Protein AF-0000000077001318 (afdb_homodimer)

InterPro domains:
  IPR003148 Regulator of K+ conductance, N-terminal lobe [PF02254] (3-126)
  IPR003148 Regulator of K+ conductance, N-terminal lobe [PF02254] (236-354)
  IPR003148 Regulator of K+ conductance, N-terminal lobe [PS51201] (1-124)
  IPR003148 Regulator of K+ conductance, N-terminal lobe [PS51201] (233-352)
  IPR006036 Potassium uptake protein TrkA [PR00335] (2-16)
  IPR006036 Potassium uptake protein TrkA [PR00335] (19-33)
  IPR006036 Potassium uptake protein TrkA [PR00335] (49-59)
  IPR006036 Potassium uptake protein TrkA [PR00335] (60-70)
  IPR006036 Potassium uptake protein TrkA [PR00335] (73-87)
  IPR006037 Regulator of K+ conductance, C-terminal [PF02080] (163-226)
  IPR006037 Regulator of K+ conductance, C-terminal [PF02080] (391-451)
  IPR006037 Regulator of K+ conductance, C-terminal [PS51202] (144-228)
  IPR006037 Regulator of K+ conductance, C-terminal [PS51202] (372-453)
  IPR036291 NAD(P)-binding domain superfamily [SSF51735] (1-151)
  IPR036291 NAD(P)-binding domain superfamily [SSF51735] (234-380)
  IPR036721 Regulator of K+ conductance, C-terminal domain superfamily [G3DSA:3.30.70.1450] (143-233)
  IPR036721 Regulator of K+ conductance, C-terminal domain superfamily [G3DSA:3.30.70.1450] (371-458)
  IPR036721 Regulator of K+ conductance, C-terminal domain superfamily [SSF116726] (136-227)
  IPR036721 Regulator of K+ conductance, C-terminal domain superfamily [SSF116726] (366-451)
  IPR050721 Trk/Ktr/HKT Potassium Transport [PTHR43833] (1-221)

Structure (mmCIF, N/CA/C/O backbone):
data_AF-0000000077001318-model_v1
#
loop_
_entity.id
_entity.type
_entity.pdbx_description
1 polymer 'Trk system potassium uptake protein TrkA'
#
loop_
_atom_site.group_PDB
_atom_site.id
_atom_site.type_symbol
_atom_site.label_atom_id
_atom_site.label_alt_id
_atom_site.label_comp_id
_atom_site.label_asym_id
_atom_site.label_entity_id
_atom_site.label_seq_id
_atom_site.pdbx_PDB_ins_code
_atom_site.Cartn_x
_atom_site.Cartn_y
_atom_site.Cartn_z
_atom_site.occupancy
_atom_site.B_iso_or_equiv
_atom_site.auth_seq_id
_atom_site.auth_comp_id
_atom_site.auth_asym_id
_atom_site.auth_atom_id
_atom_site.pdbx_PDB_model_num
ATOM 1 N N . MET A 1 1 ? -22.016 17.969 -0.869 1 91.38 1 MET A N 1
ATOM 2 C CA . MET A 1 1 ? -21.078 17.141 -1.619 1 91.38 1 MET A CA 1
ATOM 3 C C . MET A 1 1 ? -21.047 15.719 -1.05 1 91.38 1 MET A C 1
ATOM 5 O O . MET A 1 1 ? -21.344 15.516 0.126 1 91.38 1 MET A O 1
ATOM 9 N N . ARG A 1 2 ? -20.828 14.805 -1.926 1 95.56 2 ARG A N 1
ATOM 10 C CA . ARG A 1 2 ? -20.641 13.414 -1.505 1 95.56 2 ARG A CA 1
ATOM 11 C C . ARG A 1 2 ? -19.156 13.086 -1.39 1 95.56 2 ARG A C 1
ATOM 13 O O . ARG A 1 2 ? -18.422 13.148 -2.379 1 95.56 2 ARG A O 1
ATOM 20 N N . VAL A 1 3 ? -18.781 12.766 -0.143 1 96.81 3 VAL A N 1
ATOM 21 C CA . VAL A 1 3 ? -17.344 12.586 0.117 1 96.81 3 VAL A CA 1
ATOM 22 C C . VAL A 1 3 ? -17.109 11.188 0.682 1 96.81 3 VAL A C 1
ATOM 24 O O . VAL A 1 3 ? -17.828 10.734 1.577 1 96.81 3 VAL A O 1
ATOM 27 N N . ILE A 1 4 ? -16.125 10.492 0.122 1 98.12 4 ILE A N 1
ATOM 28 C CA . ILE A 1 4 ? -15.688 9.211 0.663 1 98.12 4 ILE A CA 1
ATOM 29 C C . ILE A 1 4 ? -14.359 9.391 1.394 1 98.12 4 ILE A C 1
ATOM 31 O O . ILE A 1 4 ? -13.406 9.953 0.839 1 98.12 4 ILE A O 1
ATOM 35 N N . ILE A 1 5 ? -14.32 8.961 2.621 1 97.44 5 ILE A N 1
ATOM 36 C CA . ILE A 1 5 ? -13.102 9.023 3.416 1 97.44 5 ILE A CA 1
ATOM 37 C C . ILE A 1 5 ? -12.578 7.613 3.68 1 97.44 5 ILE A C 1
ATOM 39 O O . ILE A 1 5 ? -13.258 6.805 4.316 1 97.44 5 ILE A O 1
ATOM 43 N N . CYS A 1 6 ? -11.375 7.297 3.148 1 97.88 6 CYS A N 1
ATOM 44 C CA . CYS A 1 6 ? -10.727 6.023 3.436 1 97.88 6 CYS A CA 1
ATOM 45 C C . CYS A 1 6 ? -9.805 6.141 4.637 1 97.88 6 CYS A C 1
ATOM 47 O O . CYS A 1 6 ? -8.734 6.758 4.547 1 97.88 6 CYS A O 1
ATOM 49 N N . GLY A 1 7 ? -10.125 5.457 5.699 1 95.56 7 GLY A N 1
ATOM 50 C CA . GLY A 1 7 ? -9.406 5.562 6.961 1 95.56 7 GLY A CA 1
ATOM 51 C C . GLY A 1 7 ? -10.234 6.199 8.062 1 95.56 7 GLY A C 1
ATOM 52 O O . GLY A 1 7 ? -10.633 7.359 7.961 1 95.56 7 GLY A O 1
ATOM 53 N N . ALA A 1 8 ? -10.445 5.453 9.102 1 94.06 8 ALA A N 1
ATOM 54 C CA . ALA A 1 8 ? -11.258 5.945 10.211 1 94.06 8 ALA A CA 1
ATOM 55 C C . ALA A 1 8 ? -10.398 6.18 11.453 1 94.06 8 ALA A C 1
ATOM 57 O O . ALA A 1 8 ? -10.914 6.184 12.578 1 94.06 8 ALA A O 1
ATOM 58 N N . GLY A 1 9 ? -9.141 6.328 11.227 1 88.62 9 GLY A N 1
ATOM 59 C CA . GLY A 1 9 ? -8.266 6.68 12.336 1 88.62 9 GLY A CA 1
ATOM 60 C C . GLY A 1 9 ? -8.469 8.102 12.828 1 88.62 9 GLY A C 1
ATOM 61 O O . GLY A 1 9 ? -9.508 8.711 12.562 1 88.62 9 GLY A O 1
ATOM 62 N N . GLN A 1 10 ? -7.484 8.633 13.492 1 81.81 10 GLN A N 1
ATOM 63 C CA . GLN A 1 10 ? -7.582 9.953 14.102 1 81.81 10 GLN A CA 1
ATOM 64 C C . GLN A 1 10 ? -7.812 11.039 13.047 1 81.81 10 GLN A C 1
ATOM 66 O O . GLN A 1 10 ? -8.688 11.891 13.203 1 81.81 10 GLN A O 1
ATOM 71 N N . VAL A 1 11 ? -7.02 10.992 12.016 1 84.5 11 VAL A N 1
ATOM 72 C CA . VAL A 1 11 ? -7.117 12 10.969 1 84.5 11 VAL A CA 1
ATOM 73 C C . VAL A 1 11 ? -8.453 11.867 10.242 1 84.5 11 VAL A C 1
ATOM 75 O O . VAL A 1 11 ? -9.164 12.852 10.047 1 84.5 11 VAL A O 1
ATOM 78 N N . GLY A 1 12 ? -8.797 10.648 9.828 1 90.56 12 GLY A N 1
ATOM 79 C CA . GLY A 1 12 ? -10.055 10.406 9.141 1 90.56 12 GLY A CA 1
ATOM 80 C C . GLY A 1 12 ? -11.266 10.797 9.969 1 90.56 12 GLY A C 1
ATOM 81 O O . GLY A 1 12 ? -12.219 11.383 9.445 1 90.56 12 GLY A O 1
ATOM 82 N N . TYR A 1 13 ? -11.234 10.484 11.227 1 89.19 13 TYR A N 1
ATOM 83 C CA . TYR A 1 13 ? -12.32 10.852 12.125 1 89.19 13 TYR A CA 1
ATOM 84 C C . TYR A 1 13 ? -12.492 12.367 12.195 1 89.19 13 TYR A C 1
ATOM 86 O O . TYR A 1 13 ? -13.609 12.875 12.125 1 89.19 13 TYR A O 1
ATOM 94 N N . GLY A 1 14 ? -11.383 13.055 12.391 1 85.19 14 GLY A N 1
ATOM 95 C CA . GLY A 1 14 ? -11.43 14.508 12.453 1 85.19 14 GLY A CA 1
ATOM 96 C C . GLY A 1 14 ? -12.008 15.133 11.195 1 85.19 14 GLY A C 1
ATOM 97 O O . GLY A 1 14 ? -12.797 16.078 11.273 1 85.19 14 GLY A O 1
ATOM 98 N N . ILE A 1 15 ? -11.641 14.641 10.086 1 89.56 15 ILE A N 1
ATOM 99 C CA . ILE A 1 15 ? -12.141 15.141 8.805 1 89.56 15 ILE A CA 1
ATOM 100 C C . ILE A 1 15 ? -13.641 14.859 8.695 1 89.56 15 ILE A C 1
ATOM 102 O O . ILE A 1 15 ? -14.414 15.742 8.32 1 89.56 15 ILE A O 1
ATOM 106 N N . ALA A 1 16 ? -13.992 13.617 9.039 1 92.94 16 ALA A N 1
ATOM 107 C CA . ALA A 1 16 ? -15.398 13.227 8.969 1 92.94 16 ALA A CA 1
ATOM 108 C C . ALA A 1 16 ? -16.25 14.086 9.898 1 92.94 16 ALA A C 1
ATOM 110 O O . ALA A 1 16 ? -17.359 14.492 9.531 1 92.94 16 ALA A O 1
ATOM 111 N N . GLU A 1 17 ? -15.742 14.328 11.031 1 89.44 17 GLU A N 1
ATOM 112 C CA . GLU A 1 17 ? -16.453 15.141 12.016 1 89.44 17 GLU A CA 1
ATOM 113 C C . GLU A 1 17 ? -16.703 16.547 11.484 1 89.44 17 GLU A C 1
ATOM 115 O O . GLU A 1 17 ? -17.828 17.062 11.562 1 89.44 17 GLU A O 1
ATOM 120 N N . ARG A 1 18 ? -15.703 17.109 10.945 1 86 18 ARG A N 1
ATOM 121 C CA . ARG A 1 18 ? -15.789 18.484 10.453 1 86 18 ARG A CA 1
ATOM 122 C C . ARG A 1 18 ? -16.703 18.578 9.234 1 86 18 ARG A C 1
ATOM 124 O O . ARG A 1 18 ? -17.547 19.469 9.156 1 86 18 ARG A O 1
ATOM 131 N N . LEU A 1 19 ? -16.594 17.672 8.328 1 89.56 19 LEU A N 1
ATOM 132 C CA . LEU A 1 19 ? -17.375 17.734 7.09 1 89.56 19 LEU A CA 1
ATOM 133 C C . LEU A 1 19 ? -18.828 17.375 7.355 1 89.56 19 LEU A C 1
ATOM 135 O O . LEU A 1 19 ? -19.734 17.922 6.707 1 89.56 19 LEU A O 1
ATOM 139 N N . SER A 1 20 ? -19 16.469 8.258 1 91.31 20 SER A N 1
ATOM 140 C CA . SER A 1 20 ? -20.375 16.141 8.633 1 91.31 20 SER A CA 1
ATOM 141 C C . SER A 1 20 ? -21.078 17.328 9.273 1 91.31 20 SER A C 1
ATOM 143 O O . SER A 1 20 ? -22.266 17.547 9.039 1 91.31 20 SER A O 1
ATOM 145 N N . ALA A 1 21 ? -20.375 18.062 10.062 1 84.19 21 ALA A N 1
ATOM 146 C CA . ALA A 1 21 ? -20.922 19.266 10.711 1 84.19 21 ALA A CA 1
ATOM 147 C C . ALA A 1 21 ? -21.344 20.297 9.672 1 84.19 21 ALA A C 1
ATOM 149 O O . ALA A 1 21 ? -22.266 21.094 9.914 1 84.19 21 ALA A O 1
ATOM 150 N N . GLU A 1 22 ? -20.766 20.281 8.555 1 85.25 22 GLU A N 1
ATOM 151 C CA . GLU A 1 22 ? -21.109 21.203 7.48 1 85.25 22 GLU A CA 1
ATOM 152 C C . GLU A 1 22 ? -22.172 20.609 6.555 1 85.25 22 GLU A C 1
ATOM 154 O O . GLU A 1 22 ? -22.391 21.125 5.457 1 85.25 22 GLU A O 1
ATOM 159 N N . ASN A 1 23 ? -22.766 19.484 6.848 1 87.88 23 ASN A N 1
ATOM 160 C CA . ASN A 1 23 ? -23.906 18.859 6.191 1 87.88 23 ASN A CA 1
ATOM 161 C C . ASN A 1 23 ? -23.516 18.25 4.848 1 87.88 23 ASN A C 1
ATOM 163 O O . ASN A 1 23 ? -24.266 18.328 3.881 1 87.88 23 ASN A O 1
ATOM 167 N N . HIS A 1 24 ? -22.359 17.781 4.746 1 91.44 24 HIS A N 1
ATOM 168 C CA . HIS A 1 24 ? -21.969 16.984 3.586 1 91.44 24 HIS A CA 1
ATOM 169 C C . HIS A 1 24 ? -22.328 15.516 3.775 1 91.44 24 HIS A C 1
ATOM 171 O O . HIS A 1 24 ? -22.453 15.047 4.906 1 91.44 24 HIS A O 1
ATOM 177 N N . ASP A 1 25 ? -22.531 14.852 2.676 1 95.25 25 ASP A N 1
ATOM 178 C CA . ASP A 1 25 ? -22.781 13.414 2.729 1 95.25 25 ASP A CA 1
ATOM 179 C C . ASP A 1 25 ? -21.469 12.641 2.793 1 95.25 25 ASP A C 1
ATOM 181 O O . ASP A 1 25 ? -20.75 12.531 1.79 1 95.25 25 ASP A O 1
ATOM 185 N N . ILE A 1 26 ? -21.281 12.039 3.986 1 96.25 26 ILE A N 1
ATOM 186 C CA . ILE A 1 26 ? -19.969 11.453 4.211 1 96.25 26 ILE A CA 1
ATOM 187 C C . ILE A 1 26 ? -20.094 9.938 4.328 1 96.25 26 ILE A C 1
ATOM 189 O O . ILE A 1 26 ? -21.016 9.43 4.977 1 96.25 26 ILE A O 1
ATOM 193 N N . THR A 1 27 ? -19.234 9.234 3.635 1 97.75 27 THR A N 1
ATOM 194 C CA . THR A 1 27 ? -19.062 7.793 3.775 1 97.75 27 THR A CA 1
ATOM 195 C C . THR A 1 27 ? -17.625 7.453 4.191 1 97.75 27 THR A C 1
ATOM 197 O O . THR A 1 27 ? -16.672 7.883 3.545 1 97.75 27 THR A O 1
ATOM 200 N N . VAL A 1 28 ? -17.5 6.66 5.273 1 97.56 28 VAL A N 1
ATOM 201 C CA . VAL A 1 28 ? -16.188 6.336 5.793 1 97.56 28 VAL A CA 1
ATOM 202 C C . VAL A 1 28 ? -15.906 4.844 5.617 1 97.56 28 VAL A C 1
ATOM 204 O O . VAL A 1 28 ? -16.797 4.016 5.82 1 97.56 28 VAL A O 1
ATOM 207 N N . ILE A 1 29 ? -14.68 4.516 5.184 1 97.62 29 ILE A N 1
ATOM 208 C CA . ILE A 1 29 ? -14.258 3.135 4.988 1 97.62 29 ILE A CA 1
ATOM 209 C C . ILE A 1 29 ? -13.031 2.838 5.855 1 97.62 29 ILE A C 1
ATOM 211 O O . ILE A 1 29 ? -12.109 3.652 5.941 1 97.62 29 ILE A O 1
ATOM 215 N N . ASP A 1 30 ? -13.055 1.711 6.531 1 96.62 30 ASP A N 1
ATOM 216 C CA . ASP A 1 30 ? -11.883 1.235 7.254 1 96.62 30 ASP A CA 1
ATOM 217 C C . ASP A 1 30 ? -11.883 -0.287 7.367 1 96.62 30 ASP A C 1
ATOM 219 O O . ASP A 1 30 ? -12.945 -0.916 7.336 1 96.62 30 ASP A O 1
ATOM 223 N N . VAL A 1 31 ? -10.703 -0.847 7.488 1 92.31 31 VAL A N 1
ATOM 224 C CA . VAL A 1 31 ? -10.602 -2.301 7.578 1 92.31 31 VAL A CA 1
ATOM 225 C C . VAL A 1 31 ? -10.93 -2.754 9 1 92.31 31 VAL A C 1
ATOM 227 O O . VAL A 1 31 ? -11.359 -3.891 9.211 1 92.31 31 VAL A O 1
ATOM 230 N N . GLU A 1 32 ? -10.703 -1.878 9.961 1 91.56 32 GLU A N 1
ATOM 231 C CA . GLU A 1 32 ? -10.945 -2.201 11.367 1 91.56 32 GLU A CA 1
ATOM 232 C C . GLU A 1 32 ? -12.398 -1.92 11.75 1 91.56 32 GLU A C 1
ATOM 234 O O . GLU A 1 32 ? -12.789 -0.763 11.922 1 91.56 32 GLU A O 1
ATOM 239 N N . ALA A 1 33 ? -13.07 -2.953 12.094 1 89.81 33 ALA A N 1
ATOM 240 C CA . ALA A 1 33 ? -14.484 -2.848 12.438 1 89.81 33 ALA A CA 1
ATOM 241 C C . ALA A 1 33 ? -14.695 -1.954 13.656 1 89.81 33 ALA A C 1
ATOM 243 O O . ALA A 1 33 ? -15.68 -1.211 13.727 1 89.81 33 ALA A O 1
ATOM 244 N N . ARG A 1 34 ? -13.828 -2.053 14.555 1 91.31 34 ARG A N 1
ATOM 245 C CA . ARG A 1 34 ? -13.945 -1.274 15.789 1 91.31 34 ARG A CA 1
ATOM 246 C C . ARG A 1 34 ? -13.945 0.222 15.484 1 91.31 34 ARG A C 1
ATOM 248 O O . ARG A 1 34 ? -14.711 0.98 16.078 1 91.31 34 ARG A O 1
ATOM 255 N N . LEU A 1 35 ? -13.094 0.656 14.617 1 92.44 35 LEU A N 1
ATOM 256 C CA . LEU A 1 35 ? -13.008 2.066 14.25 1 92.44 35 LEU A CA 1
ATOM 257 C C . LEU A 1 35 ? -14.258 2.512 13.5 1 92.44 35 LEU A C 1
ATOM 259 O O . LEU A 1 35 ? -14.75 3.621 13.711 1 92.44 35 LEU A O 1
ATOM 263 N N . VAL A 1 36 ? -14.734 1.651 12.648 1 92.69 36 VAL A N 1
ATOM 264 C CA . VAL A 1 36 ? -15.938 1.938 11.875 1 92.69 36 VAL A CA 1
ATOM 265 C C . VAL A 1 36 ? -17.141 2.09 12.812 1 92.69 36 VAL A C 1
ATOM 267 O O . VAL A 1 36 ? -17.953 2.998 12.641 1 92.69 36 VAL A O 1
ATOM 270 N N . GLU A 1 37 ? -17.234 1.275 13.773 1 92.62 37 GLU A N 1
ATOM 271 C CA . GLU A 1 37 ? -18.328 1.33 14.742 1 92.62 37 GLU A CA 1
ATOM 272 C C . GLU A 1 37 ? -18.281 2.619 15.555 1 92.62 37 GLU A C 1
ATOM 274 O O . GLU A 1 37 ? -19.312 3.234 15.82 1 92.62 37 GLU A O 1
ATOM 279 N N . LYS A 1 38 ? -17.141 2.969 15.938 1 92.31 38 LYS A N 1
ATOM 280 C CA . LYS A 1 38 ? -16.953 4.195 16.703 1 92.31 38 LYS A CA 1
ATOM 281 C C . LYS A 1 38 ? -17.453 5.41 15.938 1 92.31 38 LYS A C 1
ATOM 283 O O . LYS A 1 38 ? -18.141 6.273 16.5 1 92.31 38 LYS A O 1
ATOM 288 N N . ILE A 1 39 ? -17.141 5.488 14.742 1 92.5 39 ILE A N 1
ATOM 289 C CA . ILE A 1 39 ? -17.531 6.621 13.914 1 92.5 39 ILE A CA 1
ATOM 290 C C . ILE A 1 39 ? -19.047 6.586 13.688 1 92.5 39 ILE A C 1
ATOM 292 O O . ILE A 1 39 ? -19.703 7.625 13.711 1 92.5 39 ILE A O 1
ATOM 296 N N . ARG A 1 40 ? -19.547 5.441 13.43 1 90.38 40 ARG A N 1
ATOM 297 C CA . ARG A 1 40 ? -20.969 5.27 13.18 1 90.38 40 ARG A CA 1
ATOM 298 C C . ARG A 1 40 ? -21.797 5.734 14.375 1 90.38 40 ARG A C 1
ATOM 300 O O . ARG A 1 40 ? -22.844 6.355 14.211 1 90.38 40 ARG A O 1
ATOM 307 N N . ASP A 1 41 ? -21.328 5.477 15.516 1 92.88 41 ASP A N 1
ATOM 308 C CA . ASP A 1 41 ? -22.031 5.816 16.75 1 92.88 41 ASP A CA 1
ATOM 309 C C . ASP A 1 41 ? -21.922 7.305 17.062 1 92.88 41 ASP A C 1
ATOM 311 O O . ASP A 1 41 ? -22.828 7.895 17.641 1 92.88 41 ASP A O 1
ATOM 315 N N . ALA A 1 42 ? -20.859 7.863 16.672 1 92.06 42 ALA A N 1
ATOM 316 C CA . ALA A 1 42 ? -20.547 9.227 17.094 1 92.06 42 ALA A CA 1
ATOM 317 C C . ALA A 1 42 ? -21.016 10.242 16.047 1 92.06 42 ALA A C 1
ATOM 319 O O . ALA A 1 42 ? -21.312 11.391 16.375 1 92.06 42 ALA A O 1
ATOM 320 N N . LEU A 1 43 ? -21.016 9.836 14.797 1 93.38 43 LEU A N 1
ATOM 321 C CA . LEU A 1 43 ? -21.266 10.773 13.711 1 93.38 43 LEU A CA 1
ATOM 322 C C . LEU A 1 43 ? -22.406 10.273 12.828 1 93.38 43 LEU A C 1
ATOM 324 O O . LEU A 1 43 ? -22.688 9.07 12.781 1 93.38 43 LEU A O 1
ATOM 328 N N . ASP A 1 44 ? -23.078 11.211 12.219 1 91.31 44 ASP A N 1
ATOM 329 C CA . ASP A 1 44 ? -24.109 10.859 11.242 1 91.31 44 ASP A CA 1
ATOM 330 C C . ASP A 1 44 ? -23.5 10.641 9.859 1 91.31 44 ASP A C 1
ATOM 332 O O . ASP A 1 44 ? -23.672 11.477 8.969 1 91.31 44 ASP A O 1
ATOM 336 N N . VAL A 1 45 ? -22.797 9.594 9.688 1 94.75 45 VAL A N 1
ATOM 337 C CA . VAL A 1 45 ? -22.125 9.281 8.43 1 94.75 45 VAL A CA 1
ATOM 338 C C . VAL A 1 45 ? -22.375 7.824 8.062 1 94.75 45 VAL A C 1
ATOM 340 O O . VAL A 1 45 ? -22.719 7.012 8.914 1 94.75 45 VAL A O 1
ATOM 343 N N . ARG A 1 46 ? -22.344 7.457 6.824 1 94.69 46 ARG A N 1
ATOM 344 C CA . ARG A 1 46 ? -22.328 6.066 6.375 1 94.69 46 ARG A CA 1
ATOM 345 C C . ARG A 1 46 ? -20.953 5.438 6.582 1 94.69 46 ARG A C 1
ATOM 347 O O . ARG A 1 46 ? -19.938 6.125 6.504 1 94.69 46 ARG A O 1
ATOM 354 N N . SER A 1 47 ? -20.938 4.203 6.988 1 94.56 47 SER A N 1
ATOM 355 C CA . SER A 1 47 ? -19.641 3.588 7.246 1 94.56 47 SER A CA 1
ATOM 356 C C . SER A 1 47 ? -19.594 2.158 6.719 1 94.56 47 SER A C 1
ATOM 358 O O . SER A 1 47 ? -20.594 1.439 6.766 1 94.56 47 SER A O 1
ATOM 360 N N . PHE A 1 48 ? -18.469 1.75 6.18 1 93.69 48 PHE A N 1
ATOM 361 C CA . PHE A 1 48 ? -18.234 0.425 5.617 1 93.69 48 PHE A CA 1
ATOM 362 C C . PHE A 1 48 ? -16.953 -0.179 6.164 1 93.69 48 PHE A C 1
ATOM 364 O O . PHE A 1 48 ? -15.945 0.522 6.32 1 93.69 48 PHE A O 1
ATOM 371 N N . VAL A 1 49 ? -17.078 -1.464 6.484 1 93.44 49 VAL A N 1
ATOM 372 C CA . VAL A 1 49 ? -15.859 -2.193 6.816 1 93.44 49 VAL A CA 1
ATOM 373 C C . VAL A 1 49 ? -15.258 -2.799 5.551 1 93.44 49 VAL A C 1
ATOM 375 O O . VAL A 1 49 ? -15.922 -3.562 4.844 1 93.44 49 VAL A O 1
ATOM 378 N N . GLY A 1 50 ? -14.016 -2.41 5.195 1 92.81 50 GLY A N 1
ATOM 379 C CA . GLY A 1 50 ? -13.344 -2.918 4.008 1 92.81 50 GLY A CA 1
ATOM 380 C C . GLY A 1 50 ? -12.086 -2.146 3.654 1 92.81 50 GLY A C 1
ATOM 381 O O . GLY A 1 50 ? -11.695 -1.229 4.375 1 92.81 50 GLY A O 1
ATOM 382 N N . TYR A 1 51 ? -11.461 -2.605 2.604 1 93.19 51 TYR A N 1
ATOM 383 C CA . TYR A 1 51 ? -10.258 -1.936 2.127 1 93.19 51 TYR A CA 1
ATOM 384 C C . TYR A 1 51 ? -10.609 -0.78 1.197 1 93.19 51 TYR A C 1
ATOM 386 O O . TYR A 1 51 ? -11.234 -0.982 0.155 1 93.19 51 TYR A O 1
ATOM 394 N N . GLY A 1 52 ? -10.148 0.396 1.543 1 94.12 52 GLY A N 1
ATOM 395 C CA . GLY A 1 52 ? -10.477 1.605 0.806 1 94.12 52 GLY A CA 1
ATOM 396 C C . GLY A 1 52 ? -9.914 1.619 -0.602 1 94.12 52 GLY A C 1
ATOM 397 O O . GLY A 1 52 ? -10.352 2.402 -1.445 1 94.12 52 GLY A O 1
ATOM 398 N N . SER A 1 53 ? -8.961 0.729 -0.891 1 95.12 53 SER A N 1
ATOM 399 C CA . SER A 1 53 ? -8.359 0.683 -2.219 1 95.12 53 SER A CA 1
ATOM 400 C C . SER A 1 53 ? -9.055 -0.348 -3.104 1 95.12 53 SER A C 1
ATOM 402 O O . SER A 1 53 ? -8.82 -0.39 -4.312 1 95.12 53 SER A O 1
ATOM 404 N N . HIS A 1 54 ? -9.891 -1.188 -2.572 1 94.56 54 HIS A N 1
ATOM 405 C CA . HIS A 1 54 ? -10.562 -2.227 -3.346 1 94.56 54 HIS A CA 1
ATOM 406 C C . HIS A 1 54 ? -11.734 -1.649 -4.141 1 94.56 54 HIS A C 1
ATOM 408 O O . HIS A 1 54 ? -12.586 -0.957 -3.586 1 94.56 54 HIS A O 1
ATOM 414 N N . PRO A 1 55 ? -11.82 -1.98 -5.398 1 94.38 55 PRO A N 1
ATOM 415 C CA . PRO A 1 55 ? -12.859 -1.411 -6.262 1 94.38 55 PRO A CA 1
ATOM 416 C C . PRO A 1 55 ? -14.273 -1.726 -5.773 1 94.38 55 PRO A C 1
ATOM 418 O O . PRO A 1 55 ? -15.133 -0.845 -5.766 1 94.38 55 PRO A O 1
ATOM 421 N N . GLU A 1 56 ? -14.508 -2.914 -5.34 1 92.62 56 GLU A N 1
ATOM 422 C CA . GLU A 1 56 ? -15.859 -3.291 -4.938 1 92.62 56 GLU A CA 1
ATOM 423 C C . GLU A 1 56 ? -16.297 -2.543 -3.68 1 92.62 56 GLU A C 1
ATOM 425 O O . GLU A 1 56 ? -17.469 -2.207 -3.525 1 92.62 56 GLU A O 1
ATOM 430 N N . VAL A 1 57 ? -15.406 -2.287 -2.814 1 95 57 VAL A N 1
ATOM 431 C CA . VAL A 1 57 ? -15.695 -1.558 -1.585 1 95 57 VAL A CA 1
ATOM 432 C C . VAL A 1 57 ? -16 -0.096 -1.91 1 95 57 VAL A C 1
ATOM 434 O O . VAL A 1 57 ? -16.953 0.479 -1.383 1 95 57 VAL A O 1
ATOM 437 N N . LEU A 1 58 ? -15.172 0.476 -2.77 1 96.19 58 LEU A N 1
ATOM 438 C CA . LEU A 1 58 ? -15.391 1.857 -3.184 1 96.19 58 LEU A CA 1
ATOM 439 C C . LEU A 1 58 ? -16.734 2.008 -3.879 1 96.19 58 LEU A C 1
ATOM 441 O O . LEU A 1 58 ? -17.453 2.99 -3.658 1 96.19 58 LEU A O 1
ATOM 445 N N . LEU A 1 59 ? -17.016 1.007 -4.688 1 95.31 59 LEU A N 1
ATOM 446 C CA . LEU A 1 59 ? -18.312 1.032 -5.379 1 95.31 59 LEU A CA 1
ATOM 447 C C . LEU A 1 59 ? -19.453 0.968 -4.383 1 95.31 59 LEU A C 1
ATOM 449 O O . LEU A 1 59 ? -20.422 1.724 -4.496 1 95.31 59 LEU A O 1
ATOM 453 N N . ALA A 1 60 ? -19.375 0.074 -3.463 1 94.75 60 ALA A N 1
ATOM 454 C CA . ALA A 1 60 ? -20.391 -0.064 -2.428 1 94.75 60 ALA A CA 1
ATOM 455 C C . ALA A 1 60 ? -20.547 1.225 -1.623 1 94.75 60 ALA A C 1
ATOM 457 O O . ALA A 1 60 ? -21.641 1.558 -1.161 1 94.75 60 ALA A O 1
ATOM 458 N N . ALA A 1 61 ? -19.469 1.985 -1.503 1 95.94 61 ALA A N 1
ATOM 459 C CA . ALA A 1 61 ? -19.453 3.229 -0.737 1 95.94 61 ALA A CA 1
ATOM 460 C C . ALA A 1 61 ? -19.984 4.395 -1.568 1 95.94 61 ALA A C 1
ATOM 462 O O . ALA A 1 61 ? -20.156 5.504 -1.061 1 95.94 61 ALA A O 1
ATOM 463 N N . GLY A 1 62 ? -20.25 4.176 -2.863 1 96.19 62 GLY A N 1
ATOM 464 C CA . GLY A 1 62 ? -20.828 5.195 -3.715 1 96.19 62 GLY A CA 1
ATOM 465 C C . GLY A 1 62 ? -19.812 6 -4.484 1 96.19 62 GLY A C 1
ATOM 466 O O . GLY A 1 62 ? -20 7.195 -4.727 1 96.19 62 GLY A O 1
ATOM 467 N N . ALA A 1 63 ? -18.734 5.355 -4.859 1 95.94 63 ALA A N 1
ATOM 468 C CA . ALA A 1 63 ? -17.656 6.051 -5.551 1 95.94 63 ALA A CA 1
ATOM 469 C C . ALA A 1 63 ? -18.109 6.539 -6.926 1 95.94 63 ALA A C 1
ATOM 471 O O . ALA A 1 63 ? -17.578 7.523 -7.445 1 95.94 63 ALA A O 1
ATOM 472 N N . ASP A 1 64 ? -19.062 5.91 -7.5 1 95.19 64 ASP A N 1
ATOM 473 C CA . ASP A 1 64 ? -19.531 6.266 -8.828 1 95.19 64 ASP A CA 1
ATOM 474 C C . ASP A 1 64 ? -20.234 7.625 -8.82 1 95.19 64 ASP A C 1
ATOM 476 O O . ASP A 1 64 ? -20.344 8.281 -9.859 1 95.19 64 ASP A O 1
ATOM 480 N N . GLU A 1 65 ? -20.688 8.078 -7.66 1 96.25 65 GLU A N 1
ATOM 481 C CA . GLU A 1 65 ? -21.375 9.359 -7.547 1 96.25 65 GLU A CA 1
ATOM 482 C C . GLU A 1 65 ? -20.641 10.312 -6.613 1 96.25 65 GLU A C 1
ATOM 484 O O . GLU A 1 65 ? -21.141 11.383 -6.281 1 96.25 65 GLU A O 1
ATOM 489 N N . ALA A 1 66 ? -19.516 9.938 -6.203 1 96.69 66 ALA A N 1
ATOM 490 C CA . ALA A 1 66 ? -18.797 10.734 -5.219 1 96.69 66 ALA A CA 1
ATOM 491 C C . ALA A 1 66 ? -18.141 11.953 -5.871 1 96.69 66 ALA A C 1
ATOM 493 O O . ALA A 1 66 ? -17.656 11.867 -7 1 96.69 66 ALA A O 1
ATOM 494 N N . ASP A 1 67 ? -18.125 13.047 -5.133 1 95.81 67 ASP A N 1
ATOM 495 C CA . ASP A 1 67 ? -17.484 14.273 -5.602 1 95.81 67 ASP A CA 1
ATOM 496 C C . ASP A 1 67 ? -16.016 14.312 -5.207 1 95.81 67 ASP A C 1
ATOM 498 O O . ASP A 1 67 ? -15.211 14.992 -5.848 1 95.81 67 ASP A O 1
ATOM 502 N N . MET A 1 68 ? -15.781 13.617 -4.125 1 96.19 68 MET A N 1
ATOM 503 C CA . MET A 1 68 ? -14.438 13.703 -3.564 1 96.19 68 MET A CA 1
ATOM 504 C C . MET A 1 68 ? -14.07 12.422 -2.83 1 96.19 68 MET A C 1
ATOM 506 O O . MET A 1 68 ? -14.922 11.812 -2.174 1 96.19 68 MET A O 1
ATOM 510 N N . LEU A 1 69 ? -12.828 12.023 -3.016 1 97.75 69 LEU A N 1
ATOM 511 C CA . LEU A 1 69 ? -12.25 10.938 -2.238 1 97.75 69 LEU A CA 1
ATOM 512 C C . LEU A 1 69 ? -11.055 11.422 -1.429 1 97.75 69 LEU A C 1
ATOM 514 O O . LEU A 1 69 ? -10.156 12.07 -1.969 1 97.75 69 LEU A O 1
ATOM 518 N N . ILE A 1 70 ? -11.133 11.18 -0.122 1 96.75 70 ILE A N 1
ATOM 519 C CA . ILE A 1 70 ? -10.039 11.523 0.783 1 96.75 70 ILE A CA 1
ATOM 520 C C . ILE A 1 70 ? -9.445 10.242 1.369 1 96.75 70 ILE A C 1
ATOM 522 O O . ILE A 1 70 ? -10.047 9.609 2.236 1 96.75 70 ILE A O 1
ATOM 526 N N . ALA A 1 71 ? -8.234 9.875 0.932 1 97.69 71 ALA A N 1
ATOM 527 C CA . ALA A 1 71 ? -7.57 8.672 1.411 1 97.69 71 ALA A CA 1
ATOM 528 C C . ALA A 1 71 ? -6.547 9 2.492 1 97.69 71 ALA A C 1
ATOM 530 O O . ALA A 1 71 ? -5.473 9.539 2.195 1 97.69 71 ALA A O 1
ATOM 531 N N . VAL A 1 72 ? -6.855 8.586 3.754 1 94.81 72 VAL A N 1
ATOM 532 C CA . VAL A 1 72 ? -5.992 8.977 4.863 1 94.81 72 VAL A CA 1
ATOM 533 C C . VAL A 1 72 ? -5.703 7.766 5.746 1 94.81 72 VAL A C 1
ATOM 535 O O . VAL A 1 72 ? -5.738 7.863 6.977 1 94.81 72 VAL A O 1
ATOM 538 N N . THR A 1 73 ? -5.488 6.609 5.117 1 94.25 73 THR A N 1
ATOM 539 C CA . THR A 1 73 ? -5.078 5.43 5.875 1 94.25 73 THR A CA 1
ATOM 540 C C . THR A 1 73 ? -3.639 5.57 6.355 1 94.25 73 THR A C 1
ATOM 542 O O . THR A 1 73 ? -2.996 6.594 6.117 1 94.25 73 THR A O 1
ATOM 545 N N . LEU A 1 74 ? -3.154 4.562 7.094 1 88.81 74 LEU A N 1
ATOM 546 C CA . LEU A 1 74 ? -1.819 4.582 7.684 1 88.81 74 LEU A CA 1
ATOM 547 C C . LEU A 1 74 ? -0.753 4.336 6.621 1 88.81 74 LEU A C 1
ATOM 549 O O . LEU A 1 74 ? 0.43 4.594 6.852 1 88.81 74 LEU A O 1
ATOM 553 N N . PHE A 1 75 ? -1.146 3.869 5.41 1 92.31 75 PHE A N 1
ATOM 554 C CA . PHE A 1 75 ? -0.171 3.455 4.406 1 92.31 75 PHE A CA 1
ATOM 555 C C . PHE A 1 75 ? -0.252 4.348 3.174 1 92.31 75 PHE A C 1
ATOM 557 O O . PHE A 1 75 ? -1.296 4.422 2.523 1 92.31 75 PHE A O 1
ATOM 564 N N . ASP A 1 76 ? 0.857 4.949 2.789 1 93.69 76 ASP A N 1
ATOM 565 C CA . ASP A 1 76 ? 0.926 5.855 1.646 1 93.69 76 ASP A CA 1
ATOM 566 C C . ASP A 1 76 ? 0.469 5.16 0.367 1 93.69 76 ASP A C 1
ATOM 568 O O . ASP A 1 76 ? -0.314 5.719 -0.404 1 93.69 76 ASP A O 1
ATOM 572 N N . GLU A 1 77 ? 0.967 3.932 0.182 1 95 77 GLU A N 1
ATOM 573 C CA . GLU A 1 77 ? 0.698 3.211 -1.059 1 95 77 GLU A CA 1
ATOM 574 C C . GLU A 1 77 ? -0.783 2.863 -1.185 1 95 77 GLU A C 1
ATOM 576 O O . GLU A 1 77 ? -1.339 2.883 -2.285 1 95 77 GLU A O 1
ATOM 5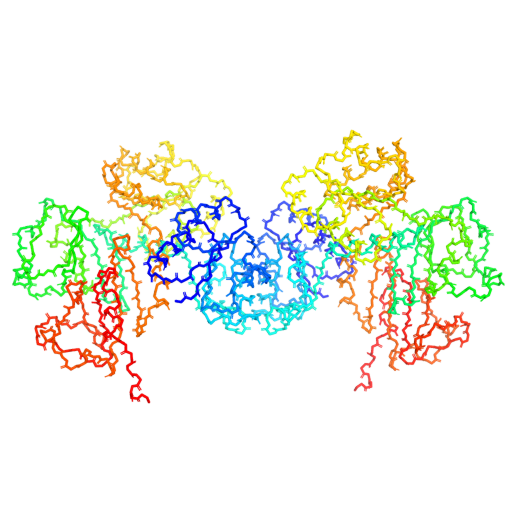81 N N . VAL A 1 78 ? -1.384 2.525 -0.036 1 96 78 VAL A N 1
ATOM 582 C CA . VAL A 1 78 ? -2.818 2.256 -0.044 1 96 78 VAL A CA 1
ATOM 583 C C . VAL A 1 78 ? -3.578 3.516 -0.454 1 96 78 VAL A C 1
ATOM 585 O O . VAL A 1 78 ? -4.52 3.449 -1.246 1 96 78 VAL A O 1
ATOM 588 N N . ASN A 1 79 ? -3.18 4.621 0.094 1 96.75 79 ASN A N 1
ATOM 589 C CA . ASN A 1 79 ? -3.812 5.891 -0.253 1 96.75 79 ASN A CA 1
ATOM 590 C C . ASN A 1 79 ? -3.648 6.211 -1.735 1 96.75 79 ASN A C 1
ATOM 592 O O . ASN A 1 79 ? -4.59 6.672 -2.385 1 96.75 79 ASN A O 1
ATOM 596 N N . MET A 1 80 ? -2.447 5.996 -2.262 1 95.81 80 MET A N 1
ATOM 597 C CA . MET A 1 80 ? -2.168 6.258 -3.672 1 95.81 80 MET A CA 1
ATOM 598 C C . MET A 1 80 ? -3.035 5.379 -4.57 1 95.81 80 MET A C 1
ATOM 600 O O . MET A 1 80 ? -3.631 5.867 -5.531 1 95.81 80 MET A O 1
ATOM 604 N N . VAL A 1 81 ? -3.113 4.105 -4.227 1 96.19 81 VAL A N 1
ATOM 605 C CA . VAL A 1 81 ? -3.865 3.156 -5.043 1 96.19 81 VAL A CA 1
ATOM 606 C C . VAL A 1 81 ? -5.359 3.457 -4.945 1 96.19 81 VAL A C 1
ATOM 608 O O . VAL A 1 81 ? -6.09 3.328 -5.93 1 96.19 81 VAL A O 1
ATOM 611 N N . ALA A 1 82 ? -5.809 3.803 -3.762 1 97.12 82 ALA A N 1
ATOM 612 C CA . ALA A 1 82 ? -7.211 4.172 -3.605 1 97.12 82 ALA A CA 1
ATOM 613 C C . ALA A 1 82 ? -7.586 5.312 -4.547 1 97.12 82 ALA A C 1
ATOM 615 O O . ALA A 1 82 ? -8.641 5.273 -5.191 1 97.12 82 ALA A O 1
ATOM 616 N N . CYS A 1 83 ? -6.758 6.32 -4.605 1 96.5 83 CYS A N 1
ATOM 617 C CA . CYS A 1 83 ? -7 7.453 -5.488 1 96.5 83 CYS A CA 1
ATOM 618 C C . CYS A 1 83 ? -6.98 7.016 -6.949 1 96.5 83 CYS A C 1
ATOM 620 O O . CYS A 1 83 ? -7.801 7.473 -7.75 1 96.5 83 CYS A O 1
ATOM 622 N N . GLN A 1 84 ? -6.031 6.137 -7.281 1 94.56 84 GLN A N 1
ATOM 623 C CA . GLN A 1 84 ? -5.922 5.629 -8.641 1 94.56 84 GLN A CA 1
ATOM 624 C C . GLN A 1 84 ? -7.18 4.863 -9.047 1 94.56 84 GLN A C 1
ATOM 626 O O . GLN A 1 84 ? -7.699 5.051 -10.148 1 94.56 84 GLN A O 1
ATOM 631 N N . VAL A 1 85 ? -7.594 3.971 -8.18 1 95.19 85 VAL A N 1
ATOM 632 C CA . VAL A 1 85 ? -8.789 3.18 -8.445 1 95.19 85 VAL A CA 1
ATOM 633 C C . VAL A 1 85 ? -9.992 4.102 -8.602 1 95.19 85 VAL A C 1
ATOM 635 O O . VAL A 1 85 ? -10.789 3.943 -9.531 1 95.19 85 VAL A O 1
ATOM 638 N N . ALA A 1 86 ? -10.172 5.086 -7.715 1 96.25 86 ALA A N 1
ATOM 639 C CA . ALA A 1 86 ? -11.273 6.039 -7.762 1 96.25 86 ALA A CA 1
ATOM 640 C C . ALA A 1 86 ? -11.281 6.816 -9.078 1 96.25 86 ALA A C 1
ATOM 642 O O . ALA A 1 86 ? -12.344 7.086 -9.641 1 96.25 86 ALA A O 1
ATOM 643 N N . HIS A 1 87 ? -10.125 7.168 -9.508 1 94.5 87 HIS A N 1
ATOM 644 C CA . HIS A 1 87 ? -9.977 7.926 -10.742 1 94.5 87 HIS A CA 1
ATOM 645 C C . HIS A 1 87 ? -10.273 7.055 -11.961 1 94.5 87 HIS A C 1
ATOM 647 O O . HIS A 1 87 ? -11.125 7.402 -12.789 1 94.5 87 HIS A O 1
ATOM 653 N N . SER A 1 88 ? -9.594 5.91 -12.055 1 92.44 88 SER A N 1
ATOM 654 C CA . SER A 1 88 ? -9.586 5.082 -13.258 1 92.44 88 SER A CA 1
ATOM 655 C C . SER A 1 88 ? -10.922 4.375 -13.453 1 92.44 88 SER A C 1
ATOM 657 O O . SER A 1 88 ? -11.383 4.203 -14.578 1 92.44 88 SER A O 1
ATOM 659 N N . LEU A 1 89 ? -11.523 3.975 -12.375 1 92.81 89 LEU A N 1
ATOM 660 C CA . LEU A 1 89 ? -12.711 3.137 -12.5 1 92.81 89 LEU A CA 1
ATOM 661 C C . LEU A 1 89 ? -13.984 3.953 -12.289 1 92.81 89 LEU A C 1
ATOM 663 O O . LEU A 1 89 ? -15.031 3.633 -12.844 1 92.81 89 LEU A O 1
ATOM 667 N N . PHE A 1 90 ? -13.945 5.082 -11.484 1 94.88 90 PHE A N 1
ATOM 668 C CA . PHE A 1 90 ? -15.188 5.742 -11.094 1 94.88 90 PHE A CA 1
ATOM 669 C C . PHE A 1 90 ? -15.141 7.223 -11.445 1 94.88 90 PHE A C 1
ATOM 671 O O . PHE A 1 90 ? -16.125 7.941 -11.266 1 94.88 90 PHE A O 1
ATOM 678 N N . ASN A 1 91 ? -14.062 7.742 -11.891 1 94.5 91 ASN A N 1
ATOM 679 C CA . ASN A 1 91 ? -13.891 9.125 -12.344 1 94.5 91 ASN A CA 1
ATOM 680 C C . ASN A 1 91 ? -14.25 10.117 -11.242 1 94.5 91 ASN A C 1
ATOM 682 O O . ASN A 1 91 ? -14.969 11.086 -11.484 1 94.5 91 ASN A O 1
ATOM 686 N N . VAL A 1 92 ? -13.883 9.828 -10.086 1 95.62 92 VAL A N 1
ATOM 687 C CA . VAL A 1 92 ? -14.086 10.773 -8.992 1 95.62 92 VAL A CA 1
ATOM 688 C C . VAL A 1 92 ? -13.336 12.07 -9.289 1 95.62 92 VAL A C 1
ATOM 690 O O . VAL A 1 92 ? -12.125 12.055 -9.539 1 95.62 92 VAL A O 1
ATOM 693 N N . PRO A 1 93 ? -13.938 13.172 -9.195 1 94.25 93 PRO A N 1
ATOM 694 C CA . PRO A 1 93 ? -13.359 14.438 -9.656 1 94.25 93 PRO A CA 1
ATOM 695 C C . PRO A 1 93 ? -12.18 14.898 -8.797 1 94.25 93 PRO A C 1
ATOM 697 O O . PRO A 1 93 ? -11.164 15.352 -9.328 1 94.25 93 PRO A O 1
ATOM 700 N N . THR A 1 94 ? -12.359 14.883 -7.473 1 94.56 94 THR A N 1
ATOM 701 C CA . THR A 1 94 ? -11.312 15.383 -6.582 1 94.56 94 THR A CA 1
ATOM 702 C C . THR A 1 94 ? -10.773 14.266 -5.695 1 94.56 94 THR A C 1
ATOM 704 O O . THR A 1 94 ? -11.539 13.586 -5.008 1 94.56 94 THR A O 1
ATOM 707 N N . LYS A 1 95 ? -9.539 14.078 -5.723 1 96.25 95 LYS A N 1
ATOM 708 C CA . LYS A 1 95 ? -8.867 13.047 -4.934 1 96.25 95 LYS A CA 1
ATOM 709 C C . LYS A 1 95 ? -7.781 13.648 -4.047 1 96.25 95 LYS A C 1
ATOM 711 O O . LYS A 1 95 ? -6.887 14.344 -4.535 1 96.25 95 LYS A O 1
ATOM 716 N N . ILE A 1 96 ? -7.891 13.406 -2.805 1 95.25 96 ILE A N 1
ATOM 717 C CA . ILE A 1 96 ? -6.926 13.875 -1.815 1 95.25 96 ILE A CA 1
ATOM 718 C C . ILE A 1 96 ? -6.281 12.68 -1.118 1 95.25 96 ILE A C 1
ATOM 720 O O . ILE A 1 96 ? -6.973 11.75 -0.699 1 95.25 96 ILE A O 1
ATOM 724 N N . ALA A 1 97 ? -5.004 12.672 -1.015 1 95.44 97 ALA A N 1
ATOM 725 C CA . ALA A 1 97 ? -4.332 11.531 -0.385 1 95.44 97 ALA A CA 1
ATOM 726 C C . ALA A 1 97 ? -3.322 12.008 0.658 1 95.44 97 ALA A C 1
ATOM 728 O O . ALA A 1 97 ? -2.613 12.992 0.444 1 95.44 97 ALA A O 1
ATOM 729 N N . ARG A 1 98 ? -3.344 11.305 1.742 1 92.38 98 ARG A N 1
ATOM 730 C CA . ARG A 1 98 ? -2.279 11.453 2.73 1 92.38 98 ARG A CA 1
ATOM 731 C C . ARG A 1 98 ? -1.014 10.727 2.285 1 92.38 98 ARG A C 1
ATOM 733 O O . ARG A 1 98 ? -1.054 9.539 1.969 1 92.38 98 ARG A O 1
ATOM 740 N N . ILE A 1 99 ? 0.039 11.469 2.193 1 91.44 99 ILE A N 1
ATOM 741 C CA . ILE A 1 99 ? 1.351 10.891 1.921 1 91.44 99 ILE A CA 1
ATOM 742 C C . ILE A 1 99 ? 2.342 11.336 2.994 1 91.44 99 ILE A C 1
ATOM 744 O O . ILE A 1 99 ? 2.611 12.531 3.145 1 91.44 99 ILE A O 1
ATOM 748 N N . ARG A 1 100 ? 2.943 10.406 3.723 1 86.38 100 ARG A N 1
ATOM 749 C CA . ARG A 1 100 ? 3.789 10.727 4.871 1 86.38 100 ARG A CA 1
ATOM 750 C C . ARG A 1 100 ? 5.266 10.68 4.488 1 86.38 100 ARG A C 1
ATOM 752 O O . ARG A 1 100 ? 6.059 11.484 4.973 1 86.38 100 ARG A O 1
ATOM 759 N N . SER A 1 101 ? 5.586 9.734 3.645 1 84.38 101 SER A N 1
ATOM 760 C CA . SER A 1 101 ? 6.996 9.555 3.324 1 84.38 101 SER A CA 1
ATOM 761 C C . SER A 1 101 ? 7.512 10.672 2.432 1 84.38 101 SER A C 1
ATOM 763 O O . SER A 1 101 ? 6.957 10.93 1.36 1 84.38 101 SER A O 1
ATOM 765 N N . GLN A 1 102 ? 8.547 11.227 2.902 1 79.06 102 GLN A N 1
ATOM 766 C CA . GLN A 1 102 ? 9.172 12.305 2.146 1 79.06 102 GLN A CA 1
ATOM 767 C C . GLN A 1 102 ? 9.781 11.781 0.849 1 79.06 102 GLN A C 1
ATOM 769 O O . GLN A 1 102 ? 10.039 12.555 -0.077 1 79.06 102 GLN A O 1
ATOM 774 N N . SER A 1 103 ? 9.945 10.508 0.783 1 82.38 103 SER A N 1
ATOM 775 C CA . SER A 1 103 ? 10.5 9.875 -0.407 1 82.38 103 SER A CA 1
ATOM 776 C C . SER A 1 103 ? 9.648 10.156 -1.638 1 82.38 103 SER A C 1
ATOM 778 O O . SER A 1 103 ? 10.172 10.281 -2.746 1 82.38 103 SER A O 1
ATOM 780 N N . TYR A 1 104 ? 8.414 10.266 -1.439 1 87.5 104 TYR A N 1
ATOM 781 C CA . TYR A 1 104 ? 7.492 10.492 -2.549 1 87.5 104 TYR A CA 1
ATOM 782 C C . TYR A 1 104 ? 7.371 11.984 -2.863 1 87.5 104 TYR A C 1
ATOM 784 O O . TYR A 1 104 ? 6.906 12.359 -3.941 1 87.5 104 TYR A O 1
ATOM 792 N N . LEU A 1 105 ? 7.754 12.805 -1.872 1 81.75 105 LEU A N 1
ATOM 793 C CA . LEU A 1 105 ? 7.387 14.211 -1.943 1 81.75 105 LEU A CA 1
ATOM 794 C C . LEU A 1 105 ? 8.57 15.062 -2.381 1 81.75 105 LEU A C 1
ATOM 796 O O . LEU A 1 105 ? 8.453 16.281 -2.498 1 81.75 105 LEU A O 1
ATOM 800 N N . GLU A 1 106 ? 9.641 14.391 -2.643 1 82.56 106 GLU A N 1
ATOM 801 C CA . GLU A 1 106 ? 10.789 15.133 -3.146 1 82.56 106 GLU A CA 1
ATOM 802 C C . GLU A 1 106 ? 10.438 15.883 -4.43 1 82.56 106 GLU A C 1
ATOM 804 O O . GLU A 1 106 ? 9.727 15.359 -5.289 1 82.56 106 GLU A O 1
ATOM 809 N N . PRO A 1 107 ? 10.969 17.062 -4.547 1 79.81 107 PRO A N 1
ATOM 810 C CA . PRO A 1 107 ? 10.633 17.906 -5.699 1 79.81 107 PRO A CA 1
ATOM 811 C C . PRO A 1 107 ? 10.961 17.234 -7.031 1 79.81 107 PRO A C 1
ATOM 813 O O . PRO A 1 107 ? 10.25 17.438 -8.016 1 79.81 107 PRO A O 1
ATOM 816 N N . CYS A 1 108 ? 11.969 16.469 -7.102 1 80.5 108 CYS A N 1
ATOM 817 C CA . CYS A 1 108 ? 12.383 15.828 -8.344 1 80.5 108 CYS A CA 1
ATOM 818 C C . CYS A 1 108 ? 11.391 14.75 -8.766 1 80.5 108 CYS A C 1
ATOM 820 O O . CYS A 1 108 ? 11.391 14.32 -9.922 1 80.5 108 CYS A O 1
ATOM 822 N N . TYR A 1 109 ? 10.562 14.461 -7.859 1 83.25 109 TYR A N 1
ATOM 823 C CA . TYR A 1 109 ? 9.594 13.414 -8.18 1 83.25 109 TYR A CA 1
ATOM 824 C C . TYR A 1 109 ? 8.188 13.984 -8.258 1 83.25 109 TYR A C 1
ATOM 826 O O . TYR A 1 109 ? 7.203 13.25 -8.156 1 83.25 109 TYR A O 1
ATOM 834 N N . LYS A 1 110 ? 8.008 15.219 -8.383 1 77.62 110 LYS A N 1
ATOM 835 C CA . LYS A 1 110 ? 6.723 15.906 -8.336 1 77.62 110 LYS A CA 1
ATOM 836 C C . LYS A 1 110 ? 5.793 15.414 -9.438 1 77.62 110 LYS A C 1
ATOM 838 O O . LYS A 1 110 ? 4.57 15.43 -9.281 1 77.62 110 LYS A O 1
ATOM 843 N N . THR A 1 111 ? 6.359 14.938 -10.484 1 81.88 111 THR A N 1
ATOM 844 C CA . THR A 1 111 ? 5.57 14.5 -11.633 1 81.88 111 THR A CA 1
ATOM 845 C C . THR A 1 111 ? 4.871 13.18 -11.336 1 81.88 111 THR A C 1
ATOM 847 O O . THR A 1 111 ? 3.965 12.773 -12.07 1 81.88 111 THR A O 1
ATOM 850 N N . LEU A 1 112 ? 5.211 12.586 -10.297 1 86.62 112 LEU A N 1
ATOM 851 C CA . LEU A 1 112 ? 4.656 11.289 -9.93 1 86.62 112 LEU A CA 1
ATOM 852 C C . LEU A 1 112 ? 3.152 11.383 -9.703 1 86.62 112 LEU A C 1
ATOM 854 O O . LEU A 1 112 ? 2.412 10.453 -10.008 1 86.62 112 LEU A O 1
ATOM 858 N N . PHE A 1 113 ? 2.705 12.555 -9.25 1 85.06 113 PHE A N 1
ATOM 859 C CA . PHE A 1 113 ? 1.305 12.672 -8.859 1 85.06 113 PHE A CA 1
ATOM 860 C C . PHE A 1 113 ? 0.51 13.43 -9.914 1 85.06 113 PHE A C 1
ATOM 862 O O . PHE A 1 113 ? -0.625 13.844 -9.664 1 85.06 113 PHE A O 1
ATOM 869 N N . ALA A 1 114 ? 1.101 13.578 -11.008 1 83.44 114 ALA A N 1
ATOM 870 C CA . ALA A 1 114 ? 0.375 14.141 -12.141 1 83.44 114 ALA A CA 1
ATOM 871 C C . ALA A 1 114 ? -0.741 13.211 -12.602 1 83.44 114 ALA A C 1
ATOM 873 O O . ALA A 1 114 ? -0.712 12.008 -12.32 1 83.44 114 ALA A O 1
ATOM 874 N N . ARG A 1 115 ? -1.668 13.75 -13.297 1 80.94 115 ARG A N 1
ATOM 875 C CA . ARG A 1 115 ? -2.857 13.016 -13.719 1 80.94 115 ARG A CA 1
ATOM 876 C C . ARG A 1 115 ? -2.486 11.812 -14.578 1 80.94 115 ARG A C 1
ATOM 878 O O . ARG A 1 115 ? -3.16 10.781 -14.531 1 80.94 115 ARG A O 1
ATOM 885 N N . GLU A 1 116 ? -1.42 11.906 -15.273 1 82.06 116 GLU A N 1
ATOM 886 C CA . GLU A 1 116 ? -1.014 10.844 -16.188 1 82.06 116 GLU A CA 1
ATOM 887 C C . GLU A 1 116 ? -0.299 9.719 -15.445 1 82.06 116 GLU A C 1
ATOM 889 O O . GLU A 1 116 ? -0.148 8.617 -15.977 1 82.06 116 GLU A O 1
ATOM 894 N N . ASN A 1 117 ? 0.058 9.984 -14.281 1 88.75 117 ASN A N 1
ATOM 895 C CA . ASN A 1 117 ? 0.737 8.992 -13.461 1 88.75 117 ASN A CA 1
ATOM 896 C C . ASN A 1 117 ? -0.149 8.508 -12.312 1 88.75 117 ASN A C 1
ATOM 898 O O . ASN A 1 117 ? -1.111 7.77 -12.539 1 88.75 117 ASN A O 1
ATOM 902 N N . ILE A 1 118 ? 0.079 9.055 -11.141 1 89.69 118 ILE A N 1
ATOM 903 C CA . ILE A 1 118 ? -0.838 8.773 -10.039 1 89.69 118 ILE A CA 1
ATOM 904 C C . ILE A 1 118 ? -1.763 9.969 -9.82 1 89.69 118 ILE A C 1
ATOM 906 O O . ILE A 1 118 ? -1.35 10.992 -9.266 1 89.69 118 ILE A O 1
ATOM 910 N N . PRO A 1 119 ? -2.969 9.797 -10.164 1 92.06 119 PRO A N 1
ATOM 911 C CA . PRO A 1 119 ? -3.867 10.953 -10.18 1 92.06 119 PRO A CA 1
ATOM 912 C C . PRO A 1 119 ? -4.297 11.375 -8.773 1 92.06 119 PRO A C 1
ATOM 914 O O . PRO A 1 119 ? -5.383 11.008 -8.32 1 92.06 119 PRO A O 1
ATOM 917 N N . ILE A 1 120 ? -3.533 12.188 -8.133 1 92.88 120 ILE A N 1
ATOM 918 C CA . ILE A 1 120 ? -3.83 12.797 -6.844 1 92.88 120 ILE A CA 1
ATOM 919 C C . ILE A 1 120 ? -3.861 14.32 -6.984 1 92.88 120 ILE A C 1
ATOM 921 O O . ILE A 1 120 ? -2.855 14.938 -7.34 1 92.88 120 ILE A O 1
ATOM 925 N N . ASP A 1 121 ? -4.961 14.891 -6.68 1 91.25 121 ASP A N 1
ATOM 926 C CA . ASP A 1 121 ? -5.133 16.328 -6.883 1 91.25 121 ASP A CA 1
ATOM 927 C C . ASP A 1 121 ? -4.473 17.125 -5.762 1 91.25 121 ASP A C 1
ATOM 929 O O . ASP A 1 121 ? -3.91 18.188 -6.004 1 91.25 121 ASP A O 1
ATOM 933 N N . VAL A 1 122 ? -4.621 16.578 -4.535 1 90.56 122 VAL A N 1
ATOM 934 C CA . VAL A 1 122 ? -4.039 17.266 -3.387 1 90.56 122 VAL A CA 1
ATOM 935 C C . VAL A 1 122 ? -3.344 16.266 -2.477 1 90.56 122 VAL A C 1
ATOM 937 O O . VAL A 1 122 ? -3.939 15.258 -2.082 1 90.56 122 VAL A O 1
ATOM 940 N N . VAL A 1 123 ? -2.125 16.547 -2.23 1 90.88 123 VAL A N 1
ATOM 941 C CA . VAL A 1 123 ? -1.367 15.742 -1.283 1 90.88 123 VAL A CA 1
ATOM 942 C C . VAL A 1 123 ? -1.348 16.422 0.083 1 90.88 123 VAL A C 1
ATOM 944 O O . VAL A 1 123 ? -1.005 17.609 0.189 1 90.88 123 VAL A O 1
ATOM 947 N N . ILE A 1 124 ? -1.758 15.711 1.051 1 88.44 124 ILE A N 1
ATOM 948 C CA . ILE A 1 124 ? -1.671 16.25 2.402 1 88.44 124 ILE A CA 1
ATOM 949 C C . ILE A 1 124 ? -0.685 15.43 3.227 1 88.44 124 ILE A C 1
ATOM 951 O O . ILE A 1 124 ? -0.684 14.195 3.154 1 88.44 124 ILE A O 1
ATOM 955 N N . SER A 1 125 ? 0.209 16.062 3.814 1 87.5 125 SER A N 1
ATOM 956 C CA . SER A 1 125 ? 1.127 15.438 4.762 1 87.5 125 SER A CA 1
ATOM 957 C C . SER A 1 125 ? 0.968 16.031 6.156 1 87.5 125 SER A C 1
ATOM 959 O O . SER A 1 125 ? 1.646 17 6.508 1 87.5 125 SER A O 1
ATOM 961 N N . PRO A 1 126 ? 0.152 15.312 6.898 1 83.38 126 PRO A N 1
ATOM 962 C CA . PRO A 1 126 ? -0.115 15.852 8.234 1 83.38 126 PRO A CA 1
ATOM 963 C C . PRO A 1 126 ? 1.158 16.078 9.047 1 83.38 126 PRO A C 1
ATOM 965 O O . PRO A 1 126 ? 1.261 17.062 9.781 1 83.38 126 PRO A O 1
ATOM 968 N N . GLU A 1 127 ? 2.094 15.219 8.867 1 84.75 127 GLU A N 1
ATOM 969 C CA . GLU A 1 127 ? 3.342 15.32 9.617 1 84.75 127 GLU A CA 1
ATOM 970 C C . GLU A 1 127 ? 4.117 16.578 9.219 1 84.75 127 GLU A C 1
ATOM 972 O O . GLU A 1 127 ? 4.652 17.281 10.078 1 84.75 127 GLU A O 1
ATOM 977 N N . VAL A 1 128 ? 4.125 16.859 7.977 1 86.44 128 VAL A N 1
ATOM 978 C CA . VAL A 1 128 ? 4.816 18.062 7.488 1 86.44 128 VAL A CA 1
ATOM 979 C C . VAL A 1 128 ? 4.078 19.312 7.953 1 86.44 128 VAL A C 1
ATOM 981 O O . VAL A 1 128 ? 4.703 20.297 8.352 1 86.44 128 VAL A O 1
ATOM 984 N N . GLU A 1 129 ? 2.795 19.219 7.883 1 85.31 129 GLU A N 1
ATOM 985 C CA . GLU A 1 129 ? 1.983 20.344 8.305 1 85.31 129 GLU A CA 1
ATOM 986 C C . GLU A 1 129 ? 2.195 20.656 9.789 1 85.31 129 GLU A C 1
ATOM 988 O O . GLU A 1 129 ? 2.299 21.828 10.172 1 85.31 129 GLU A O 1
ATOM 993 N N . VAL A 1 130 ? 2.188 19.641 10.547 1 88.44 130 VAL A N 1
ATOM 994 C CA . VAL A 1 130 ? 2.422 19.812 11.977 1 88.44 130 VAL A CA 1
ATOM 995 C C . VAL A 1 130 ? 3.846 20.312 12.211 1 88.44 130 VAL A C 1
ATOM 997 O O . VAL A 1 130 ? 4.074 21.188 13.055 1 88.44 130 VAL A O 1
ATOM 1000 N N . GLY A 1 131 ? 4.809 19.75 11.523 1 91.19 131 GLY A N 1
ATOM 1001 C CA . GLY A 1 131 ? 6.184 20.219 11.617 1 91.19 131 GLY A CA 1
ATOM 1002 C C . GLY A 1 131 ? 6.336 21.688 11.297 1 91.19 131 GLY A C 1
ATOM 1003 O O . GLY A 1 131 ? 7.043 22.406 12.008 1 91.19 131 GLY A O 1
ATOM 1004 N N . GLU A 1 132 ? 5.613 22.109 10.273 1 89.06 132 GLU A N 1
ATOM 1005 C CA . GLU A 1 132 ? 5.66 23.516 9.898 1 89.06 132 GLU A CA 1
ATOM 1006 C C . GLU A 1 132 ? 5.039 24.391 10.984 1 89.06 132 GLU A C 1
ATOM 1008 O O . GLU A 1 132 ? 5.496 25.516 11.219 1 89.06 132 GLU A O 1
ATOM 1013 N N . MET A 1 133 ? 4.008 23.922 11.523 1 89.06 133 MET A N 1
ATOM 1014 C CA . MET A 1 133 ? 3.387 24.625 12.641 1 89.06 133 MET A CA 1
ATOM 1015 C C . MET A 1 133 ? 4.379 24.812 13.781 1 89.06 133 MET A C 1
ATOM 1017 O O . MET A 1 133 ? 4.457 25.891 14.367 1 89.06 133 MET A O 1
ATOM 1021 N N . VAL A 1 134 ? 5.109 23.766 14.062 1 92.44 134 VAL A N 1
ATOM 1022 C CA . VAL A 1 134 ? 6.121 23.812 15.117 1 92.44 134 VAL A CA 1
ATOM 1023 C C . VAL A 1 134 ? 7.18 24.859 14.766 1 92.44 134 VAL A C 1
ATOM 1025 O O . VAL A 1 134 ? 7.543 25.688 15.609 1 92.44 134 VAL A O 1
ATOM 1028 N N . LEU A 1 135 ? 7.617 24.922 13.586 1 92.94 135 LEU A N 1
ATOM 1029 C CA . LEU A 1 135 ? 8.672 25.812 13.141 1 92.94 135 LEU A CA 1
ATOM 1030 C C . LEU A 1 135 ? 8.211 27.266 13.195 1 92.94 135 LEU A C 1
ATOM 1032 O O . LEU A 1 135 ? 8.977 28.156 13.586 1 92.94 135 LEU A O 1
ATOM 1036 N N . ARG A 1 136 ? 6.988 27.5 12.828 1 90 136 ARG A N 1
ATOM 1037 C CA . ARG A 1 136 ? 6.438 28.844 12.883 1 90 136 ARG A CA 1
ATOM 1038 C C . ARG A 1 136 ? 6.371 29.359 14.32 1 90 136 ARG A C 1
ATOM 1040 O O . ARG A 1 136 ? 6.633 30.531 14.586 1 90 136 ARG A O 1
ATOM 1047 N N . ARG A 1 137 ? 6.062 28.469 15.117 1 89 137 ARG A N 1
ATOM 1048 C CA . ARG A 1 137 ? 5.957 28.828 16.516 1 89 137 ARG A CA 1
ATOM 1049 C C . ARG A 1 137 ? 7.332 29.094 17.125 1 89 137 ARG A C 1
ATOM 1051 O O . ARG A 1 137 ? 7.477 29.953 18 1 89 137 ARG A O 1
ATOM 1058 N N . ILE A 1 138 ? 8.312 28.328 16.734 1 90.88 138 ILE A N 1
ATOM 1059 C CA . ILE A 1 138 ? 9.68 28.547 17.188 1 90.88 138 ILE A CA 1
ATOM 1060 C C . ILE A 1 138 ? 10.156 29.938 16.734 1 90.88 138 ILE A C 1
ATOM 1062 O O . ILE A 1 138 ? 10.867 30.625 17.484 1 90.88 138 ILE A O 1
ATOM 1066 N N . ALA A 1 139 ? 9.695 30.344 15.625 1 89 139 ALA A N 1
ATOM 1067 C CA . ALA A 1 139 ? 10.141 31.594 15.031 1 89 139 ALA A CA 1
ATOM 1068 C C . ALA A 1 139 ? 9.484 32.781 15.711 1 89 139 ALA A C 1
ATOM 1070 O O . ALA A 1 139 ? 10 33.906 15.641 1 89 139 ALA A O 1
ATOM 1071 N N . LEU A 1 140 ? 8.336 32.594 16.266 1 90.38 140 LEU A N 1
ATOM 1072 C CA . LEU A 1 140 ? 7.629 33.688 16.922 1 90.38 140 LEU A CA 1
ATOM 1073 C C . LEU A 1 140 ? 7.273 33.312 18.359 1 90.38 140 LEU A C 1
ATOM 1075 O O . LEU A 1 140 ? 6.105 33.062 18.672 1 90.38 140 LEU A O 1
ATOM 1079 N N . PRO A 1 141 ? 8.281 33.469 19.219 1 88 141 PRO A N 1
ATOM 1080 C CA . PRO A 1 141 ? 8.023 33.094 20.625 1 88 141 PRO A CA 1
ATOM 1081 C C . PRO A 1 141 ? 6.902 33.938 21.25 1 88 141 PRO A C 1
ATOM 1083 O O . PRO A 1 141 ? 6.812 35.125 21.016 1 88 141 PRO A O 1
ATOM 1086 N N . GLY A 1 142 ? 6.062 33.25 22 1 85.62 142 GLY A N 1
ATOM 1087 C CA . GLY A 1 142 ? 4.957 33.906 22.672 1 85.62 142 GLY A CA 1
ATOM 1088 C C . GLY A 1 142 ? 3.621 33.688 21.984 1 85.62 142 GLY A C 1
ATOM 1089 O O . GLY A 1 142 ? 2.568 33.75 22.625 1 85.62 142 GLY A O 1
ATOM 1090 N N . ALA A 1 143 ? 3.729 33.469 20.719 1 89.38 143 ALA A N 1
ATOM 1091 C CA . ALA A 1 143 ? 2.502 33.219 19.969 1 89.38 143 ALA A CA 1
ATOM 1092 C C . ALA A 1 143 ? 1.977 31.797 20.203 1 89.38 143 ALA A C 1
ATOM 1094 O O . ALA A 1 143 ? 2.756 30.859 20.312 1 89.38 143 ALA A O 1
ATOM 1095 N N . ILE A 1 144 ? 0.67 31.719 20.25 1 84.38 144 ILE A N 1
ATOM 1096 C CA . ILE A 1 144 ? -0.007 30.438 20.422 1 84.38 144 ILE A CA 1
ATOM 1097 C C . ILE A 1 144 ? -0.216 29.781 19.062 1 84.38 144 ILE A C 1
ATOM 1099 O O . ILE A 1 144 ? -0.227 28.547 18.969 1 84.38 144 ILE A O 1
ATOM 1103 N N . ASP A 1 145 ? -0.371 30.531 18.141 1 88 145 ASP A N 1
ATOM 1104 C CA . ASP A 1 145 ? -0.612 30.094 16.766 1 88 145 ASP A CA 1
ATOM 1105 C C . ASP A 1 145 ? -0.064 31.109 15.758 1 88 145 ASP A C 1
ATOM 1107 O O . ASP A 1 145 ? -0.044 32.312 16.031 1 88 145 ASP A O 1
ATOM 1111 N N . VAL A 1 146 ? 0.514 30.578 14.719 1 92 146 VAL A N 1
ATOM 1112 C CA . VAL A 1 146 ? 1.064 31.453 13.688 1 92 146 VAL A CA 1
ATOM 1113 C C . VAL A 1 146 ? 0.702 30.922 12.305 1 92 146 VAL A C 1
ATOM 1115 O O . VAL A 1 146 ? 0.964 29.75 11.992 1 92 146 VAL A O 1
ATOM 1118 N N . LEU A 1 147 ? 0.121 31.766 11.5 1 92.56 147 LEU A N 1
ATOM 1119 C CA . LEU A 1 147 ? -0.288 31.406 10.141 1 92.56 147 LEU A CA 1
ATOM 1120 C C . LEU A 1 147 ? 0.203 32.438 9.141 1 92.56 147 LEU A C 1
ATOM 1122 O O . LEU A 1 147 ? 0.222 33.625 9.43 1 92.56 147 LEU A O 1
ATOM 1126 N N . TYR A 1 148 ? 0.548 31.984 7.984 1 92.75 148 TYR A N 1
ATOM 1127 C CA . TYR A 1 148 ? 1.062 32.875 6.957 1 92.75 148 TYR A CA 1
ATOM 1128 C C . TYR A 1 148 ? 0.106 32.969 5.773 1 92.75 148 TYR A C 1
ATOM 1130 O O . TYR A 1 148 ? -0.509 31.953 5.395 1 92.75 148 TYR A O 1
ATOM 1138 N N . PHE A 1 149 ? -0.009 34.094 5.285 1 94.81 149 PHE A N 1
ATOM 1139 C CA . PHE A 1 149 ? -0.861 34.375 4.133 1 94.81 149 PHE A CA 1
ATOM 1140 C C . PHE A 1 149 ? -0.144 35.25 3.121 1 94.81 149 PHE A C 1
ATOM 1142 O O . PHE A 1 149 ? 0.87 35.875 3.445 1 94.81 149 PHE A O 1
ATOM 1149 N N . CYS A 1 150 ? -0.667 35.312 1.898 1 95.56 150 CYS A N 1
ATOM 1150 C CA . CYS A 1 150 ? -0.221 36.219 0.851 1 95.56 150 CYS A CA 1
ATOM 1151 C C . CYS A 1 150 ? 1.291 36.156 0.672 1 95.56 150 CYS A C 1
ATOM 1153 O O . CYS A 1 150 ? 1.979 37.156 0.756 1 95.56 150 CYS A O 1
ATOM 1155 N N . ASN A 1 151 ? 1.782 35.062 0.423 1 92.38 151 ASN A N 1
ATOM 1156 C CA . ASN A 1 151 ? 3.203 34.812 0.198 1 92.38 151 ASN A CA 1
ATOM 1157 C C . ASN A 1 151 ? 4.035 35.156 1.427 1 92.38 151 ASN A C 1
ATOM 1159 O O . ASN A 1 151 ? 5.086 35.781 1.307 1 92.38 151 ASN A O 1
ATOM 1163 N N . ASP A 1 152 ? 3.539 35.062 2.574 1 91.38 152 ASP A N 1
ATOM 1164 C CA . ASP A 1 152 ? 4.176 35.219 3.879 1 91.38 152 ASP A CA 1
ATOM 1165 C C . ASP A 1 152 ? 4.305 36.688 4.262 1 91.38 152 ASP A C 1
ATOM 1167 O O . ASP A 1 152 ? 4.957 37.031 5.254 1 91.38 152 ASP A O 1
ATOM 1171 N N . ASP A 1 153 ? 3.666 37.5 3.529 1 94.88 153 ASP A N 1
ATOM 1172 C CA . ASP A 1 153 ? 3.746 38.938 3.844 1 94.88 153 ASP A CA 1
ATOM 1173 C C . ASP A 1 153 ? 2.77 39.312 4.957 1 94.88 153 ASP A C 1
ATOM 1175 O O . ASP A 1 153 ? 2.951 40.312 5.641 1 94.88 153 ASP A O 1
ATOM 1179 N N . ILE A 1 154 ? 1.731 38.531 5.062 1 95.62 154 ILE A N 1
ATOM 1180 C CA . ILE A 1 154 ? 0.739 38.75 6.109 1 95.62 154 ILE A CA 1
ATOM 1181 C C . ILE A 1 154 ? 0.775 37.562 7.098 1 95.62 154 ILE A C 1
ATOM 1183 O O . ILE A 1 154 ? 0.839 36.406 6.688 1 95.62 154 ILE A O 1
ATOM 1187 N N . VAL A 1 155 ? 0.764 37.906 8.359 1 95.88 155 VAL A N 1
ATOM 1188 C CA . VAL A 1 155 ? 0.84 36.875 9.398 1 95.88 155 VAL A CA 1
ATOM 1189 C C . VAL A 1 155 ? -0.363 37 10.328 1 95.88 155 VAL A C 1
ATOM 1191 O O . VAL A 1 155 ? -0.688 38.094 10.789 1 95.88 155 VAL A O 1
ATOM 1194 N N . ALA A 1 156 ? -1.09 35.969 10.438 1 95.88 156 ALA A N 1
ATOM 1195 C CA . ALA A 1 156 ? -2.09 35.875 11.492 1 95.88 156 ALA A CA 1
ATOM 1196 C C . ALA A 1 156 ? -1.537 35.094 12.688 1 95.88 156 ALA A C 1
ATOM 1198 O O . ALA A 1 156 ? -0.87 34.062 12.523 1 95.88 156 ALA A O 1
ATOM 1199 N N . PHE A 1 157 ? -1.7 35.594 13.859 1 94.5 157 PHE A N 1
ATOM 1200 C CA . PHE A 1 157 ? -1.157 34.938 15.031 1 94.5 157 PHE A CA 1
ATOM 1201 C C . PHE A 1 157 ? -2.027 35.188 16.266 1 94.5 157 PHE A C 1
ATOM 1203 O O . PHE A 1 157 ? -2.721 36.219 16.328 1 94.5 157 PHE A O 1
ATOM 1210 N N . ALA A 1 158 ? -2.008 34.25 17.109 1 93.44 158 ALA A N 1
ATOM 1211 C CA . ALA A 1 158 ? -2.809 34.344 18.328 1 93.44 158 ALA A CA 1
ATOM 1212 C C . ALA A 1 158 ? -1.931 34.625 19.547 1 93.44 158 ALA A C 1
ATOM 1214 O O . ALA A 1 158 ? -0.829 34.062 19.656 1 93.44 158 ALA A O 1
ATOM 1215 N N . LEU A 1 159 ? -2.377 35.531 20.391 1 92.38 159 LEU A N 1
ATOM 1216 C CA . LEU A 1 159 ? -1.701 35.844 21.641 1 92.38 159 LEU A CA 1
ATOM 1217 C C . LEU A 1 159 ? -2.66 35.75 22.828 1 92.38 159 LEU A C 1
ATOM 1219 O O . LEU A 1 159 ? -3.852 36.031 22.688 1 92.38 159 LEU A O 1
ATOM 1223 N N . GLU A 1 160 ? -2.094 35.375 23.844 1 90.44 160 GLU A N 1
ATOM 1224 C CA . GLU A 1 160 ? -2.852 35.406 25.094 1 90.44 160 GLU A CA 1
ATOM 1225 C C . GLU A 1 160 ? -2.559 36.719 25.859 1 90.44 160 GLU A C 1
ATOM 1227 O O . GLU A 1 160 ? -1.397 37.094 26 1 90.44 160 GLU A O 1
ATOM 1232 N N . CYS A 1 161 ? -3.627 37.344 26.297 1 92.19 161 CYS A N 1
ATOM 1233 C CA . CYS A 1 161 ? -3.457 38.562 27.078 1 92.19 161 CYS A CA 1
ATOM 1234 C C . CYS A 1 161 ? -3.139 38.219 28.531 1 92.19 161 CYS A C 1
ATOM 1236 O O . CYS A 1 161 ? -4.023 37.844 29.297 1 92.19 161 CYS A O 1
ATOM 1238 N N . MET A 1 162 ? -1.921 38.5 28.859 1 89.38 162 MET A N 1
ATOM 1239 C CA . MET A 1 162 ? -1.488 38.25 30.234 1 89.38 162 MET A CA 1
ATOM 1240 C C . MET A 1 162 ? -1.628 39.5 31.094 1 89.38 162 MET A C 1
ATOM 1242 O O . MET A 1 162 ? -2.055 40.562 30.609 1 89.38 162 MET A O 1
ATOM 1246 N N . GLU A 1 163 ? -1.277 39.344 32.375 1 87.56 163 GLU A N 1
ATOM 1247 C CA . GLU A 1 163 ? -1.41 40.438 33.344 1 87.56 163 GLU A CA 1
ATOM 1248 C C . GLU A 1 163 ? -0.51 41.625 32.969 1 87.56 163 GLU A C 1
ATOM 1250 O O . GLU A 1 163 ? -0.857 42.781 33.219 1 87.56 163 GLU A O 1
ATOM 1255 N N . ASP A 1 164 ? 0.495 41.344 32.312 1 85.25 164 ASP A N 1
ATOM 1256 C CA . ASP A 1 164 ? 1.48 42.375 31.984 1 85.25 164 ASP A CA 1
ATOM 1257 C C . ASP A 1 164 ? 1.171 43.031 30.641 1 85.25 164 ASP A C 1
ATOM 1259 O O . ASP A 1 164 ? 1.929 43.875 30.172 1 85.25 164 ASP A O 1
ATOM 1263 N N . CYS A 1 165 ? 0.116 42.719 30.062 1 89.62 165 CYS A N 1
ATOM 1264 C CA . CYS A 1 165 ? -0.259 43.281 28.781 1 89.62 165 CYS A CA 1
ATOM 1265 C C . CYS A 1 165 ? -0.667 44.75 28.953 1 89.62 165 CYS A C 1
ATOM 1267 O O . CYS A 1 165 ? -1.627 45.062 29.656 1 89.62 165 CYS A O 1
ATOM 1269 N N . PRO A 1 166 ? -0.056 45.625 28.281 1 86.56 166 PRO A N 1
ATOM 1270 C CA . PRO A 1 166 ? -0.283 47.031 28.5 1 86.56 166 PRO A CA 1
ATOM 1271 C C . PRO A 1 166 ? -1.623 47.531 27.938 1 86.56 166 PRO A C 1
ATOM 1273 O O . PRO A 1 166 ? -2.117 48.594 28.328 1 86.56 166 PRO A O 1
ATOM 1276 N N . VAL A 1 167 ? -2.199 46.781 27.109 1 86.06 167 VAL A N 1
ATOM 1277 C CA . VAL A 1 167 ? -3.365 47.281 26.391 1 86.06 167 VAL A CA 1
ATOM 1278 C C . VAL A 1 167 ? -4.637 46.656 26.969 1 86.06 167 VAL A C 1
ATOM 1280 O O . VAL A 1 167 ? -5.707 46.75 26.359 1 86.06 167 VAL A O 1
ATOM 1283 N N . ILE A 1 168 ? -4.562 46.156 28.109 1 90.12 168 ILE A N 1
ATOM 1284 C CA . ILE A 1 168 ? -5.734 45.594 28.766 1 90.12 168 ILE A CA 1
ATOM 1285 C C . ILE A 1 168 ? -6.734 46.688 29.094 1 90.12 168 ILE A C 1
ATOM 1287 O O . ILE A 1 168 ? -6.344 47.812 29.438 1 90.12 168 ILE A O 1
ATOM 1291 N N . ASN A 1 169 ? -7.965 46.406 29.016 1 86.69 169 ASN A N 1
ATOM 1292 C CA . ASN A 1 169 ? -9.07 47.281 29.328 1 86.69 169 ASN A CA 1
ATOM 1293 C C . ASN A 1 169 ? -9.055 48.531 28.438 1 86.69 169 ASN A C 1
ATOM 1295 O O . ASN A 1 169 ? -9.414 49.625 28.891 1 86.69 169 ASN A O 1
ATOM 1299 N N . THR A 1 170 ? -8.484 48.406 27.281 1 85.81 170 THR A N 1
ATOM 1300 C CA . THR A 1 170 ? -8.461 49.469 26.297 1 85.81 170 THR A CA 1
ATOM 1301 C C . THR A 1 170 ? -9.273 49.094 25.062 1 85.81 170 THR A C 1
ATOM 1303 O O . THR A 1 170 ? -9.047 48.062 24.453 1 85.81 170 THR A O 1
ATOM 1306 N N . PRO A 1 171 ? -10.211 49.938 24.812 1 88 171 PRO A N 1
ATOM 1307 C CA . PRO A 1 171 ? -10.953 49.656 23.578 1 88 171 PRO A CA 1
ATOM 1308 C C . PRO A 1 171 ? -10.062 49.625 22.344 1 88 171 PRO A C 1
ATOM 1310 O O . PRO A 1 171 ? -9.125 50.438 22.234 1 88 171 PRO A O 1
ATOM 1313 N N . LEU A 1 172 ? -10.398 48.812 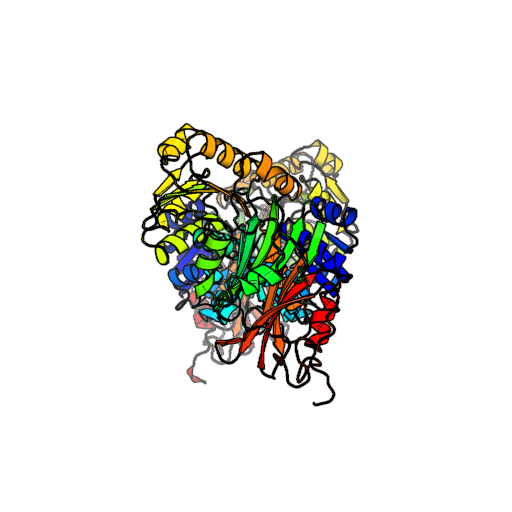21.359 1 87.25 172 LEU A N 1
ATOM 1314 C CA . LEU A 1 172 ? -9.562 48.594 20.188 1 87.25 172 LEU A CA 1
ATOM 1315 C C . LEU A 1 172 ? -9.422 49.844 19.359 1 87.25 172 LEU A C 1
ATOM 1317 O O . LEU A 1 172 ? -8.375 50.094 18.75 1 87.25 172 LEU A O 1
ATOM 1321 N N . ARG A 1 173 ? -10.492 50.656 19.344 1 83.12 173 ARG A N 1
ATOM 1322 C CA . ARG A 1 173 ? -10.445 51.906 18.609 1 83.12 173 ARG A CA 1
ATOM 1323 C C . ARG A 1 173 ? -9.32 52.781 19.141 1 83.12 173 ARG A C 1
ATOM 1325 O O . ARG A 1 173 ? -8.672 53.5 18.375 1 83.12 173 ARG A O 1
ATOM 1332 N N . GLN A 1 174 ? -9.102 52.75 20.391 1 83.5 174 GLN A N 1
ATOM 1333 C CA . GLN A 1 174 ? -8.062 53.531 21.031 1 83.5 174 GLN A CA 1
ATOM 1334 C C . GLN A 1 174 ? -6.672 53.031 20.688 1 83.5 174 GLN A C 1
ATOM 1336 O O . GLN A 1 174 ? -5.711 53.812 20.641 1 83.5 174 GLN A O 1
ATOM 1341 N N . LEU A 1 175 ? -6.562 51.75 20.5 1 79.06 175 LEU A N 1
ATOM 1342 C CA . LEU A 1 175 ? -5.281 51.156 20.141 1 79.06 175 LEU A CA 1
ATOM 1343 C C . LEU A 1 175 ? -4.816 51.656 18.766 1 79.06 175 LEU A C 1
ATOM 1345 O O . LEU A 1 175 ? -3.625 51.906 18.578 1 79.06 175 LEU A O 1
ATOM 1349 N N . THR A 1 176 ? -5.77 51.75 17.859 1 77.19 176 THR A N 1
ATOM 1350 C CA . THR A 1 176 ? -5.457 52.281 16.531 1 77.19 176 THR A CA 1
ATOM 1351 C C . THR A 1 176 ? -4.984 53.719 16.609 1 77.19 176 THR A C 1
ATOM 1353 O O . THR A 1 176 ? -4.102 54.125 15.852 1 77.19 176 THR A O 1
ATOM 1356 N N . GLU A 1 177 ? -5.594 54.406 17.531 1 79.5 177 GLU A N 1
ATOM 1357 C CA . GLU A 1 177 ? -5.242 55.781 17.703 1 79.5 177 GLU A CA 1
ATOM 1358 C C . GLU A 1 177 ? -3.863 55.938 18.359 1 79.5 177 GLU A C 1
ATOM 1360 O O . GLU A 1 177 ? -3.096 56.844 17.984 1 79.5 177 GLU A O 1
ATOM 1365 N N . LEU A 1 178 ? -3.605 55.094 19.25 1 81.56 178 LEU A N 1
ATOM 1366 C CA . LEU A 1 178 ? -2.355 55.125 20 1 81.56 178 LEU A CA 1
ATOM 1367 C C . LEU A 1 178 ? -1.184 54.688 19.125 1 81.56 178 LEU A C 1
ATOM 1369 O O . LEU A 1 178 ? -0.065 55.188 19.281 1 81.56 178 LEU A O 1
ATOM 1373 N N . PHE A 1 179 ? -1.53 53.75 18.297 1 82.94 179 PHE A N 1
ATOM 1374 C CA . PHE A 1 179 ? -0.482 53.219 17.438 1 82.94 179 PHE A CA 1
ATOM 1375 C C . PHE A 1 179 ? -0.927 53.219 15.984 1 82.94 179 PHE A C 1
ATOM 1377 O O . PHE A 1 179 ? -1.075 52.156 15.375 1 82.94 179 PHE A O 1
ATOM 1384 N N . PRO A 1 180 ? -0.938 54.406 15.391 1 76.5 180 PRO A N 1
ATOM 1385 C CA . PRO A 1 180 ? -1.474 54.531 14.031 1 76.5 180 PRO A CA 1
ATOM 1386 C C . PRO A 1 180 ? -0.599 53.844 12.992 1 76.5 180 PRO A C 1
ATOM 1388 O O . PRO A 1 180 ? -1.092 53.438 11.93 1 76.5 180 PRO A O 1
ATOM 1391 N N . ASP A 1 181 ? 0.609 53.625 13.328 1 79.19 181 ASP A N 1
ATOM 1392 C CA . ASP A 1 181 ? 1.533 53.031 12.359 1 79.19 181 ASP A CA 1
ATOM 1393 C C . ASP A 1 181 ? 1.527 51.5 12.445 1 79.19 181 ASP A C 1
ATOM 1395 O O . ASP A 1 181 ? 2.16 50.844 11.633 1 79.19 181 ASP A O 1
ATOM 1399 N N . LEU A 1 182 ? 0.787 51.062 13.383 1 79.5 182 LEU A N 1
ATOM 1400 C CA . LEU A 1 182 ? 0.732 49.625 13.547 1 79.5 182 LEU A CA 1
ATOM 1401 C C . LEU A 1 182 ? -0.275 49 12.578 1 79.5 182 LEU A C 1
ATOM 1403 O O . LEU A 1 182 ? -1.479 49.25 12.688 1 79.5 182 LEU A O 1
ATOM 1407 N N . ARG A 1 183 ? 0.093 48.438 11.5 1 81.38 183 ARG A N 1
ATOM 1408 C CA . ARG A 1 183 ? -0.744 47.781 10.508 1 81.38 183 ARG A CA 1
ATOM 1409 C C . ARG A 1 183 ? -1.188 46.406 11 1 81.38 183 ARG A C 1
ATOM 1411 O O . ARG A 1 183 ? -0.818 45.375 10.422 1 81.38 183 ARG A O 1
ATOM 1418 N N . THR A 1 184 ? -1.843 46.438 12.133 1 86.88 184 THR A N 1
ATOM 1419 C CA . THR A 1 184 ? -2.326 45.219 12.758 1 86.88 184 THR A CA 1
ATOM 1420 C C . THR A 1 184 ? -3.82 45.312 13.055 1 86.88 184 THR A C 1
ATOM 1422 O O . THR A 1 184 ? -4.328 46.406 13.359 1 86.88 184 THR A O 1
ATOM 1425 N N . THR A 1 185 ? -4.52 44.312 12.875 1 91.38 185 THR A N 1
ATOM 1426 C CA . THR A 1 185 ? -5.949 44.25 13.148 1 91.38 185 THR A CA 1
ATOM 1427 C C . THR A 1 185 ? -6.273 43.125 14.109 1 91.38 185 THR A C 1
ATOM 1429 O O . THR A 1 185 ? -5.859 41.969 13.883 1 91.38 185 THR A O 1
ATOM 1432 N N . VAL A 1 186 ? -6.934 43.438 15.203 1 93.12 186 VAL A N 1
ATOM 1433 C CA . VAL A 1 186 ? -7.477 42.406 16.062 1 93.12 186 VAL A CA 1
ATOM 1434 C C . VAL A 1 186 ? -8.773 41.844 15.469 1 93.12 186 VAL A C 1
ATOM 1436 O O . VAL A 1 186 ? -9.75 42.594 15.32 1 93.12 186 VAL A O 1
ATOM 1439 N N . THR A 1 187 ? -8.805 40.594 15.172 1 94.56 187 THR A N 1
ATOM 1440 C CA . THR A 1 187 ? -9.953 40.062 14.43 1 94.56 187 THR A CA 1
ATOM 1441 C C . THR A 1 187 ? -10.922 39.344 15.367 1 94.56 187 THR A C 1
ATOM 1443 O O . THR A 1 187 ? -12.133 39.375 15.148 1 94.56 187 THR A O 1
ATOM 1446 N N . ALA A 1 188 ? -10.383 38.656 16.297 1 95.38 188 ALA A N 1
ATOM 1447 C CA . ALA A 1 188 ? -11.266 37.875 17.172 1 95.38 188 ALA A CA 1
ATOM 1448 C C . ALA A 1 188 ? -10.664 37.75 18.562 1 95.38 188 ALA A C 1
ATOM 1450 O O . ALA A 1 188 ? -9.453 37.875 18.734 1 95.38 188 ALA A O 1
ATOM 1451 N N . ILE A 1 189 ? -11.57 37.5 19.531 1 94.56 189 ILE A N 1
ATOM 1452 C CA . ILE A 1 189 ? -11.203 37.281 20.938 1 94.56 189 ILE A CA 1
ATOM 1453 C C . ILE A 1 189 ? -11.906 36.062 21.484 1 94.56 189 ILE A C 1
ATOM 1455 O O . ILE A 1 189 ? -13.125 35.906 21.312 1 94.56 189 ILE A O 1
ATOM 1459 N N . LYS A 1 190 ? -11.133 35.188 21.969 1 93.38 190 LYS A N 1
ATOM 1460 C CA . LYS A 1 190 ? -11.695 34.062 22.719 1 93.38 190 LYS A CA 1
ATOM 1461 C C . LYS A 1 190 ? -11.609 34.312 24.219 1 93.38 190 LYS A C 1
ATOM 1463 O O . LYS A 1 190 ? -10.508 34.438 24.766 1 93.38 190 LYS A O 1
ATOM 1468 N N . ARG A 1 191 ? -12.758 34.438 24.891 1 92.94 191 ARG A N 1
ATOM 1469 C CA . ARG A 1 191 ? -12.883 34.656 26.328 1 92.94 191 ARG A CA 1
ATOM 1470 C C . ARG A 1 191 ? -13.531 33.438 27 1 92.94 191 ARG A C 1
ATOM 1472 O O . ARG A 1 191 ? -14.75 33.312 26.969 1 92.94 191 ARG A O 1
ATOM 1479 N N . GLY A 1 192 ? -12.68 32.656 27.625 1 83.81 192 GLY A N 1
ATOM 1480 C CA . GLY A 1 192 ? -13.211 31.391 28.094 1 83.81 192 GLY A CA 1
ATOM 1481 C C . GLY A 1 192 ? -13.672 30.469 26.969 1 83.81 192 GLY A C 1
ATOM 1482 O O . GLY A 1 192 ? -12.883 30.125 26.094 1 83.81 192 GLY A O 1
ATOM 1483 N N . SER A 1 193 ? -14.945 30.219 26.984 1 83.75 193 SER A N 1
ATOM 1484 C CA . SER A 1 193 ? -15.492 29.328 25.969 1 83.75 193 SER A CA 1
ATOM 1485 C C . SER A 1 193 ? -16.188 30.109 24.859 1 83.75 193 SER A C 1
ATOM 1487 O O . SER A 1 193 ? -16.578 29.547 23.844 1 83.75 193 SER A O 1
ATOM 1489 N N . GLU A 1 194 ? -16.125 31.375 25 1 91.06 194 GLU A N 1
ATOM 1490 C CA . GLU A 1 194 ? -16.844 32.188 24.031 1 91.06 194 GLU A CA 1
ATOM 1491 C C . GLU A 1 194 ? -15.891 32.812 23.016 1 91.06 194 GLU A C 1
ATOM 1493 O O . GLU A 1 194 ? -14.789 33.219 23.359 1 91.06 194 GLU A O 1
ATOM 1498 N N . LEU A 1 195 ? -16.312 32.75 21.797 1 93.56 195 LEU A N 1
ATOM 1499 C CA . LEU A 1 195 ? -15.562 33.375 20.703 1 93.56 195 LEU A CA 1
ATOM 1500 C C . LEU A 1 195 ? -16.297 34.594 20.156 1 93.56 195 LEU A C 1
ATOM 1502 O O . LEU A 1 195 ? -17.453 34.469 19.75 1 93.56 195 LEU A O 1
ATOM 1506 N N . LEU A 1 196 ? -15.641 35.688 20.172 1 92.56 196 LEU A N 1
ATOM 1507 C CA . LEU A 1 196 ? -16.234 36.969 19.75 1 92.56 196 LEU A CA 1
ATOM 1508 C C . LEU A 1 196 ? -15.438 37.594 18.609 1 92.56 196 LEU A C 1
ATOM 1510 O O . LEU A 1 196 ? -14.203 37.531 18.625 1 92.56 196 LEU A O 1
ATOM 1514 N N . VAL A 1 197 ? -16.141 38.094 17.688 1 95.12 197 VAL A N 1
ATOM 1515 C CA . VAL A 1 197 ? -15.477 38.906 16.672 1 95.12 197 VAL A CA 1
ATOM 1516 C C . VAL A 1 197 ? -15.203 40.312 17.219 1 95.12 197 VAL A C 1
ATOM 1518 O O . VAL A 1 197 ? -16.078 40.906 17.844 1 95.12 197 VAL A O 1
ATOM 1521 N N . ALA A 1 198 ? -14.023 40.75 17.016 1 92.69 198 ALA A N 1
ATOM 1522 C CA . ALA A 1 198 ? -13.609 42.031 17.609 1 92.69 198 ALA A CA 1
ATOM 1523 C C . ALA A 1 198 ? -14.227 43.188 16.844 1 92.69 198 ALA A C 1
ATOM 1525 O O . ALA A 1 198 ? -14.328 43.156 15.609 1 92.69 198 ALA A O 1
ATOM 1526 N N . HIS A 1 199 ? -14.68 44.125 17.625 1 88.06 199 HIS A N 1
ATOM 1527 C CA . HIS A 1 199 ? -15.164 45.406 17.094 1 88.06 199 HIS A CA 1
ATOM 1528 C C . HIS A 1 199 ? -14.43 46.594 17.719 1 88.06 199 HIS A C 1
ATOM 1530 O O . HIS A 1 199 ? -13.586 46.406 18.594 1 88.06 199 HIS A O 1
ATOM 1536 N N . SER A 1 200 ? -14.734 47.75 17.25 1 83.5 200 SER A N 1
ATOM 1537 C CA . SER A 1 200 ? -14.016 48.938 17.688 1 83.5 200 SER A CA 1
ATOM 1538 C C . SER A 1 200 ? -14.18 49.156 19.188 1 83.5 200 SER A C 1
ATOM 1540 O O . SER A 1 200 ? -13.258 49.656 19.844 1 83.5 200 SER A O 1
ATOM 1542 N N . ASP A 1 201 ? -15.242 48.688 19.688 1 86.75 201 ASP A N 1
ATOM 1543 C CA . ASP A 1 201 ? -15.531 48.969 21.094 1 86.75 201 ASP A CA 1
ATOM 1544 C C . ASP A 1 201 ? -15.133 47.812 21.984 1 86.75 201 ASP A C 1
ATOM 1546 O O . ASP A 1 201 ? -15.195 47.906 23.219 1 86.75 201 ASP A O 1
ATOM 1550 N N . THR A 1 202 ? -14.641 46.812 21.422 1 89.81 202 THR A N 1
ATOM 1551 C CA . THR A 1 202 ? -14.258 45.625 22.188 1 89.81 202 THR A CA 1
ATOM 1552 C C . THR A 1 202 ? -13.062 45.938 23.078 1 89.81 202 THR A C 1
ATOM 1554 O O . THR A 1 202 ? -12.117 46.625 22.672 1 89.81 202 THR A O 1
ATOM 1557 N N . GLN A 1 203 ? -13.18 45.531 24.359 1 91.25 203 GLN A N 1
ATOM 1558 C CA . GLN A 1 203 ? -12.086 45.688 25.312 1 91.25 203 GLN A CA 1
ATOM 1559 C C . GLN A 1 203 ? -11.422 44.344 25.641 1 91.25 203 GLN A C 1
ATOM 1561 O O . GLN A 1 203 ? -12.109 43.344 25.766 1 91.25 203 GLN A O 1
ATOM 1566 N N . LEU A 1 204 ? -10.133 44.438 25.766 1 92.44 204 LEU A N 1
ATOM 1567 C CA . LEU A 1 204 ? -9.375 43.25 26.078 1 92.44 204 LEU A CA 1
ATOM 1568 C C . LEU A 1 204 ? -9.336 43 27.594 1 92.44 204 LEU A C 1
ATOM 1570 O O . LEU A 1 204 ? -9.305 43.938 28.375 1 92.44 204 LEU A O 1
ATOM 1574 N N . ARG A 1 205 ? -9.414 41.812 27.938 1 93.5 205 ARG A N 1
ATOM 1575 C CA . ARG A 1 205 ? -9.344 41.375 29.328 1 93.5 205 ARG A CA 1
ATOM 1576 C C . ARG A 1 205 ? -8.234 40.344 29.547 1 93.5 205 ARG A C 1
ATOM 1578 O O . ARG A 1 205 ? -7.766 39.75 28.594 1 93.5 205 ARG A O 1
ATOM 1585 N N . ILE A 1 206 ? -7.871 40.281 30.828 1 91.81 206 ILE A N 1
ATOM 1586 C CA . ILE A 1 206 ? -6.867 39.281 31.172 1 91.81 206 ILE A CA 1
ATOM 1587 C C . ILE A 1 206 ? -7.406 37.875 30.859 1 91.81 206 ILE A C 1
ATOM 1589 O O . ILE A 1 206 ? -8.547 37.562 31.203 1 91.81 206 ILE A O 1
ATOM 1593 N N . GLY A 1 207 ? -6.586 37.062 30.094 1 89 207 GLY A N 1
ATOM 1594 C CA . GLY A 1 207 ? -6.984 35.719 29.781 1 89 207 GLY A CA 1
ATOM 1595 C C . GLY A 1 207 ? -7.543 35.562 28.375 1 89 207 GLY A C 1
ATOM 1596 O O . GLY A 1 207 ? -7.668 34.469 27.859 1 89 207 GLY A O 1
ATOM 1597 N N . ASP A 1 208 ? -7.781 36.719 27.797 1 92.75 208 ASP A N 1
ATOM 1598 C CA . ASP A 1 208 ? -8.273 36.688 26.422 1 92.75 208 ASP A CA 1
ATOM 1599 C C . ASP A 1 208 ? -7.215 36.125 25.469 1 92.75 208 ASP A C 1
ATOM 1601 O O . ASP A 1 208 ? -6.023 36.406 25.625 1 92.75 208 ASP A O 1
ATOM 1605 N N . VAL A 1 209 ? -7.695 35.25 24.625 1 91.88 209 VAL A N 1
ATOM 1606 C CA . VAL A 1 209 ? -6.859 34.906 23.484 1 91.88 209 VAL A CA 1
ATOM 1607 C C . VAL A 1 209 ? -7.316 35.656 22.25 1 91.88 209 VAL A C 1
ATOM 1609 O O . VAL A 1 209 ? -8.477 35.562 21.844 1 91.88 209 VAL A O 1
ATOM 1612 N N . ILE A 1 210 ? -6.379 36.406 21.688 1 93.5 210 ILE A N 1
ATOM 1613 C CA . ILE A 1 210 ? -6.758 37.281 20.578 1 93.5 210 ILE A CA 1
ATOM 1614 C C . ILE A 1 210 ? -6.051 36.812 19.297 1 93.5 210 ILE A C 1
ATOM 1616 O O . ILE A 1 210 ? -4.906 36.375 19.344 1 93.5 210 ILE A O 1
ATOM 1620 N N . TYR A 1 211 ? -6.73 36.875 18.203 1 94.94 211 TYR A N 1
ATOM 1621 C CA . TYR A 1 211 ? -6.117 36.656 16.906 1 94.94 211 TYR A CA 1
ATOM 1622 C C . TYR A 1 211 ? -5.848 37.969 16.188 1 94.94 211 TYR A C 1
ATOM 1624 O O . TYR A 1 211 ? -6.77 38.75 15.945 1 94.94 211 TYR A O 1
ATOM 1632 N N . LEU A 1 212 ? -4.617 38.156 15.891 1 94.88 212 LEU A N 1
ATOM 1633 C CA . LEU A 1 212 ? -4.168 39.375 15.211 1 94.88 212 LEU A CA 1
ATOM 1634 C C . LEU A 1 212 ? -3.725 39.062 13.781 1 94.88 212 LEU A C 1
ATOM 1636 O O . LEU A 1 212 ? -3.236 37.969 13.5 1 94.88 212 LEU A O 1
ATOM 1640 N N . ILE A 1 213 ? -3.994 39.938 12.922 1 95.62 213 ILE A N 1
ATOM 1641 C CA . ILE A 1 213 ? -3.455 39.906 11.57 1 95.62 213 ILE A CA 1
ATOM 1642 C C . ILE A 1 213 ? -2.586 41.125 11.328 1 95.62 213 ILE A C 1
ATOM 1644 O O . ILE A 1 213 ? -3.029 42.25 11.531 1 95.62 213 ILE A O 1
ATOM 1648 N N . ALA A 1 214 ? -1.349 40.906 10.945 1 94.19 214 ALA A N 1
ATOM 1649 C CA . ALA A 1 214 ? -0.41 42 10.797 1 94.19 214 ALA A CA 1
ATOM 1650 C C . ALA A 1 214 ? 0.536 41.781 9.625 1 94.19 214 ALA A C 1
ATOM 1652 O O . ALA A 1 214 ? 0.635 40.656 9.117 1 94.19 214 ALA A O 1
ATOM 1653 N N . ALA A 1 215 ? 1.091 42.875 9.188 1 93.62 215 ALA A N 1
ATOM 1654 C CA . ALA A 1 215 ? 2.195 42.75 8.242 1 93.62 215 ALA A CA 1
ATOM 1655 C C . ALA A 1 215 ? 3.387 42.062 8.875 1 93.62 215 ALA A C 1
ATOM 1657 O O . ALA A 1 215 ? 3.686 42.25 10.055 1 93.62 215 ALA A O 1
ATOM 1658 N N . ARG A 1 216 ? 4.082 41.312 8.125 1 92.81 216 ARG A N 1
ATOM 1659 C CA . ARG A 1 216 ? 5.184 40.469 8.609 1 92.81 216 ARG A CA 1
ATOM 1660 C C . ARG A 1 216 ? 6.207 41.312 9.375 1 92.81 216 ARG A C 1
ATOM 1662 O O . ARG A 1 216 ? 6.711 40.906 10.414 1 92.81 216 ARG A O 1
ATOM 1669 N N . ASP A 1 217 ? 6.5 42.5 8.898 1 91.31 217 ASP A N 1
ATOM 1670 C CA . ASP A 1 217 ? 7.535 43.344 9.484 1 91.31 217 ASP A CA 1
ATOM 1671 C C . ASP A 1 217 ? 7.043 43.969 10.781 1 91.31 217 ASP A C 1
ATOM 1673 O O . ASP A 1 217 ? 7.84 44.5 11.547 1 91.31 217 ASP A O 1
ATOM 1677 N N . GLN A 1 218 ? 5.77 43.875 11.078 1 91.44 218 GLN A N 1
ATOM 1678 C CA . GLN A 1 218 ? 5.203 44.5 12.266 1 91.44 218 GLN A CA 1
ATOM 1679 C C . GLN A 1 218 ? 4.879 43.469 13.336 1 91.44 218 GLN A C 1
ATOM 1681 O O . GLN A 1 218 ? 4.457 43.844 14.445 1 91.44 218 GLN A O 1
ATOM 1686 N N . VAL A 1 219 ? 5.098 42.25 13.039 1 92.94 219 VAL A N 1
ATOM 1687 C CA . VAL A 1 219 ? 4.66 41.156 13.914 1 92.94 219 VAL A CA 1
ATOM 1688 C C . VAL A 1 219 ? 5.391 41.25 15.25 1 92.94 219 VAL A C 1
ATOM 1690 O O . VAL A 1 219 ? 4.77 41.188 16.312 1 92.94 219 VAL A O 1
ATOM 1693 N N . ARG A 1 220 ? 6.648 41.438 15.195 1 90.06 220 ARG A N 1
ATOM 1694 C CA . ARG A 1 220 ? 7.434 41.5 16.422 1 90.06 220 ARG A CA 1
ATOM 1695 C C . ARG A 1 220 ? 7.016 42.688 17.281 1 90.06 220 ARG A C 1
ATOM 1697 O O . ARG A 1 220 ? 6.945 42.594 18.516 1 90.06 220 ARG A O 1
ATOM 1704 N N . ARG A 1 221 ? 6.82 43.75 16.609 1 90.31 221 ARG A N 1
ATOM 1705 C CA . ARG A 1 221 ? 6.367 44.938 17.297 1 90.31 221 ARG A CA 1
ATOM 1706 C C . ARG A 1 221 ? 5.008 44.719 17.953 1 90.31 221 ARG A C 1
ATOM 1708 O O . ARG A 1 221 ? 4.789 45.125 19.094 1 90.31 221 ARG A O 1
ATOM 1715 N N . ALA A 1 222 ? 4.125 44.094 17.25 1 91.19 222 ALA A N 1
ATOM 1716 C CA . ALA A 1 222 ? 2.795 43.812 17.781 1 91.19 222 ALA A CA 1
ATOM 1717 C C . ALA A 1 222 ? 2.877 42.875 18.984 1 91.19 222 ALA A C 1
ATOM 1719 O O . ALA A 1 222 ? 2.193 43.094 19.984 1 91.19 222 ALA A O 1
ATOM 1720 N N . VAL A 1 223 ? 3.711 41.906 18.906 1 92.06 223 VAL A N 1
ATOM 1721 C CA . VAL A 1 223 ? 3.885 40.938 19.984 1 92.06 223 VAL A CA 1
ATOM 1722 C C . VAL A 1 223 ? 4.352 41.656 21.25 1 92.06 223 VAL A C 1
ATOM 1724 O O . VAL A 1 223 ? 3.855 41.406 22.344 1 92.06 223 VAL A O 1
ATOM 1727 N N . GLY A 1 224 ? 5.316 42.531 21.062 1 89.19 224 GLY A N 1
ATOM 1728 C CA . GLY A 1 224 ? 5.816 43.344 22.172 1 89.19 224 GLY A CA 1
ATOM 1729 C C . GLY A 1 224 ? 4.762 44.25 22.766 1 89.19 224 GLY A C 1
ATOM 1730 O O . GLY A 1 224 ? 4.699 44.406 23.984 1 89.19 224 GLY A O 1
ATOM 1731 N N . LEU A 1 225 ? 3.953 44.812 21.922 1 88.62 225 LEU A N 1
ATOM 1732 C CA . LEU A 1 225 ? 2.916 45.719 22.344 1 88.62 225 LEU A CA 1
ATOM 1733 C C . LEU A 1 225 ? 1.883 45.031 23.219 1 88.62 225 LEU A C 1
ATOM 1735 O O . LEU A 1 225 ? 1.276 45.656 24.094 1 88.62 225 LEU A O 1
ATOM 1739 N N . PHE A 1 226 ? 1.735 43.781 22.969 1 90.25 226 PHE A N 1
ATOM 1740 C CA . PHE A 1 226 ? 0.757 43.031 23.75 1 90.25 226 PHE A CA 1
ATOM 1741 C C . PHE A 1 226 ? 1.419 42.375 24.953 1 90.25 226 PHE A C 1
ATOM 1743 O O . PHE A 1 226 ? 0.81 41.531 25.609 1 90.25 226 PHE A O 1
ATOM 1750 N N . GLY A 1 227 ? 2.666 42.688 25.156 1 87.62 227 GLY A N 1
ATOM 1751 C CA . GLY A 1 227 ? 3.307 42.375 26.422 1 87.62 227 GLY A CA 1
ATOM 1752 C C . GLY A 1 227 ? 4.168 41.125 26.344 1 87.62 227 GLY A C 1
ATOM 1753 O O . GLY A 1 227 ? 4.613 40.594 27.375 1 87.62 227 GLY A O 1
ATOM 1754 N N . HIS A 1 228 ? 4.359 40.625 25.188 1 87.94 228 HIS A N 1
ATOM 1755 C CA . HIS A 1 228 ? 5.168 39.406 25.047 1 87.94 228 HIS A CA 1
ATOM 1756 C C . HIS A 1 228 ? 6.609 39.75 24.688 1 87.94 228 HIS A C 1
ATOM 1758 O O . HIS A 1 228 ? 6.859 40.469 23.703 1 87.94 228 HIS A O 1
ATOM 1764 N N . LYS A 1 229 ? 7.551 39.281 25.5 1 83.12 229 LYS A N 1
ATOM 1765 C CA . LYS A 1 229 ? 8.969 39.594 25.328 1 83.12 229 LYS A CA 1
ATOM 1766 C C . LYS A 1 229 ? 9.805 38.312 25.312 1 83.12 229 LYS A C 1
ATOM 1768 O O . LYS A 1 229 ? 11.008 38.344 25.594 1 83.12 229 LYS A O 1
ATOM 1773 N N . GLU A 1 230 ? 9.156 37.281 25.047 1 81.12 230 GLU A N 1
ATOM 1774 C CA . GLU A 1 230 ? 9.875 36 25.031 1 81.12 230 GLU A CA 1
ATOM 1775 C C . GLU A 1 230 ? 11.016 36.031 24.016 1 81.12 230 GLU A C 1
ATOM 1777 O O . GLU A 1 230 ? 10.891 36.625 22.953 1 81.12 230 GLU A O 1
ATOM 1782 N N . GLN A 1 231 ? 12.102 35.438 24.375 1 80.81 231 GLN A N 1
ATOM 1783 C CA . GLN A 1 231 ? 13.297 35.406 23.531 1 80.81 231 GLN A CA 1
ATOM 1784 C C . GLN A 1 231 ? 13.32 34.156 22.656 1 80.81 231 GLN A C 1
ATOM 1786 O O . GLN A 1 231 ? 12.648 33.188 22.953 1 80.81 231 GLN A O 1
ATOM 1791 N N . GLU A 1 232 ? 14.078 34.344 21.625 1 86.06 232 GLU A N 1
ATOM 1792 C CA . GLU A 1 232 ? 14.258 33.219 20.719 1 86.06 232 GLU A CA 1
ATOM 1793 C C . GLU A 1 232 ? 15 32.062 21.406 1 86.06 232 GLU A C 1
ATOM 1795 O O . GLU A 1 232 ? 15.914 32.312 22.203 1 86.06 232 GLU A O 1
ATOM 1800 N N . ALA A 1 233 ? 14.547 30.906 21.109 1 90 233 ALA A N 1
ATOM 1801 C CA . ALA A 1 233 ? 15.18 29.734 21.688 1 90 233 ALA A CA 1
ATOM 1802 C C . ALA A 1 233 ? 16.5 29.406 20.984 1 90 233 ALA A C 1
ATOM 1804 O O . ALA A 1 233 ? 16.594 29.516 19.766 1 90 233 ALA A O 1
ATOM 1805 N N . HIS A 1 234 ? 17.484 29.016 21.766 1 93.31 234 HIS A N 1
ATOM 1806 C CA . HIS A 1 234 ? 18.781 28.641 21.219 1 93.31 234 HIS A CA 1
ATOM 1807 C C . HIS A 1 234 ? 19.031 27.141 21.406 1 93.31 234 HIS A C 1
ATOM 1809 O O . HIS A 1 234 ? 19.766 26.531 20.609 1 93.31 234 HIS A O 1
ATOM 1815 N N . ARG A 1 235 ? 18.578 26.625 22.469 1 96.12 235 ARG A N 1
ATOM 1816 C CA . ARG A 1 235 ? 18.703 25.203 22.75 1 96.12 235 ARG A CA 1
ATOM 1817 C C . ARG A 1 235 ? 17.344 24.531 22.812 1 96.12 235 ARG A C 1
ATOM 1819 O O . ARG A 1 235 ? 16.516 24.875 23.672 1 96.12 235 ARG A O 1
ATOM 1826 N N . ILE A 1 236 ? 17.156 23.562 21.938 1 97 236 ILE A N 1
ATOM 1827 C CA . ILE A 1 236 ? 15.859 22.906 21.844 1 97 236 ILE A CA 1
ATOM 1828 C C . ILE A 1 236 ? 16.031 21.391 21.984 1 97 236 ILE A C 1
ATOM 1830 O O . ILE A 1 236 ? 17 20.828 21.484 1 97 236 ILE A O 1
ATOM 1834 N N . ILE A 1 237 ? 15.141 20.781 22.734 1 98 237 ILE A N 1
ATOM 1835 C CA . ILE A 1 237 ? 15.086 19.328 22.844 1 98 237 ILE A CA 1
ATOM 1836 C C . ILE A 1 237 ? 13.766 18.812 22.281 1 98 237 ILE A C 1
ATOM 1838 O O . ILE A 1 237 ? 12.695 19.297 22.656 1 98 237 ILE A O 1
ATOM 1842 N N . ILE A 1 238 ? 13.828 17.875 21.375 1 97.94 238 ILE A N 1
ATOM 1843 C CA . ILE A 1 238 ? 12.633 17.266 20.797 1 97.94 238 ILE A CA 1
ATOM 1844 C C . ILE A 1 238 ? 12.445 15.859 21.344 1 97.94 238 ILE A C 1
ATOM 1846 O O . ILE A 1 238 ? 13.352 15.023 21.281 1 97.94 238 ILE A O 1
ATOM 1850 N N . ALA A 1 239 ? 11.281 15.664 21.953 1 97.69 239 ALA A N 1
ATOM 1851 C CA . ALA A 1 239 ? 10.906 14.312 22.375 1 97.69 239 ALA A CA 1
ATOM 1852 C C . ALA A 1 239 ? 10.148 13.594 21.25 1 97.69 239 ALA A C 1
ATOM 1854 O O . ALA A 1 239 ? 9.047 14.016 20.875 1 97.69 239 ALA A O 1
ATOM 1855 N N . GLY A 1 240 ? 10.727 12.508 20.734 1 95.62 240 GLY A N 1
ATOM 1856 C CA . GLY A 1 240 ? 10.117 11.758 19.641 1 95.62 240 GLY A CA 1
ATOM 1857 C C . GLY A 1 240 ? 10.805 11.969 18.312 1 95.62 240 GLY A C 1
ATOM 1858 O O . GLY A 1 240 ? 10.766 13.07 17.75 1 95.62 240 GLY A O 1
ATOM 1859 N N . GLY A 1 241 ? 11.359 10.969 17.844 1 93.5 241 GLY A N 1
ATOM 1860 C CA . GLY A 1 241 ? 12.031 11.031 16.547 1 93.5 241 GLY A CA 1
ATOM 1861 C C . GLY A 1 241 ? 11.219 10.43 15.422 1 93.5 241 GLY A C 1
ATOM 1862 O O . GLY A 1 241 ? 11.773 9.805 14.516 1 93.5 241 GLY A O 1
ATOM 1863 N N . GLY A 1 242 ? 9.938 10.539 15.523 1 90 242 GLY A N 1
ATOM 1864 C CA . GLY A 1 242 ? 9.086 10.055 14.445 1 90 242 GLY A CA 1
ATOM 1865 C C . GLY A 1 242 ? 9.148 10.922 13.203 1 90 242 GLY A C 1
ATOM 1866 O O . GLY A 1 242 ? 10.156 11.586 12.953 1 90 242 GLY A O 1
ATOM 1867 N N . HIS A 1 243 ? 8.117 10.898 12.398 1 86.31 243 HIS A N 1
ATOM 1868 C CA . HIS A 1 243 ? 8.102 11.641 11.148 1 86.31 243 HIS A CA 1
ATOM 1869 C C . HIS A 1 243 ? 8.109 13.148 11.391 1 86.31 243 HIS A C 1
ATOM 1871 O O . HIS A 1 243 ? 8.805 13.891 10.703 1 86.31 243 HIS A O 1
ATOM 1877 N N . ILE A 1 244 ? 7.312 13.57 12.375 1 90.94 244 ILE A N 1
ATOM 1878 C CA . ILE A 1 244 ? 7.238 14.992 12.672 1 90.94 244 ILE A CA 1
ATOM 1879 C C . ILE A 1 244 ? 8.57 15.469 13.25 1 90.94 244 ILE A C 1
ATOM 1881 O O . ILE A 1 244 ? 9.125 16.484 12.805 1 90.94 244 ILE A O 1
ATOM 1885 N N . GLY A 1 245 ? 9.062 14.695 14.195 1 94 245 GLY A N 1
ATOM 1886 C CA . GLY A 1 245 ? 10.32 15.055 14.82 1 94 245 GLY A CA 1
ATOM 1887 C C . GLY A 1 245 ? 11.477 15.133 13.836 1 94 245 GLY A C 1
ATOM 1888 O O . GLY A 1 245 ? 12.273 16.078 13.875 1 94 245 GLY A O 1
ATOM 1889 N N . LEU A 1 246 ? 11.547 14.156 13.031 1 92.75 246 LEU A N 1
ATOM 1890 C CA . LEU A 1 246 ? 12.609 14.141 12.031 1 92.75 246 LEU A CA 1
ATOM 1891 C C . LEU A 1 246 ? 12.477 15.336 11.086 1 92.75 246 LEU A C 1
ATOM 1893 O O . LEU A 1 246 ? 13.477 15.977 10.75 1 92.75 246 LEU A O 1
ATOM 1897 N N . TYR A 1 247 ? 11.32 15.617 10.648 1 90.94 247 TYR A N 1
ATOM 1898 C CA . TYR A 1 247 ? 11.102 16.75 9.75 1 90.94 247 TYR A CA 1
ATOM 1899 C C . TYR A 1 247 ? 11.539 18.047 10.406 1 90.94 247 TYR A C 1
ATOM 1901 O O . TYR A 1 247 ? 12.25 18.859 9.789 1 90.94 247 TYR A O 1
ATOM 1909 N N . VAL A 1 248 ? 11.078 18.281 11.586 1 95.06 248 VAL A N 1
ATOM 1910 C CA . VAL A 1 248 ? 11.406 19.5 12.312 1 95.06 248 VAL A CA 1
ATOM 1911 C C . VAL A 1 248 ? 12.914 19.625 12.477 1 95.06 248 VAL A C 1
ATOM 1913 O O . VAL A 1 248 ? 13.492 20.688 12.258 1 95.06 248 VAL A O 1
ATOM 1916 N N . ALA A 1 249 ? 13.523 18.5 12.828 1 95.88 249 ALA A N 1
ATOM 1917 C CA . ALA A 1 249 ? 14.969 18.5 13.023 1 95.88 249 ALA A CA 1
ATOM 1918 C C . ALA A 1 249 ? 15.703 18.844 11.727 1 95.88 249 ALA A C 1
ATOM 1920 O O . ALA A 1 249 ? 16.625 19.672 11.727 1 95.88 249 ALA A O 1
ATOM 1921 N N . GLN A 1 250 ? 15.297 18.266 10.703 1 92.62 250 GLN A N 1
ATOM 1922 C CA . GLN A 1 250 ? 15.914 18.531 9.406 1 92.62 250 GLN A CA 1
ATOM 1923 C C . GLN A 1 250 ? 15.719 19.984 8.992 1 92.62 250 GLN A C 1
ATOM 1925 O O . GLN A 1 250 ? 16.641 20.609 8.461 1 92.62 250 GLN A O 1
ATOM 1930 N N . ALA A 1 251 ? 14.531 20.469 9.172 1 92.69 251 ALA A N 1
ATOM 1931 C CA . ALA A 1 251 ? 14.219 21.859 8.82 1 92.69 251 ALA A CA 1
ATOM 1932 C C . ALA A 1 251 ? 15.055 22.828 9.648 1 92.69 251 ALA A C 1
ATOM 1934 O O . ALA A 1 251 ? 15.539 23.844 9.125 1 92.69 251 ALA A O 1
ATOM 1935 N N . ILE A 1 252 ? 15.219 22.547 10.859 1 94.19 252 ILE A N 1
ATOM 1936 C CA . ILE A 1 252 ? 16 23.406 11.742 1 94.19 252 ILE A CA 1
ATOM 1937 C C . ILE A 1 252 ? 17.453 23.406 11.281 1 94.19 252 ILE A C 1
ATOM 1939 O O . ILE A 1 252 ? 18.094 24.469 11.211 1 94.19 252 ILE A O 1
ATOM 1943 N N . GLU A 1 253 ? 17.953 22.234 10.984 1 94 253 GLU A N 1
ATOM 1944 C CA . GLU A 1 253 ? 19.328 22.156 10.516 1 94 253 GLU A CA 1
ATOM 1945 C C . GLU A 1 253 ? 19.547 22.969 9.25 1 94 253 GLU A C 1
ATOM 1947 O O . GLU A 1 253 ? 20.609 23.562 9.062 1 94 253 GLU A O 1
ATOM 1952 N N . LYS A 1 254 ? 18.594 23.062 8.492 1 90.94 254 LYS A N 1
ATOM 1953 C CA . LYS A 1 254 ? 18.703 23.734 7.203 1 90.94 254 LYS A CA 1
ATOM 1954 C C . LYS A 1 254 ? 18.422 25.219 7.328 1 90.94 254 LYS A C 1
ATOM 1956 O O . LYS A 1 254 ? 19.078 26.031 6.672 1 90.94 254 LYS A O 1
ATOM 1961 N N . ARG A 1 255 ? 17.438 25.562 8.156 1 89.62 255 ARG A N 1
ATOM 1962 C CA . ARG A 1 255 ? 16.906 26.922 8.141 1 89.62 255 ARG A CA 1
ATOM 1963 C C . ARG A 1 255 ? 17.422 27.719 9.336 1 89.62 255 ARG A C 1
ATOM 1965 O O . ARG A 1 255 ? 17.5 28.953 9.281 1 89.62 255 ARG A O 1
ATOM 1972 N N . LEU A 1 256 ? 17.688 27 10.383 1 87.75 256 LEU A N 1
ATOM 1973 C CA . LEU A 1 256 ? 18.016 27.688 11.625 1 87.75 256 LEU A CA 1
ATOM 1974 C C . LEU A 1 256 ? 19.375 27.219 12.148 1 87.75 256 LEU A C 1
ATOM 1976 O O . LEU A 1 256 ? 19.453 26.562 13.18 1 87.75 256 LEU A O 1
ATOM 1980 N N . HIS A 1 257 ? 20.406 27.734 11.641 1 83.62 257 HIS A N 1
ATOM 1981 C CA . HIS A 1 257 ? 21.766 27.219 11.82 1 83.62 257 HIS A CA 1
ATOM 1982 C C . HIS A 1 257 ? 22.281 27.516 13.219 1 83.62 257 HIS A C 1
ATOM 1984 O O . HIS A 1 257 ? 23.172 26.812 13.711 1 83.62 257 HIS A O 1
ATOM 1990 N N . LYS A 1 258 ? 21.719 28.375 13.836 1 86.38 258 LYS A N 1
ATOM 1991 C CA . LYS A 1 258 ? 22.234 28.781 15.141 1 86.38 258 LYS A CA 1
ATOM 1992 C C . LYS A 1 258 ? 21.609 27.969 16.266 1 86.38 258 LYS A C 1
ATOM 1994 O O . LYS A 1 258 ? 22.062 28 17.406 1 86.38 258 LYS A O 1
ATOM 1999 N N . LEU A 1 259 ? 20.672 27.188 15.945 1 91.88 259 LEU A N 1
ATOM 2000 C CA . LEU A 1 259 ? 19.938 26.438 16.953 1 91.88 259 LEU A CA 1
ATOM 2001 C C . LEU A 1 259 ? 20.594 25.094 17.234 1 91.88 259 LEU A C 1
ATOM 2003 O O . LEU A 1 259 ? 21.078 24.422 16.328 1 91.88 259 LEU A O 1
ATOM 2007 N N . LYS A 1 260 ? 20.844 24.844 18.5 1 94.88 260 LYS A N 1
ATOM 2008 C CA . LYS A 1 260 ? 21.312 23.531 18.922 1 94.88 260 LYS A CA 1
ATOM 2009 C C . LYS A 1 260 ? 20.141 22.594 19.219 1 94.88 260 LYS A C 1
ATOM 2011 O O . LYS A 1 260 ? 19.266 22.938 20.016 1 94.88 260 LYS A O 1
ATOM 2016 N N . LEU A 1 261 ? 20.219 21.469 18.625 1 96.31 261 LEU A N 1
ATOM 2017 C CA . LEU A 1 261 ? 19.062 20.578 18.719 1 96.31 261 LEU A CA 1
ATOM 2018 C C . LEU A 1 261 ? 19.484 19.188 19.156 1 96.31 261 LEU A C 1
ATOM 2020 O O . LEU A 1 261 ? 20.516 18.672 18.703 1 96.31 261 LEU A O 1
ATOM 2024 N N . LYS A 1 262 ? 18.703 18.641 20.094 1 97.81 262 LYS A N 1
ATOM 2025 C CA . LYS A 1 262 ? 18.812 17.234 20.469 1 97.81 262 LYS A CA 1
ATOM 2026 C C . LYS A 1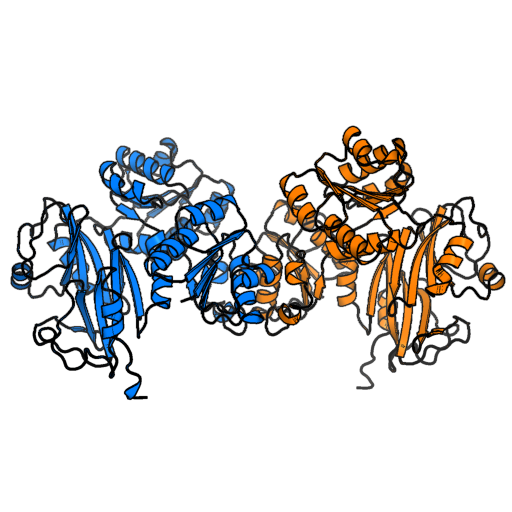 262 ? 17.469 16.531 20.359 1 97.81 262 LYS A C 1
ATOM 2028 O O . LYS A 1 262 ? 16.422 17.141 20.578 1 97.81 262 LYS A O 1
ATOM 2033 N N . ILE A 1 263 ? 17.516 15.234 19.984 1 98 263 ILE A N 1
ATOM 2034 C CA . ILE A 1 263 ? 16.297 14.445 19.875 1 98 263 ILE A CA 1
ATOM 2035 C C . ILE A 1 263 ? 16.391 13.227 20.797 1 98 263 ILE A C 1
ATOM 2037 O O . ILE A 1 263 ? 17.438 12.586 20.875 1 98 263 ILE A O 1
ATOM 2041 N N . ILE A 1 264 ? 15.336 12.984 21.531 1 98 264 ILE A N 1
ATOM 2042 C CA . ILE A 1 264 ? 15.227 11.773 22.344 1 98 264 ILE A CA 1
ATOM 2043 C C . ILE A 1 264 ? 14.234 10.812 21.688 1 98 264 ILE A C 1
ATOM 2045 O O . ILE A 1 264 ? 13.086 11.172 21.438 1 98 264 ILE A O 1
ATOM 2049 N N . GLU A 1 265 ? 14.648 9.57 21.359 1 97.44 265 GLU A N 1
ATOM 2050 C CA . GLU A 1 265 ? 13.812 8.57 20.703 1 97.44 265 GLU A CA 1
ATOM 2051 C C . GLU A 1 265 ? 13.859 7.242 21.469 1 97.44 265 GLU A C 1
ATOM 2053 O O . GLU A 1 265 ? 14.93 6.766 21.828 1 97.44 265 GLU A O 1
ATOM 2058 N N . ALA A 1 266 ? 12.711 6.68 21.703 1 95.81 266 ALA A N 1
ATOM 2059 C CA . ALA A 1 266 ? 12.578 5.512 22.562 1 95.81 266 ALA A CA 1
ATOM 2060 C C . ALA A 1 266 ? 12.836 4.223 21.781 1 95.81 266 ALA A C 1
ATOM 2062 O O . ALA A 1 266 ? 13.18 3.195 22.375 1 95.81 266 ALA A O 1
ATOM 2063 N N . ASP A 1 267 ? 12.586 4.152 20.516 1 93.88 267 ASP A N 1
ATOM 2064 C CA . ASP A 1 267 ? 12.828 2.977 19.688 1 93.88 267 ASP A CA 1
ATOM 2065 C C . ASP A 1 267 ? 14.266 2.959 19.172 1 93.88 267 ASP A C 1
ATOM 2067 O O . ASP A 1 267 ? 14.695 3.895 18.484 1 93.88 267 ASP A O 1
ATOM 2071 N N . ARG A 1 268 ? 14.961 1.902 19.391 1 92.62 268 ARG A N 1
ATOM 2072 C CA . ARG A 1 268 ? 16.375 1.826 19.078 1 92.62 268 ARG A CA 1
ATOM 2073 C C . ARG A 1 268 ? 16.609 1.905 17.578 1 92.62 268 ARG A C 1
ATOM 2075 O O . ARG A 1 268 ? 17.469 2.66 17.109 1 92.62 268 ARG A O 1
ATOM 2082 N N . GLU A 1 269 ? 15.945 1.13 16.844 1 86.56 269 GLU A N 1
ATOM 2083 C CA . GLU A 1 269 ? 16.125 1.108 15.398 1 86.56 269 GLU A CA 1
ATOM 2084 C C . GLU A 1 269 ? 15.805 2.467 14.781 1 86.56 269 GLU A C 1
ATOM 2086 O O . GLU A 1 269 ? 16.516 2.93 13.883 1 86.56 269 GLU A O 1
ATOM 2091 N N . ARG A 1 270 ? 14.797 3.062 15.273 1 89.38 270 ARG A N 1
ATOM 2092 C CA . ARG A 1 270 ? 14.414 4.387 14.789 1 89.38 270 ARG A CA 1
ATOM 2093 C C . ARG A 1 270 ? 15.461 5.43 15.148 1 89.38 270 ARG A C 1
ATOM 2095 O O . ARG A 1 270 ? 15.781 6.301 14.336 1 89.38 270 ARG A O 1
ATOM 2102 N N . ALA A 1 271 ? 15.953 5.348 16.328 1 94.44 271 ALA A N 1
ATOM 2103 C CA . ALA A 1 271 ? 16.984 6.277 16.766 1 94.44 271 ALA A CA 1
ATOM 2104 C C . ALA A 1 271 ? 18.203 6.211 15.852 1 94.44 271 ALA A C 1
ATOM 2106 O O . ALA A 1 271 ? 18.766 7.246 15.469 1 94.44 271 ALA A O 1
ATOM 2107 N N . LEU A 1 272 ? 18.531 5.008 15.477 1 90.88 272 LEU A N 1
ATOM 2108 C CA . LEU A 1 272 ? 19.688 4.816 14.594 1 90.88 272 LEU A CA 1
ATOM 2109 C C . LEU A 1 272 ? 19.391 5.367 13.195 1 90.88 272 LEU A C 1
ATOM 2111 O O . LEU A 1 272 ? 20.234 6.035 12.602 1 90.88 272 LEU A O 1
ATOM 2115 N N . THR A 1 273 ? 18.25 5.102 12.758 1 86.44 273 THR A N 1
ATOM 2116 C CA . THR A 1 273 ? 17.844 5.527 11.422 1 86.44 273 THR A CA 1
ATOM 2117 C C . THR A 1 273 ? 17.859 7.051 11.312 1 86.44 273 THR A C 1
ATOM 2119 O O . THR A 1 273 ? 18.359 7.605 10.336 1 86.44 273 THR A O 1
ATOM 2122 N N . ILE A 1 274 ? 17.328 7.777 12.281 1 91.81 274 ILE A N 1
ATOM 2123 C CA . ILE A 1 274 ? 17.219 9.227 12.188 1 91.81 274 ILE A CA 1
ATOM 2124 C C . ILE A 1 274 ? 18.594 9.859 12.43 1 91.81 274 ILE A C 1
ATOM 2126 O O . ILE A 1 274 ? 18.906 10.914 11.867 1 91.81 274 ILE A O 1
ATOM 2130 N N . ALA A 1 275 ? 19.438 9.164 13.219 1 93.81 275 ALA A N 1
ATOM 2131 C CA . ALA A 1 275 ? 20.797 9.656 13.43 1 93.81 275 ALA A CA 1
ATOM 2132 C C . ALA A 1 275 ? 21.562 9.703 12.117 1 93.81 275 ALA A C 1
ATOM 2134 O O . ALA A 1 275 ? 22.375 10.602 11.898 1 93.81 275 ALA A O 1
ATOM 2135 N N . ASP A 1 276 ? 21.25 8.805 11.297 1 89.38 276 ASP A N 1
ATOM 2136 C CA . ASP A 1 276 ? 21.922 8.703 10.008 1 89.38 276 ASP A CA 1
ATOM 2137 C C . ASP A 1 276 ? 21.438 9.789 9.047 1 89.38 276 ASP A C 1
ATOM 2139 O O . ASP A 1 276 ? 22.109 10.109 8.07 1 89.38 276 ASP A O 1
ATOM 2143 N N . GLN A 1 277 ? 20.359 10.32 9.344 1 88.81 277 GLN A N 1
ATOM 2144 C CA . GLN A 1 277 ? 19.75 11.273 8.422 1 88.81 277 GLN A CA 1
ATOM 2145 C C . GLN A 1 277 ? 19.984 12.711 8.891 1 88.81 277 GLN A C 1
ATOM 2147 O O . GLN A 1 277 ? 19.578 13.656 8.211 1 88.81 277 GLN A O 1
ATOM 2152 N N . LEU A 1 278 ? 20.578 12.812 10.039 1 93.69 278 LEU A N 1
ATOM 2153 C CA . LEU A 1 278 ? 20.828 14.133 10.609 1 93.69 278 LEU A CA 1
ATOM 2154 C C . LEU A 1 278 ? 22.328 14.414 10.711 1 93.69 278 LEU A C 1
ATOM 2156 O O . LEU A 1 278 ? 23.125 13.5 10.953 1 93.69 278 LEU A O 1
ATOM 2160 N N . GLU A 1 279 ? 22.688 15.594 10.492 1 92.5 279 GLU A N 1
ATOM 2161 C CA . GLU A 1 279 ? 24.109 15.945 10.422 1 92.5 279 GLU A CA 1
ATOM 2162 C C . GLU A 1 279 ? 24.578 16.625 11.703 1 92.5 279 GLU A C 1
ATOM 2164 O O . GLU A 1 279 ? 25.688 16.391 12.172 1 92.5 279 GLU A O 1
ATOM 2169 N N . LYS A 1 280 ? 23.75 17.484 12.242 1 93.44 280 LYS A N 1
ATOM 2170 C CA . LYS A 1 280 ? 24.203 18.344 13.344 1 93.44 280 LYS A CA 1
ATOM 2171 C C . LYS A 1 280 ? 23.438 18.031 14.625 1 93.44 280 LYS A C 1
ATOM 2173 O O . LYS A 1 280 ? 23.766 18.547 15.695 1 93.44 280 LYS A O 1
ATOM 2178 N N . THR A 1 281 ? 22.484 17.234 14.531 1 95.25 281 THR A N 1
ATOM 2179 C CA . THR A 1 281 ? 21.594 16.969 15.672 1 95.25 281 THR A CA 1
ATOM 2180 C C . THR A 1 281 ? 22.031 15.688 16.391 1 95.25 281 THR A C 1
ATOM 2182 O O . THR A 1 281 ? 22.312 14.672 15.75 1 95.25 281 THR A O 1
ATOM 2185 N N . THR A 1 282 ? 22.125 15.781 17.656 1 95.69 282 THR A N 1
ATOM 2186 C CA . THR A 1 282 ? 22.422 14.602 18.469 1 95.69 282 THR A CA 1
ATOM 2187 C C . THR A 1 282 ? 21.141 13.82 18.766 1 95.69 282 THR A C 1
ATOM 2189 O O . THR A 1 282 ? 20.156 14.391 19.25 1 95.69 282 THR A O 1
ATOM 2192 N N . VAL A 1 283 ? 21.188 12.531 18.516 1 97.44 283 VAL A N 1
ATOM 2193 C CA . VAL A 1 283 ? 20.047 11.672 18.797 1 97.44 283 VAL A CA 1
ATOM 2194 C C . VAL A 1 283 ? 20.344 10.766 19.984 1 97.44 283 VAL A C 1
ATOM 2196 O O . VAL A 1 283 ? 21.328 10.016 19.953 1 97.44 283 VAL A O 1
ATOM 2199 N N . LEU A 1 284 ? 19.562 10.898 21.031 1 97.25 284 LEU A N 1
ATOM 2200 C CA . LEU A 1 284 ? 19.703 10.07 22.234 1 97.25 284 LEU A CA 1
ATOM 2201 C C . LEU A 1 284 ? 18.656 8.969 22.266 1 97.25 284 LEU A C 1
ATOM 2203 O O . LEU A 1 284 ? 17.469 9.234 22.062 1 97.25 284 LEU A O 1
ATOM 2207 N N . TYR A 1 285 ? 19.156 7.754 22.453 1 96.69 285 TYR A N 1
ATOM 2208 C CA . TYR A 1 285 ? 18.234 6.645 22.656 1 96.69 285 TYR A CA 1
ATOM 2209 C C . TYR A 1 285 ? 17.797 6.547 24.109 1 96.69 285 TYR A C 1
ATOM 2211 O O . TYR A 1 285 ? 18.641 6.414 25 1 96.69 285 TYR A O 1
ATOM 2219 N N . GLY A 1 286 ? 16.406 6.629 24.281 1 95.5 286 GLY A N 1
ATOM 2220 C CA . GLY A 1 286 ? 15.914 6.512 25.641 1 95.5 286 GLY A CA 1
ATOM 2221 C C . GLY A 1 286 ? 14.453 6.891 25.781 1 95.5 286 GLY A C 1
ATOM 2222 O O . GLY A 1 286 ? 13.812 7.285 24.797 1 95.5 286 GLY A O 1
ATOM 2223 N N . ASP A 1 287 ? 13.992 6.711 27 1 95.12 287 ASP A N 1
ATOM 2224 C CA . ASP A 1 287 ? 12.625 7.074 27.344 1 95.12 287 ASP A CA 1
ATOM 2225 C C . ASP A 1 287 ? 12.539 8.523 27.828 1 95.12 287 ASP A C 1
ATOM 2227 O O . ASP A 1 287 ? 13.234 8.906 28.766 1 95.12 287 ASP A O 1
ATOM 2231 N N . VAL A 1 288 ? 11.727 9.258 27.203 1 95.44 288 VAL A N 1
ATOM 2232 C CA . VAL A 1 288 ? 11.625 10.688 27.484 1 95.44 288 VAL A CA 1
ATOM 2233 C C . VAL A 1 288 ? 11.031 10.898 28.875 1 95.44 288 VAL A C 1
ATOM 2235 O O . VAL A 1 288 ? 11.18 11.969 29.469 1 95.44 288 VAL A O 1
ATOM 2238 N N . LEU A 1 289 ? 10.414 9.875 29.438 1 95.31 289 LEU A N 1
ATOM 2239 C CA . LEU A 1 289 ? 9.828 9.984 30.766 1 95.31 289 LEU A CA 1
ATOM 2240 C C . LEU A 1 289 ? 10.875 9.742 31.844 1 95.31 289 LEU A C 1
ATOM 2242 O O . LEU A 1 289 ? 10.625 9.984 33.031 1 95.31 289 LEU A O 1
ATOM 2246 N N . ASP A 1 290 ? 11.984 9.305 31.469 1 95.12 290 ASP A N 1
ATOM 2247 C CA . ASP A 1 290 ? 13.078 9.062 32.406 1 95.12 290 ASP A CA 1
ATOM 2248 C C . ASP A 1 290 ? 13.867 10.344 32.656 1 95.12 290 ASP A C 1
ATOM 2250 O O . ASP A 1 290 ? 14.555 10.859 31.781 1 95.12 290 ASP A O 1
ATOM 2254 N N . PRO A 1 291 ? 13.883 10.719 33.906 1 94.12 291 PRO A N 1
ATOM 2255 C CA . PRO A 1 291 ? 14.594 11.961 34.25 1 94.12 291 PRO A CA 1
ATOM 2256 C C . PRO A 1 291 ? 16.094 11.883 33.938 1 94.12 291 PRO A C 1
ATOM 2258 O O . PRO A 1 291 ? 16.703 12.898 33.625 1 94.12 291 PRO A O 1
ATOM 2261 N N . VAL A 1 292 ? 16.594 10.711 34 1 95.88 292 VAL A N 1
ATOM 2262 C CA . VAL A 1 292 ? 18.016 10.531 33.75 1 95.88 292 VAL A CA 1
ATOM 2263 C C . VAL A 1 292 ? 18.312 10.852 32.281 1 95.88 292 VAL A C 1
ATOM 2265 O O . VAL A 1 292 ? 19.312 11.516 31.969 1 95.88 292 VAL A O 1
ATOM 2268 N N . ILE A 1 293 ? 17.469 10.438 31.5 1 96.62 293 ILE A N 1
ATOM 2269 C CA . ILE A 1 293 ? 17.641 10.68 30.062 1 96.62 293 ILE A CA 1
ATOM 2270 C C . ILE A 1 293 ? 17.484 12.164 29.766 1 96.62 293 ILE A C 1
ATOM 2272 O O . ILE A 1 293 ? 18.219 12.727 28.969 1 96.62 293 ILE A O 1
ATOM 2276 N N . LEU A 1 294 ? 16.562 12.766 30.375 1 96.69 294 LEU A N 1
ATOM 2277 C CA . LEU A 1 294 ? 16.312 14.195 30.188 1 96.69 294 LEU A CA 1
ATOM 2278 C C . LEU A 1 294 ? 17.516 15.016 30.641 1 96.69 294 LEU A C 1
ATOM 2280 O O . LEU A 1 294 ? 17.906 15.984 29.984 1 96.69 294 LEU A O 1
ATOM 2284 N N . GLN A 1 295 ? 18.094 14.547 31.656 1 96.31 295 GLN A N 1
ATOM 2285 C CA . GLN A 1 295 ? 19.281 15.234 32.188 1 96.31 295 GLN A CA 1
ATOM 2286 C C . GLN A 1 295 ? 20.469 15.055 31.25 1 96.31 295 GLN A C 1
ATOM 2288 O O . GLN A 1 295 ? 21.234 16 31.016 1 96.31 295 GLN A O 1
ATOM 2293 N N . GLU A 1 296 ? 20.578 13.906 30.828 1 95.81 296 GLU A N 1
ATOM 2294 C CA . GLU A 1 296 ? 21.641 13.625 29.859 1 95.81 296 GLU A CA 1
ATOM 2295 C C . GLU A 1 296 ? 21.5 14.5 28.609 1 95.81 296 GLU A C 1
ATOM 2297 O O . GLU A 1 296 ? 22.5 14.898 28.016 1 95.81 296 GLU A O 1
ATOM 2302 N N . ALA A 1 297 ? 20.312 14.867 28.281 1 96.38 297 ALA A N 1
ATOM 2303 C CA . ALA A 1 297 ? 20.031 15.703 27.125 1 96.38 297 ALA A CA 1
ATOM 2304 C C . ALA A 1 297 ? 20.266 17.172 27.438 1 96.38 297 ALA A C 1
ATOM 2306 O O . ALA A 1 297 ? 20.297 18.016 26.531 1 96.38 297 ALA A O 1
ATOM 2307 N N . GLY A 1 298 ? 20.438 17.516 28.656 1 96.81 298 GLY A N 1
ATOM 2308 C CA . GLY A 1 298 ? 20.656 18.891 29.062 1 96.81 298 GLY A CA 1
ATOM 2309 C C . GLY A 1 298 ? 19.359 19.688 29.203 1 96.81 298 GLY A C 1
ATOM 2310 O O . GLY A 1 298 ? 19.266 20.828 28.75 1 96.81 298 GLY A O 1
ATOM 2311 N N . ILE A 1 299 ? 18.359 19.031 29.75 1 96.94 299 ILE A N 1
ATOM 2312 C CA . ILE A 1 299 ? 17.031 19.625 29.859 1 96.94 299 ILE A CA 1
ATOM 2313 C C . ILE A 1 299 ? 17.094 20.875 30.734 1 96.94 299 ILE A C 1
ATOM 2315 O O . ILE A 1 299 ? 16.328 21.828 30.531 1 96.94 299 ILE A O 1
ATOM 2319 N N . ASP A 1 300 ? 17.984 20.906 31.703 1 95.62 300 ASP A N 1
ATOM 2320 C CA . ASP A 1 300 ? 18.094 22.016 32.625 1 95.62 300 ASP A CA 1
ATOM 2321 C C . ASP A 1 300 ? 18.578 23.281 31.922 1 95.62 300 ASP A C 1
ATOM 2323 O O . ASP A 1 300 ? 18.344 24.391 32.406 1 95.62 300 ASP A O 1
ATOM 2327 N N . GLN A 1 301 ? 19.188 23.094 30.859 1 95.56 301 GLN A N 1
ATOM 2328 C CA . GLN A 1 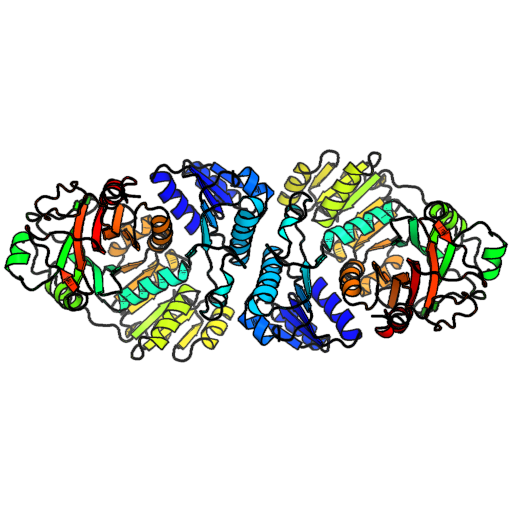301 ? 19.719 24.234 30.109 1 95.56 301 GLN A CA 1
ATOM 2329 C C . GLN A 1 301 ? 18.922 24.5 28.844 1 95.56 301 GLN A C 1
ATOM 2331 O O . GLN A 1 301 ? 19.219 25.422 28.094 1 95.56 301 GLN A O 1
ATOM 2336 N N . ALA A 1 302 ? 17.906 23.797 28.625 1 96.38 302 ALA A N 1
ATOM 2337 C CA . ALA A 1 302 ? 17.141 23.922 27.375 1 96.38 302 ALA A CA 1
ATOM 2338 C C . ALA A 1 302 ? 16.156 25.078 27.453 1 96.38 302 ALA A C 1
ATOM 2340 O O . ALA A 1 302 ? 15.539 25.328 28.5 1 96.38 302 ALA A O 1
ATOM 2341 N N . ASP A 1 303 ? 16.062 25.781 26.359 1 95.38 303 ASP A N 1
ATOM 2342 C CA . ASP A 1 303 ? 15.125 26.891 26.266 1 95.38 303 ASP A CA 1
ATOM 2343 C C . ASP A 1 303 ? 13.719 26.391 25.953 1 95.38 303 ASP A C 1
ATOM 2345 O O . ASP A 1 303 ? 12.727 27.016 26.344 1 95.38 303 ASP A O 1
ATOM 2349 N N . LEU A 1 304 ? 13.672 25.344 25.219 1 95.44 304 LEU A N 1
ATOM 2350 C CA . LEU A 1 304 ? 12.383 24.859 24.734 1 95.44 304 LEU A CA 1
ATOM 2351 C C . LEU A 1 304 ? 12.406 23.344 24.562 1 95.44 304 LEU A C 1
ATOM 2353 O O . LEU A 1 304 ? 13.352 22.797 23.984 1 95.44 304 LEU A O 1
ATOM 2357 N N . MET A 1 305 ? 11.414 22.734 25.094 1 97.19 305 MET A N 1
ATOM 2358 C CA . MET A 1 305 ? 11.188 21.312 24.828 1 97.19 305 MET A CA 1
ATOM 2359 C C . MET A 1 305 ? 9.938 21.109 23.984 1 97.19 305 MET A C 1
ATOM 2361 O O . MET A 1 305 ? 8.875 21.656 24.297 1 97.19 305 MET A O 1
ATOM 2365 N N . ILE A 1 306 ? 10.094 20.375 22.938 1 97.06 306 ILE A N 1
ATOM 2366 C CA . ILE A 1 306 ? 8.969 20.062 22.062 1 97.06 306 ILE A CA 1
ATOM 2367 C C . ILE A 1 306 ? 8.672 18.562 22.109 1 97.06 306 ILE A C 1
ATOM 2369 O O . ILE A 1 306 ? 9.547 17.75 21.812 1 97.06 306 ILE A O 1
ATOM 2373 N N . THR A 1 307 ? 7.504 18.203 22.5 1 97.38 307 THR A N 1
ATOM 2374 C CA . THR A 1 307 ? 7.164 16.797 22.625 1 97.38 307 THR A CA 1
ATOM 2375 C C . THR A 1 307 ? 6.266 16.344 21.469 1 97.38 307 THR A C 1
ATOM 2377 O O . THR A 1 307 ? 5.125 16.797 21.359 1 97.38 307 THR A O 1
ATOM 2380 N N . LEU A 1 308 ? 6.816 15.383 20.688 1 95.81 308 LEU A N 1
ATOM 2381 C CA . LEU A 1 308 ? 6.176 15.039 19.422 1 95.81 308 LEU A CA 1
ATOM 2382 C C . LEU A 1 308 ? 6 13.531 19.281 1 95.81 308 LEU A C 1
ATOM 2384 O O . LEU A 1 308 ? 6.02 13 18.172 1 95.81 308 LEU A O 1
ATOM 2388 N N . THR A 1 309 ? 5.855 12.82 20.391 1 93.75 309 THR A N 1
ATOM 2389 C CA . THR A 1 309 ? 5.645 11.383 20.328 1 93.75 309 THR A CA 1
ATOM 2390 C C . THR A 1 309 ? 4.223 11.062 19.859 1 93.75 309 THR A C 1
ATOM 2392 O O . THR A 1 309 ? 3.438 11.977 19.578 1 93.75 309 THR A O 1
ATOM 2395 N N . ASN A 1 310 ? 3.859 9.773 19.766 1 87 310 ASN A N 1
ATOM 2396 C CA . ASN A 1 310 ? 2.547 9.344 19.281 1 87 310 ASN A CA 1
ATOM 2397 C C . ASN A 1 310 ? 1.553 9.195 20.422 1 87 310 ASN A C 1
ATOM 2399 O O . ASN A 1 310 ? 0.397 8.828 20.203 1 87 310 ASN A O 1
ATOM 2403 N N . GLN A 1 311 ? 1.988 9.547 21.625 1 89.38 311 GLN A N 1
ATOM 2404 C CA . GLN A 1 311 ? 1.119 9.391 22.781 1 89.38 311 GLN A CA 1
ATOM 2405 C C . GLN A 1 311 ? 0.944 10.711 23.531 1 89.38 311 GLN A C 1
ATOM 2407 O O . GLN A 1 311 ? 1.908 11.258 24.062 1 89.38 311 GLN A O 1
ATOM 2412 N N . ASP A 1 312 ? -0.276 11.117 23.641 1 90.12 312 ASP A N 1
ATOM 2413 C CA . ASP A 1 312 ? -0.584 12.383 24.297 1 90.12 312 ASP A CA 1
ATOM 2414 C C . ASP A 1 312 ? -0.099 12.383 25.75 1 90.12 312 ASP A C 1
ATOM 2416 O O . ASP A 1 312 ? 0.428 13.391 26.219 1 90.12 312 ASP A O 1
ATOM 2420 N N . GLN A 1 313 ? -0.261 11.203 26.344 1 90.75 313 GLN A N 1
ATOM 2421 C CA . GLN A 1 313 ? 0.108 11.109 27.75 1 90.75 313 GLN A CA 1
ATOM 2422 C C . GLN A 1 313 ? 1.612 11.281 27.938 1 90.75 313 GLN A C 1
ATOM 2424 O O . GLN A 1 313 ? 2.051 11.977 28.859 1 90.75 313 GLN A O 1
ATOM 2429 N N . VAL A 1 314 ? 2.301 10.68 27.109 1 93.88 314 VAL A N 1
ATOM 2430 C CA . VAL A 1 314 ? 3.754 10.797 27.172 1 93.88 314 VAL A CA 1
ATOM 2431 C C . VAL A 1 314 ? 4.176 12.234 26.875 1 93.88 314 VAL A C 1
ATOM 2433 O O . VAL A 1 314 ? 5.051 12.781 27.547 1 93.88 314 VAL A O 1
ATOM 2436 N N . ASN A 1 315 ? 3.537 12.844 25.922 1 94.94 315 ASN A N 1
ATOM 2437 C CA . ASN A 1 315 ? 3.852 14.219 25.562 1 94.94 315 ASN A CA 1
ATOM 2438 C C . ASN A 1 315 ? 3.566 15.18 26.719 1 94.94 315 ASN A C 1
ATOM 2440 O O . ASN A 1 315 ? 4.395 16.031 27.047 1 94.94 315 ASN A O 1
ATOM 2444 N N . LEU A 1 316 ? 2.436 15.008 27.328 1 92.31 316 LEU A N 1
ATOM 2445 C CA . LEU A 1 316 ? 2.027 15.867 28.422 1 92.31 316 LEU A CA 1
ATOM 2446 C C . LEU A 1 316 ? 2.943 15.68 29.641 1 92.31 316 LEU A C 1
ATOM 2448 O O . LEU A 1 316 ? 3.477 16.656 30.172 1 92.31 316 LEU A O 1
ATOM 2452 N N . LEU A 1 317 ? 3.145 14.461 29.969 1 92.88 317 LEU A N 1
ATOM 2453 C CA . LEU A 1 317 ? 3.904 14.148 31.172 1 92.88 317 LEU A CA 1
ATOM 2454 C C . LEU A 1 317 ? 5.367 14.539 31.016 1 92.88 317 LEU A C 1
ATOM 2456 O O . LEU A 1 317 ? 5.984 15.055 31.953 1 92.88 317 LEU A O 1
ATOM 2460 N N . SER A 1 318 ? 5.902 14.258 29.953 1 95.12 318 SER A N 1
ATOM 2461 C CA . SER A 1 318 ? 7.309 14.594 29.75 1 95.12 318 SER A CA 1
ATOM 2462 C C . SER A 1 318 ? 7.527 16.094 29.781 1 95.12 318 SER A C 1
ATOM 2464 O O . SER A 1 318 ? 8.562 16.578 30.25 1 95.12 318 SER A O 1
ATOM 2466 N N . ALA A 1 319 ? 6.617 16.859 29.219 1 94 319 ALA A N 1
ATOM 2467 C CA . ALA A 1 319 ? 6.707 18.312 29.25 1 94 319 ALA A CA 1
ATOM 2468 C C . ALA A 1 319 ? 6.668 18.844 30.688 1 94 319 ALA A C 1
ATOM 2470 O O . ALA A 1 319 ? 7.402 19.766 31.031 1 94 319 ALA A O 1
ATOM 2471 N N . ILE A 1 320 ? 5.793 18.234 31.469 1 92.62 320 ILE A N 1
ATOM 2472 C CA . ILE A 1 320 ? 5.66 18.625 32.875 1 92.62 320 ILE A CA 1
ATOM 2473 C C . ILE A 1 320 ? 6.961 18.328 33.594 1 92.62 320 ILE A C 1
ATOM 2475 O O . ILE A 1 320 ? 7.465 19.172 34.344 1 92.62 320 ILE A O 1
ATOM 2479 N N . ILE A 1 321 ? 7.465 17.156 33.375 1 94.12 321 ILE A N 1
ATOM 2480 C CA . ILE A 1 321 ? 8.711 16.75 34.031 1 94.12 321 ILE A CA 1
ATOM 2481 C C . ILE A 1 321 ? 9.844 17.688 33.594 1 94.12 321 ILE A C 1
ATOM 2483 O O . ILE A 1 321 ? 10.656 18.109 34.406 1 94.12 321 ILE A O 1
ATOM 2487 N N . ALA A 1 322 ? 9.906 18 32.375 1 94.88 322 ALA A N 1
ATOM 2488 C CA . ALA A 1 322 ? 10.953 18.875 31.844 1 94.88 322 ALA A CA 1
ATOM 2489 C C . ALA A 1 322 ? 10.914 20.25 32.5 1 94.88 322 ALA A C 1
ATOM 2491 O O . ALA A 1 322 ? 11.961 20.812 32.812 1 94.88 322 ALA A O 1
ATOM 2492 N N . LYS A 1 323 ? 9.727 20.766 32.625 1 92 323 LYS A N 1
ATOM 2493 C CA . LYS A 1 323 ? 9.57 22.062 33.281 1 92 323 LYS A CA 1
ATOM 2494 C C . LYS A 1 323 ? 10.086 22.016 34.719 1 92 323 LYS A C 1
ATOM 2496 O O . LYS A 1 323 ? 10.734 22.953 35.188 1 92 323 LYS A O 1
ATOM 2501 N N . ARG A 1 324 ? 9.797 20.984 35.375 1 92.69 324 ARG A N 1
ATOM 2502 C CA . ARG A 1 324 ? 10.234 20.812 36.781 1 92.69 324 ARG A CA 1
ATOM 2503 C C . ARG A 1 324 ? 11.75 20.688 36.844 1 92.69 324 ARG A C 1
ATOM 2505 O O . ARG A 1 324 ? 12.359 21.094 37.844 1 92.69 324 ARG A O 1
ATOM 2512 N N . LEU A 1 325 ? 12.32 20.188 35.812 1 95.31 325 LEU A N 1
ATOM 2513 C CA . LEU A 1 325 ? 13.766 19.953 35.781 1 95.31 325 LEU A CA 1
ATOM 2514 C C . LEU A 1 325 ? 14.508 21.203 35.312 1 95.31 325 LEU A C 1
ATOM 2516 O O . LEU A 1 325 ? 15.734 21.203 35.219 1 95.31 325 LEU A O 1
ATOM 2520 N N . GLY A 1 326 ? 13.703 22.219 34.906 1 93.94 326 GLY A N 1
ATOM 2521 C CA . GLY A 1 326 ? 14.367 23.484 34.656 1 93.94 326 GLY A CA 1
ATOM 2522 C C . GLY A 1 326 ? 14.18 24 33.219 1 93.94 326 GLY A C 1
ATOM 2523 O O . GLY A 1 326 ? 14.688 25.062 32.875 1 93.94 326 GLY A O 1
ATOM 2524 N N . CYS A 1 327 ? 13.547 23.328 32.375 1 95.12 327 CYS A N 1
ATOM 2525 C CA . CYS A 1 327 ? 13.312 23.812 31.016 1 95.12 327 CYS A CA 1
ATOM 2526 C C . CYS A 1 327 ? 12.492 25.109 31.031 1 95.12 327 CYS A C 1
ATOM 2528 O O . CYS A 1 327 ? 11.531 25.234 31.797 1 95.12 327 CYS A O 1
ATOM 2530 N N . LYS A 1 328 ? 12.828 26.016 30.203 1 92.5 328 LYS A N 1
ATOM 2531 C CA . LYS A 1 328 ? 12.219 27.344 30.266 1 92.5 328 LYS A CA 1
ATOM 2532 C C . LYS A 1 328 ? 10.797 27.312 29.703 1 92.5 328 LYS A C 1
ATOM 2534 O O . LYS A 1 328 ? 9.898 27.969 30.25 1 92.5 328 LYS A O 1
ATOM 2539 N N . ALA A 1 329 ? 10.664 26.641 28.578 1 92 329 ALA A N 1
ATOM 2540 C CA . ALA A 1 329 ? 9.352 26.594 27.922 1 92 329 ALA A CA 1
ATOM 2541 C C . ALA A 1 329 ? 9.117 25.234 27.281 1 92 329 ALA A C 1
ATOM 2543 O O . ALA A 1 329 ? 10.055 24.469 27.062 1 92 329 ALA A O 1
ATOM 2544 N N . ASN A 1 330 ? 7.82 24.938 27.047 1 93.5 330 ASN A N 1
ATOM 2545 C CA . ASN A 1 330 ? 7.5 23.672 26.406 1 93.5 330 ASN A CA 1
ATOM 2546 C C . ASN A 1 330 ? 6.391 23.844 25.375 1 93.5 330 ASN A C 1
ATOM 2548 O O . ASN A 1 330 ? 5.617 24.797 25.422 1 93.5 330 ASN A O 1
ATOM 2552 N N . MET A 1 331 ? 6.434 23 24.375 1 93.06 331 MET A N 1
ATOM 2553 C CA . MET A 1 331 ? 5.422 22.859 23.328 1 93.06 331 MET A CA 1
ATOM 2554 C C . MET A 1 331 ? 4.98 21.406 23.188 1 93.06 331 MET A C 1
ATOM 2556 O O . MET A 1 331 ? 5.797 20.531 22.891 1 93.06 331 MET A O 1
ATOM 2560 N N . VAL A 1 332 ? 3.686 21.219 23.328 1 93.94 332 VAL A N 1
ATOM 2561 C CA . VAL A 1 332 ? 3.23 19.828 23.484 1 93.94 332 VAL A CA 1
ATOM 2562 C C . VAL A 1 332 ? 2.238 19.5 22.375 1 93.94 332 VAL A C 1
ATOM 2564 O O . VAL A 1 332 ? 1.253 20.203 22.172 1 93.94 332 VAL A O 1
ATOM 2567 N N . LEU A 1 333 ? 2.49 18.391 21.641 1 92.69 333 LEU A N 1
ATOM 2568 C CA . LEU A 1 333 ? 1.534 17.859 20.672 1 92.69 333 LEU A CA 1
ATOM 2569 C C . LEU A 1 333 ? 0.407 17.109 21.359 1 92.69 333 LEU A C 1
ATOM 2571 O O . LEU A 1 333 ? 0.657 16.156 22.109 1 92.69 333 LEU A O 1
ATOM 2575 N N . ILE A 1 334 ? -0.759 17.625 21.172 1 88.56 334 ILE A N 1
ATOM 2576 C CA . ILE A 1 334 ? -1.903 17 21.828 1 88.56 334 ILE A CA 1
ATOM 2577 C C . ILE A 1 334 ? -2.994 16.719 20.812 1 88.56 334 ILE A C 1
ATOM 2579 O O . ILE A 1 334 ? -3.557 17.625 20.203 1 88.56 334 ILE A O 1
ATOM 2583 N N . ASN A 1 335 ? -3.395 15.469 20.656 1 81.5 335 ASN A N 1
ATOM 2584 C CA . ASN A 1 335 ? -4.438 15.062 19.719 1 81.5 335 ASN A CA 1
ATOM 2585 C C . ASN A 1 335 ? -5.824 15.148 20.359 1 81.5 335 ASN A C 1
ATOM 2587 O O . ASN A 1 335 ? -6.785 15.547 19.688 1 81.5 335 ASN A O 1
ATOM 2591 N N . ASN A 1 336 ? -5.875 14.797 21.609 1 79.31 336 ASN A N 1
ATOM 2592 C CA . ASN A 1 336 ? -7.148 14.781 22.328 1 79.31 336 ASN A CA 1
ATOM 2593 C C . ASN A 1 336 ? -7.562 16.188 22.75 1 79.31 336 ASN A C 1
ATOM 2595 O O . ASN A 1 336 ? -6.887 16.812 23.562 1 79.31 336 ASN A O 1
ATOM 2599 N N . VAL A 1 337 ? -8.719 16.578 22.328 1 73.69 337 VAL A N 1
ATOM 2600 C CA . VAL A 1 337 ? -9.211 17.938 22.562 1 73.69 337 VAL A CA 1
ATOM 2601 C C . VAL A 1 337 ? -9.453 18.141 24.062 1 73.69 337 VAL A C 1
ATOM 2603 O O . VAL A 1 337 ? -9.234 19.234 24.594 1 73.69 337 VAL A O 1
ATOM 2606 N N . ALA A 1 338 ? -9.883 17.109 24.672 1 75.81 338 ALA A N 1
ATOM 2607 C CA . ALA A 1 338 ? -10.164 17.203 26.109 1 75.81 338 ALA A CA 1
ATOM 2608 C C . ALA A 1 338 ? -8.898 17.547 26.891 1 75.81 338 ALA A C 1
ATOM 2610 O O . ALA A 1 338 ? -8.953 18.266 27.891 1 75.81 338 ALA A O 1
ATOM 2611 N N . TYR A 1 339 ? -7.797 17.047 26.391 1 81.44 339 TYR A N 1
ATOM 2612 C CA . TYR A 1 339 ? -6.523 17.297 27.047 1 81.44 339 TYR A CA 1
ATOM 2613 C C . TYR A 1 339 ? -6.059 18.719 26.812 1 81.44 339 TYR A C 1
ATOM 2615 O O . TYR A 1 339 ? -5.34 19.297 27.641 1 81.44 339 TYR A O 1
ATOM 2623 N N . GLN A 1 340 ? -6.512 19.344 25.797 1 77.44 340 GLN A N 1
ATOM 2624 C CA . GLN A 1 340 ? -6.105 20.703 25.453 1 77.44 340 GLN A CA 1
ATOM 2625 C C . GLN A 1 340 ? -6.672 21.719 26.438 1 77.44 340 GLN A C 1
ATOM 2627 O O . GLN A 1 340 ? -6 22.703 26.797 1 77.44 340 GLN A O 1
ATOM 2632 N N . GLU A 1 341 ? -7.82 21.438 26.891 1 74.12 341 GLU A N 1
ATOM 2633 C CA . GLU A 1 341 ? -8.531 22.359 27.766 1 74.12 341 GLU A CA 1
ATOM 2634 C C . GLU A 1 341 ? -7.82 22.516 29.109 1 74.12 341 GLU A C 1
ATOM 2636 O O . GLU A 1 341 ? -7.859 23.594 29.719 1 74.12 341 GLU A O 1
ATOM 2641 N N . PHE A 1 342 ? -7.152 21.453 29.422 1 79.06 342 PHE A N 1
ATOM 2642 C CA . PHE A 1 342 ? -6.551 21.547 30.75 1 79.06 342 PHE A CA 1
ATOM 2643 C C . PHE A 1 342 ? -5.031 21.641 30.656 1 79.06 342 PHE A C 1
ATOM 2645 O O . PHE A 1 342 ? -4.336 21.625 31.672 1 79.06 342 PHE A O 1
ATOM 2652 N N . SER A 1 343 ? -4.543 21.734 29.531 1 78.56 343 SER A N 1
ATOM 2653 C CA . SER A 1 343 ? -3.1 21.703 29.312 1 78.56 343 SER A CA 1
ATOM 2654 C C . SER A 1 343 ? -2.4 22.859 30.016 1 78.56 343 SER A C 1
ATOM 2656 O O . SER A 1 343 ? -1.34 22.672 30.625 1 78.56 343 SER A O 1
ATOM 2658 N N . ARG A 1 344 ? -2.986 24 30.047 1 75.12 344 ARG A N 1
ATOM 2659 C CA . ARG A 1 344 ? -2.371 25.156 30.672 1 75.12 344 ARG A CA 1
ATOM 2660 C C . ARG A 1 344 ? -2.285 24.984 32.188 1 75.12 344 ARG A C 1
ATOM 2662 O O . ARG A 1 344 ? -1.295 25.375 32.812 1 75.12 344 ARG A O 1
ATOM 2669 N N . THR A 1 345 ? -3.291 24.375 32.656 1 78.44 345 THR A N 1
ATOM 2670 C CA . THR A 1 345 ? -3.363 24.188 34.094 1 78.44 345 THR A CA 1
ATOM 2671 C C . THR A 1 345 ? -2.246 23.25 34.562 1 78.44 345 THR A C 1
ATOM 2673 O O . THR A 1 345 ? -1.758 23.391 35.688 1 78.44 345 THR A O 1
ATOM 2676 N N . VAL A 1 346 ? -1.805 22.531 33.656 1 81.25 346 VAL A N 1
ATOM 2677 C CA . VAL A 1 346 ? -0.843 21.531 34.094 1 81.25 346 VAL A CA 1
ATOM 2678 C C . VAL A 1 346 ? 0.57 21.969 33.719 1 81.25 346 VAL A C 1
ATOM 2680 O O . VAL A 1 346 ? 1.521 21.188 33.844 1 81.25 346 VAL A O 1
ATOM 2683 N N . GLY A 1 347 ? 0.733 23.141 33.281 1 81.56 347 GLY A N 1
ATOM 2684 C CA . GLY A 1 347 ? 2.066 23.672 33.062 1 81.56 347 GLY A CA 1
ATOM 2685 C C . GLY A 1 347 ? 2.488 23.609 31.609 1 81.56 347 GLY A C 1
ATOM 2686 O O . GLY A 1 347 ? 3.672 23.75 31.281 1 81.56 347 GLY A O 1
ATOM 2687 N N . VAL A 1 348 ? 1.644 23.375 30.719 1 87.06 348 VAL A N 1
ATOM 2688 C CA . VAL A 1 348 ? 1.934 23.391 29.297 1 87.06 348 VAL A CA 1
ATOM 2689 C C . VAL A 1 348 ? 1.88 24.828 28.781 1 87.06 348 VAL A C 1
ATOM 2691 O O . VAL A 1 348 ? 0.874 25.531 28.953 1 87.06 348 VAL A O 1
ATOM 2694 N N . ASP A 1 349 ? 2.951 25.203 28.25 1 83.06 349 ASP A N 1
ATOM 2695 C CA . ASP A 1 349 ? 3.02 26.578 27.781 1 83.06 349 ASP A CA 1
ATOM 2696 C C . ASP A 1 349 ? 2.271 26.75 26.453 1 83.06 349 ASP A C 1
ATOM 2698 O O . ASP A 1 349 ? 1.604 27.766 26.234 1 83.06 349 ASP A O 1
ATOM 2702 N N . ALA A 1 350 ? 2.465 25.812 25.594 1 83.75 350 ALA A N 1
ATOM 2703 C CA . ALA A 1 350 ? 1.791 25.844 24.297 1 83.75 350 ALA A CA 1
ATOM 2704 C C . ALA A 1 350 ? 1.432 24.438 23.828 1 83.75 350 ALA A C 1
ATOM 2706 O O . ALA A 1 350 ? 2.178 23.484 24.078 1 83.75 350 ALA A O 1
ATOM 2707 N N . HIS A 1 351 ? 0.326 24.312 23.234 1 86.12 351 HIS A N 1
ATOM 2708 C CA . HIS A 1 351 ? -0.045 23.016 22.688 1 86.12 351 HIS A CA 1
ATOM 2709 C C . HIS A 1 351 ? -0.286 23.094 21.188 1 86.12 351 HIS A C 1
ATOM 2711 O O . HIS A 1 351 ? -0.696 24.141 20.672 1 86.12 351 HIS A O 1
ATOM 2717 N N . LEU A 1 352 ? 0.023 22.047 20.516 1 85.69 352 LEU A N 1
ATOM 2718 C CA . LEU A 1 352 ? -0.157 21.891 19.078 1 85.69 352 LEU A CA 1
ATOM 2719 C C . LEU A 1 352 ? -1.294 20.922 18.781 1 85.69 352 LEU A C 1
ATOM 2721 O O . LEU A 1 352 ? -1.338 19.812 19.328 1 85.69 352 LEU A O 1
ATOM 2725 N N . ASN A 1 353 ? -2.193 21.391 17.969 1 81.31 353 ASN A N 1
ATOM 2726 C CA . ASN A 1 353 ? -3.283 20.531 17.516 1 81.31 353 ASN A CA 1
ATOM 2727 C C . ASN A 1 353 ? -3.074 20.062 16.078 1 81.31 353 ASN A C 1
ATOM 2729 O O . ASN A 1 353 ? -3.33 20.812 15.133 1 81.31 353 ASN A O 1
ATOM 2733 N N . PRO A 1 354 ? -2.754 18.812 15.938 1 81.44 354 PRO A N 1
ATOM 2734 C CA . PRO A 1 354 ? -2.469 18.344 14.586 1 81.44 354 PRO A CA 1
ATOM 2735 C C . PRO A 1 354 ? -3.719 18.25 13.711 1 81.44 354 PRO A C 1
ATOM 2737 O O . PRO A 1 354 ? -3.635 18.406 12.492 1 81.44 354 PRO A O 1
ATOM 2740 N N . ARG A 1 355 ? -4.836 18.047 14.211 1 76.62 355 ARG A N 1
ATOM 2741 C CA . ARG A 1 355 ? -6.074 17.859 13.461 1 76.62 355 ARG A CA 1
ATOM 2742 C C . ARG A 1 355 ? -6.469 19.125 12.719 1 76.62 355 ARG A C 1
ATOM 2744 O O . ARG A 1 355 ? -6.961 19.062 11.586 1 76.62 355 ARG A O 1
ATOM 2751 N N . SER A 1 356 ? -6.23 20.219 13.32 1 77.25 356 SER A N 1
ATOM 2752 C CA . SER A 1 356 ? -6.645 21.484 12.758 1 77.25 356 SER A CA 1
ATOM 2753 C C . SER A 1 356 ? -5.922 21.766 11.438 1 77.25 356 SER A C 1
ATOM 2755 O O . SER A 1 356 ? -6.539 22.234 10.477 1 77.25 356 SER A O 1
ATOM 2757 N N . VAL A 1 357 ? -4.691 21.391 11.422 1 79.25 357 VAL A N 1
ATOM 2758 C CA . VAL A 1 357 ? -3.887 21.734 10.258 1 79.25 357 VAL A CA 1
ATOM 2759 C C . VAL A 1 357 ? -4.246 20.812 9.094 1 79.25 357 VAL A C 1
ATOM 2761 O O . VAL A 1 357 ? -4.211 21.219 7.934 1 79.25 357 VAL A O 1
ATOM 2764 N N . THR A 1 358 ? -4.484 19.625 9.359 1 77.44 358 THR A N 1
ATOM 2765 C CA . THR A 1 358 ? -4.82 18.672 8.32 1 77.44 358 THR A CA 1
ATOM 2766 C C . THR A 1 358 ? -6.18 18.984 7.703 1 77.44 358 THR A C 1
ATOM 2768 O O . THR A 1 358 ? -6.332 18.953 6.48 1 77.44 358 THR A O 1
ATOM 2771 N N . VAL A 1 359 ? -7.098 19.312 8.508 1 83.12 359 VAL A N 1
ATOM 2772 C CA . VAL A 1 359 ? -8.461 19.578 8.055 1 83.12 359 VAL A CA 1
ATOM 2773 C C . VAL A 1 359 ? -8.484 20.844 7.211 1 83.12 359 VAL A C 1
ATOM 2775 O O . VAL A 1 359 ? -9.273 20.953 6.266 1 83.12 359 VAL A O 1
ATOM 2778 N N . SER A 1 360 ? -7.59 21.797 7.543 1 84.44 360 SER A N 1
ATOM 2779 C CA . SER A 1 360 ? -7.551 23.078 6.855 1 84.44 360 SER A CA 1
ATOM 2780 C C . SER A 1 360 ? -7.301 22.906 5.363 1 84.44 360 SER A C 1
ATOM 2782 O O . SER A 1 360 ? -7.941 23.562 4.539 1 84.44 360 SER A O 1
ATOM 2784 N N . LYS A 1 361 ? -6.43 22 5.055 1 82.44 361 LYS A N 1
ATOM 2785 C CA . LYS A 1 361 ? -6.098 21.766 3.652 1 82.44 361 LYS A CA 1
ATOM 2786 C C . LYS A 1 361 ? -7.273 21.156 2.9 1 82.44 361 LYS A C 1
ATOM 2788 O O . LYS A 1 361 ? -7.492 21.453 1.726 1 82.44 361 LYS A O 1
ATOM 2793 N N . ILE A 1 362 ? -7.969 20.375 3.541 1 86.56 362 ILE A N 1
ATOM 2794 C CA . ILE A 1 362 ? -9.125 19.734 2.93 1 86.56 362 ILE A CA 1
ATOM 2795 C C . ILE A 1 362 ? -10.242 20.75 2.729 1 86.56 362 ILE A C 1
ATOM 2797 O O . ILE A 1 362 ? -10.859 20.812 1.661 1 86.56 362 ILE A O 1
ATOM 2801 N N . LEU A 1 363 ? -10.461 21.562 3.738 1 85.12 363 LEU A N 1
ATOM 2802 C CA . LEU A 1 363 ? -11.508 22.578 3.678 1 85.12 363 LEU A CA 1
ATOM 2803 C C . LEU A 1 363 ? -11.242 23.562 2.541 1 85.12 363 LEU A C 1
ATOM 2805 O O . LEU A 1 363 ? -12.18 24.016 1.869 1 85.12 363 LEU A O 1
ATOM 2809 N N . GLN A 1 364 ? -10.039 23.875 2.422 1 85.69 364 GLN A N 1
ATOM 2810 C CA . GLN A 1 364 ? -9.656 24.797 1.346 1 85.69 364 GLN A CA 1
ATOM 2811 C C . GLN A 1 364 ? -10.164 24.281 -0.004 1 85.69 364 GLN A C 1
ATOM 2813 O O . GLN A 1 364 ? -10.625 25.078 -0.833 1 85.69 364 GLN A O 1
ATOM 2818 N N . GLN A 1 365 ? -10.117 22.953 -0.179 1 84.44 365 GLN A N 1
ATOM 2819 C CA . GLN A 1 365 ? -10.523 22.359 -1.447 1 84.44 365 GLN A CA 1
ATOM 2820 C C . GLN A 1 365 ? -12.039 22.375 -1.602 1 84.44 365 GLN A C 1
ATOM 2822 O O . GLN A 1 365 ? -12.555 22.281 -2.717 1 84.44 365 GLN A O 1
ATOM 2827 N N . MET A 1 366 ? -12.672 22.562 -0.563 1 86.25 366 MET A N 1
ATOM 2828 C CA . MET A 1 366 ? -14.125 22.453 -0.583 1 86.25 366 MET A CA 1
ATOM 2829 C C . MET A 1 366 ? -14.781 23.828 -0.677 1 86.25 366 MET A C 1
ATOM 2831 O O . MET A 1 366 ? -15.984 23.922 -0.914 1 86.25 366 MET A O 1
ATOM 2835 N N . ARG A 1 367 ? -14.016 24.828 -0.455 1 87.31 367 ARG A N 1
ATOM 2836 C CA . ARG A 1 367 ? -14.57 26.188 -0.457 1 87.31 367 ARG A CA 1
ATOM 2837 C C . ARG A 1 367 ? -14.812 26.672 -1.88 1 87.31 367 ARG A C 1
ATOM 2839 O O . ARG A 1 367 ? -14.07 26.328 -2.799 1 87.31 367 ARG A O 1
ATOM 2846 N N . ARG A 1 368 ? -15.922 27.469 -1.998 1 82.62 368 ARG A N 1
ATOM 2847 C CA . ARG A 1 368 ? -16.297 28.047 -3.285 1 82.62 368 ARG A CA 1
ATOM 2848 C C . ARG A 1 368 ? -15.711 29.453 -3.438 1 82.62 368 ARG A C 1
ATOM 2850 O O . ARG A 1 368 ? -15.562 30.172 -2.451 1 82.62 368 ARG A O 1
ATOM 2857 N N . GLY A 1 369 ? -15.383 29.703 -4.625 1 81.94 369 GLY A N 1
ATOM 2858 C CA . GLY A 1 369 ? -14.711 30.969 -4.895 1 81.94 369 GLY A CA 1
ATOM 2859 C C . GLY A 1 369 ? -13.211 30.812 -5.07 1 81.94 369 GLY A C 1
ATOM 2860 O O . GLY A 1 369 ? -12.688 29.703 -5.055 1 81.94 369 GLY A O 1
ATOM 2861 N N . ARG A 1 370 ? -12.555 31.969 -5.309 1 87.62 370 ARG A N 1
ATOM 2862 C CA . ARG A 1 370 ? -11.102 31.922 -5.465 1 87.62 370 ARG A CA 1
ATOM 2863 C C . ARG A 1 370 ? -10.406 32.031 -4.113 1 87.62 370 ARG A C 1
ATOM 2865 O O . ARG A 1 370 ? -9.766 33.031 -3.805 1 87.62 370 ARG A O 1
ATOM 2872 N N . ILE A 1 371 ? -10.586 30.938 -3.391 1 90.75 371 ILE A N 1
ATOM 2873 C CA . ILE A 1 371 ? -9.992 30.828 -2.062 1 90.75 371 ILE A CA 1
ATOM 2874 C C . ILE A 1 371 ? -8.57 30.297 -2.18 1 90.75 371 ILE A C 1
ATOM 2876 O O . ILE A 1 371 ? -8.344 29.219 -2.725 1 90.75 371 ILE A O 1
ATOM 2880 N N . ARG A 1 372 ? -7.637 31.031 -1.671 1 91.06 372 ARG A N 1
ATOM 2881 C CA . ARG A 1 372 ? -6.227 30.672 -1.814 1 91.06 372 ARG A CA 1
ATOM 2882 C C . ARG A 1 372 ? -5.727 29.906 -0.599 1 91.06 372 ARG A C 1
ATOM 2884 O O . ARG A 1 372 ? -4.805 29.094 -0.71 1 91.06 372 ARG A O 1
ATOM 2891 N N . ALA A 1 373 ? -6.293 30.172 0.526 1 92.5 373 ALA A N 1
ATOM 2892 C CA . ALA A 1 373 ? -5.867 29.5 1.746 1 92.5 373 ALA A CA 1
ATOM 2893 C C . ALA A 1 373 ? -6.98 29.484 2.789 1 92.5 373 ALA A C 1
ATOM 2895 O O . ALA A 1 373 ? -7.754 30.438 2.885 1 92.5 373 ALA A O 1
ATOM 2896 N N . VAL A 1 374 ? -7.055 28.469 3.504 1 92.44 374 VAL A N 1
ATOM 2897 C CA . VAL A 1 374 ? -7.988 28.328 4.617 1 92.44 374 VAL A CA 1
ATOM 2898 C C . VAL A 1 374 ? -7.27 27.734 5.824 1 92.44 374 VAL A C 1
ATOM 2900 O O . VAL A 1 374 ? -6.5 26.781 5.684 1 92.44 374 VAL A O 1
ATOM 2903 N N . HIS A 1 375 ? -7.41 28.328 6.949 1 91.38 375 HIS A N 1
ATOM 2904 C CA . HIS A 1 375 ? -6.898 27.766 8.195 1 91.38 375 HIS A CA 1
ATOM 2905 C C . HIS A 1 375 ? -7.988 27.703 9.258 1 91.38 375 HIS A C 1
ATOM 2907 O O . HIS A 1 375 ? -8.555 28.734 9.641 1 91.38 375 HIS A O 1
ATOM 2913 N N . SER A 1 376 ? -8.227 26.5 9.664 1 89.75 376 SER A N 1
ATOM 2914 C CA . SER A 1 376 ? -9.141 26.328 10.789 1 89.75 376 SER A CA 1
ATOM 2915 C C . SER A 1 376 ? -8.5 26.75 12.102 1 89.75 376 SER A C 1
ATOM 2917 O O . SER A 1 376 ? -7.371 26.359 12.398 1 89.75 376 SER A O 1
ATOM 2919 N N . VAL A 1 377 ? -9.234 27.625 12.828 1 89.25 377 VAL A N 1
ATOM 2920 C CA . VAL A 1 377 ? -8.688 28.109 14.086 1 89.25 377 VAL A CA 1
ATOM 2921 C C . VAL A 1 377 ? -9.695 27.891 15.211 1 89.25 377 VAL A C 1
ATOM 2923 O O . VAL A 1 377 ? -10.867 27.609 14.953 1 89.25 377 VAL A O 1
ATOM 2926 N N . PHE A 1 378 ? -9.242 27.938 16.453 1 86.69 378 PHE A N 1
ATOM 2927 C CA . PHE A 1 378 ? -10.055 27.75 17.656 1 86.69 378 PHE A CA 1
ATOM 2928 C C . PHE A 1 378 ? -10.82 26.438 17.578 1 86.69 378 PHE A C 1
ATOM 2930 O O . PHE A 1 378 ? -12.039 26.406 17.766 1 86.69 378 PHE A O 1
ATOM 2937 N N . ASN A 1 379 ? -10.117 25.438 17.203 1 80 379 ASN A N 1
ATOM 2938 C CA . ASN A 1 379 ? -10.641 24.078 17.172 1 80 379 ASN A CA 1
ATOM 2939 C C . ASN A 1 379 ? -11.844 23.953 16.234 1 80 379 ASN A C 1
ATOM 2941 O O . ASN A 1 379 ? -12.844 23.328 16.578 1 80 379 ASN A O 1
ATOM 2945 N N . GLY A 1 380 ? -11.805 24.781 15.211 1 82.38 380 GLY A N 1
ATOM 2946 C CA . GLY A 1 380 ? -12.805 24.625 14.172 1 82.38 380 GLY A CA 1
ATOM 2947 C C . GLY A 1 380 ? -13.984 25.562 14.32 1 82.38 380 GLY A C 1
ATOM 2948 O O . GLY A 1 380 ? -14.859 25.609 13.453 1 82.38 380 GLY A O 1
ATOM 2949 N N . TH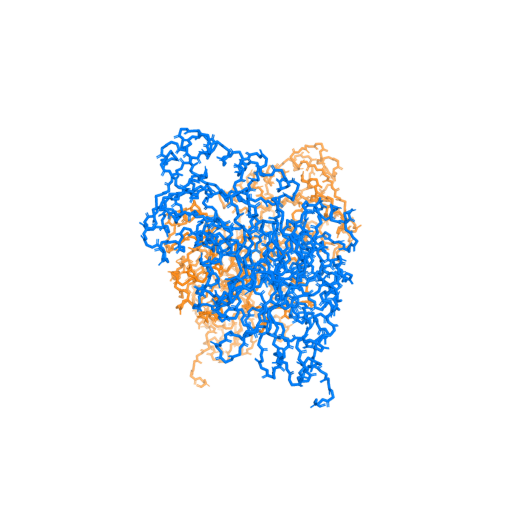R A 1 381 ? -13.992 26.375 15.281 1 88.12 381 THR A N 1
ATOM 2950 C CA . THR A 1 381 ? -15.117 27.266 15.492 1 88.12 381 THR A CA 1
ATOM 2951 C C . THR A 1 381 ? -14.984 28.516 14.617 1 88.12 381 THR A C 1
ATOM 2953 O O . THR A 1 381 ? -15.945 29.281 14.477 1 88.12 381 THR A O 1
ATOM 2956 N N . ALA A 1 382 ? -13.828 28.641 14.047 1 93.06 382 ALA A N 1
ATOM 2957 C CA . ALA A 1 382 ? -13.617 29.75 13.125 1 93.06 382 ALA A CA 1
ATOM 2958 C C . ALA A 1 382 ? -12.578 29.406 12.07 1 93.06 382 ALA A C 1
ATOM 2960 O O . ALA A 1 382 ? -11.922 28.359 12.148 1 93.06 382 ALA A O 1
ATOM 2961 N N . GLU A 1 383 ? -12.5 30.25 11.094 1 94 383 GLU A N 1
ATOM 2962 C CA . GLU A 1 383 ? -11.508 30.125 10.039 1 94 383 GLU A CA 1
ATOM 2963 C C . GLU A 1 383 ? -10.922 31.469 9.656 1 94 383 GLU A C 1
ATOM 2965 O O . GLU A 1 383 ? -11.57 32.5 9.812 1 94 383 GLU A O 1
ATOM 2970 N N . ILE A 1 384 ? -9.695 31.453 9.305 1 95.69 384 ILE A N 1
ATOM 2971 C CA . ILE A 1 384 ? -9.094 32.594 8.617 1 95.69 384 ILE A CA 1
ATOM 2972 C C . ILE A 1 384 ? -8.852 32.25 7.156 1 95.69 384 ILE A C 1
ATOM 2974 O O . ILE A 1 384 ? -8.195 31.234 6.852 1 95.69 384 ILE A O 1
ATOM 2978 N N . ILE A 1 385 ? -9.359 33.094 6.242 1 96 385 ILE A N 1
ATOM 2979 C CA . ILE A 1 385 ? -9.414 32.75 4.828 1 96 385 ILE A CA 1
ATOM 2980 C C . ILE A 1 385 ? -8.734 33.812 3.996 1 96 385 ILE A C 1
ATOM 2982 O O . ILE A 1 385 ? -8.93 35 4.238 1 96 385 ILE A O 1
ATOM 2986 N N . GLU A 1 386 ? -7.848 33.406 3.168 1 96.62 386 GLU A N 1
ATOM 2987 C CA . GLU A 1 386 ? -7.324 34.281 2.125 1 96.62 386 GLU A CA 1
ATOM 2988 C C . GLU A 1 386 ? -8.094 34.094 0.82 1 96.62 386 GLU A C 1
ATOM 2990 O O . GLU A 1 386 ? -8.102 33.031 0.236 1 96.62 386 GLU A O 1
ATOM 2995 N N . ALA A 1 387 ? -8.766 35.125 0.388 1 94.75 387 ALA A N 1
ATOM 2996 C CA . ALA A 1 387 ? -9.562 35.062 -0.832 1 94.75 387 ALA A CA 1
ATOM 2997 C C . ALA A 1 387 ? -9.172 36.156 -1.807 1 94.75 387 ALA A C 1
ATOM 2999 O O . ALA A 1 387 ? -8.773 37.25 -1.39 1 94.75 387 ALA A O 1
ATOM 3000 N N . GLU A 1 388 ? -9.281 35.812 -3.023 1 94.56 388 GLU A N 1
ATOM 3001 C CA . GLU A 1 388 ? -9.008 36.781 -4.078 1 94.56 388 GLU A CA 1
ATOM 3002 C C . GLU A 1 388 ? -10.297 37.375 -4.629 1 94.56 388 GLU A C 1
ATOM 3004 O O . GLU A 1 388 ? -11.227 36.656 -4.98 1 94.56 388 GLU A O 1
ATOM 3009 N N . ALA A 1 389 ? -10.281 38.719 -4.691 1 92.25 389 ALA A N 1
ATOM 3010 C CA . ALA A 1 389 ? -11.453 39.406 -5.223 1 92.25 389 ALA A CA 1
ATOM 3011 C C . ALA A 1 389 ? -11.414 39.438 -6.746 1 92.25 389 ALA A C 1
ATOM 3013 O O . ALA A 1 389 ? -10.477 40 -7.332 1 92.25 389 ALA A O 1
ATOM 3014 N N . MET A 1 390 ? -12.422 38.875 -7.234 1 90.88 390 MET A N 1
ATOM 3015 C CA . MET A 1 390 ? -12.539 38.906 -8.688 1 90.88 390 MET A CA 1
ATOM 3016 C C . MET A 1 390 ? -13.453 40.031 -9.141 1 90.88 390 MET A C 1
ATOM 3018 O O . MET A 1 390 ? -14.18 40.625 -8.328 1 90.88 390 MET A O 1
ATOM 3022 N N . GLN A 1 391 ? -13.398 40.281 -10.492 1 86.31 391 GLN A N 1
ATOM 3023 C CA . GLN A 1 391 ? -14.172 41.375 -11.055 1 86.31 391 GLN A CA 1
ATOM 3024 C C . GLN A 1 391 ? -15.664 41.188 -10.812 1 86.31 391 GLN A C 1
ATOM 3026 O O . GLN A 1 391 ? -16.406 42.156 -10.641 1 86.31 391 GLN A O 1
ATOM 3031 N N . THR A 1 392 ? -16.062 40 -10.672 1 82.81 392 THR A N 1
ATOM 3032 C CA . THR A 1 392 ? -17.469 39.688 -10.555 1 82.81 392 THR A CA 1
ATOM 3033 C C . THR A 1 392 ? -17.891 39.594 -9.094 1 82.81 392 THR A C 1
ATOM 3035 O O . THR A 1 392 ? -19.062 39.406 -8.789 1 82.81 392 THR A O 1
ATOM 3038 N N . SER A 1 393 ? -17.031 39.844 -8.266 1 84.38 393 SER A N 1
ATOM 3039 C CA . SER A 1 393 ? -17.344 39.719 -6.844 1 84.38 393 SER A CA 1
ATOM 3040 C C . SER A 1 393 ? -18.219 40.906 -6.383 1 84.38 393 SER A C 1
ATOM 3042 O O . SER A 1 393 ? -18.062 42.031 -6.871 1 84.38 393 SER A O 1
ATOM 3044 N N . SER A 1 394 ? -19.109 40.625 -5.434 1 83.31 394 SER A N 1
ATOM 3045 C CA . SER A 1 394 ? -20.031 41.656 -4.922 1 83.31 394 SER A CA 1
ATOM 3046 C C . SER A 1 394 ? -19.297 42.688 -4.086 1 83.31 394 SER A C 1
ATOM 3048 O O . SER A 1 394 ? -19.828 43.781 -3.826 1 83.31 394 SER A O 1
ATOM 3050 N N . LEU A 1 395 ? -18.062 42.406 -3.752 1 85.56 395 LEU A N 1
ATOM 3051 C CA . LEU A 1 395 ? -17.297 43.281 -2.877 1 85.56 395 LEU A CA 1
ATOM 3052 C C . LEU A 1 395 ? -16.672 44.406 -3.666 1 85.56 395 LEU A C 1
ATOM 3054 O O . LEU A 1 395 ? -16.297 45.438 -3.092 1 85.56 395 LEU A O 1
ATOM 3058 N N . ILE A 1 396 ? -16.656 44.25 -4.922 1 87.5 396 ILE A N 1
ATOM 3059 C CA . ILE A 1 396 ? -15.875 45.188 -5.73 1 87.5 396 ILE A CA 1
ATOM 3060 C C . ILE A 1 396 ? -16.578 46.531 -5.758 1 87.5 396 ILE A C 1
ATOM 3062 O O . ILE A 1 396 ? -17.797 46.625 -5.941 1 87.5 396 ILE A O 1
ATOM 3066 N N . GLY A 1 397 ? -15.805 47.562 -5.625 1 81.19 397 GLY A N 1
ATOM 3067 C CA . GLY A 1 397 ? -16.281 48.938 -5.746 1 81.19 397 GLY A CA 1
ATOM 3068 C C . GLY A 1 397 ? -16.859 49.469 -4.453 1 81.19 397 GLY A C 1
ATOM 3069 O O . GLY A 1 397 ? -17.094 50.688 -4.328 1 81.19 397 GLY A O 1
ATOM 3070 N N . LYS A 1 398 ? -17.047 48.719 -3.492 1 86.5 398 LYS A N 1
ATOM 3071 C CA . LYS A 1 398 ? -17.594 49.156 -2.211 1 86.5 398 LYS A CA 1
ATOM 3072 C C . LYS A 1 398 ? -16.469 49.469 -1.219 1 86.5 398 LYS A C 1
ATOM 3074 O O . LYS A 1 398 ? -15.422 48.812 -1.24 1 86.5 398 LYS A O 1
ATOM 3079 N N . SER A 1 399 ? -16.797 50.5 -0.472 1 90.44 399 SER A N 1
ATOM 3080 C CA . SER A 1 399 ? -15.859 50.781 0.616 1 90.44 399 SER A CA 1
ATOM 3081 C C . SER A 1 399 ? -16.094 49.844 1.806 1 90.44 399 SER A C 1
ATOM 3083 O O . SER A 1 399 ? -17.156 49.219 1.91 1 90.44 399 SER A O 1
ATOM 3085 N N . LEU A 1 400 ? -15.125 49.719 2.746 1 88.56 400 LEU A N 1
ATOM 3086 C CA . LEU A 1 400 ? -15.242 48.844 3.904 1 88.56 400 LEU A CA 1
ATOM 3087 C C . LEU A 1 400 ? -16.422 49.219 4.777 1 88.56 400 LEU A C 1
ATOM 3089 O O . LEU A 1 400 ? -17.062 48.375 5.387 1 88.56 400 LEU A O 1
ATOM 3093 N N . SER A 1 401 ? -16.688 50.531 4.758 1 85.56 401 SER A N 1
ATOM 3094 C CA . SER A 1 401 ? -17.812 51.031 5.555 1 85.56 401 SER A CA 1
ATOM 3095 C C . SER A 1 401 ? -19.141 50.656 4.91 1 85.56 401 SER A C 1
ATOM 3097 O O . SER A 1 401 ? -20.141 50.5 5.605 1 85.56 401 SER A O 1
ATOM 3099 N N . GLU A 1 402 ? -19.094 50.5 3.654 1 86.88 402 GLU A N 1
ATOM 3100 C CA . GLU A 1 402 ? -20.312 50.188 2.908 1 86.88 402 GLU A CA 1
ATOM 3101 C C . GLU A 1 402 ? -20.578 48.688 2.926 1 86.88 402 GLU A C 1
ATOM 3103 O O . GLU A 1 402 ? -21.719 48.25 2.68 1 86.88 402 GLU A O 1
ATOM 3108 N N . LEU A 1 403 ? -19.5 48 3.275 1 84.19 403 LEU A N 1
ATOM 3109 C CA . LEU A 1 403 ? -19.641 46.562 3.275 1 84.19 403 LEU A CA 1
ATOM 3110 C C . LEU A 1 403 ? -20.453 46.094 4.488 1 84.19 403 LEU A C 1
ATOM 3112 O O . LEU A 1 403 ? -20.125 46.438 5.621 1 84.19 403 LEU A O 1
ATOM 3116 N N . LYS A 1 404 ? -21.609 45.781 4.426 1 81.62 404 LYS A N 1
ATOM 3117 C CA . LYS A 1 404 ? -22.422 45.219 5.504 1 81.62 404 LYS A CA 1
ATOM 3118 C C . LYS A 1 404 ? -22.062 43.75 5.773 1 81.62 404 LYS A C 1
ATOM 3120 O O . LYS A 1 404 ? -22.859 42.844 5.508 1 81.62 404 LYS A O 1
ATOM 3125 N N . LEU A 1 405 ? -20.906 43.625 6.418 1 86.25 405 LEU A N 1
ATOM 3126 C CA . LEU A 1 405 ? -20.469 42.25 6.707 1 86.25 405 LEU A CA 1
ATOM 3127 C C . LEU A 1 405 ? -21.312 41.656 7.824 1 86.25 405 LEU A C 1
ATOM 3129 O O . LEU A 1 405 ? -21.766 42.344 8.719 1 86.25 405 LEU A O 1
ATOM 3133 N N . SER A 1 406 ? -21.5 40.438 7.637 1 88.25 406 SER A N 1
ATOM 3134 C CA . SER A 1 406 ? -22.188 39.719 8.695 1 88.25 406 SER A CA 1
ATOM 3135 C C . SER A 1 406 ? -21.438 39.812 10.016 1 88.25 406 SER A C 1
ATOM 3137 O O . SER A 1 406 ? -20.219 40.031 10.031 1 88.25 406 SER A O 1
ATOM 3139 N N . GLU A 1 407 ? -22.094 39.688 11.133 1 88.56 407 GLU A N 1
ATOM 3140 C CA . GLU A 1 407 ? -21.531 39.844 12.469 1 88.56 407 GLU A CA 1
ATOM 3141 C C . GLU A 1 407 ? -20.422 38.844 12.734 1 88.56 407 GLU A C 1
ATOM 3143 O O . GLU A 1 407 ? -19.547 39.094 13.562 1 88.56 407 GLU A O 1
ATOM 3148 N N . GLY A 1 408 ? -20.375 37.875 11.977 1 92.94 408 GLY A N 1
ATOM 3149 C CA . GLY A 1 408 ? -19.375 36.844 12.219 1 92.94 408 GLY A CA 1
ATOM 3150 C C . GLY A 1 408 ? -18.141 37 11.359 1 92.94 408 GLY A C 1
ATOM 3151 O O . GLY A 1 408 ? -17.25 36.156 11.391 1 92.94 408 GLY A O 1
ATOM 3152 N N . LEU A 1 409 ? -18.031 38.094 10.664 1 94.88 409 LEU A N 1
ATOM 3153 C CA . LEU A 1 409 ? -16.906 38.312 9.75 1 94.88 409 LEU A CA 1
ATOM 3154 C C . LEU A 1 409 ? -16.109 39.562 10.148 1 94.88 409 LEU A C 1
ATOM 3156 O O . LEU A 1 409 ? -16.688 40.531 10.672 1 94.88 409 LEU A O 1
ATOM 3160 N N . ARG A 1 410 ? -14.812 39.469 9.906 1 94.62 410 ARG A N 1
ATOM 3161 C CA . ARG A 1 410 ? -13.953 40.656 10.086 1 94.62 410 ARG A CA 1
ATOM 3162 C C . ARG A 1 410 ? -12.781 40.625 9.109 1 94.62 410 ARG A C 1
ATOM 3164 O O . ARG A 1 410 ? -12.039 39.625 9.055 1 94.62 410 ARG A O 1
ATOM 3171 N N . ILE A 1 411 ? -12.648 41.688 8.344 1 93.75 411 ILE A N 1
ATOM 3172 C CA . ILE A 1 411 ? -11.523 41.781 7.426 1 93.75 411 ILE A CA 1
ATOM 3173 C C . ILE A 1 411 ? -10.25 42.125 8.203 1 93.75 411 ILE A C 1
ATOM 3175 O O . ILE A 1 411 ? -10.219 43.094 8.961 1 93.75 411 ILE A O 1
ATOM 3179 N N . GLY A 1 412 ? -9.273 41.312 7.996 1 93.81 412 GLY A N 1
ATOM 3180 C CA . GLY A 1 412 ? -8.031 41.5 8.727 1 93.81 412 GLY A CA 1
ATOM 3181 C C . GLY A 1 412 ? -6.988 42.281 7.938 1 93.81 412 GLY A C 1
ATOM 3182 O O . GLY A 1 412 ? -6.18 43 8.516 1 93.81 412 GLY A O 1
ATOM 3183 N N . ALA A 1 413 ? -6.992 42.062 6.637 1 95 413 ALA A N 1
ATOM 3184 C CA . ALA A 1 413 ? -5.992 42.719 5.797 1 95 413 ALA A CA 1
ATOM 3185 C C . ALA A 1 413 ? -6.391 42.656 4.324 1 95 413 ALA A C 1
ATOM 3187 O O . ALA A 1 413 ? -7.148 41.781 3.918 1 95 413 ALA A O 1
ATOM 3188 N N . ILE A 1 414 ? -5.926 43.594 3.59 1 95.06 414 ILE A N 1
ATOM 3189 C CA . ILE A 1 414 ? -6.031 43.625 2.135 1 95.06 414 ILE A CA 1
ATOM 3190 C C . ILE A 1 414 ? -4.641 43.688 1.517 1 95.06 414 ILE A C 1
ATOM 3192 O O . ILE A 1 414 ? -3.82 44.531 1.926 1 95.06 414 ILE A O 1
ATOM 3196 N N . TYR A 1 415 ? -4.387 42.781 0.683 1 96.06 415 TYR A N 1
ATOM 3197 C CA . TYR A 1 415 ? -3.105 42.656 -0.005 1 96.06 415 TYR A CA 1
ATOM 3198 C C . TYR A 1 415 ? -3.256 42.969 -1.488 1 96.06 415 TYR A C 1
ATOM 3200 O O . TYR A 1 415 ? -4.012 42.312 -2.197 1 96.06 415 TYR A O 1
ATOM 3208 N N . ARG A 1 416 ? -2.598 44.188 -1.94 1 94.56 416 ARG A N 1
ATOM 3209 C CA . ARG A 1 416 ? -2.693 44.656 -3.316 1 94.56 416 ARG A CA 1
ATOM 3210 C C . ARG A 1 416 ? -1.309 44.906 -3.91 1 94.56 416 ARG A C 1
ATOM 3212 O O . ARG A 1 416 ? -0.55 45.719 -3.41 1 94.56 416 ARG A O 1
ATOM 3219 N N . ASN A 1 417 ? -0.976 44.25 -5.012 1 92.75 417 ASN A N 1
ATOM 3220 C CA . ASN A 1 417 ? 0.286 44.469 -5.715 1 92.75 417 ASN A CA 1
ATOM 3221 C C . ASN A 1 417 ? 1.477 44.375 -4.766 1 92.75 417 ASN A C 1
ATOM 3223 O O . ASN A 1 417 ? 2.303 45.281 -4.707 1 92.75 417 ASN A O 1
ATOM 3227 N N . ASN A 1 418 ? 1.514 43.438 -3.9 1 90.94 418 ASN A N 1
ATOM 3228 C CA . ASN A 1 418 ? 2.604 43.094 -2.992 1 90.94 418 ASN A CA 1
ATOM 3229 C C . ASN A 1 418 ? 2.717 44.125 -1.851 1 90.94 418 ASN A C 1
ATOM 3231 O O . ASN A 1 418 ? 3.787 44.281 -1.262 1 90.94 418 ASN A O 1
ATOM 3235 N N . THR A 1 419 ? 1.614 44.75 -1.662 1 91.81 419 THR A N 1
ATOM 3236 C CA . THR A 1 419 ? 1.582 45.719 -0.563 1 91.81 419 THR A CA 1
ATOM 3237 C C . THR A 1 419 ? 0.333 45.531 0.292 1 91.81 419 THR A C 1
ATOM 3239 O O . THR A 1 419 ? -0.709 45.094 -0.212 1 91.81 419 THR A O 1
ATOM 3242 N N . ILE A 1 420 ? 0.518 45.844 1.555 1 92.5 420 ILE A N 1
ATOM 3243 C CA . ILE A 1 420 ? -0.61 45.75 2.477 1 92.5 420 ILE A CA 1
ATOM 3244 C C . ILE A 1 420 ? -1.325 47.094 2.555 1 92.5 420 ILE A C 1
ATOM 3246 O O . ILE A 1 420 ? -0.697 48.125 2.818 1 92.5 420 ILE A O 1
ATOM 3250 N N . ILE A 1 421 ? -2.666 47.062 2.363 1 90.5 421 ILE A N 1
ATOM 3251 C CA . ILE A 1 421 ? -3.471 48.281 2.32 1 90.5 421 ILE A CA 1
ATOM 3252 C C . ILE A 1 421 ? -4.047 48.562 3.705 1 90.5 421 ILE A C 1
ATOM 3254 O O . ILE A 1 421 ? -4.52 47.656 4.387 1 90.5 421 ILE A O 1
ATOM 3258 N N . GLN A 1 422 ? -3.928 49.781 4.113 1 81.56 422 GLN A N 1
ATOM 3259 C CA . GLN A 1 422 ? -4.516 50.188 5.391 1 81.56 422 GLN A CA 1
ATOM 3260 C C . GLN A 1 422 ? -6.035 50.062 5.359 1 81.56 422 GLN A C 1
ATOM 3262 O O . GLN A 1 422 ? -6.68 50.438 4.387 1 81.56 422 GLN A O 1
ATOM 3267 N N . LEU A 1 423 ? -6.555 49.5 6.43 1 87.62 423 LEU A N 1
ATOM 3268 C CA . LEU A 1 423 ? -7.996 49.312 6.504 1 87.62 423 LEU A CA 1
ATOM 3269 C C . LEU A 1 423 ? -8.68 50.562 7.066 1 87.62 423 LEU A C 1
ATOM 3271 O O . LEU A 1 423 ? -8.828 50.688 8.281 1 87.62 423 LEU A O 1
ATOM 3275 N N . LEU A 1 424 ? -9.039 51.375 6.137 1 83.06 424 LEU A N 1
ATOM 3276 C CA . LEU A 1 424 ? -9.797 52.562 6.492 1 83.06 424 LEU A CA 1
ATOM 3277 C C . LEU A 1 424 ? -11.25 52.438 6.051 1 83.06 424 LEU A C 1
ATOM 3279 O O . LEU A 1 424 ? -11.586 51.594 5.234 1 83.06 424 LEU A O 1
ATOM 3283 N N . ALA A 1 425 ? -12.047 53.281 6.648 1 83.38 425 ALA A N 1
ATOM 3284 C CA . ALA A 1 425 ? -13.477 53.25 6.332 1 83.38 425 ALA A CA 1
ATOM 3285 C C . ALA A 1 425 ? -13.711 53.438 4.836 1 83.38 425 ALA A C 1
ATOM 3287 O O . ALA A 1 425 ? -14.633 52.844 4.266 1 83.38 425 ALA A O 1
ATOM 3288 N N . ASP A 1 426 ? -12.859 54.156 4.191 1 88.25 426 ASP A N 1
ATOM 3289 C CA . ASP A 1 426 ? -13.078 54.5 2.787 1 88.25 426 ASP A CA 1
ATOM 3290 C C . ASP A 1 426 ? -12.258 53.594 1.869 1 88.25 426 ASP A C 1
ATOM 3292 O O . ASP A 1 426 ? -12.312 53.719 0.646 1 88.25 426 ASP A O 1
ATOM 3296 N N . THR A 1 427 ? -11.562 52.688 2.48 1 90.75 427 THR A N 1
ATOM 3297 C CA . THR A 1 427 ? -10.789 51.75 1.665 1 90.75 427 THR A CA 1
ATOM 3298 C C . THR A 1 427 ? -11.711 50.875 0.804 1 90.75 427 THR A C 1
ATOM 3300 O O . THR A 1 427 ? -12.711 50.344 1.292 1 90.75 427 THR A O 1
ATOM 3303 N N . ARG A 1 428 ? -11.391 50.781 -0.532 1 93.12 428 ARG A N 1
ATOM 3304 C CA . ARG A 1 428 ? -12.188 50 -1.466 1 93.12 428 ARG A CA 1
ATOM 3305 C C . ARG A 1 428 ? -11.445 48.75 -1.896 1 93.12 428 ARG A C 1
ATOM 3307 O O . ARG A 1 428 ? -10.227 48.75 -2.082 1 93.12 428 ARG A O 1
ATOM 3314 N N . ILE A 1 429 ? -12.227 47.75 -2.047 1 92.75 429 ILE A N 1
ATOM 3315 C CA . ILE A 1 429 ? -11.648 46.5 -2.545 1 92.75 429 ILE A CA 1
ATOM 3316 C C . ILE A 1 429 ? -11.648 46.5 -4.07 1 92.75 429 ILE A C 1
ATOM 3318 O O . ILE A 1 429 ? -12.672 46.812 -4.695 1 92.75 429 ILE A O 1
ATOM 3322 N N . LEU A 1 430 ? -10.57 46.25 -4.672 1 92.94 430 LEU A N 1
ATOM 3323 C CA . LEU A 1 430 ? -10.406 46.25 -6.121 1 92.94 430 LEU A CA 1
ATOM 3324 C C . LEU A 1 430 ? -10.203 44.844 -6.656 1 92.94 430 LEU A C 1
ATOM 3326 O O . LEU A 1 430 ? -9.836 43.938 -5.906 1 92.94 430 LEU A O 1
ATOM 3330 N N . PRO A 1 431 ? -10.492 44.75 -7.984 1 92.5 431 PRO A N 1
ATOM 3331 C CA . PRO A 1 431 ? -10.219 43.438 -8.578 1 92.5 431 PRO A CA 1
ATOM 3332 C C . PRO A 1 431 ? -8.75 43.031 -8.461 1 92.5 431 PRO A C 1
ATOM 3334 O O . PRO A 1 431 ? -7.859 43.844 -8.711 1 92.5 431 PRO A O 1
ATOM 3337 N N . GLY A 1 432 ? -8.562 41.719 -8.016 1 92.56 432 GLY A N 1
ATOM 3338 C CA . GLY A 1 432 ? -7.203 41.219 -7.875 1 92.56 432 GLY A CA 1
ATOM 3339 C C . GLY A 1 432 ? -6.676 41.312 -6.457 1 92.56 432 GLY A C 1
ATOM 3340 O O . GLY A 1 432 ? -5.656 40.688 -6.129 1 92.56 432 GLY A O 1
ATOM 3341 N N . ASP A 1 433 ? -7.41 42.062 -5.633 1 94.56 433 ASP A N 1
ATOM 3342 C CA . ASP A 1 433 ? -7.016 42.156 -4.23 1 94.56 433 ASP A CA 1
ATOM 3343 C C . ASP A 1 433 ? -7.121 40.812 -3.547 1 94.56 433 ASP A C 1
ATOM 3345 O O . ASP A 1 433 ? -8.047 40.031 -3.818 1 94.56 433 ASP A O 1
ATOM 3349 N N . ARG A 1 434 ? -6.156 40.531 -2.689 1 96.12 434 ARG A N 1
ATOM 3350 C CA . ARG A 1 434 ? -6.281 39.375 -1.773 1 96.12 434 ARG A CA 1
ATOM 3351 C C . ARG A 1 434 ? -6.691 39.844 -0.381 1 96.12 434 ARG A C 1
ATOM 3353 O O . ARG A 1 434 ? -6.051 40.75 0.198 1 96.12 434 ARG A O 1
ATOM 3360 N N . VAL A 1 435 ? -7.77 39.344 0.051 1 95.19 435 VAL A N 1
ATOM 3361 C CA . VAL A 1 435 ? -8.336 39.75 1.326 1 95.19 435 VAL A CA 1
ATOM 3362 C C . VAL A 1 435 ? -8.219 38.625 2.352 1 95.19 435 VAL A C 1
ATOM 3364 O O . VAL A 1 435 ? -8.594 37.5 2.072 1 95.19 435 VAL A O 1
ATOM 3367 N N . VAL A 1 436 ? -7.629 38.906 3.502 1 96.88 436 VAL A N 1
ATOM 3368 C CA . VAL A 1 436 ? -7.594 37.969 4.617 1 96.88 436 VAL A CA 1
ATOM 3369 C C . VAL A 1 436 ? -8.727 38.281 5.59 1 96.88 436 VAL A C 1
ATOM 3371 O O . VAL A 1 436 ? -8.797 39.375 6.156 1 96.88 436 VAL A O 1
ATOM 3374 N N . ILE A 1 437 ? -9.594 37.312 5.773 1 95.88 437 ILE A N 1
ATOM 3375 C CA . ILE A 1 437 ? -10.82 37.531 6.527 1 95.88 437 ILE A CA 1
ATOM 3376 C C . ILE A 1 437 ? -10.969 36.469 7.609 1 95.88 437 ILE A C 1
ATOM 3378 O O . ILE A 1 437 ? -10.68 35.281 7.383 1 95.88 437 ILE A O 1
ATOM 3382 N N . PHE A 1 438 ? -11.25 36.906 8.766 1 96.44 438 PHE A N 1
ATOM 3383 C CA . PHE A 1 438 ? -11.68 36 9.836 1 96.44 438 PHE A CA 1
ATOM 3384 C C . PHE A 1 438 ? -13.172 35.719 9.742 1 96.44 438 PHE A C 1
ATOM 3386 O O . PHE A 1 438 ? -13.969 36.625 9.539 1 96.44 438 PHE A O 1
ATOM 3393 N N . ALA A 1 439 ? -13.57 34.438 9.906 1 96 439 ALA A N 1
ATOM 3394 C CA . ALA A 1 439 ? -14.969 34.062 9.812 1 96 439 ALA A CA 1
ATOM 3395 C C . ALA A 1 439 ? -15.32 33 10.867 1 96 439 ALA A C 1
ATOM 3397 O O . ALA A 1 439 ? -14.617 32 11.016 1 96 439 ALA A O 1
ATOM 3398 N N . LEU A 1 440 ? -16.391 33.312 11.602 1 94.81 440 LEU A N 1
ATOM 3399 C CA . LEU A 1 440 ? -16.953 32.25 12.422 1 94.81 440 LEU A CA 1
ATOM 3400 C C . LEU A 1 440 ? -17.469 31.094 11.555 1 94.81 440 LEU A C 1
ATOM 3402 O O . LEU A 1 440 ? -17.828 31.297 10.391 1 94.81 440 LEU A O 1
ATOM 3406 N N . ALA A 1 441 ? -17.484 29.938 12.156 1 89.19 441 ALA A N 1
ATOM 3407 C CA . ALA A 1 441 ? -17.828 28.734 11.406 1 89.19 441 ALA A CA 1
ATOM 3408 C C . ALA A 1 441 ? -19.172 28.906 10.688 1 89.19 441 ALA A C 1
ATOM 3410 O O . ALA A 1 441 ? -19.312 28.484 9.531 1 89.19 441 ALA A O 1
ATOM 3411 N N . ASP A 1 442 ? -20.094 29.562 11.305 1 89 442 ASP A N 1
ATOM 3412 C CA . ASP A 1 442 ? -21.438 29.703 10.758 1 89 442 ASP A CA 1
ATOM 3413 C C . ASP A 1 442 ? -21.484 30.797 9.695 1 89 442 ASP A C 1
ATOM 3415 O O . ASP A 1 442 ? -22.469 30.922 8.961 1 89 442 ASP A O 1
ATOM 3419 N N . SER A 1 443 ? -20.422 31.516 9.547 1 92.38 443 SER A N 1
ATOM 3420 C CA . SER A 1 443 ? -20.422 32.625 8.609 1 92.38 443 SER A CA 1
ATOM 3421 C C . SER A 1 443 ? -19.484 32.375 7.438 1 92.38 443 SER A C 1
ATOM 3423 O O . SER A 1 443 ? -19.25 33.281 6.621 1 92.38 443 SER A O 1
ATOM 3425 N N . VAL A 1 444 ? -18.969 31.188 7.383 1 90.31 444 VAL A N 1
ATOM 3426 C CA . VAL A 1 444 ? -18.016 30.875 6.328 1 90.31 444 VAL A CA 1
ATOM 3427 C C . VAL A 1 444 ? -18.703 30.953 4.969 1 90.31 444 VAL A C 1
ATOM 3429 O O . VAL A 1 444 ? -18.094 31.375 3.984 1 90.31 444 VAL A O 1
ATOM 3432 N N . ARG A 1 445 ? -19.969 30.578 4.867 1 86.75 445 ARG A N 1
ATOM 3433 C CA . ARG A 1 445 ? -20.734 30.609 3.629 1 86.75 445 ARG A CA 1
ATOM 3434 C C . ARG A 1 445 ? -20.844 32.031 3.1 1 86.75 445 ARG A C 1
ATOM 3436 O O . ARG A 1 445 ? -20.875 32.25 1.887 1 86.75 445 ARG A O 1
ATOM 3443 N N . ASP A 1 446 ? -20.875 32.938 4.055 1 90.31 446 ASP A N 1
ATOM 3444 C CA . ASP A 1 446 ? -20.953 34.344 3.668 1 90.31 446 ASP A CA 1
ATOM 3445 C C . ASP A 1 446 ? -19.688 34.781 2.928 1 90.31 446 ASP A C 1
ATOM 3447 O O . ASP A 1 446 ? -19.766 35.562 1.994 1 90.31 446 ASP A O 1
ATOM 3451 N N . VAL A 1 447 ? -18.609 34.281 3.383 1 90.88 447 VAL A N 1
ATOM 3452 C CA . VAL A 1 447 ? -17.359 34.594 2.729 1 90.88 447 VAL A CA 1
ATOM 3453 C C . VAL A 1 447 ? -17.359 34.062 1.299 1 90.88 447 VAL A C 1
ATOM 3455 O O . VAL A 1 447 ? -16.938 34.75 0.367 1 90.88 447 VAL A O 1
ATOM 3458 N N . GLU A 1 448 ? -17.828 32.875 1.212 1 89.69 448 GLU A N 1
ATOM 3459 C CA . GLU A 1 448 ? -17.891 32.25 -0.104 1 89.69 448 GLU A CA 1
ATOM 3460 C C . GLU A 1 448 ? -18.766 33.062 -1.056 1 89.69 448 GLU A C 1
ATOM 3462 O O . GLU A 1 448 ? -18.438 33.219 -2.232 1 89.69 448 GLU A O 1
ATOM 3467 N N . GLN A 1 449 ? -19.812 33.531 -0.536 1 86.81 449 GLN A N 1
ATOM 3468 C CA . GLN A 1 449 ? -20.734 34.312 -1.346 1 86.81 449 GLN A CA 1
ATOM 3469 C C . GLN A 1 449 ? -20.125 35.656 -1.752 1 86.81 449 GLN A C 1
ATOM 3471 O O . GLN A 1 449 ? -20.312 36.125 -2.877 1 86.81 449 GLN A O 1
ATOM 3476 N N . LEU A 1 450 ? -19.406 36.188 -0.859 1 88.5 450 LEU A N 1
ATOM 3477 C CA . LEU A 1 450 ? -18.781 37.469 -1.097 1 88.5 450 LEU A CA 1
ATOM 3478 C C . LEU A 1 450 ? -17.734 37.375 -2.209 1 88.5 450 LEU A C 1
ATOM 3480 O O . LEU A 1 450 ? -17.547 38.344 -2.973 1 88.5 450 LEU A O 1
ATOM 3484 N N . PHE A 1 451 ? -17.172 36.219 -2.367 1 89.19 451 PHE A N 1
ATOM 3485 C CA . PHE A 1 451 ? -16.047 36.094 -3.301 1 89.19 451 PHE A CA 1
ATOM 3486 C C . PHE A 1 451 ? -16.422 35.188 -4.477 1 89.19 451 PHE A C 1
ATOM 3488 O O . PHE A 1 451 ? -15.547 34.75 -5.219 1 89.19 451 PHE A O 1
ATOM 3495 N N . ARG A 1 452 ? -17.656 34.875 -4.57 1 82.44 452 ARG A N 1
ATOM 3496 C CA . ARG A 1 452 ? -18.141 34 -5.648 1 82.44 452 ARG A CA 1
ATOM 3497 C C . ARG A 1 452 ? -18.016 34.719 -7 1 82.44 452 ARG A C 1
ATOM 3499 O O . ARG A 1 452 ? -18.141 35.938 -7.094 1 82.44 452 ARG A O 1
ATOM 3506 N N . VAL A 1 453 ? -17.625 33.844 -8.047 1 70.38 453 VAL A N 1
ATOM 3507 C CA . VAL A 1 453 ? -17.594 34.344 -9.414 1 70.38 453 VAL A CA 1
ATOM 3508 C C . VAL A 1 453 ? -19 34.281 -10.031 1 70.38 453 VAL A C 1
ATOM 3510 O O . VAL A 1 453 ? -19.656 33.25 -9.969 1 70.38 453 VAL A O 1
ATOM 3513 N N . SER A 1 454 ? -19.797 35.344 -10.156 1 57.16 454 SER A N 1
ATOM 3514 C CA . SER A 1 454 ? -21.109 35.312 -10.805 1 57.16 454 SER A CA 1
ATOM 3515 C C . SER A 1 454 ? -20.984 34.938 -12.273 1 57.16 454 SER A C 1
ATOM 3517 O O . SER A 1 454 ? -19.984 35.25 -12.93 1 57.16 454 SER A O 1
ATOM 3519 N N . LEU A 1 455 ? -21.562 33.875 -12.656 1 49.84 455 LEU A N 1
ATOM 3520 C CA . LEU A 1 455 ? -21.672 33.375 -14.031 1 49.84 455 LEU A CA 1
ATOM 3521 C C . LEU A 1 455 ? -22.078 34.531 -14.969 1 49.84 455 LEU A C 1
ATOM 3523 O O . LEU A 1 455 ? -22.141 34.344 -16.188 1 49.84 455 LEU A O 1
ATOM 3527 N N . GLU A 1 456 ? -22.656 35.562 -14.648 1 39.53 456 GLU A N 1
ATOM 3528 C CA . GLU A 1 456 ? -23.156 36.375 -15.758 1 39.53 456 GLU A CA 1
ATOM 3529 C C . GLU A 1 456 ? -22.016 36.781 -16.688 1 39.53 456 GLU A C 1
ATOM 3531 O O . GLU A 1 456 ? -22.25 37.219 -17.812 1 39.53 456 GLU A O 1
ATOM 3536 N N . TYR A 1 457 ? -20.906 37.062 -16.25 1 35.38 457 TYR A N 1
ATOM 3537 C CA . TYR A 1 457 ? -19.984 37.594 -17.234 1 35.38 457 TYR A CA 1
ATOM 3538 C C . TYR A 1 457 ? -19.344 36.469 -18.047 1 35.38 457 TYR A C 1
ATOM 3540 O O . TYR A 1 457 ? -18.422 36.719 -18.828 1 35.38 457 TYR A O 1
ATOM 3548 N N . PHE A 1 458 ? -19.406 35.156 -17.625 1 29.67 458 PHE A N 1
ATOM 3549 C CA . PHE A 1 458 ? -19.062 34.438 -18.828 1 29.67 458 PHE A CA 1
ATOM 3550 C C . PHE A 1 458 ? -20.281 34.25 -19.719 1 29.67 458 PHE A C 1
ATOM 3552 O O . PHE A 1 458 ? -21.406 34.062 -19.219 1 29.67 458 PHE A O 1
ATOM 3559 N N . MET B 1 1 ? 20.062 -9.609 -18.625 1 91.25 1 MET B N 1
ATOM 3560 C CA . MET B 1 1 ? 19.078 -8.586 -18.297 1 91.25 1 MET B CA 1
ATOM 3561 C C . MET B 1 1 ? 19.281 -8.07 -16.875 1 91.25 1 MET B C 1
ATOM 3563 O O . MET B 1 1 ? 19.844 -8.766 -16.031 1 91.25 1 MET B O 1
ATOM 3567 N N . ARG B 1 2 ? 19 -6.836 -16.719 1 95.5 2 ARG B N 1
ATOM 3568 C CA . ARG B 1 2 ? 19.031 -6.238 -15.391 1 95.5 2 ARG B CA 1
ATOM 3569 C C . ARG B 1 2 ? 17.641 -6.242 -14.758 1 95.5 2 ARG B C 1
ATOM 3571 O O . ARG B 1 2 ? 16.703 -5.625 -15.289 1 95.5 2 ARG B O 1
ATOM 3578 N N . VAL B 1 3 ? 17.562 -6.977 -13.641 1 96.81 3 VAL B N 1
ATOM 3579 C CA . VAL B 1 3 ? 16.25 -7.184 -13.039 1 96.81 3 VAL B CA 1
ATOM 3580 C C . VAL B 1 3 ? 16.25 -6.688 -11.594 1 96.81 3 VAL B C 1
ATOM 3582 O O . VAL B 1 3 ? 17.188 -6.977 -10.836 1 96.81 3 VAL B O 1
ATOM 3585 N N . ILE B 1 4 ? 15.242 -5.906 -11.234 1 98.12 4 ILE B N 1
ATOM 3586 C CA . ILE B 1 4 ? 15.047 -5.488 -9.852 1 98.12 4 ILE B CA 1
ATOM 3587 C C . ILE B 1 4 ? 13.891 -6.273 -9.234 1 98.12 4 ILE B C 1
ATOM 3589 O O . ILE B 1 4 ? 12.797 -6.328 -9.805 1 98.12 4 ILE B O 1
ATOM 3593 N N . ILE B 1 5 ? 14.156 -6.887 -8.117 1 97.38 5 ILE B N 1
ATOM 3594 C CA . ILE B 1 5 ? 13.125 -7.633 -7.402 1 97.38 5 ILE B CA 1
ATOM 3595 C C . ILE B 1 5 ? 12.805 -6.934 -6.082 1 97.38 5 ILE B C 1
ATOM 3597 O O . ILE B 1 5 ? 13.68 -6.797 -5.223 1 97.38 5 ILE B O 1
ATOM 3601 N N . CYS B 1 6 ? 11.555 -6.449 -5.938 1 97.88 6 CYS B N 1
ATOM 3602 C CA . CYS B 1 6 ? 11.109 -5.871 -4.676 1 97.88 6 CYS B CA 1
ATOM 3603 C C . CYS B 1 6 ? 10.445 -6.93 -3.799 1 97.88 6 CYS B C 1
ATOM 3605 O O . CYS B 1 6 ? 9.336 -7.383 -4.098 1 97.88 6 CYS B O 1
ATOM 3607 N N . GLY B 1 7 ? 11.047 -7.219 -2.684 1 95.56 7 GLY B N 1
ATOM 3608 C CA . GLY B 1 7 ? 10.609 -8.289 -1.802 1 95.56 7 GLY B CA 1
ATOM 3609 C C . GLY B 1 7 ? 11.586 -9.445 -1.732 1 95.56 7 GLY B C 1
ATOM 3610 O O . GLY B 1 7 ? 11.844 -10.109 -2.74 1 95.56 7 GLY B O 1
ATOM 3611 N N . ALA B 1 8 ? 12.078 -9.695 -0.557 1 94.12 8 ALA B N 1
ATOM 3612 C CA . ALA B 1 8 ? 13.055 -10.766 -0.374 1 94.12 8 ALA B CA 1
ATOM 3613 C C . ALA B 1 8 ? 12.461 -11.922 0.428 1 94.12 8 ALA B C 1
ATOM 3615 O O . ALA B 1 8 ? 13.195 -12.703 1.038 1 94.12 8 ALA B O 1
ATOM 3616 N N . GLY B 1 9 ? 11.172 -11.984 0.432 1 88.69 9 GLY B N 1
ATOM 3617 C CA . GLY B 1 9 ? 10.516 -13.117 1.065 1 88.69 9 GLY B CA 1
ATOM 3618 C C . GLY B 1 9 ? 10.695 -14.414 0.296 1 88.69 9 GLY B C 1
ATOM 3619 O O . GLY B 1 9 ? 11.594 -14.531 -0.54 1 88.69 9 GLY B O 1
ATOM 3620 N N . GLN B 1 10 ? 9.812 -15.344 0.532 1 81.81 10 GLN B N 1
ATOM 3621 C CA . GLN B 1 10 ? 9.914 -16.672 -0.07 1 81.81 10 GLN B CA 1
ATOM 3622 C C . GLN B 1 10 ? 9.812 -16.594 -1.591 1 81.81 10 GLN B C 1
ATOM 3624 O O . GLN B 1 10 ? 10.617 -17.188 -2.303 1 81.81 10 GLN B O 1
ATOM 3629 N N . VAL B 1 11 ? 8.82 -15.875 -2.051 1 84.44 11 VAL B N 1
ATOM 3630 C CA . VAL B 1 11 ? 8.602 -15.766 -3.488 1 84.44 11 VAL B CA 1
ATOM 3631 C C . VAL B 1 11 ? 9.758 -15.016 -4.137 1 84.44 11 VAL B C 1
ATOM 3633 O O . VAL B 1 11 ? 10.328 -15.469 -5.133 1 84.44 11 VAL B O 1
ATOM 3636 N N . GLY B 1 12 ? 10.125 -13.852 -3.582 1 90.62 12 GLY B N 1
ATOM 3637 C CA . GLY B 1 12 ? 11.234 -13.07 -4.109 1 90.62 12 GLY B CA 1
ATOM 3638 C C . GLY B 1 12 ? 12.547 -13.828 -4.121 1 90.62 12 GLY B C 1
ATOM 3639 O O . GLY B 1 12 ? 13.305 -13.742 -5.086 1 90.62 12 GLY B O 1
ATOM 3640 N N . TYR B 1 13 ? 12.805 -14.555 -3.07 1 89.06 13 TYR B N 1
ATOM 3641 C CA . TYR B 1 13 ? 14.023 -15.359 -2.99 1 89.06 13 TYR B CA 1
ATOM 3642 C C . TYR B 1 13 ? 14.055 -16.406 -4.098 1 89.06 13 TYR B C 1
ATOM 3644 O O . TYR B 1 13 ? 15.086 -16.594 -4.754 1 89.06 13 TYR B O 1
ATOM 3652 N N . GLY B 1 14 ? 12.961 -17.109 -4.242 1 85 14 GLY B N 1
ATOM 3653 C CA . GLY B 1 14 ? 12.883 -18.125 -5.285 1 85 14 GLY B CA 1
ATOM 3654 C C . GLY B 1 14 ? 13.125 -17.562 -6.676 1 85 14 GLY B C 1
ATOM 3655 O O . GLY B 1 14 ? 13.82 -18.172 -7.484 1 85 14 GLY B O 1
ATOM 3656 N N . ILE B 1 15 ? 12.578 -16.453 -6.953 1 89.5 15 ILE B N 1
ATOM 3657 C CA . ILE B 1 15 ? 12.75 -15.797 -8.242 1 89.5 15 ILE B CA 1
ATOM 3658 C C . ILE B 1 15 ? 14.211 -15.383 -8.43 1 89.5 15 ILE B C 1
ATOM 3660 O O . ILE B 1 15 ? 14.805 -15.625 -9.477 1 89.5 15 ILE B O 1
ATOM 3664 N N . ALA B 1 16 ? 14.734 -14.766 -7.359 1 92.88 16 ALA B N 1
ATOM 3665 C CA . ALA B 1 16 ? 16.125 -14.32 -7.406 1 92.88 16 ALA B CA 1
ATOM 3666 C C . ALA B 1 16 ? 17.078 -15.5 -7.621 1 92.88 16 ALA B C 1
ATOM 3668 O O . ALA B 1 16 ? 18.031 -15.398 -8.391 1 92.88 16 ALA B O 1
ATOM 3669 N N . GLU B 1 17 ? 16.797 -16.547 -6.969 1 89.31 17 GLU B N 1
ATOM 3670 C CA . GLU B 1 17 ? 17.625 -17.75 -7.09 1 89.31 17 GLU B CA 1
ATOM 3671 C C . GLU B 1 17 ? 17.625 -18.281 -8.516 1 89.31 17 GLU B C 1
ATOM 3673 O O . GLU B 1 17 ? 18.672 -18.562 -9.086 1 89.31 17 GLU B O 1
ATOM 3678 N N . ARG B 1 18 ? 16.484 -18.344 -9.07 1 85.81 18 ARG B N 1
ATOM 3679 C CA . ARG B 1 18 ? 16.328 -18.891 -10.414 1 85.81 18 ARG B CA 1
ATOM 3680 C C . ARG B 1 18 ? 16.953 -17.969 -11.453 1 85.81 18 ARG B C 1
ATOM 3682 O O . ARG B 1 18 ? 17.672 -18.438 -12.344 1 85.81 18 ARG B O 1
ATOM 3689 N N . LEU B 1 19 ? 16.75 -16.719 -11.359 1 89.5 19 LEU B N 1
ATOM 3690 C CA . LEU B 1 19 ? 17.234 -15.766 -12.352 1 89.5 19 LEU B CA 1
ATOM 3691 C C . LEU B 1 19 ? 18.75 -15.586 -12.227 1 89.5 19 LEU B C 1
ATOM 3693 O O . LEU B 1 19 ? 19.438 -15.383 -13.227 1 89.5 19 LEU B O 1
ATOM 3697 N N . SER B 1 20 ? 19.188 -15.625 -11.016 1 91.12 20 SER B N 1
ATOM 3698 C CA . SER B 1 20 ? 20.625 -15.539 -10.812 1 91.12 20 SER B CA 1
ATOM 3699 C C . SER B 1 20 ? 21.344 -16.75 -11.43 1 91.12 20 SER B C 1
ATOM 3701 O O . SER B 1 20 ? 22.422 -16.609 -11.992 1 91.12 20 SER B O 1
ATOM 3703 N N . ALA B 1 21 ? 20.766 -17.891 -11.328 1 84.06 21 ALA B N 1
ATOM 3704 C CA . ALA B 1 21 ? 21.312 -19.109 -11.914 1 84.06 21 ALA B CA 1
ATOM 3705 C C . ALA B 1 21 ? 21.406 -19 -13.43 1 84.06 21 ALA B C 1
ATOM 3707 O O . ALA B 1 21 ? 22.281 -19.609 -14.047 1 84.06 21 ALA B O 1
ATOM 3708 N N . GLU B 1 22 ? 20.609 -18.203 -14.008 1 85.06 22 GLU B N 1
ATOM 3709 C CA . GLU B 1 22 ? 20.625 -18 -15.453 1 85.06 22 GLU B CA 1
ATOM 3710 C C . GLU B 1 22 ? 21.531 -16.828 -15.828 1 85.06 22 GLU B C 1
ATOM 3712 O O . GLU B 1 22 ? 21.469 -16.328 -16.953 1 85.06 22 GLU B O 1
ATOM 3717 N N . ASN B 1 23 ? 22.266 -16.234 -14.922 1 87.75 23 ASN B N 1
ATOM 3718 C CA . ASN B 1 23 ? 23.297 -15.227 -15.117 1 87.75 23 ASN B CA 1
ATOM 3719 C C . ASN B 1 23 ? 22.688 -13.859 -15.445 1 87.75 23 ASN B C 1
ATOM 3721 O O . ASN B 1 23 ? 23.219 -13.133 -16.281 1 87.75 23 ASN B O 1
ATOM 3725 N N . HIS B 1 24 ? 21.578 -13.586 -14.938 1 91.31 24 HIS B N 1
ATOM 3726 C CA . HIS B 1 24 ? 21.031 -12.242 -15.016 1 91.31 24 HIS B CA 1
ATOM 3727 C C . HIS B 1 24 ? 21.562 -11.367 -13.883 1 91.31 24 HIS B C 1
ATOM 3729 O O . HIS B 1 24 ? 21.969 -11.875 -12.836 1 91.31 24 HIS B O 1
ATOM 3735 N N . ASP B 1 25 ? 21.609 -10.086 -14.148 1 95.19 25 ASP B N 1
ATOM 3736 C CA . ASP B 1 25 ? 21.984 -9.148 -13.102 1 95.19 25 ASP B CA 1
ATOM 3737 C C . ASP B 1 25 ? 20.797 -8.797 -12.211 1 95.19 25 ASP B C 1
ATOM 3739 O O . ASP B 1 25 ? 19.906 -8.047 -12.625 1 95.19 25 ASP B O 1
ATOM 3743 N N . ILE B 1 26 ? 20.922 -9.305 -10.969 1 96.19 26 ILE B N 1
ATOM 3744 C CA . ILE B 1 26 ? 19.75 -9.203 -10.109 1 96.19 26 ILE B CA 1
ATOM 3745 C C . ILE B 1 26 ? 20.031 -8.266 -8.945 1 96.19 26 ILE B C 1
ATOM 3747 O O . ILE B 1 26 ? 21.109 -8.32 -8.352 1 96.19 26 ILE B O 1
ATOM 3751 N N . THR B 1 27 ? 19.109 -7.352 -8.695 1 97.75 27 THR B N 1
ATOM 3752 C CA . THR B 1 27 ? 19.109 -6.508 -7.508 1 97.75 27 THR B CA 1
ATOM 3753 C C . THR B 1 27 ? 17.844 -6.723 -6.688 1 97.75 27 THR B C 1
ATOM 3755 O O . THR B 1 27 ? 16.734 -6.633 -7.223 1 97.75 27 THR B O 1
ATOM 3758 N N . VAL B 1 28 ? 18.016 -7.004 -5.379 1 97.56 28 VAL B N 1
ATOM 3759 C CA . VAL B 1 28 ? 16.875 -7.301 -4.531 1 97.56 28 VAL B CA 1
ATOM 3760 C C . VAL B 1 28 ? 16.703 -6.195 -3.486 1 97.56 28 VAL B C 1
ATOM 3762 O O . VAL B 1 28 ? 17.688 -5.711 -2.926 1 97.56 28 VAL B O 1
ATOM 3765 N N . ILE B 1 29 ? 15.453 -5.773 -3.266 1 97.56 29 ILE B N 1
ATOM 3766 C CA . ILE B 1 29 ? 15.133 -4.738 -2.285 1 97.56 29 ILE B CA 1
ATOM 3767 C C . ILE B 1 29 ? 14.156 -5.293 -1.254 1 97.56 29 ILE B C 1
ATOM 3769 O O . ILE B 1 29 ? 13.195 -5.988 -1.606 1 97.56 29 ILE B O 1
ATOM 3773 N N . ASP B 1 30 ? 14.414 -5.031 0.007 1 96.62 30 ASP B N 1
ATOM 3774 C CA . ASP B 1 30 ? 13.469 -5.355 1.07 1 96.62 30 ASP B CA 1
ATOM 3775 C C . ASP B 1 30 ? 13.641 -4.418 2.264 1 96.62 30 ASP B C 1
ATOM 3777 O O . ASP B 1 30 ? 14.727 -3.869 2.48 1 96.62 30 ASP B O 1
ATOM 3781 N N . VAL B 1 31 ? 12.57 -4.242 2.998 1 92.25 31 VAL B N 1
ATOM 3782 C CA . VAL B 1 31 ? 12.633 -3.344 4.145 1 92.25 31 VAL B CA 1
ATOM 3783 C C . VAL B 1 31 ? 13.281 -4.059 5.328 1 92.25 31 VAL B C 1
ATOM 3785 O O . VAL B 1 31 ? 13.844 -3.414 6.215 1 92.25 31 VAL B O 1
ATOM 3788 N N . GLU B 1 32 ? 13.195 -5.379 5.344 1 91.5 32 GLU B N 1
ATOM 3789 C CA . GLU B 1 32 ? 13.758 -6.176 6.43 1 91.5 32 GLU B CA 1
ATOM 3790 C C . GLU B 1 32 ? 15.219 -6.512 6.172 1 91.5 32 GLU B C 1
ATOM 3792 O O . GLU B 1 32 ? 15.531 -7.375 5.348 1 91.5 32 GLU B O 1
ATOM 3797 N N . ALA B 1 33 ? 16.031 -6.012 7.02 1 89.69 33 ALA B N 1
ATOM 3798 C CA . ALA B 1 33 ? 17.484 -6.199 6.863 1 89.69 33 ALA B CA 1
ATOM 3799 C C . ALA B 1 33 ? 17.844 -7.676 6.941 1 89.69 33 ALA B C 1
ATOM 3801 O O . ALA B 1 33 ? 18.75 -8.133 6.234 1 89.69 33 ALA B O 1
ATOM 3802 N N . ARG B 1 34 ? 17.219 -8.352 7.781 1 91.38 34 ARG B N 1
ATOM 3803 C CA . ARG B 1 34 ? 17.516 -9.766 7.969 1 91.38 34 ARG B CA 1
ATOM 3804 C C . ARG B 1 34 ? 17.297 -10.547 6.676 1 91.38 34 ARG B C 1
ATOM 3806 O O . ARG B 1 34 ? 18.109 -11.422 6.34 1 91.38 34 ARG B O 1
ATOM 3813 N N . LEU B 1 35 ? 16.25 -10.289 5.961 1 92.38 35 LEU B N 1
ATOM 3814 C CA . LEU B 1 35 ? 15.953 -10.969 4.707 1 92.38 35 LEU B CA 1
ATOM 3815 C C . LEU B 1 35 ? 16.969 -10.594 3.631 1 92.38 35 LEU B C 1
ATOM 3817 O O . LEU B 1 35 ? 17.391 -11.453 2.846 1 92.38 35 LEU B O 1
ATOM 3821 N N . VAL B 1 36 ? 17.344 -9.344 3.625 1 92.62 36 VAL B N 1
ATOM 3822 C CA . VAL B 1 36 ? 18.312 -8.852 2.664 1 92.62 36 VAL B CA 1
ATOM 3823 C C . VAL B 1 36 ? 19.656 -9.539 2.902 1 92.62 36 VAL B C 1
ATOM 3825 O O . VAL B 1 36 ? 20.328 -9.945 1.954 1 92.62 36 VAL B O 1
ATOM 3828 N N . GLU B 1 37 ? 20.047 -9.688 4.098 1 92.62 37 GLU B N 1
ATOM 3829 C CA . GLU B 1 37 ? 21.297 -10.336 4.453 1 92.62 37 GLU B CA 1
ATOM 3830 C C . GLU B 1 37 ? 21.297 -11.805 4.043 1 92.62 37 GLU B C 1
ATOM 3832 O O . GLU B 1 37 ? 22.312 -12.32 3.545 1 92.62 37 GLU B O 1
ATOM 3837 N N . LYS B 1 38 ? 20.25 -12.422 4.266 1 92.31 38 LYS B N 1
ATOM 3838 C CA . LYS B 1 38 ? 20.109 -13.828 3.9 1 92.31 38 LYS B CA 1
ATOM 3839 C C . LYS B 1 38 ? 20.328 -14.031 2.404 1 92.31 38 LYS B C 1
ATOM 3841 O O . LYS B 1 38 ? 21.016 -14.969 1.991 1 92.31 38 LYS B O 1
ATOM 3846 N N . ILE B 1 39 ? 19.75 -13.234 1.644 1 92.38 39 ILE B N 1
ATOM 3847 C CA . ILE B 1 39 ? 19.859 -13.352 0.194 1 92.38 39 ILE B CA 1
ATOM 3848 C C . ILE B 1 39 ? 21.281 -13.016 -0.244 1 92.38 39 ILE B C 1
ATOM 3850 O O . ILE B 1 39 ? 21.844 -13.664 -1.134 1 92.38 39 ILE B O 1
ATOM 3854 N N . ARG B 1 40 ? 21.812 -12.016 0.326 1 90.25 40 ARG B N 1
ATOM 3855 C CA . ARG B 1 40 ? 23.172 -11.586 -0.003 1 90.25 40 ARG B CA 1
ATOM 3856 C C . ARG B 1 40 ? 24.172 -12.703 0.247 1 90.25 40 ARG B C 1
ATOM 3858 O O . ARG B 1 40 ? 25.094 -12.898 -0.542 1 90.25 40 ARG B O 1
ATOM 3865 N N . ASP B 1 41 ? 23.984 -13.398 1.269 1 92.81 41 ASP B N 1
ATOM 3866 C CA . ASP B 1 41 ? 24.906 -14.469 1.663 1 92.81 41 ASP B CA 1
ATOM 3867 C C . ASP B 1 41 ? 24.719 -15.703 0.787 1 92.81 41 ASP B C 1
ATOM 3869 O O . ASP B 1 41 ? 25.672 -16.438 0.534 1 92.81 41 ASP B O 1
ATOM 3873 N N . ALA B 1 42 ? 23.547 -15.898 0.347 1 91.94 42 ALA B N 1
ATOM 3874 C CA . ALA B 1 42 ? 23.219 -17.156 -0.323 1 91.94 42 ALA B CA 1
ATOM 3875 C C . ALA B 1 42 ? 23.359 -17.016 -1.838 1 91.94 42 ALA B C 1
ATOM 3877 O O . ALA B 1 42 ? 23.609 -18 -2.535 1 91.94 42 ALA B O 1
ATOM 3878 N N . LEU B 1 43 ? 23.141 -15.82 -2.342 1 93.25 43 LEU B N 1
ATOM 3879 C CA . LEU B 1 43 ? 23.078 -15.625 -3.785 1 93.25 43 LEU B CA 1
ATOM 3880 C C . LEU B 1 43 ? 24.047 -14.531 -4.227 1 93.25 43 LEU B C 1
ATOM 3882 O O . LEU B 1 43 ? 24.422 -13.672 -3.426 1 93.25 43 LEU B O 1
ATOM 3886 N N . ASP B 1 44 ? 24.469 -14.648 -5.445 1 91.31 44 ASP B N 1
ATOM 3887 C CA . ASP B 1 44 ? 25.297 -13.594 -6.027 1 91.31 44 ASP B CA 1
ATOM 3888 C C . ASP B 1 44 ? 24.438 -12.484 -6.629 1 91.31 44 ASP B C 1
ATOM 3890 O O . ASP B 1 44 ? 24.328 -12.375 -7.852 1 91.31 44 ASP B O 1
ATOM 3894 N N . VAL B 1 45 ? 23.812 -11.727 -5.82 1 94.69 45 VAL B N 1
ATOM 3895 C CA . VAL B 1 45 ? 22.922 -10.656 -6.254 1 94.69 45 VAL B CA 1
ATOM 3896 C C . VAL B 1 45 ? 23.219 -9.383 -5.469 1 94.69 45 VAL B C 1
ATOM 3898 O O . VAL B 1 45 ? 23.828 -9.438 -4.398 1 94.69 45 VAL B O 1
ATOM 3901 N N . ARG B 1 46 ? 22.984 -8.227 -5.984 1 94.75 46 ARG B N 1
ATOM 3902 C CA . ARG B 1 46 ? 23 -6.973 -5.246 1 94.75 46 ARG B CA 1
ATOM 3903 C C . ARG B 1 46 ? 21.766 -6.832 -4.359 1 94.75 46 ARG B C 1
ATOM 3905 O O . ARG B 1 46 ? 20.688 -7.328 -4.703 1 94.75 46 ARG B O 1
ATOM 3912 N N . SER B 1 47 ? 21.953 -6.312 -3.186 1 94.56 47 SER B N 1
ATOM 3913 C CA . SER B 1 47 ? 20.797 -6.211 -2.293 1 94.56 47 SER B CA 1
ATOM 3914 C C . SER B 1 47 ? 20.781 -4.871 -1.568 1 94.56 47 SER B C 1
ATOM 3916 O O . SER B 1 47 ? 21.828 -4.336 -1.214 1 94.56 47 SER B O 1
ATOM 3918 N N . PHE B 1 48 ? 19.609 -4.297 -1.377 1 93.56 48 PHE B N 1
ATOM 3919 C CA . PHE B 1 48 ? 19.391 -3.016 -0.715 1 93.56 48 PHE B CA 1
ATOM 3920 C C . PHE B 1 48 ? 18.297 -3.131 0.349 1 93.56 48 PHE B C 1
ATOM 3922 O O . PHE B 1 48 ? 17.297 -3.807 0.141 1 93.56 48 PHE B O 1
ATOM 3929 N N . VAL B 1 49 ? 18.625 -2.51 1.473 1 93.38 49 VAL B N 1
ATOM 3930 C CA . VAL B 1 49 ? 17.578 -2.377 2.479 1 93.38 49 VAL B CA 1
ATOM 3931 C C . VAL B 1 49 ? 16.781 -1.095 2.232 1 93.38 49 VAL B C 1
ATOM 3933 O O . VAL B 1 49 ? 17.344 -0.001 2.201 1 93.38 49 VAL B O 1
ATOM 3936 N N . GLY B 1 50 ? 15.453 -1.204 1.984 1 92.81 50 GLY B N 1
ATOM 3937 C CA . GLY B 1 50 ? 14.602 -0.05 1.735 1 92.81 50 GLY B CA 1
ATOM 3938 C C . GLY B 1 50 ? 13.234 -0.422 1.197 1 92.81 50 GLY B C 1
ATOM 3939 O O . GLY B 1 50 ? 12.914 -1.605 1.064 1 92.81 50 GLY B O 1
ATOM 3940 N N . TYR B 1 51 ? 12.453 0.597 0.998 1 93.25 51 TYR B N 1
ATOM 3941 C CA . TYR B 1 51 ? 11.117 0.387 0.448 1 93.25 51 TYR B CA 1
ATOM 3942 C C . TYR B 1 51 ? 11.156 0.331 -1.075 1 93.25 51 TYR B C 1
ATOM 3944 O O . TYR B 1 51 ? 11.578 1.288 -1.727 1 93.25 51 TYR B O 1
ATOM 3952 N N . GLY B 1 52 ? 10.672 -0.754 -1.629 1 94.19 52 GLY B N 1
ATOM 3953 C CA . GLY B 1 52 ? 10.719 -0.988 -3.062 1 94.19 52 GLY B CA 1
ATOM 3954 C C . GLY B 1 52 ? 9.867 -0.014 -3.857 1 94.19 52 GLY B C 1
ATOM 3955 O O . GLY B 1 52 ? 10.047 0.125 -5.07 1 94.19 52 GLY B O 1
ATOM 3956 N N . SER B 1 53 ? 8.969 0.7 -3.18 1 95.12 53 SER B N 1
ATOM 3957 C CA . SER B 1 53 ? 8.102 1.655 -3.869 1 95.12 53 SER B CA 1
ATOM 3958 C C . SER B 1 53 ? 8.695 3.061 -3.826 1 95.12 53 SER B C 1
ATOM 3960 O O . SER B 1 53 ? 8.219 3.959 -4.527 1 95.12 53 SER B O 1
ATOM 3962 N N . HIS B 1 54 ? 9.703 3.309 -3.045 1 94.62 54 HIS B N 1
ATOM 3963 C CA . HIS B 1 54 ? 10.297 4.637 -2.918 1 94.62 54 HIS B CA 1
ATOM 3964 C C . HIS B 1 54 ? 11.211 4.945 -4.102 1 94.62 54 HIS B C 1
ATOM 3966 O O . HIS B 1 54 ? 12.094 4.152 -4.434 1 94.62 54 HIS B O 1
ATOM 3972 N N . PRO B 1 55 ? 11.062 6.102 -4.684 1 94.44 55 PRO B N 1
ATOM 3973 C CA . PRO B 1 55 ? 11.844 6.453 -5.875 1 94.44 55 PRO B CA 1
ATOM 3974 C C . PRO B 1 55 ? 13.344 6.438 -5.625 1 94.44 55 PRO B C 1
ATOM 3976 O O . PRO B 1 55 ? 14.109 5.922 -6.445 1 94.44 55 PRO B O 1
ATOM 3979 N N . GLU B 1 56 ? 13.781 6.949 -4.516 1 92.62 56 GLU B N 1
ATOM 3980 C CA . GLU B 1 56 ? 15.219 7.031 -4.262 1 92.62 56 GLU B CA 1
ATOM 3981 C C . GLU B 1 56 ? 15.828 5.645 -4.094 1 92.62 56 GLU B C 1
ATOM 3983 O O . GLU B 1 56 ? 16.969 5.418 -4.488 1 92.62 56 GLU B O 1
ATOM 3988 N N . VAL B 1 57 ? 15.125 4.75 -3.541 1 95 57 VAL B N 1
ATOM 3989 C CA . VAL B 1 57 ? 15.594 3.385 -3.35 1 95 57 VAL B CA 1
ATOM 3990 C C . VAL B 1 57 ? 15.688 2.674 -4.699 1 95 57 VAL B C 1
ATOM 3992 O O . VAL B 1 57 ? 16.672 1.991 -4.984 1 95 57 VAL B O 1
ATOM 3995 N N . LEU B 1 58 ? 14.641 2.842 -5.504 1 96.19 58 LEU B N 1
ATOM 3996 C CA . LEU B 1 58 ? 14.641 2.244 -6.836 1 96.19 58 LEU B CA 1
ATOM 3997 C C . LEU B 1 58 ? 15.797 2.781 -7.676 1 96.19 58 LEU B C 1
ATOM 3999 O O . LEU B 1 58 ? 16.438 2.027 -8.406 1 96.19 58 LEU B O 1
ATOM 4003 N N . LEU B 1 59 ? 15.992 4.082 -7.512 1 95.31 59 LEU B N 1
ATOM 4004 C CA . LEU B 1 59 ? 17.094 4.691 -8.242 1 95.31 59 LEU B CA 1
ATOM 4005 C C . LEU B 1 59 ? 18.438 4.109 -7.797 1 95.31 59 LEU B C 1
ATOM 4007 O O . LEU B 1 59 ? 19.281 3.775 -8.625 1 95.31 59 LEU B O 1
ATOM 4011 N N . ALA B 1 60 ? 18.625 4.012 -6.523 1 94.75 60 ALA B N 1
ATOM 4012 C CA . ALA B 1 60 ? 19.859 3.436 -5.973 1 94.75 60 ALA B CA 1
ATOM 4013 C C . ALA B 1 60 ? 20.047 1.993 -6.438 1 94.75 60 ALA B C 1
ATOM 4015 O O . ALA B 1 60 ? 21.172 1.533 -6.613 1 94.75 60 ALA B O 1
ATOM 4016 N N . ALA B 1 61 ? 18.953 1.296 -6.703 1 95.94 61 ALA B N 1
ATOM 4017 C CA . ALA B 1 61 ? 18.984 -0.101 -7.125 1 95.94 61 ALA B CA 1
ATOM 4018 C C . ALA B 1 61 ? 19.219 -0.214 -8.633 1 95.94 61 ALA B C 1
ATOM 4020 O O . ALA B 1 61 ? 19.359 -1.317 -9.164 1 95.94 61 ALA B O 1
ATOM 4021 N N . GLY B 1 62 ? 19.219 0.907 -9.359 1 96.12 62 GLY B N 1
ATOM 4022 C CA . GLY B 1 62 ? 19.516 0.912 -10.781 1 96.12 62 GLY B CA 1
ATOM 4023 C C . GLY B 1 62 ? 18.281 0.845 -11.656 1 96.12 62 GLY B C 1
ATOM 4024 O O . GLY B 1 62 ? 18.312 0.242 -12.727 1 96.12 62 GLY B O 1
ATOM 4025 N N . ALA B 1 63 ? 17.234 1.449 -11.195 1 95.94 63 ALA B N 1
ATOM 4026 C CA . ALA B 1 63 ? 15.969 1.394 -11.922 1 95.94 63 ALA B CA 1
ATOM 4027 C C . ALA B 1 63 ? 16.078 2.125 -13.258 1 95.94 63 ALA B C 1
ATOM 4029 O O . ALA B 1 63 ? 15.359 1.802 -14.211 1 95.94 63 ALA B O 1
ATOM 4030 N N . ASP B 1 64 ? 16.953 3.057 -13.359 1 95.25 64 ASP B N 1
ATOM 4031 C CA . ASP B 1 64 ? 17.094 3.846 -14.578 1 95.25 64 ASP B CA 1
ATOM 4032 C C . ASP B 1 64 ? 17.656 2.994 -15.719 1 95.25 64 ASP B C 1
ATOM 4034 O O . ASP B 1 64 ? 17.484 3.336 -16.891 1 95.25 64 ASP B O 1
ATOM 4038 N N . GLU B 1 65 ? 18.297 1.873 -15.406 1 96.19 65 GLU B N 1
ATOM 4039 C CA . GLU B 1 65 ? 18.875 0.999 -16.422 1 96.19 65 GLU B CA 1
ATOM 4040 C C . GLU B 1 65 ? 18.25 -0.395 -16.359 1 96.19 65 GLU B C 1
ATOM 4042 O O . GLU B 1 65 ? 18.703 -1.313 -17.047 1 96.19 65 GLU B O 1
ATOM 4047 N N . ALA B 1 66 ? 17.266 -0.548 -15.594 1 96.62 66 ALA B N 1
ATOM 4048 C CA . ALA B 1 66 ? 16.703 -1.876 -15.398 1 96.62 66 ALA B CA 1
ATOM 4049 C C . ALA B 1 66 ? 15.812 -2.27 -16.578 1 96.62 66 ALA B C 1
ATOM 4051 O O . ALA B 1 66 ? 15.102 -1.432 -17.141 1 96.62 66 ALA B O 1
ATOM 4052 N N . ASP B 1 67 ? 15.859 -3.551 -16.922 1 95.75 67 ASP B N 1
ATOM 4053 C CA . ASP B 1 67 ? 15.023 -4.086 -17.984 1 95.75 67 ASP B CA 1
ATOM 4054 C C . ASP B 1 67 ? 13.672 -4.547 -17.453 1 95.75 67 ASP B C 1
ATOM 4056 O O . ASP B 1 67 ? 12.688 -4.605 -18.203 1 95.75 67 ASP B O 1
ATOM 4060 N N . MET B 1 68 ? 13.734 -4.887 -16.203 1 96.19 68 MET B N 1
ATOM 4061 C CA . MET B 1 68 ? 12.531 -5.484 -15.617 1 96.19 68 MET B CA 1
ATOM 4062 C C . MET B 1 68 ? 12.445 -5.203 -14.125 1 96.19 68 MET B C 1
ATOM 4064 O O . MET B 1 68 ? 13.469 -5.199 -13.43 1 96.19 68 MET B O 1
ATOM 4068 N N . LEU B 1 69 ? 11.234 -4.926 -13.695 1 97.75 69 LEU B N 1
ATOM 4069 C CA . LEU B 1 69 ? 10.938 -4.824 -12.266 1 97.75 69 LEU B CA 1
ATOM 4070 C C . LEU B 1 69 ? 9.898 -5.859 -11.852 1 97.75 69 LEU B C 1
ATOM 4072 O O . LEU B 1 69 ? 8.852 -5.98 -12.492 1 97.75 69 LEU B O 1
ATOM 4076 N N . ILE B 1 70 ? 10.273 -6.648 -10.852 1 96.75 70 ILE B N 1
ATOM 4077 C CA . ILE B 1 70 ? 9.367 -7.645 -10.297 1 96.75 70 ILE B CA 1
ATOM 4078 C C . ILE B 1 70 ? 9.023 -7.281 -8.852 1 96.75 70 ILE B C 1
ATOM 4080 O O . ILE B 1 70 ? 9.852 -7.438 -7.949 1 96.75 70 ILE B O 1
ATOM 4084 N N . ALA B 1 71 ? 7.789 -6.84 -8.609 1 97.69 71 ALA B N 1
ATOM 4085 C CA . ALA B 1 71 ? 7.355 -6.449 -7.27 1 97.69 71 ALA B CA 1
ATOM 4086 C C . ALA B 1 71 ? 6.555 -7.566 -6.605 1 97.69 71 ALA B C 1
ATOM 4088 O O . ALA B 1 71 ? 5.402 -7.816 -6.973 1 97.69 71 ALA B O 1
ATOM 4089 N N . VAL B 1 72 ? 7.168 -8.172 -5.547 1 94.81 72 VAL B N 1
ATOM 4090 C CA . VAL B 1 72 ? 6.523 -9.336 -4.945 1 94.81 72 VAL B CA 1
ATOM 4091 C C . VAL B 1 72 ? 6.539 -9.211 -3.424 1 94.81 72 VAL B C 1
ATOM 4093 O O . VAL B 1 72 ? 6.82 -10.18 -2.715 1 94.81 72 VAL B O 1
ATOM 4096 N N . THR B 1 73 ? 6.297 -7.992 -2.938 1 94.25 73 THR B N 1
ATOM 4097 C CA . THR B 1 73 ? 6.172 -7.801 -1.497 1 94.25 73 THR B CA 1
ATOM 4098 C C . THR B 1 73 ? 4.855 -8.383 -0.989 1 94.25 73 THR B C 1
ATOM 4100 O O . THR B 1 73 ? 4.086 -8.953 -1.762 1 94.25 73 THR B O 1
ATOM 4103 N N . LEU B 1 74 ? 4.637 -8.297 0.336 1 88.81 74 LEU B N 1
ATOM 4104 C CA . LEU B 1 74 ? 3.457 -8.867 0.98 1 88.81 74 LEU B CA 1
ATOM 4105 C C . LEU B 1 74 ? 2.223 -8.016 0.704 1 88.81 74 LEU B C 1
ATOM 4107 O O . LEU B 1 74 ? 1.094 -8.469 0.914 1 88.81 74 LEU B O 1
ATOM 4111 N N . PHE B 1 75 ? 2.393 -6.785 0.184 1 92.38 75 PHE B N 1
ATOM 4112 C CA . PHE B 1 75 ? 1.273 -5.855 0.049 1 92.38 75 PHE B CA 1
ATOM 4113 C C . PHE B 1 75 ? 1.011 -5.535 -1.417 1 92.38 75 PHE B C 1
ATOM 4115 O O . PHE B 1 75 ? 1.882 -5 -2.105 1 92.38 75 PHE B O 1
ATOM 4122 N N . ASP B 1 76 ? -0.209 -5.754 -1.876 1 93.69 76 ASP B N 1
ATOM 4123 C CA . ASP B 1 76 ? -0.599 -5.523 -3.264 1 93.69 76 ASP B CA 1
ATOM 4124 C C . ASP B 1 76 ? -0.355 -4.074 -3.668 1 93.69 76 ASP B C 1
ATOM 4126 O O . ASP B 1 76 ? 0.192 -3.807 -4.742 1 93.69 76 ASP B O 1
ATOM 4130 N N . GLU B 1 77 ? -0.762 -3.158 -2.779 1 94.94 77 GLU B N 1
ATOM 4131 C CA . GLU B 1 77 ? -0.691 -1.737 -3.104 1 94.94 77 GLU B CA 1
ATOM 4132 C C . GLU B 1 77 ? 0.757 -1.273 -3.238 1 94.94 77 GLU B C 1
ATOM 4134 O O . GLU B 1 77 ? 1.066 -0.423 -4.074 1 94.94 77 GLU B O 1
ATOM 4139 N N . VAL B 1 78 ? 1.608 -1.833 -2.375 1 96 78 VAL B N 1
ATOM 4140 C CA . VAL B 1 78 ? 3.027 -1.514 -2.482 1 96 78 VAL B CA 1
ATOM 4141 C C . VAL B 1 78 ? 3.564 -1.983 -3.834 1 96 78 VAL B C 1
ATOM 4143 O O . VAL B 1 78 ? 4.32 -1.267 -4.492 1 96 78 VAL B O 1
ATOM 4146 N N . ASN B 1 79 ? 3.188 -3.17 -4.211 1 96.75 79 ASN B N 1
ATOM 4147 C CA . ASN B 1 79 ? 3.613 -3.705 -5.5 1 96.75 79 ASN B CA 1
ATOM 4148 C C . ASN B 1 79 ? 3.111 -2.846 -6.66 1 96.75 79 ASN B C 1
ATOM 4150 O O . ASN B 1 79 ? 3.848 -2.59 -7.613 1 96.75 79 ASN B O 1
ATOM 4154 N N . MET B 1 80 ? 1.854 -2.424 -6.582 1 95.75 80 MET B N 1
ATOM 4155 C CA . MET B 1 80 ? 1.263 -1.586 -7.621 1 95.75 80 MET B CA 1
ATOM 4156 C C . MET B 1 80 ? 2.002 -0.257 -7.734 1 95.75 80 MET B C 1
ATOM 4158 O O . MET B 1 80 ? 2.336 0.182 -8.836 1 95.75 80 MET B O 1
ATOM 4162 N N . VAL B 1 81 ? 2.27 0.355 -6.594 1 96.19 81 VAL B N 1
ATOM 4163 C CA . VAL B 1 81 ? 2.918 1.662 -6.578 1 96.19 81 VAL B CA 1
ATOM 4164 C C . VAL B 1 81 ? 4.363 1.527 -7.047 1 96.19 81 VAL B C 1
ATOM 4166 O O . VAL B 1 81 ? 4.883 2.408 -7.734 1 96.19 81 VAL B O 1
ATOM 4169 N N . ALA B 1 82 ? 5.016 0.464 -6.637 1 97.12 82 ALA B N 1
ATOM 4170 C CA . ALA B 1 82 ? 6.379 0.233 -7.102 1 97.12 82 ALA B CA 1
ATOM 4171 C C . ALA B 1 82 ? 6.441 0.201 -8.625 1 97.12 82 ALA B C 1
ATOM 4173 O O . ALA B 1 82 ? 7.336 0.799 -9.227 1 97.12 82 ALA B O 1
ATOM 4174 N N . CYS B 1 83 ? 5.531 -0.505 -9.227 1 96.5 83 CYS B N 1
ATOM 4175 C CA . CYS B 1 83 ? 5.48 -0.588 -10.68 1 96.5 83 CYS B CA 1
ATOM 4176 C C . CYS B 1 83 ? 5.195 0.776 -11.297 1 96.5 83 CYS B C 1
ATOM 4178 O O . CYS B 1 83 ? 5.785 1.137 -12.32 1 96.5 83 CYS B O 1
ATOM 4180 N N . GLN B 1 84 ? 4.285 1.525 -10.664 1 94.56 84 GLN B N 1
ATOM 4181 C CA . GLN B 1 84 ? 3.945 2.861 -11.148 1 94.56 84 GLN B CA 1
ATOM 4182 C C . GLN B 1 84 ? 5.156 3.787 -11.102 1 94.56 84 GLN B C 1
ATOM 4184 O O . GLN B 1 84 ? 5.418 4.523 -12.055 1 94.56 84 GLN B O 1
ATOM 4189 N N . VAL B 1 85 ? 5.82 3.779 -9.969 1 95.25 85 VAL B N 1
ATOM 4190 C CA . VAL B 1 85 ? 7 4.621 -9.805 1 95.25 85 VAL B CA 1
ATOM 4191 C C . VAL B 1 85 ? 8.055 4.23 -10.836 1 95.25 85 VAL B C 1
ATOM 4193 O O . VAL B 1 85 ? 8.648 5.098 -11.484 1 95.25 85 VAL B O 1
ATOM 4196 N N . ALA B 1 86 ? 8.312 2.934 -11.039 1 96.25 86 ALA B N 1
ATOM 4197 C CA . ALA B 1 86 ? 9.289 2.434 -12 1 96.25 86 ALA B CA 1
ATOM 4198 C C . ALA B 1 86 ? 8.945 2.887 -13.414 1 96.25 86 ALA B C 1
ATOM 4200 O O . ALA B 1 86 ? 9.836 3.223 -14.203 1 96.25 86 ALA B O 1
ATOM 4201 N N . HIS B 1 87 ? 7.707 2.854 -13.719 1 94.44 87 HIS B N 1
ATOM 4202 C CA . HIS B 1 87 ? 7.238 3.248 -15.039 1 94.44 87 HIS B CA 1
ATOM 4203 C C . HIS B 1 87 ? 7.355 4.758 -15.242 1 94.44 87 HIS B C 1
ATOM 4205 O O . HIS B 1 87 ? 7.977 5.215 -16.203 1 94.44 87 HIS B O 1
ATOM 4211 N N . SER B 1 88 ? 6.777 5.527 -14.312 1 92.44 88 SER B N 1
ATOM 4212 C CA . SER B 1 88 ? 6.594 6.965 -14.469 1 92.44 88 SER B CA 1
ATOM 4213 C C . SER B 1 88 ? 7.922 7.707 -14.352 1 92.44 88 SER B C 1
ATOM 4215 O O . SER B 1 88 ? 8.156 8.695 -15.055 1 92.44 88 SER B O 1
ATOM 4217 N N . LEU B 1 89 ? 8.773 7.238 -13.492 1 92.88 89 LEU B N 1
ATOM 4218 C CA . LEU B 1 89 ? 9.977 8.008 -13.203 1 92.88 89 LEU B CA 1
ATOM 4219 C C . LEU B 1 89 ? 11.18 7.418 -13.938 1 92.88 89 LEU B C 1
ATOM 4221 O O . LEU B 1 89 ? 12.117 8.141 -14.281 1 92.88 89 LEU B O 1
ATOM 4225 N N . PHE B 1 90 ? 11.211 6.07 -14.242 1 94.88 90 PHE B N 1
ATOM 4226 C CA . PHE B 1 90 ? 12.43 5.457 -14.742 1 94.88 90 PHE B CA 1
ATOM 4227 C C . PHE B 1 90 ? 12.18 4.727 -16.047 1 94.88 90 PHE B C 1
ATOM 4229 O O . PHE B 1 90 ? 13.109 4.207 -16.672 1 94.88 90 PHE B O 1
ATOM 4236 N N . ASN B 1 91 ? 10.984 4.605 -16.484 1 94.5 91 ASN B N 1
ATOM 4237 C CA . ASN B 1 91 ? 10.594 4 -17.766 1 94.5 91 ASN B CA 1
ATOM 4238 C C . ASN B 1 91 ? 11.078 2.555 -17.859 1 94.5 91 ASN B C 1
ATOM 4240 O O . ASN B 1 91 ? 11.641 2.154 -18.875 1 94.5 91 ASN B O 1
ATOM 4244 N N . VAL B 1 92 ? 10.992 1.861 -16.828 1 95.56 92 VAL B N 1
ATOM 4245 C CA . VAL B 1 92 ? 11.32 0.442 -16.859 1 95.56 92 VAL B CA 1
ATOM 4246 C C . VAL B 1 92 ? 10.414 -0.277 -17.859 1 95.56 92 VAL B C 1
ATOM 4248 O O . VAL B 1 92 ? 9.188 -0.192 -17.75 1 95.56 92 VAL B O 1
ATOM 4251 N N . PRO B 1 93 ? 10.922 -1.03 -18.734 1 94.19 93 PRO B N 1
ATOM 4252 C CA . PRO B 1 93 ? 10.141 -1.594 -19.844 1 94.19 93 PRO B CA 1
ATOM 4253 C C . PRO B 1 93 ? 9.133 -2.645 -19.375 1 94.19 93 PRO B C 1
ATOM 4255 O O . PRO B 1 93 ? 7.988 -2.65 -19.844 1 94.19 93 PRO B O 1
ATOM 4258 N N . THR B 1 94 ? 9.578 -3.59 -18.562 1 94.5 94 THR B N 1
ATOM 4259 C CA . THR B 1 94 ? 8.711 -4.68 -18.141 1 94.5 94 THR B CA 1
ATOM 4260 C C . THR B 1 94 ? 8.477 -4.637 -16.625 1 94.5 94 THR B C 1
ATOM 4262 O O . THR B 1 94 ? 9.43 -4.625 -15.852 1 94.5 94 THR B O 1
ATOM 4265 N N . LYS B 1 95 ? 7.277 -4.609 -16.25 1 96.25 95 LYS B N 1
ATOM 4266 C CA . LYS B 1 95 ? 6.891 -4.566 -14.852 1 96.25 95 LYS B CA 1
ATOM 4267 C C . LYS B 1 95 ? 5.965 -5.727 -14.5 1 96.25 95 LYS B C 1
ATOM 4269 O O . LYS B 1 95 ? 4.922 -5.914 -15.133 1 96.25 95 LYS B O 1
ATOM 4274 N N . ILE B 1 96 ? 6.348 -6.473 -13.539 1 95.19 96 ILE B N 1
ATOM 4275 C CA . ILE B 1 96 ? 5.57 -7.605 -13.047 1 95.19 96 ILE B CA 1
ATOM 4276 C C . ILE B 1 96 ? 5.203 -7.379 -11.578 1 95.19 96 ILE B C 1
ATOM 4278 O O . ILE B 1 96 ? 6.051 -7 -10.773 1 95.19 96 ILE B O 1
ATOM 4282 N N . ALA B 1 97 ? 3.975 -7.578 -11.242 1 95.44 97 ALA B N 1
ATOM 4283 C CA . ALA B 1 97 ? 3.559 -7.344 -9.859 1 95.44 97 ALA B CA 1
ATOM 4284 C C . ALA B 1 97 ? 2.752 -8.523 -9.32 1 95.44 97 ALA B C 1
ATOM 4286 O O . ALA B 1 97 ? 1.922 -9.094 -10.039 1 95.44 97 ALA B O 1
ATOM 4287 N N . ARG B 1 98 ? 3.068 -8.844 -8.109 1 92.25 98 ARG B N 1
ATOM 4288 C CA . ARG B 1 98 ? 2.227 -9.766 -7.363 1 92.25 98 ARG B CA 1
ATOM 4289 C C . ARG B 1 98 ? 0.971 -9.07 -6.848 1 92.25 98 ARG B C 1
ATOM 4291 O O . ARG B 1 98 ? 1.055 -8.039 -6.188 1 92.25 98 ARG B O 1
ATOM 4298 N N . ILE B 1 99 ? -0.148 -9.609 -7.242 1 91.5 99 ILE B N 1
ATOM 4299 C CA . ILE B 1 99 ? -1.43 -9.148 -6.723 1 91.5 99 ILE B CA 1
ATOM 4300 C C . ILE B 1 99 ? -2.211 -10.328 -6.152 1 91.5 99 ILE B C 1
ATOM 4302 O O . ILE B 1 99 ? -2.549 -11.266 -6.879 1 91.5 99 ILE B O 1
ATOM 4306 N N . ARG B 1 100 ? -2.553 -10.289 -4.863 1 86.56 100 ARG B N 1
ATOM 4307 C CA . ARG B 1 100 ? -3.166 -11.43 -4.188 1 86.56 100 ARG B CA 1
ATOM 4308 C C . ARG B 1 100 ? -4.68 -11.258 -4.086 1 86.56 100 ARG B C 1
ATOM 4310 O O . ARG B 1 100 ? -5.43 -12.227 -4.199 1 86.56 100 ARG B O 1
ATOM 4317 N N . SER B 1 101 ? -5.082 -10.039 -3.869 1 84.5 101 SER B N 1
ATOM 4318 C CA . SER B 1 101 ? -6.508 -9.812 -3.639 1 84.5 101 SER B CA 1
ATOM 4319 C C . SER B 1 101 ? -7.305 -9.953 -4.93 1 84.5 101 SER B C 1
ATOM 4321 O O . SER B 1 101 ? -7.016 -9.281 -5.922 1 84.5 101 SER B O 1
ATOM 4323 N N . GLN B 1 102 ? -8.266 -10.758 -4.809 1 78.88 102 GLN B N 1
ATOM 4324 C CA . GLN B 1 102 ? -9.141 -10.977 -5.957 1 78.88 102 GLN B CA 1
ATOM 4325 C C . GLN B 1 102 ? -9.953 -9.727 -6.277 1 78.88 102 GLN B C 1
ATOM 4327 O O . GLN B 1 102 ? -10.461 -9.578 -7.391 1 78.88 102 GLN B O 1
ATOM 4332 N N . SER B 1 103 ? -10 -8.844 -5.348 1 82.5 103 SER B N 1
ATOM 4333 C CA . SER B 1 103 ? -10.734 -7.59 -5.527 1 82.5 103 SER B CA 1
ATOM 4334 C C . SER B 1 103 ? -10.18 -6.793 -6.703 1 82.5 103 SER B C 1
ATOM 4336 O O . SER B 1 103 ? -10.93 -6.102 -7.398 1 82.5 103 SER B O 1
ATOM 4338 N N . TYR B 1 104 ? -8.945 -6.91 -6.918 1 87.56 104 TYR B N 1
ATOM 4339 C CA . TYR B 1 104 ? -8.297 -6.156 -7.988 1 87.56 104 TYR B CA 1
ATOM 4340 C C . TYR B 1 104 ? -8.391 -6.91 -9.312 1 87.56 104 TYR B C 1
ATOM 4342 O O . TYR B 1 104 ? -8.195 -6.324 -10.383 1 87.56 104 TYR B O 1
ATOM 4350 N N . LEU B 1 105 ? -8.648 -8.219 -9.203 1 81.94 105 LEU B N 1
ATOM 4351 C CA . LEU B 1 105 ? -8.43 -9.07 -10.367 1 81.94 105 LEU B CA 1
ATOM 4352 C C . LEU B 1 105 ? -9.758 -9.43 -11.031 1 81.94 105 LEU B C 1
ATOM 4354 O O . LEU B 1 105 ? -9.781 -10.141 -12.039 1 81.94 105 LEU B O 1
ATOM 4358 N N . GLU B 1 106 ? -10.789 -8.898 -10.484 1 82.56 106 GLU B N 1
ATOM 4359 C CA . GLU B 1 106 ? -12.078 -9.133 -11.117 1 82.56 106 GLU B CA 1
ATOM 4360 C C . GLU B 1 106 ? -12.078 -8.656 -12.562 1 82.56 106 GLU B C 1
ATOM 4362 O O . GLU B 1 106 ? -11.516 -7.609 -12.883 1 82.56 106 GLU B O 1
ATOM 4367 N N . PRO B 1 107 ? -12.734 -9.398 -13.391 1 79.81 107 PRO B N 1
ATOM 4368 C CA . PRO B 1 107 ? -12.727 -9.086 -14.82 1 79.81 107 PRO B CA 1
ATOM 4369 C C . PRO B 1 107 ? -13.258 -7.688 -15.117 1 79.81 107 PRO B C 1
ATOM 4371 O O . PRO B 1 107 ? -12.797 -7.031 -16.062 1 79.81 107 PRO B O 1
ATOM 4374 N N . CYS B 1 108 ? -14.188 -7.223 -14.383 1 80.38 108 CYS B N 1
ATOM 4375 C CA . CYS B 1 108 ? -14.789 -5.918 -14.633 1 80.38 108 CYS B CA 1
ATOM 4376 C C . CYS B 1 108 ? -13.812 -4.793 -14.32 1 80.38 108 CYS B C 1
ATOM 4378 O O . CYS B 1 108 ? -14.008 -3.656 -14.75 1 80.38 108 CYS B O 1
ATOM 4380 N N . TYR B 1 109 ? -12.789 -5.191 -13.688 1 83.06 109 TYR B N 1
ATOM 4381 C CA . TYR B 1 109 ? -11.812 -4.168 -13.328 1 83.06 109 TYR B CA 1
ATOM 4382 C C . TYR B 1 109 ? -10.508 -4.367 -14.094 1 83.06 109 TYR B C 1
ATOM 4384 O O . TYR B 1 109 ? -9.461 -3.867 -13.68 1 83.06 109 TYR B O 1
ATOM 4392 N N . LYS B 1 110 ? -10.484 -5.074 -15.133 1 77.5 110 LYS B N 1
ATOM 4393 C CA . LYS B 1 110 ? -9.289 -5.457 -15.875 1 77.5 110 LYS B CA 1
ATOM 4394 C C . LYS B 1 110 ? -8.562 -4.227 -16.406 1 77.5 110 LYS B C 1
ATOM 4396 O O . LYS B 1 110 ? -7.34 -4.242 -16.578 1 77.5 110 LYS B O 1
ATOM 4401 N N . THR B 1 111 ? -9.273 -3.182 -16.609 1 81.81 111 THR B N 1
ATOM 4402 C CA . THR B 1 111 ? -8.695 -1.975 -17.188 1 81.81 111 THR B CA 1
ATOM 4403 C C . THR B 1 111 ? -7.832 -1.241 -16.172 1 81.81 111 THR B C 1
ATOM 4405 O O . THR B 1 111 ? -7.062 -0.349 -16.531 1 81.81 111 THR B O 1
ATOM 4408 N N . LEU B 1 112 ? -7.895 -1.646 -15 1 86.69 112 LEU B N 1
ATOM 4409 C CA . LEU B 1 112 ? -7.156 -0.996 -13.922 1 86.69 112 LEU B CA 1
ATOM 4410 C C . LEU B 1 112 ? -5.652 -1.088 -14.164 1 86.69 112 LEU B C 1
ATOM 4412 O O . LEU B 1 112 ? -4.906 -0.165 -13.82 1 86.69 112 LEU B O 1
ATOM 4416 N N . PHE B 1 113 ? -5.234 -2.158 -14.836 1 85.06 113 PHE B N 1
ATOM 4417 C CA . PHE B 1 113 ? -3.799 -2.387 -14.961 1 85.06 113 PHE B CA 1
ATOM 4418 C C . PHE B 1 113 ? -3.318 -2.045 -16.375 1 85.06 113 PHE B C 1
ATOM 4420 O O . PHE B 1 113 ? -2.205 -2.404 -16.75 1 85.06 113 PHE B O 1
ATOM 4427 N N . ALA B 1 114 ? -4.133 -1.379 -17.047 1 83.38 114 ALA B N 1
ATOM 4428 C CA . ALA B 1 114 ? -3.717 -0.856 -18.344 1 83.38 114 ALA B CA 1
ATOM 4429 C C . ALA B 1 114 ? -2.641 0.215 -18.188 1 83.38 114 ALA B C 1
ATOM 4431 O O . ALA B 1 114 ? -2.498 0.807 -17.125 1 83.38 114 ALA B O 1
ATOM 4432 N N . ARG B 1 115 ? -1.933 0.444 -19.234 1 80.75 115 ARG B N 1
ATOM 4433 C CA . ARG B 1 115 ? -0.795 1.358 -19.219 1 80.75 115 ARG B CA 1
ATOM 4434 C C . ARG B 1 115 ? -1.229 2.762 -18.797 1 80.75 115 ARG B C 1
ATOM 4436 O O . ARG B 1 115 ? -0.468 3.49 -18.156 1 80.75 115 ARG B O 1
ATOM 4443 N N . GLU B 1 116 ? -2.416 3.111 -19.094 1 81.88 116 GLU B N 1
ATOM 4444 C CA . GLU B 1 116 ? -2.908 4.457 -18.812 1 81.88 116 GLU B CA 1
ATOM 4445 C C . GLU B 1 116 ? -3.34 4.602 -17.359 1 81.88 116 GLU B C 1
ATOM 4447 O O . GLU B 1 116 ? -3.506 5.719 -16.859 1 81.88 116 GLU B O 1
ATOM 4452 N N . ASN B 1 117 ? -3.463 3.521 -16.734 1 88.69 117 ASN B N 1
ATOM 4453 C CA . ASN B 1 117 ? -3.855 3.525 -15.328 1 88.69 117 ASN B CA 1
ATOM 4454 C C . ASN B 1 117 ? -2.709 3.088 -14.422 1 88.69 117 ASN B C 1
ATOM 4456 O O . ASN B 1 117 ? -1.744 3.832 -14.227 1 88.69 117 ASN B O 1
ATOM 4460 N N . ILE B 1 118 ? -2.746 1.839 -14.023 1 89.69 118 ILE B N 1
ATOM 4461 C CA . ILE B 1 118 ? -1.597 1.303 -13.305 1 89.69 118 ILE B CA 1
ATOM 4462 C C . ILE B 1 118 ? -0.764 0.427 -14.234 1 89.69 118 ILE B C 1
ATOM 4464 O O . ILE B 1 118 ? -1.147 -0.704 -14.539 1 89.69 118 ILE B O 1
ATOM 4468 N N . PRO B 1 119 ? 0.366 0.914 -14.578 1 92.06 119 PRO B N 1
ATOM 4469 C CA . PRO B 1 119 ? 1.13 0.229 -15.625 1 92.06 119 PRO B CA 1
ATOM 4470 C C . PRO B 1 119 ? 1.799 -1.05 -15.125 1 92.06 119 PRO B C 1
ATOM 4472 O O . PRO B 1 119 ? 2.984 -1.039 -14.789 1 92.06 119 PRO B O 1
ATOM 4475 N N . ILE B 1 120 ? 1.104 -2.145 -15.148 1 92.81 120 ILE B N 1
ATOM 4476 C CA . ILE B 1 120 ? 1.603 -3.479 -14.836 1 92.81 120 ILE B CA 1
ATOM 4477 C C . ILE B 1 120 ? 1.461 -4.387 -16.062 1 92.81 120 ILE B C 1
ATOM 4479 O O . ILE B 1 120 ? 0.348 -4.629 -16.531 1 92.81 120 ILE B O 1
ATOM 4483 N N . ASP B 1 121 ? 2.549 -4.883 -16.5 1 91.19 121 ASP B N 1
ATOM 4484 C CA . ASP B 1 121 ? 2.539 -5.672 -17.734 1 91.19 121 ASP B CA 1
ATOM 4485 C C . ASP B 1 121 ? 2.061 -7.098 -17.453 1 91.19 121 ASP B C 1
ATOM 4487 O O . ASP B 1 121 ? 1.364 -7.691 -18.281 1 91.19 121 ASP B O 1
ATOM 4491 N N . VAL B 1 122 ? 2.506 -7.629 -16.297 1 90.5 122 VAL B N 1
ATOM 4492 C CA . VAL B 1 122 ? 2.115 -8.992 -15.953 1 90.5 122 VAL B CA 1
ATOM 4493 C C . VAL B 1 122 ? 1.724 -9.047 -14.477 1 90.5 122 VAL B C 1
ATOM 4495 O O . VAL B 1 122 ? 2.482 -8.617 -13.609 1 90.5 122 VAL B O 1
ATOM 4498 N N . VAL B 1 123 ? 0.556 -9.547 -14.281 1 90.94 123 VAL B N 1
ATOM 4499 C CA . VAL B 1 123 ? 0.092 -9.773 -12.922 1 90.94 123 VAL B CA 1
ATOM 4500 C C . VAL B 1 123 ? 0.292 -11.234 -12.539 1 90.94 123 VAL B C 1
ATOM 4502 O O . VAL B 1 123 ? -0.131 -12.141 -13.266 1 90.94 123 VAL B O 1
ATOM 4505 N N . ILE B 1 124 ? 0.959 -11.438 -11.469 1 88.44 124 ILE B N 1
ATOM 4506 C CA . ILE B 1 124 ? 1.106 -12.805 -10.977 1 88.44 124 ILE B CA 1
ATOM 4507 C C . ILE B 1 124 ? 0.398 -12.945 -9.633 1 88.44 124 ILE B C 1
ATOM 4509 O O . ILE B 1 124 ? 0.5 -12.07 -8.773 1 88.44 124 ILE B O 1
ATOM 4513 N N . SER B 1 125 ? -0.411 -13.891 -9.531 1 87.56 125 SER B N 1
ATOM 4514 C CA . SER B 1 125 ? -1.044 -14.258 -8.266 1 87.56 125 SER B CA 1
ATOM 4515 C C . SER B 1 125 ? -0.652 -15.672 -7.844 1 87.56 125 SER B C 1
ATOM 4517 O O . SER B 1 125 ? -1.322 -16.641 -8.203 1 87.56 125 SER B O 1
ATOM 4519 N N . PRO B 1 126 ? 0.368 -15.656 -6.996 1 83.44 126 PRO B N 1
ATOM 4520 C CA . PRO B 1 126 ? 0.859 -16.984 -6.602 1 83.44 126 PRO B CA 1
ATOM 4521 C C . PRO B 1 126 ? -0.23 -17.859 -5.984 1 83.44 126 PRO B C 1
ATOM 4523 O O . PRO B 1 126 ? -0.265 -19.062 -6.219 1 83.44 126 PRO B O 1
ATOM 4526 N N . GLU B 1 127 ? -1.105 -17.234 -5.273 1 85.06 127 GLU B N 1
ATOM 4527 C CA . GLU B 1 127 ? -2.17 -17.984 -4.613 1 85.06 127 GLU B CA 1
ATOM 4528 C C . GLU B 1 127 ? -3.123 -18.609 -5.633 1 85.06 127 GLU B C 1
ATOM 4530 O O . GLU B 1 127 ? -3.523 -19.766 -5.5 1 85.06 127 GLU B O 1
ATOM 4535 N N . VAL B 1 128 ? -3.42 -17.875 -6.648 1 86.56 128 VAL B N 1
ATOM 4536 C CA . VAL B 1 128 ? -4.305 -18.375 -7.695 1 86.56 128 VAL B CA 1
ATOM 4537 C C . VAL B 1 128 ? -3.604 -19.469 -8.477 1 86.56 128 VAL B C 1
ATOM 4539 O O . VAL B 1 128 ? -4.219 -20.484 -8.82 1 86.56 128 VAL B O 1
ATOM 4542 N N . GLU B 1 129 ? -2.352 -19.25 -8.719 1 85.31 129 GLU B N 1
ATOM 4543 C CA . GLU B 1 129 ? -1.58 -20.234 -9.461 1 85.31 129 GLU B CA 1
ATOM 4544 C C . GLU B 1 129 ? -1.508 -21.562 -8.695 1 85.31 129 GLU B C 1
ATOM 4546 O O . GLU B 1 129 ? -1.64 -22.625 -9.289 1 85.31 129 GLU B O 1
ATOM 4551 N N . VAL B 1 130 ? -1.249 -21.453 -7.449 1 88.44 130 VAL B N 1
ATOM 4552 C CA . VAL B 1 130 ? -1.196 -22.656 -6.625 1 88.44 130 VAL B CA 1
ATOM 4553 C C . VAL B 1 130 ? -2.582 -23.281 -6.555 1 88.44 130 VAL B C 1
ATOM 4555 O O . VAL B 1 130 ? -2.711 -24.516 -6.613 1 88.44 130 VAL B O 1
ATOM 4558 N N . GLY B 1 131 ? -3.607 -22.484 -6.371 1 91.25 131 GLY B N 1
ATOM 4559 C CA . GLY B 1 131 ? -4.969 -23 -6.375 1 91.25 131 GLY B CA 1
ATOM 4560 C C . GLY B 1 131 ? -5.32 -23.766 -7.641 1 91.25 131 GLY B C 1
ATOM 4561 O O . GLY B 1 131 ? -5.926 -24.828 -7.578 1 91.25 131 GLY B O 1
ATOM 4562 N N . GLU B 1 132 ? -4.871 -23.203 -8.758 1 89.12 132 GLU B N 1
ATOM 4563 C CA . GLU B 1 132 ? -5.129 -23.875 -10.031 1 89.12 132 GLU B CA 1
ATOM 4564 C C . GLU B 1 132 ? -4.379 -25.203 -10.117 1 89.12 132 GLU B C 1
ATOM 4566 O O . GLU B 1 132 ? -4.883 -26.156 -10.695 1 89.12 132 GLU B O 1
ATOM 4571 N N . MET B 1 133 ? -3.215 -25.188 -9.625 1 89.06 133 MET B N 1
ATOM 4572 C CA . MET B 1 133 ? -2.447 -26.438 -9.562 1 89.06 133 MET B CA 1
ATOM 4573 C C . MET B 1 133 ? -3.193 -27.5 -8.766 1 89.06 133 MET B C 1
ATOM 4575 O O . MET B 1 133 ? -3.254 -28.656 -9.18 1 89.06 133 MET B O 1
ATOM 4579 N N . VAL B 1 134 ? -3.75 -27.078 -7.66 1 92.5 134 VAL B N 1
ATOM 4580 C CA . VAL B 1 134 ? -4.52 -27.984 -6.816 1 92.5 134 VAL B CA 1
ATOM 4581 C C . VAL B 1 134 ? -5.719 -28.516 -7.598 1 92.5 134 VAL B C 1
ATOM 4583 O O . VAL B 1 134 ? -5.977 -29.719 -7.598 1 92.5 134 VAL B O 1
ATOM 4586 N N . LEU B 1 135 ? -6.402 -27.719 -8.297 1 92.94 135 LEU B N 1
ATOM 4587 C CA . LEU B 1 135 ? -7.609 -28.094 -9.023 1 92.94 135 LEU B CA 1
ATOM 4588 C C . LEU B 1 135 ? -7.281 -29.047 -10.164 1 92.94 135 LEU B C 1
ATOM 4590 O O . LEU B 1 135 ? -8.031 -30 -10.414 1 92.94 135 LEU B O 1
ATOM 4594 N N . ARG B 1 136 ? -6.184 -28.812 -10.82 1 90 136 ARG B N 1
ATOM 4595 C CA . ARG B 1 136 ? -5.766 -29.703 -11.906 1 90 136 ARG B CA 1
ATOM 4596 C C . ARG B 1 136 ? -5.445 -31.094 -11.375 1 90 136 ARG B C 1
ATOM 4598 O O . ARG B 1 136 ? -5.758 -32.094 -12.023 1 90 136 ARG B O 1
ATOM 4605 N N . ARG B 1 137 ? -4.895 -31.062 -10.266 1 88.88 137 ARG B N 1
ATOM 4606 C CA . ARG B 1 137 ? -4.527 -32.344 -9.672 1 88.88 137 ARG B CA 1
ATOM 4607 C C . ARG B 1 137 ? -5.766 -33.094 -9.188 1 88.88 137 ARG B C 1
ATOM 4609 O O . ARG B 1 137 ? -5.805 -34.312 -9.234 1 88.88 137 ARG B O 1
ATOM 4616 N N . ILE B 1 138 ? -6.738 -32.375 -8.664 1 90.94 138 ILE B N 1
ATOM 4617 C CA . ILE B 1 138 ? -7.996 -33 -8.25 1 90.94 138 ILE B CA 1
ATOM 4618 C C . ILE B 1 138 ? -8.68 -33.625 -9.461 1 90.94 138 ILE B C 1
ATOM 4620 O O . ILE B 1 138 ? -9.281 -34.688 -9.352 1 90.94 138 ILE B O 1
ATOM 4624 N N . ALA B 1 139 ? -8.5 -33.031 -10.57 1 89 139 ALA B N 1
ATOM 4625 C CA . ALA B 1 139 ? -9.18 -33.469 -11.789 1 89 139 ALA B CA 1
ATOM 4626 C C . ALA B 1 139 ? -8.516 -34.688 -12.383 1 89 139 ALA B C 1
ATOM 4628 O O . ALA B 1 139 ? -9.133 -35.438 -13.148 1 89 139 ALA B O 1
ATOM 4629 N N . LEU B 1 140 ? -7.262 -34.875 -12.133 1 90.38 140 LEU B N 1
ATOM 4630 C CA . LEU B 1 140 ? -6.543 -36.031 -12.656 1 90.38 140 LEU B CA 1
ATOM 4631 C C . LEU B 1 140 ? -5.855 -36.812 -11.531 1 90.38 140 LEU B C 1
ATOM 4633 O O . LEU B 1 140 ? -4.633 -36.75 -11.398 1 90.38 140 LEU B O 1
ATOM 4637 N N . PRO B 1 141 ? -6.66 -37.656 -10.883 1 88 141 PRO B N 1
ATOM 4638 C CA . PRO B 1 141 ? -6.086 -38.406 -9.773 1 88 141 PRO B CA 1
ATOM 4639 C C . PRO B 1 141 ? -4.941 -39.312 -10.211 1 88 141 PRO B C 1
ATOM 4641 O O . PRO B 1 141 ? -5.016 -39.938 -11.281 1 88 141 PRO B O 1
ATOM 4644 N N . GLY B 1 142 ? -3.908 -39.344 -9.406 1 85.56 142 GLY B N 1
ATOM 4645 C CA . GLY B 1 142 ? -2.754 -40.188 -9.703 1 85.56 142 GLY B CA 1
ATOM 4646 C C . GLY B 1 142 ? -1.573 -39.406 -10.242 1 85.56 142 GLY B C 1
ATOM 4647 O O . GLY B 1 142 ? -0.426 -39.812 -10.125 1 85.56 142 GLY B O 1
ATOM 4648 N N . ALA B 1 143 ? -1.923 -38.312 -10.875 1 89.38 143 ALA B N 1
ATOM 4649 C CA . ALA B 1 143 ? -0.866 -37.5 -11.438 1 89.38 143 ALA B CA 1
ATOM 4650 C C . ALA B 1 143 ? -0.168 -36.656 -10.359 1 89.38 143 ALA B C 1
ATOM 4652 O O . ALA B 1 143 ? -0.811 -36.188 -9.414 1 89.38 143 ALA B O 1
ATOM 4653 N N . ILE B 1 144 ? 1.128 -36.531 -10.523 1 84.31 144 ILE B N 1
ATOM 4654 C CA . ILE B 1 144 ? 1.95 -35.75 -9.609 1 84.31 144 ILE B CA 1
ATOM 4655 C C . ILE B 1 144 ? 1.932 -34.281 -10.039 1 84.31 144 ILE B C 1
ATOM 4657 O O . ILE B 1 144 ? 2.041 -33.375 -9.195 1 84.31 144 ILE B O 1
ATOM 4661 N N . ASP B 1 145 ? 1.805 -34.094 -11.227 1 88.06 145 ASP B N 1
ATOM 4662 C CA . ASP B 1 145 ? 1.791 -32.75 -11.828 1 88.06 145 ASP B CA 1
ATOM 4663 C C . ASP B 1 145 ? 0.951 -32.75 -13.102 1 88.06 145 ASP B C 1
ATOM 4665 O O . ASP B 1 145 ? 0.872 -33.75 -13.812 1 88.06 145 ASP B O 1
ATOM 4669 N N . VAL B 1 146 ? 0.224 -31.672 -13.258 1 92 146 VAL B N 1
ATOM 4670 C CA . VAL B 1 146 ? -0.61 -31.547 -14.445 1 92 146 VAL B CA 1
ATOM 4671 C C . VAL B 1 146 ? -0.497 -30.125 -15.008 1 92 146 VAL B C 1
ATOM 4673 O O . VAL B 1 146 ? -0.707 -29.141 -14.289 1 92 146 VAL B O 1
ATOM 4676 N N . LEU B 1 147 ? -0.192 -30.031 -16.281 1 92.56 147 LEU B N 1
ATOM 4677 C CA . LEU B 1 147 ? -0.047 -28.75 -16.969 1 92.56 147 LEU B CA 1
ATOM 4678 C C . LEU B 1 147 ? -0.833 -28.75 -18.266 1 92.56 147 LEU B C 1
ATOM 4680 O O . LEU B 1 147 ? -0.902 -29.766 -18.969 1 92.56 147 LEU B O 1
ATOM 4684 N N . TYR B 1 148 ? -1.366 -27.625 -18.594 1 92.75 148 TYR B N 1
ATOM 4685 C CA . TYR B 1 148 ? -2.164 -27.516 -19.797 1 92.75 148 TYR B CA 1
ATOM 4686 C C . TYR B 1 148 ? -1.49 -26.594 -20.812 1 92.75 148 TYR B C 1
ATOM 4688 O O . TYR B 1 148 ? -0.884 -25.594 -20.438 1 92.75 148 TYR B O 1
ATOM 4696 N N . PHE B 1 149 ? -1.581 -27 -22 1 94.81 149 PHE B N 1
ATOM 4697 C CA . PHE B 1 149 ? -1.018 -26.234 -23.109 1 94.81 149 PHE B CA 1
ATOM 4698 C C . PHE B 1 149 ? -2.01 -26.141 -24.266 1 94.81 149 PHE B C 1
ATOM 4700 O O . PHE B 1 149 ? -2.988 -26.891 -24.312 1 94.81 149 PHE B O 1
ATOM 4707 N N . CYS B 1 150 ? -1.76 -25.219 -25.188 1 95.56 150 CYS B N 1
ATOM 4708 C CA . CYS B 1 150 ? -2.496 -25.094 -26.438 1 95.56 150 CYS B CA 1
ATOM 4709 C C . CYS B 1 150 ? -3.998 -25.062 -26.188 1 95.56 150 CYS B C 1
ATOM 4711 O O . CYS B 1 150 ? -4.746 -25.875 -26.75 1 95.56 150 CYS B O 1
ATOM 4713 N N . ASN B 1 151 ? -4.43 -24.188 -25.438 1 92.38 151 ASN B N 1
ATOM 4714 C CA . ASN B 1 151 ? -5.836 -23.984 -25.109 1 92.38 151 ASN B CA 1
ATOM 4715 C C . ASN B 1 151 ? -6.426 -25.219 -24.422 1 92.38 151 ASN B C 1
ATOM 4717 O O . ASN B 1 151 ? -7.535 -25.641 -24.75 1 92.38 151 ASN B O 1
ATOM 4721 N N . ASP B 1 152 ? -5.695 -25.953 -23.703 1 91.38 152 ASP B N 1
ATOM 4722 C CA . ASP B 1 152 ? -6.059 -27.078 -22.859 1 91.38 152 ASP B CA 1
ATOM 4723 C C . ASP B 1 152 ? -6.238 -28.344 -23.672 1 91.38 152 ASP B C 1
ATOM 4725 O O . ASP B 1 152 ? -6.703 -29.375 -23.156 1 91.38 152 ASP B O 1
ATOM 4729 N N . ASP B 1 153 ? -5.84 -28.297 -24.875 1 94.81 153 ASP B N 1
ATOM 4730 C CA . ASP B 1 153 ? -5.984 -29.484 -25.719 1 94.81 153 ASP B CA 1
ATOM 4731 C C . ASP B 1 153 ? -4.836 -30.453 -25.484 1 94.81 153 ASP B C 1
ATOM 4733 O O . ASP B 1 153 ? -4.969 -31.656 -25.766 1 94.81 153 ASP B O 1
ATOM 4737 N N . ILE B 1 154 ? -3.729 -29.922 -25.062 1 95.62 154 ILE B N 1
ATOM 4738 C CA . ILE B 1 154 ? -2.564 -30.75 -24.75 1 95.62 154 ILE B CA 1
ATOM 4739 C C . ILE B 1 154 ? -2.285 -30.703 -23.25 1 95.62 154 ILE B C 1
ATOM 4741 O O . ILE B 1 154 ? -2.324 -29.641 -22.641 1 95.62 154 ILE B O 1
ATOM 4745 N N . VAL B 1 155 ? -2.049 -31.859 -22.703 1 95.81 155 VAL B N 1
ATOM 4746 C CA . VAL B 1 155 ? -1.811 -31.953 -21.266 1 95.81 155 VAL B CA 1
ATOM 4747 C C . VAL B 1 155 ? -0.455 -32.625 -21.016 1 95.81 155 VAL B C 1
ATOM 4749 O O . VAL B 1 155 ? -0.143 -33.656 -21.594 1 95.81 155 VAL B O 1
ATOM 4752 N N . ALA B 1 156 ? 0.369 -31.938 -20.344 1 95.88 156 ALA B N 1
ATOM 4753 C CA . ALA B 1 156 ? 1.576 -32.531 -19.781 1 95.88 156 ALA B CA 1
ATOM 4754 C C . ALA B 1 156 ? 1.36 -32.969 -18.328 1 95.88 156 ALA B C 1
ATOM 4756 O O . ALA B 1 156 ? 0.77 -32.25 -17.547 1 95.88 156 ALA B O 1
ATOM 4757 N N . PHE B 1 157 ? 1.723 -34.156 -18 1 94.5 157 PHE B N 1
ATOM 4758 C CA . PHE B 1 157 ? 1.503 -34.625 -16.641 1 94.5 157 PHE B CA 1
ATOM 4759 C C . PHE B 1 157 ? 2.582 -35.625 -16.234 1 94.5 157 PHE B C 1
ATOM 4761 O O . PHE B 1 157 ? 3.184 -36.281 -17.078 1 94.5 157 PHE B O 1
ATOM 4768 N N . ALA B 1 158 ? 2.826 -35.656 -14.992 1 93.44 158 ALA B N 1
ATOM 4769 C CA . ALA B 1 158 ? 3.854 -36.531 -14.438 1 93.44 158 ALA B CA 1
ATOM 4770 C C . ALA B 1 158 ? 3.229 -37.688 -13.672 1 93.44 158 ALA B C 1
ATOM 4772 O O . ALA B 1 158 ? 2.232 -37.5 -12.969 1 93.44 158 ALA B O 1
ATOM 4773 N N . LEU B 1 159 ? 3.754 -38.875 -13.891 1 92.38 159 LEU B N 1
ATOM 4774 C CA . LEU B 1 159 ? 3.324 -40.094 -13.203 1 92.38 159 LEU B CA 1
ATOM 4775 C C . LEU B 1 159 ? 4.512 -40.812 -12.57 1 92.38 159 LEU B C 1
ATOM 4777 O O . LEU B 1 159 ? 5.617 -40.781 -13.117 1 92.38 159 LEU B O 1
ATOM 4781 N N . GLU B 1 160 ? 4.211 -41.344 -11.508 1 90.38 160 GLU B N 1
ATOM 4782 C CA . GLU B 1 160 ? 5.203 -42.25 -10.914 1 90.38 160 GLU B CA 1
ATOM 4783 C C . GLU B 1 160 ? 4.957 -43.688 -11.312 1 90.38 160 GLU B C 1
ATOM 4785 O O . GLU B 1 160 ? 3.82 -44.156 -11.266 1 90.38 160 GLU B O 1
ATOM 4790 N N . CYS B 1 161 ? 6.023 -44.344 -11.742 1 92.06 161 CYS B N 1
ATOM 4791 C CA . CYS B 1 161 ? 5.91 -45.75 -12.102 1 92.06 161 CYS B CA 1
ATOM 4792 C C . CYS B 1 161 ? 5.934 -46.625 -10.852 1 92.06 161 CYS B C 1
ATOM 4794 O O . CYS B 1 161 ? 6.992 -46.844 -10.258 1 92.06 161 CYS B O 1
ATOM 4796 N N . MET B 1 162 ? 4.785 -47.188 -10.602 1 89.38 162 MET B N 1
ATOM 4797 C CA . MET B 1 162 ? 4.672 -48.062 -9.445 1 89.38 162 MET B CA 1
ATOM 4798 C C . MET B 1 162 ? 4.879 -49.531 -9.844 1 89.38 162 MET B C 1
ATOM 4800 O O . MET B 1 162 ? 5.102 -49.812 -11.016 1 89.38 162 MET B O 1
ATOM 4804 N N . GLU B 1 163 ? 4.824 -50.406 -8.828 1 87.38 163 GLU B N 1
ATOM 4805 C CA . GLU B 1 163 ? 5.062 -51.812 -9.047 1 87.38 163 GLU B CA 1
ATOM 4806 C C . GLU B 1 163 ? 4.004 -52.406 -9.969 1 87.38 163 GLU B C 1
ATOM 4808 O O . GLU B 1 163 ? 4.293 -53.312 -10.742 1 87.38 163 GLU B O 1
ATOM 4813 N N . ASP B 1 164 ? 2.906 -51.844 -9.984 1 85.19 164 ASP B N 1
ATOM 4814 C CA . ASP B 1 164 ? 1.791 -52.406 -10.75 1 85.19 164 ASP B CA 1
ATOM 4815 C C . ASP B 1 164 ? 1.744 -51.812 -12.156 1 85.19 164 ASP B C 1
ATOM 4817 O O . ASP B 1 164 ? 0.829 -52.094 -12.93 1 85.19 164 ASP B O 1
ATOM 4821 N N . CYS B 1 165 ? 2.67 -51.062 -12.516 1 89.56 165 CYS B N 1
ATOM 4822 C CA . CYS B 1 165 ? 2.709 -50.469 -13.844 1 89.56 165 CYS B CA 1
ATOM 4823 C C . CYS B 1 165 ? 3.006 -51.5 -14.906 1 89.56 165 CYS B C 1
ATOM 4825 O O . CYS B 1 165 ? 4.062 -52.156 -14.875 1 89.56 165 CYS B O 1
ATOM 4827 N N . PRO B 1 166 ? 2.189 -51.656 -15.836 1 86.31 166 PRO B N 1
ATOM 4828 C CA . PRO B 1 166 ? 2.32 -52.75 -16.812 1 86.31 166 PRO B CA 1
ATOM 4829 C C . PRO B 1 166 ? 3.463 -52.5 -17.797 1 86.31 166 PRO B C 1
ATOM 4831 O O . PRO B 1 166 ? 3.926 -53.469 -18.438 1 86.31 166 PRO B O 1
ATOM 4834 N N . VAL B 1 167 ? 3.916 -51.344 -17.891 1 85.75 167 VAL B N 1
ATOM 4835 C CA . VAL B 1 167 ? 4.855 -51.062 -18.969 1 85.75 167 VAL B CA 1
ATOM 4836 C C . VAL B 1 167 ? 6.27 -50.938 -18.406 1 85.75 167 VAL B C 1
ATOM 4838 O O . VAL B 1 167 ? 7.18 -50.469 -19.094 1 85.75 167 VAL B O 1
ATOM 4841 N N . ILE B 1 168 ? 6.488 -51.469 -17.281 1 89.88 168 ILE B N 1
ATOM 4842 C CA . ILE B 1 168 ? 7.816 -51.438 -16.688 1 89.88 168 ILE B CA 1
ATOM 4843 C C . ILE B 1 168 ? 8.758 -52.344 -17.5 1 89.88 168 ILE B C 1
ATOM 4845 O O . ILE B 1 168 ? 8.344 -53.375 -18.031 1 89.88 168 ILE B O 1
ATOM 4849 N N . ASN B 1 169 ? 9.953 -51.969 -17.594 1 86.56 169 ASN B N 1
ATOM 4850 C CA . ASN B 1 169 ? 11.016 -52.688 -18.297 1 86.56 169 ASN B CA 1
ATOM 4851 C C . ASN B 1 169 ? 10.703 -52.875 -19.766 1 86.56 169 ASN B C 1
ATOM 4853 O O . ASN B 1 169 ? 11.055 -53.875 -20.359 1 86.56 169 ASN B O 1
ATOM 4857 N N . THR B 1 170 ? 9.914 -52 -20.297 1 85.69 170 THR B N 1
ATOM 4858 C CA . THR B 1 170 ? 9.578 -51.969 -21.719 1 85.69 170 THR B CA 1
ATOM 4859 C C . THR B 1 170 ? 10.156 -50.719 -22.391 1 85.69 170 THR B C 1
ATOM 4861 O O . THR B 1 170 ? 9.914 -49.594 -21.953 1 85.69 170 THR B O 1
ATOM 4864 N N . PRO B 1 171 ? 10.938 -51 -23.391 1 88 171 PRO B N 1
ATOM 4865 C CA . PRO B 1 171 ? 11.43 -49.844 -24.109 1 88 171 PRO B CA 1
ATOM 4866 C C . PRO B 1 171 ? 10.305 -49 -24.703 1 88 171 PRO B C 1
ATOM 4868 O O . PRO B 1 171 ? 9.297 -49.531 -25.156 1 88 171 PRO B O 1
ATOM 4871 N N . LEU B 1 172 ? 10.508 -47.688 -24.781 1 87.12 172 LEU B N 1
ATOM 4872 C CA . LEU B 1 172 ? 9.469 -46.75 -25.188 1 87.12 172 LEU B CA 1
ATOM 4873 C C . LEU B 1 172 ? 9.039 -47 -26.625 1 87.12 172 LEU B C 1
ATOM 4875 O O . LEU B 1 172 ? 7.871 -46.781 -26.969 1 87.12 172 LEU B O 1
ATOM 4879 N N . ARG B 1 173 ? 10.008 -47.406 -27.438 1 83.06 173 ARG B N 1
ATOM 4880 C CA . ARG B 1 173 ? 9.688 -47.688 -28.828 1 83.06 173 ARG B CA 1
ATOM 4881 C C . ARG B 1 173 ? 8.617 -48.781 -28.906 1 83.06 173 ARG B C 1
ATOM 4883 O O . ARG B 1 173 ? 7.758 -48.75 -29.797 1 83.06 173 ARG B O 1
ATOM 4890 N N . GLN B 1 174 ? 8.68 -49.688 -28.031 1 83.5 174 GLN B N 1
ATOM 4891 C CA . GLN B 1 174 ? 7.73 -50.812 -28.016 1 83.5 174 GLN B CA 1
ATOM 4892 C C . GLN B 1 174 ? 6.352 -50.344 -27.547 1 83.5 174 GLN B C 1
ATOM 4894 O O . GLN B 1 174 ? 5.332 -50.906 -27.953 1 83.5 174 GLN B O 1
ATOM 4899 N N . LEU B 1 175 ? 6.324 -49.375 -26.703 1 78.94 175 LEU B N 1
ATOM 4900 C CA . LEU B 1 175 ? 5.059 -48.812 -26.219 1 78.94 175 LEU B CA 1
ATOM 4901 C C . LEU B 1 175 ? 4.273 -48.188 -27.375 1 78.94 175 LEU B C 1
ATOM 4903 O O . LEU B 1 175 ? 3.051 -48.312 -27.438 1 78.94 175 LEU B O 1
ATOM 4907 N N . THR B 1 176 ? 5 -47.5 -28.219 1 77.06 176 THR B N 1
ATOM 4908 C CA . THR B 1 176 ? 4.371 -46.875 -29.391 1 77.06 176 THR B CA 1
ATOM 4909 C C . THR B 1 176 ? 3.787 -47.969 -30.312 1 77.06 176 THR B C 1
ATOM 4911 O O . THR B 1 176 ? 2.732 -47.75 -30.906 1 77.06 176 THR B O 1
ATOM 4914 N N . GLU B 1 177 ? 4.516 -49.031 -30.359 1 79.31 177 GLU B N 1
ATOM 4915 C CA . GLU B 1 177 ? 4.074 -50.125 -31.203 1 79.31 177 GLU B CA 1
ATOM 4916 C C . GLU B 1 177 ? 2.855 -50.812 -30.609 1 79.31 177 GLU B C 1
ATOM 4918 O O . GLU B 1 177 ? 1.948 -51.219 -31.344 1 79.31 177 GLU B O 1
ATOM 4923 N N . LEU B 1 178 ? 2.859 -50.938 -29.344 1 81.5 178 LEU B N 1
ATOM 4924 C CA . LEU B 1 178 ? 1.794 -51.625 -28.641 1 81.5 178 LEU B CA 1
ATOM 4925 C C . LEU B 1 178 ? 0.517 -50.812 -28.609 1 81.5 178 LEU B C 1
ATOM 4927 O O . LEU B 1 178 ? -0.587 -51.344 -28.656 1 81.5 178 LEU B O 1
ATOM 4931 N N . PHE B 1 179 ? 0.769 -49.562 -28.547 1 82.88 179 PHE B N 1
ATOM 4932 C CA . PHE B 1 179 ? -0.38 -48.656 -28.469 1 82.88 179 PHE B CA 1
ATOM 4933 C C . PHE B 1 179 ? -0.254 -47.531 -29.5 1 82.88 179 PHE B C 1
ATOM 4935 O O . PHE B 1 179 ? -0.139 -46.375 -29.141 1 82.88 179 PHE B O 1
ATOM 4942 N N . PRO B 1 180 ? -0.471 -47.875 -30.75 1 76.38 180 PRO B N 1
ATOM 4943 C CA . PRO B 1 180 ? -0.245 -46.906 -31.828 1 76.38 180 PRO B CA 1
ATOM 4944 C C . PRO B 1 180 ? -1.25 -45.75 -31.797 1 76.38 180 PRO B C 1
ATOM 4946 O O . PRO B 1 180 ? -0.953 -44.656 -32.281 1 76.38 180 PRO B O 1
ATOM 4949 N N . ASP B 1 181 ? -2.342 -45.969 -31.156 1 79.06 181 ASP B N 1
ATOM 4950 C CA . ASP B 1 181 ? -3.389 -44.969 -31.156 1 79.06 181 ASP B CA 1
ATOM 4951 C C . ASP B 1 181 ? -3.221 -44 -29.969 1 79.06 181 ASP B C 1
ATOM 4953 O O . ASP B 1 181 ? -3.938 -43 -29.859 1 79.06 181 ASP B O 1
ATOM 4957 N N . LEU B 1 182 ? -2.262 -44.344 -29.203 1 79.56 182 LEU B N 1
ATOM 4958 C CA . LEU B 1 182 ? -2.035 -43.5 -28.031 1 79.56 182 LEU B CA 1
ATOM 4959 C C . LEU B 1 182 ? -1.195 -42.281 -28.406 1 79.56 182 LEU B C 1
ATOM 4961 O O . LEU B 1 182 ? -0.028 -42.406 -28.781 1 79.56 182 LEU B O 1
ATOM 4965 N N . ARG B 1 183 ? -1.718 -41.125 -28.609 1 81.31 183 ARG B N 1
ATOM 4966 C CA . ARG B 1 183 ? -1.047 -39.875 -28.922 1 81.31 183 ARG B CA 1
ATOM 4967 C C . ARG B 1 183 ? -0.381 -39.281 -27.688 1 81.31 183 ARG B C 1
ATOM 4969 O O . ARG B 1 183 ? -0.77 -38.219 -27.219 1 81.31 183 ARG B O 1
ATOM 4976 N N . THR B 1 184 ? 0.488 -40.094 -27.141 1 86.88 184 THR B N 1
ATOM 4977 C CA . THR B 1 184 ? 1.207 -39.688 -25.938 1 86.88 184 THR B CA 1
ATOM 4978 C C . THR B 1 184 ? 2.713 -39.844 -26.125 1 86.88 184 THR B C 1
ATOM 4980 O O . THR B 1 184 ? 3.168 -40.719 -26.844 1 86.88 184 THR B O 1
ATOM 4983 N N . THR B 1 185 ? 3.453 -38.969 -25.641 1 91.25 185 THR B N 1
ATOM 4984 C CA . THR B 1 185 ? 4.91 -39 -25.734 1 91.25 185 THR B CA 1
ATOM 4985 C C . THR B 1 185 ? 5.531 -38.906 -24.344 1 91.25 185 THR B C 1
ATOM 4987 O O . THR B 1 185 ? 5.188 -38.031 -23.547 1 91.25 185 THR B O 1
ATOM 4990 N N . VAL B 1 186 ? 6.363 -39.875 -24.016 1 93.06 186 VAL B N 1
ATOM 4991 C CA . VAL B 1 186 ? 7.168 -39.781 -22.812 1 93.06 186 VAL B CA 1
ATOM 4992 C C . VAL B 1 186 ? 8.359 -38.844 -23.062 1 93.06 186 VAL B C 1
ATOM 4994 O O . VAL B 1 186 ? 9.211 -39.156 -23.906 1 93.06 186 VAL B O 1
ATOM 4997 N N . THR B 1 187 ? 8.438 -37.781 -22.328 1 94.5 187 THR B N 1
ATOM 4998 C CA . THR B 1 187 ? 9.445 -36.781 -22.656 1 94.5 187 THR B CA 1
ATOM 4999 C C . THR B 1 187 ? 10.656 -36.906 -21.734 1 94.5 187 THR B C 1
ATOM 5001 O O . THR B 1 187 ? 11.789 -36.625 -22.141 1 94.5 187 THR B O 1
ATOM 5004 N N . ALA B 1 188 ? 10.391 -37.188 -20.516 1 95.38 188 ALA B N 1
ATOM 5005 C CA . ALA B 1 188 ? 11.5 -37.219 -19.562 1 95.38 188 ALA B CA 1
ATOM 5006 C C . ALA B 1 188 ? 11.219 -38.219 -18.438 1 95.38 188 ALA B C 1
ATOM 5008 O O . ALA B 1 188 ? 10.07 -38.594 -18.188 1 95.38 188 ALA B O 1
ATOM 5009 N N . ILE B 1 189 ? 12.336 -38.688 -17.812 1 94.56 189 ILE B N 1
ATOM 5010 C CA . ILE B 1 189 ? 12.289 -39.625 -16.703 1 94.56 189 ILE B CA 1
ATOM 5011 C C . ILE B 1 189 ? 13.203 -39.125 -15.578 1 94.56 189 ILE B C 1
ATOM 5013 O O . ILE B 1 189 ? 14.367 -38.781 -15.812 1 94.56 189 ILE B O 1
ATOM 5017 N N . LYS B 1 190 ? 12.633 -39 -14.484 1 93.31 190 LYS B N 1
ATOM 5018 C CA . LYS B 1 190 ? 13.438 -38.75 -13.289 1 93.31 190 LYS B CA 1
ATOM 5019 C C . LYS B 1 190 ? 13.641 -40.031 -12.492 1 93.31 190 LYS B C 1
ATOM 5021 O O . LYS B 1 190 ? 12.68 -40.625 -12 1 93.31 190 LYS B O 1
ATOM 5026 N N . ARG B 1 191 ? 14.891 -40.5 -12.383 1 92.75 191 ARG B N 1
ATOM 5027 C CA . ARG B 1 191 ? 15.289 -41.688 -11.641 1 92.75 191 ARG B CA 1
ATOM 5028 C C . ARG B 1 191 ? 16.172 -41.312 -10.453 1 92.75 191 ARG B C 1
ATOM 5030 O O . ARG B 1 191 ? 17.375 -41.094 -10.617 1 92.75 191 ARG B O 1
ATOM 5037 N N . GLY B 1 192 ? 15.555 -41.344 -9.297 1 83.69 192 GLY B N 1
ATOM 5038 C CA . GLY B 1 192 ? 16.281 -40.812 -8.164 1 83.69 192 GLY B CA 1
ATOM 5039 C C . GLY B 1 192 ? 16.594 -39.312 -8.305 1 83.69 192 GLY B C 1
ATOM 5040 O O . GLY B 1 192 ? 15.68 -38.5 -8.445 1 83.69 192 GLY B O 1
ATOM 5041 N N . SER B 1 193 ? 17.844 -39.031 -8.367 1 83.62 193 SER B N 1
ATOM 5042 C CA . SER B 1 193 ? 18.25 -37.625 -8.469 1 83.62 193 SER B CA 1
ATOM 5043 C C . SER B 1 193 ? 18.625 -37.281 -9.906 1 83.62 193 SER B C 1
ATOM 5045 O O . SER B 1 193 ? 18.859 -36.094 -10.219 1 83.62 193 SER B O 1
ATOM 5047 N N . GLU B 1 194 ? 18.484 -38.219 -10.734 1 91 194 GLU B N 1
ATOM 5048 C CA . GLU B 1 194 ? 18.906 -38 -12.117 1 91 194 GLU B CA 1
ATOM 5049 C C . GLU B 1 194 ? 17.703 -37.719 -13.023 1 91 194 GLU B C 1
ATOM 5051 O O . GLU B 1 194 ? 16.672 -38.375 -12.883 1 91 194 GLU B O 1
ATOM 5056 N N . LEU B 1 195 ? 17.859 -36.781 -13.844 1 93.5 195 LEU B N 1
ATOM 5057 C CA . LEU B 1 195 ? 16.859 -36.438 -14.844 1 93.5 195 LEU B CA 1
ATOM 5058 C C . LEU B 1 195 ? 17.344 -36.781 -16.25 1 93.5 195 LEU B C 1
ATOM 5060 O O . LEU B 1 195 ? 18.391 -36.281 -16.672 1 93.5 195 LEU B O 1
ATOM 5064 N N . LEU B 1 196 ? 16.594 -37.562 -16.922 1 92.5 196 LEU B N 1
ATOM 5065 C CA . LEU B 1 196 ? 16.969 -38.031 -18.25 1 92.5 196 LEU B CA 1
ATOM 5066 C C . LEU B 1 196 ? 15.891 -37.688 -19.266 1 92.5 196 LEU B C 1
ATOM 5068 O O . LEU B 1 196 ? 14.703 -37.781 -18.984 1 92.5 196 LEU B O 1
ATOM 5072 N N . VAL B 1 197 ? 16.328 -37.281 -20.375 1 95.06 197 VAL B N 1
ATOM 5073 C CA . VAL B 1 197 ? 15.398 -37.156 -21.5 1 95.06 197 VAL B CA 1
ATOM 5074 C C . VAL B 1 197 ? 15.117 -38.5 -22.125 1 95.06 197 VAL B C 1
ATOM 5076 O O . VAL B 1 197 ? 16.031 -39.281 -22.344 1 95.06 197 VAL B O 1
ATOM 5079 N N . ALA B 1 198 ? 13.891 -38.75 -22.344 1 92.69 198 ALA B N 1
ATOM 5080 C CA . ALA B 1 198 ? 13.492 -40.062 -22.828 1 92.69 198 ALA B CA 1
ATOM 5081 C C . ALA B 1 198 ? 13.82 -40.25 -24.312 1 92.69 198 ALA B C 1
ATOM 5083 O O . ALA B 1 198 ? 13.664 -39.281 -25.094 1 92.69 198 ALA B O 1
ATOM 5084 N N . HIS B 1 199 ? 14.344 -41.406 -24.609 1 88.06 199 HIS B N 1
ATOM 5085 C CA . HIS B 1 199 ? 14.586 -41.812 -25.984 1 88.06 199 HIS B CA 1
ATOM 5086 C C . HIS B 1 199 ? 13.883 -43.125 -26.297 1 88.06 199 HIS B C 1
ATOM 5088 O O . HIS B 1 199 ? 13.273 -43.719 -25.422 1 88.06 199 HIS B O 1
ATOM 5094 N N . SER B 1 200 ? 13.977 -43.5 -27.516 1 83.38 200 SER B N 1
ATOM 5095 C CA . SER B 1 200 ? 13.25 -44.688 -27.984 1 83.38 200 SER B CA 1
ATOM 5096 C C . SER B 1 200 ? 13.703 -45.938 -27.234 1 83.38 200 SER B C 1
ATOM 5098 O O . SER B 1 200 ? 12.898 -46.844 -26.984 1 83.38 200 SER B O 1
ATOM 5100 N N . ASP B 1 201 ? 14.883 -45.906 -26.781 1 86.75 201 ASP B N 1
ATOM 5101 C CA . ASP B 1 201 ? 15.438 -47.125 -26.156 1 86.75 201 ASP B CA 1
ATOM 5102 C C . ASP B 1 201 ? 15.344 -47.031 -24.641 1 86.75 201 ASP B C 1
ATOM 5104 O O . ASP B 1 201 ? 15.648 -48 -23.938 1 86.75 201 ASP B O 1
ATOM 5108 N N . THR B 1 202 ? 14.836 -46 -24.156 1 89.69 202 THR B N 1
ATOM 5109 C CA . THR B 1 202 ? 14.742 -45.844 -22.719 1 89.69 202 THR B CA 1
ATOM 5110 C C . THR B 1 202 ? 13.734 -46.812 -22.125 1 89.69 202 THR B C 1
ATOM 5112 O O . THR B 1 202 ? 12.664 -47.031 -22.688 1 89.69 202 THR B O 1
ATOM 5115 N N . GLN B 1 203 ? 14.156 -47.469 -21.016 1 91.19 203 GLN B N 1
ATOM 5116 C CA . GLN B 1 203 ? 13.281 -48.375 -20.297 1 91.19 203 GLN B CA 1
ATOM 5117 C C . GLN B 1 203 ? 12.828 -47.781 -18.969 1 91.19 203 GLN B C 1
ATOM 5119 O O . GLN B 1 203 ? 13.617 -47.156 -18.281 1 91.19 203 GLN B O 1
ATOM 5124 N N . LEU B 1 204 ? 11.578 -48.094 -18.688 1 92.38 204 LEU B N 1
ATOM 5125 C CA . LEU B 1 204 ? 11.023 -47.562 -17.438 1 92.38 204 LEU B CA 1
ATOM 5126 C C . LEU B 1 204 ? 11.328 -48.531 -16.281 1 92.38 204 LEU B C 1
ATOM 5128 O O . LEU B 1 204 ? 11.375 -49.75 -16.469 1 92.38 204 LEU B O 1
ATOM 5132 N N . ARG B 1 205 ? 11.586 -47.969 -15.18 1 93.44 205 ARG B N 1
ATOM 5133 C CA . ARG B 1 205 ? 11.852 -48.719 -13.961 1 93.44 205 ARG B CA 1
ATOM 5134 C C . ARG B 1 205 ? 10.906 -48.312 -12.844 1 93.44 205 ARG B C 1
ATOM 5136 O O . ARG B 1 205 ? 10.312 -47.25 -12.891 1 93.44 205 ARG B O 1
ATOM 5143 N N . ILE B 1 206 ? 10.828 -49.25 -11.883 1 91.75 206 ILE B N 1
ATOM 5144 C CA . ILE B 1 206 ? 10.016 -48.906 -10.719 1 91.75 206 ILE B CA 1
ATOM 5145 C C . ILE B 1 206 ? 10.602 -47.719 -9.992 1 91.75 206 ILE B C 1
ATOM 5147 O O . ILE B 1 206 ? 11.812 -47.656 -9.766 1 91.75 206 ILE B O 1
ATOM 5151 N N . GLY B 1 207 ? 9.719 -46.688 -9.719 1 88.88 207 GLY B N 1
ATOM 5152 C CA . GLY B 1 207 ? 10.172 -45.5 -9 1 88.88 207 GLY B CA 1
ATOM 5153 C C . GLY B 1 207 ? 10.43 -44.344 -9.906 1 88.88 207 GLY B C 1
ATOM 5154 O O . GLY B 1 207 ? 10.562 -43.188 -9.438 1 88.88 207 GLY B O 1
ATOM 5155 N N . ASP B 1 208 ? 10.438 -44.625 -11.188 1 92.69 208 ASP B N 1
ATOM 5156 C CA . ASP B 1 208 ? 10.641 -43.562 -12.148 1 92.69 208 ASP B CA 1
ATOM 5157 C C . ASP B 1 208 ? 9.461 -42.594 -12.133 1 92.69 208 ASP B C 1
ATOM 5159 O O . ASP B 1 208 ? 8.305 -43 -11.992 1 92.69 208 ASP B O 1
ATOM 5163 N N . VAL B 1 209 ? 9.836 -41.344 -12.109 1 91.88 209 VAL B N 1
ATOM 5164 C CA . VAL B 1 209 ? 8.82 -40.344 -12.391 1 91.88 209 VAL B CA 1
ATOM 5165 C C . VAL B 1 209 ? 8.93 -39.875 -13.844 1 91.88 209 VAL B C 1
ATOM 5167 O O . VAL B 1 209 ? 9.984 -39.406 -14.273 1 91.88 209 VAL B O 1
ATOM 5170 N N . ILE B 1 210 ? 7.836 -40.062 -14.555 1 93.5 210 ILE B N 1
ATOM 5171 C CA . ILE B 1 210 ? 7.895 -39.75 -15.984 1 93.5 210 ILE B CA 1
ATOM 5172 C C . ILE B 1 210 ? 6.984 -38.594 -16.312 1 93.5 210 ILE B C 1
ATOM 5174 O O . ILE B 1 210 ? 5.922 -38.438 -15.711 1 93.5 210 ILE B O 1
ATOM 5178 N N . TYR B 1 211 ? 7.406 -37.781 -17.203 1 94.94 211 TYR B N 1
ATOM 5179 C CA . TYR B 1 211 ? 6.562 -36.719 -17.734 1 94.94 211 TYR B CA 1
ATOM 5180 C C . TYR B 1 211 ? 6.023 -37.094 -19.109 1 94.94 211 TYR B C 1
ATOM 5182 O O . TYR B 1 211 ? 6.793 -37.312 -20.047 1 94.94 211 TYR B O 1
ATOM 5190 N N . LEU B 1 212 ? 4.754 -37.062 -19.188 1 94.81 212 LEU B N 1
ATOM 5191 C CA . LEU B 1 212 ? 4.062 -37.438 -20.422 1 94.81 212 LEU B CA 1
ATOM 5192 C C . LEU B 1 212 ? 3.359 -36.219 -21.016 1 94.81 212 LEU B C 1
ATOM 5194 O O . LEU B 1 212 ? 2.924 -35.312 -20.281 1 94.81 212 LEU B O 1
ATOM 5198 N N . ILE B 1 213 ? 3.355 -36.125 -22.266 1 95.56 213 ILE B N 1
ATOM 5199 C CA . ILE B 1 213 ? 2.549 -35.156 -22.984 1 95.56 213 ILE B CA 1
ATOM 5200 C C . ILE B 1 213 ? 1.536 -35.875 -23.875 1 95.56 213 ILE B C 1
ATOM 5202 O O . ILE B 1 213 ? 1.905 -36.75 -24.672 1 95.56 213 ILE B O 1
ATOM 5206 N N . ALA B 1 214 ? 0.276 -35.562 -23.703 1 94.12 214 ALA B N 1
ATOM 5207 C CA . ALA B 1 214 ? -0.773 -36.281 -24.422 1 94.12 214 ALA B CA 1
ATOM 5208 C C . ALA B 1 214 ? -1.917 -35.344 -24.797 1 94.12 214 ALA B C 1
ATOM 5210 O O . ALA B 1 214 ? -2.016 -34.25 -24.281 1 94.12 214 ALA B O 1
ATOM 5211 N N . ALA B 1 215 ? -2.654 -35.812 -25.781 1 93.56 215 ALA B N 1
ATOM 5212 C CA . ALA B 1 215 ? -3.914 -35.125 -26.062 1 93.56 215 ALA B CA 1
ATOM 5213 C C . ALA B 1 215 ? -4.875 -35.25 -24.891 1 93.56 215 ALA B C 1
ATOM 5215 O O . ALA B 1 215 ? -4.938 -36.281 -24.219 1 93.56 215 ALA B O 1
ATOM 5216 N N . ARG B 1 216 ? -5.645 -34.281 -24.672 1 92.81 216 ARG B N 1
ATOM 5217 C CA . ARG B 1 216 ? -6.539 -34.188 -23.516 1 92.81 216 ARG B CA 1
ATOM 5218 C C . ARG B 1 216 ? -7.453 -35.406 -23.438 1 92.81 216 ARG B C 1
ATOM 5220 O O . ARG B 1 216 ? -7.688 -35.938 -22.359 1 92.81 216 ARG B O 1
ATOM 5227 N N . ASP B 1 217 ? -7.938 -35.844 -24.547 1 91.25 217 ASP B N 1
ATOM 5228 C CA . ASP B 1 217 ? -8.898 -36.938 -24.578 1 91.25 217 ASP B CA 1
ATOM 5229 C C . ASP B 1 217 ? -8.211 -38.281 -24.328 1 91.25 217 ASP B C 1
ATOM 5231 O O . ASP B 1 217 ? -8.883 -39.281 -24.062 1 91.25 217 ASP B O 1
ATOM 5235 N N . GLN B 1 218 ? -6.902 -38.312 -24.328 1 91.38 218 GLN B N 1
ATOM 5236 C CA . GLN B 1 218 ? -6.16 -39.562 -24.156 1 91.38 218 GLN B CA 1
ATOM 5237 C C . GLN B 1 218 ? -5.527 -39.656 -22.781 1 91.38 218 GLN B C 1
ATOM 5239 O O . GLN B 1 218 ? -4.93 -40.656 -22.422 1 91.38 218 GLN B O 1
ATOM 5244 N N . VAL B 1 219 ? -5.684 -38.625 -22.016 1 92.94 219 VAL B N 1
ATOM 5245 C CA . VAL B 1 219 ? -4.973 -38.5 -20.75 1 92.94 219 VAL B CA 1
ATOM 5246 C C . VAL B 1 219 ? -5.414 -39.625 -19.797 1 92.94 219 VAL B C 1
ATOM 5248 O O . VAL B 1 219 ? -4.582 -40.312 -19.203 1 92.94 219 VAL B O 1
ATOM 5251 N N . ARG B 1 220 ? -6.668 -39.812 -19.703 1 90 220 ARG B N 1
ATOM 5252 C CA . ARG B 1 220 ? -7.18 -40.844 -18.797 1 90 220 ARG B CA 1
ATOM 5253 C C . ARG B 1 220 ? -6.707 -42.219 -19.219 1 90 220 ARG B C 1
ATOM 5255 O O . ARG B 1 220 ? -6.371 -43.062 -18.375 1 90 220 ARG B O 1
ATOM 5262 N N . ARG B 1 221 ? -6.758 -42.406 -20.484 1 90.25 221 ARG B N 1
ATOM 5263 C CA . ARG B 1 221 ? -6.289 -43.688 -21.016 1 90.25 221 ARG B CA 1
ATOM 5264 C C . ARG B 1 221 ? -4.809 -43.875 -20.719 1 90.25 221 ARG B C 1
ATOM 5266 O O . ARG B 1 221 ? -4.395 -45 -20.328 1 90.25 221 ARG B O 1
ATOM 5273 N N . ALA B 1 222 ? -4.035 -42.875 -20.891 1 91.06 222 ALA B N 1
ATOM 5274 C CA . ALA B 1 222 ? -2.6 -42.938 -20.625 1 91.06 222 ALA B CA 1
ATOM 5275 C C . ALA B 1 222 ? -2.338 -43.219 -19.141 1 91.06 222 ALA B C 1
ATOM 5277 O O . ALA B 1 222 ? -1.483 -44.062 -18.812 1 91.06 222 ALA B O 1
ATOM 5278 N N . VAL B 1 223 ? -3.074 -42.594 -18.297 1 92.06 223 VAL B N 1
ATOM 5279 C CA . VAL B 1 223 ? -2.922 -42.781 -16.859 1 92.06 223 VAL B CA 1
ATOM 5280 C C . VAL B 1 223 ? -3.188 -44.25 -16.5 1 92.06 223 VAL B C 1
ATOM 5282 O O . VAL B 1 223 ? -2.447 -44.844 -15.711 1 92.06 223 VAL B O 1
ATOM 5285 N N . GLY B 1 224 ? -4.242 -44.781 -17.047 1 89.12 224 GLY B N 1
ATOM 5286 C CA . GLY B 1 224 ? -4.57 -46.156 -16.828 1 89.12 224 GLY B CA 1
ATOM 5287 C C . GLY B 1 224 ? -3.506 -47.125 -17.344 1 89.12 224 GLY B C 1
ATOM 5288 O O . GLY B 1 224 ? -3.201 -48.125 -16.703 1 89.12 224 GLY B O 1
ATOM 5289 N N . LEU B 1 225 ? -2.951 -46.781 -18.453 1 88.38 225 LEU B N 1
ATOM 5290 C CA . LEU B 1 225 ? -1.939 -47.625 -19.094 1 88.38 225 LEU B CA 1
ATOM 5291 C C . LEU B 1 225 ? -0.685 -47.688 -18.234 1 88.38 225 LEU B C 1
ATOM 5293 O O . LEU B 1 225 ? 0.033 -48.688 -18.266 1 88.38 225 LEU B O 1
ATOM 5297 N N . PHE B 1 226 ? -0.48 -46.688 -17.5 1 90.12 226 PHE B N 1
ATOM 5298 C CA . PHE B 1 226 ? 0.704 -46.688 -16.656 1 90.12 226 PHE B CA 1
ATOM 5299 C C . PHE B 1 226 ? 0.371 -47.156 -15.25 1 90.12 226 PHE B C 1
ATOM 5301 O O . PHE B 1 226 ? 1.18 -47.031 -14.328 1 90.12 226 PHE B O 1
ATOM 5308 N N . GLY B 1 227 ? -0.827 -47.656 -15.094 1 87.44 227 GLY B N 1
ATOM 5309 C CA . GLY B 1 227 ? -1.158 -48.438 -13.914 1 87.44 227 GLY B CA 1
ATOM 5310 C C . GLY B 1 227 ? -1.901 -47.625 -12.859 1 87.44 227 GLY B C 1
ATOM 5311 O O . GLY B 1 227 ? -2.082 -48.094 -11.734 1 87.44 227 GLY B O 1
ATOM 5312 N N . HIS B 1 228 ? -2.277 -46.469 -13.203 1 87.94 228 HIS B N 1
ATOM 5313 C CA . HIS B 1 228 ? -2.982 -45.625 -12.234 1 87.94 228 HIS B CA 1
ATOM 5314 C C . HIS B 1 228 ? -4.492 -45.719 -12.422 1 87.94 228 HIS B C 1
ATOM 5316 O O . HIS B 1 228 ? -5 -45.469 -13.516 1 87.94 228 HIS B O 1
ATOM 5322 N N . LYS B 1 229 ? -5.195 -46.094 -11.344 1 83.19 229 LYS B N 1
ATOM 5323 C CA . LYS B 1 229 ? -6.641 -46.312 -11.391 1 83.19 229 LYS B CA 1
ATOM 5324 C C . LYS B 1 229 ? -7.344 -45.531 -10.281 1 83.19 229 LYS B C 1
ATOM 5326 O O . LYS B 1 229 ? -8.461 -45.875 -9.883 1 83.19 229 LYS B O 1
ATOM 5331 N N . GLU B 1 230 ? -6.672 -44.594 -9.82 1 81.06 230 GLU B N 1
ATOM 5332 C CA . GLU B 1 230 ? -7.258 -43.812 -8.734 1 81.06 230 GLU B CA 1
ATOM 5333 C C . GLU B 1 230 ? -8.578 -43.188 -9.164 1 81.06 230 GLU B C 1
ATOM 5335 O O . GLU B 1 230 ? -8.734 -42.75 -10.32 1 81.06 230 GLU B O 1
ATOM 5340 N N . GLN B 1 231 ? -9.516 -43.125 -8.289 1 80.81 231 GLN B N 1
ATOM 5341 C CA . GLN B 1 231 ? -10.852 -42.594 -8.555 1 80.81 231 GLN B CA 1
ATOM 5342 C C . GLN B 1 231 ? -10.93 -41.125 -8.18 1 80.81 231 GLN B C 1
ATOM 5344 O O . GLN B 1 231 ? -10.125 -40.625 -7.391 1 80.81 231 GLN B O 1
ATOM 5349 N N . GLU B 1 232 ? -11.891 -40.531 -8.82 1 86 232 GLU B N 1
ATOM 5350 C CA . GLU B 1 232 ? -12.148 -39.125 -8.516 1 86 232 GLU B CA 1
ATOM 5351 C C . GLU B 1 232 ? -12.617 -38.969 -7.074 1 86 232 GLU B C 1
ATOM 5353 O O . GLU B 1 232 ? -13.367 -39.781 -6.555 1 86 232 GLU B O 1
ATOM 5358 N N . ALA B 1 233 ? -12.125 -37.938 -6.492 1 89.94 233 ALA B N 1
ATOM 5359 C CA . ALA B 1 233 ? -12.508 -37.656 -5.109 1 89.94 233 ALA B CA 1
ATOM 5360 C C . ALA B 1 233 ? -13.906 -37.031 -5.047 1 89.94 233 ALA B C 1
ATOM 5362 O O . ALA B 1 233 ? -14.266 -36.219 -5.895 1 89.94 233 ALA B O 1
ATOM 5363 N N . HIS B 1 234 ? -14.68 -37.469 -4.066 1 93.25 234 HIS B N 1
ATOM 5364 C CA . HIS B 1 234 ? -16.016 -36.906 -3.857 1 93.25 234 HIS B CA 1
ATOM 5365 C C . HIS B 1 234 ? -16.078 -36.094 -2.586 1 93.25 234 HIS B C 1
ATOM 5367 O O . HIS B 1 234 ? -16.891 -35.156 -2.49 1 93.25 234 HIS B O 1
ATOM 5373 N N . ARG B 1 235 ? -15.367 -36.5 -1.611 1 96.06 235 ARG B N 1
ATOM 5374 C CA . ARG B 1 235 ? -15.305 -35.781 -0.345 1 96.06 235 ARG B CA 1
ATOM 5375 C C . ARG B 1 235 ? -13.891 -35.25 -0.089 1 96.06 235 ARG B C 1
ATOM 5377 O O . ARG B 1 235 ? -12.945 -36.031 0.036 1 96.06 235 ARG B O 1
ATOM 5384 N N . ILE B 1 236 ? -13.805 -33.938 0.029 1 97 236 ILE B N 1
ATOM 5385 C CA . ILE B 1 236 ? -12.5 -33.281 0.18 1 97 236 ILE B CA 1
ATOM 5386 C C . ILE B 1 236 ? -12.5 -32.406 1.424 1 97 236 ILE B C 1
ATOM 5388 O O . ILE B 1 236 ? -13.5 -31.75 1.726 1 97 236 ILE B O 1
ATOM 5392 N N . ILE B 1 237 ? -11.422 -32.469 2.182 1 98 237 ILE B N 1
ATOM 5393 C CA . ILE B 1 237 ? -11.203 -31.578 3.316 1 98 237 ILE B CA 1
ATOM 5394 C C . ILE B 1 237 ? -9.984 -30.688 3.057 1 98 237 ILE B C 1
ATOM 5396 O O . ILE B 1 237 ? -8.914 -31.188 2.719 1 98 237 ILE B O 1
ATOM 5400 N N . ILE B 1 238 ? -10.156 -29.391 3.189 1 97.94 238 ILE B N 1
ATOM 5401 C CA . ILE B 1 238 ? -9.055 -28.453 3.018 1 97.94 238 ILE B CA 1
ATOM 5402 C C . ILE B 1 238 ? -8.625 -27.906 4.379 1 97.94 238 ILE B C 1
ATOM 5404 O O . ILE B 1 238 ? -9.445 -27.391 5.141 1 97.94 238 ILE B O 1
ATOM 5408 N N . ALA B 1 239 ? -7.344 -28.125 4.664 1 97.75 239 ALA B N 1
ATOM 5409 C CA . ALA B 1 239 ? -6.77 -27.484 5.848 1 97.75 239 ALA B CA 1
ATOM 5410 C C . ALA B 1 239 ? -6.199 -26.109 5.516 1 97.75 239 ALA B C 1
ATOM 5412 O O . ALA B 1 239 ? -5.246 -26 4.738 1 97.75 239 ALA B O 1
ATOM 5413 N N . GLY B 1 240 ? -6.77 -25.062 6.102 1 95.62 240 GLY B N 1
ATOM 5414 C CA . GLY B 1 240 ? -6.332 -23.703 5.844 1 95.62 240 GLY B CA 1
ATOM 5415 C C . GLY B 1 240 ? -7.301 -22.906 4.977 1 95.62 240 GLY B C 1
ATOM 5416 O O . GLY B 1 240 ? -7.492 -23.234 3.803 1 95.62 240 GLY B O 1
ATOM 5417 N N . GLY B 1 241 ? -7.848 -21.953 5.547 1 93.5 241 GLY B N 1
ATOM 5418 C CA . GLY B 1 241 ? -8.773 -21.109 4.812 1 93.5 241 GLY B CA 1
ATOM 5419 C C . GLY B 1 241 ? -8.164 -19.797 4.371 1 93.5 241 GLY B C 1
ATOM 5420 O O . GLY B 1 241 ? -8.828 -18.75 4.367 1 93.5 241 GLY B O 1
ATOM 5421 N N . GLY B 1 242 ? -6.91 -19.812 4.082 1 89.88 242 GLY B N 1
ATOM 5422 C CA . GLY B 1 242 ? -6.254 -18.625 3.576 1 89.88 242 GLY B CA 1
ATOM 5423 C C . GLY B 1 242 ? -6.656 -18.281 2.154 1 89.88 242 GLY B C 1
ATOM 5424 O O . GLY B 1 242 ? -7.75 -18.641 1.709 1 89.88 242 GLY B O 1
ATOM 5425 N N . HIS B 1 243 ? -5.824 -17.562 1.438 1 86.25 243 HIS B N 1
ATOM 5426 C CA . HIS B 1 243 ? -6.141 -17.125 0.083 1 86.25 243 HIS B CA 1
ATOM 5427 C C . HIS B 1 243 ? -6.23 -18.312 -0.873 1 86.25 243 HIS B C 1
ATOM 5429 O O . HIS B 1 243 ? -7.121 -18.375 -1.724 1 86.25 243 HIS B O 1
ATOM 5435 N N . ILE B 1 244 ? -5.293 -19.25 -0.72 1 90.88 244 ILE B N 1
ATOM 5436 C CA . ILE B 1 244 ? -5.289 -20.406 -1.6 1 90.88 244 ILE B CA 1
ATOM 5437 C C . ILE B 1 244 ? -6.512 -21.281 -1.31 1 90.88 244 ILE B C 1
ATOM 5439 O O . ILE B 1 244 ? -7.234 -21.672 -2.229 1 90.88 244 ILE B O 1
ATOM 5443 N N . GLY B 1 245 ? -6.719 -21.516 -0.032 1 94 245 GLY B N 1
ATOM 5444 C CA . GLY B 1 245 ? -7.848 -22.344 0.365 1 94 245 GLY B CA 1
ATOM 5445 C C . GLY B 1 245 ? -9.188 -21.781 -0.081 1 94 245 GLY B C 1
ATOM 5446 O O . GLY B 1 245 ? -10.039 -22.516 -0.587 1 94 245 GLY B O 1
ATOM 5447 N N . LEU B 1 246 ? -9.328 -20.531 0.14 1 92.62 246 LEU B N 1
ATOM 5448 C CA . LEU B 1 246 ? -10.57 -19.891 -0.269 1 92.62 246 LEU B CA 1
ATOM 5449 C C . LEU B 1 246 ? -10.75 -19.969 -1.78 1 92.62 246 LEU B C 1
ATOM 5451 O O . LEU B 1 246 ? -11.852 -20.234 -2.264 1 92.62 246 LEU B O 1
ATOM 5455 N N . TYR B 1 247 ? -9.742 -19.719 -2.52 1 91 247 TYR B N 1
ATOM 5456 C CA . TYR B 1 247 ? -9.82 -19.781 -3.975 1 91 247 TYR B CA 1
ATOM 5457 C C . TYR B 1 247 ? -10.227 -21.172 -4.434 1 91 247 TYR B C 1
ATOM 5459 O O . TYR B 1 247 ? -11.125 -21.328 -5.273 1 91 247 TYR B O 1
ATOM 5467 N N . VAL B 1 248 ? -9.562 -22.156 -3.93 1 95 248 VAL B N 1
ATOM 5468 C CA . VAL B 1 248 ? -9.836 -23.531 -4.305 1 95 248 VAL B CA 1
ATOM 5469 C C . VAL B 1 248 ? -11.289 -23.875 -3.975 1 95 248 VAL B C 1
ATOM 5471 O O . VAL B 1 248 ? -11.992 -24.469 -4.789 1 95 248 VAL B O 1
ATOM 5474 N N . ALA B 1 249 ? -11.703 -23.453 -2.805 1 95.81 249 ALA B N 1
ATOM 5475 C CA . ALA B 1 249 ? -13.07 -23.734 -2.375 1 95.81 249 ALA B CA 1
ATOM 5476 C C . ALA B 1 249 ? -14.078 -23.078 -3.305 1 95.81 249 ALA B C 1
ATOM 5478 O O . ALA B 1 249 ? -15.055 -23.703 -3.725 1 95.81 249 ALA B O 1
ATOM 5479 N N . GLN B 1 250 ? -13.852 -21.891 -3.611 1 92.5 250 GLN B N 1
ATOM 5480 C CA . GLN B 1 250 ? -14.75 -21.172 -4.504 1 92.5 250 GLN B CA 1
ATOM 5481 C C . GLN B 1 250 ? -14.781 -21.797 -5.891 1 92.5 250 GLN B C 1
ATOM 5483 O O . GLN B 1 250 ? -15.844 -21.922 -6.504 1 92.5 250 GLN B O 1
ATOM 5488 N N . ALA B 1 251 ? -13.625 -22.141 -6.379 1 92.75 251 ALA B N 1
ATOM 5489 C CA . ALA B 1 251 ? -13.523 -22.781 -7.695 1 92.75 251 ALA B CA 1
ATOM 5490 C C . ALA B 1 251 ? -14.258 -24.109 -7.719 1 92.75 251 ALA B C 1
ATOM 5492 O O . ALA B 1 251 ? -14.93 -24.438 -8.695 1 92.75 251 ALA B O 1
ATOM 5493 N N . ILE B 1 252 ? -14.141 -24.844 -6.699 1 94.12 252 ILE B N 1
ATOM 5494 C CA . ILE B 1 252 ? -14.805 -26.141 -6.605 1 94.12 252 ILE B CA 1
ATOM 5495 C C . ILE B 1 252 ? -16.312 -25.938 -6.605 1 94.12 252 ILE B C 1
ATOM 5497 O O . ILE B 1 252 ? -17.047 -26.656 -7.305 1 94.12 252 ILE B O 1
ATOM 5501 N N . GLU B 1 253 ? -16.75 -25 -5.828 1 93.88 253 GLU B N 1
ATOM 5502 C CA . GLU B 1 253 ? -18.172 -24.719 -5.77 1 93.88 253 GLU B CA 1
ATOM 5503 C C . GLU B 1 253 ? -18.734 -24.359 -7.145 1 93.88 253 GLU B C 1
ATOM 5505 O O . GLU B 1 253 ? -19.859 -24.719 -7.484 1 93.88 253 GLU B O 1
ATOM 5510 N N . LYS B 1 254 ? -17.969 -23.766 -7.887 1 90.81 254 LYS B N 1
ATOM 5511 C CA . LYS B 1 254 ? -18.406 -23.25 -9.18 1 90.81 254 LYS B CA 1
ATOM 5512 C C . LYS B 1 254 ? -18.25 -24.312 -10.266 1 90.81 254 LYS B C 1
ATOM 5514 O O . LYS B 1 254 ? -19.094 -24.438 -11.156 1 90.81 254 LYS B O 1
ATOM 5519 N N . ARG B 1 255 ? -17.156 -25.062 -10.203 1 89.56 255 ARG B N 1
ATOM 5520 C CA . ARG B 1 255 ? -16.766 -25.906 -11.328 1 89.56 255 ARG B CA 1
ATOM 5521 C C . ARG B 1 255 ? -17.078 -27.375 -11.047 1 89.56 255 ARG B C 1
ATOM 5523 O O . ARG B 1 255 ? -17.281 -28.156 -11.977 1 89.56 255 ARG B O 1
ATOM 5530 N N . LEU B 1 256 ? -17.047 -27.688 -9.797 1 87.56 256 LEU B N 1
ATOM 5531 C CA . LEU B 1 256 ? -17.188 -29.109 -9.438 1 87.56 256 LEU B CA 1
ATOM 5532 C C . LEU B 1 256 ? -18.359 -29.312 -8.477 1 87.56 256 LEU B C 1
ATOM 5534 O O . LEU B 1 256 ? -18.156 -29.641 -7.305 1 87.56 256 LEU B O 1
ATOM 5538 N N . HIS B 1 257 ? -19.516 -29.375 -8.969 1 83.25 257 HIS B N 1
ATOM 5539 C CA . HIS B 1 257 ? -20.734 -29.281 -8.188 1 83.25 257 HIS B CA 1
ATOM 5540 C C . HIS B 1 257 ? -20.984 -30.562 -7.402 1 83.25 257 HIS B C 1
ATOM 5542 O O . HIS B 1 257 ? -21.688 -30.562 -6.391 1 83.25 257 HIS B O 1
ATOM 5548 N N . LYS B 1 258 ? -20.375 -31.562 -7.766 1 86.19 258 LYS B N 1
ATOM 5549 C CA . LYS B 1 258 ? -20.656 -32.844 -7.117 1 86.19 258 LYS B CA 1
ATOM 5550 C C . LYS B 1 258 ? -19.734 -33.062 -5.926 1 86.19 258 LYS B C 1
ATOM 5552 O O . LYS B 1 258 ? -19.953 -34 -5.133 1 86.19 258 LYS B O 1
ATOM 5557 N N . LEU B 1 259 ? -18.828 -32.219 -5.746 1 91.81 259 LEU B N 1
ATOM 5558 C CA . LEU B 1 259 ? -17.828 -32.406 -4.703 1 91.81 259 LEU B CA 1
ATOM 5559 C C . LEU B 1 259 ? -18.281 -31.781 -3.389 1 91.81 259 LEU B C 1
ATOM 5561 O O . LEU B 1 259 ? -18.891 -30.703 -3.381 1 91.81 259 LEU B O 1
ATOM 5565 N N . LYS B 1 260 ? -18.234 -32.562 -2.348 1 94.81 260 LYS B N 1
ATOM 5566 C CA . LYS B 1 260 ? -18.484 -32.062 -1.007 1 94.81 260 LYS B CA 1
ATOM 5567 C C . LYS B 1 260 ? -17.188 -31.547 -0.367 1 94.81 260 LYS B C 1
ATOM 5569 O O . LYS B 1 260 ? -16.203 -32.281 -0.292 1 94.81 260 LYS B O 1
ATOM 5574 N N . LEU B 1 261 ? -17.281 -30.375 0.093 1 96.31 261 LEU B N 1
ATOM 5575 C CA . LEU B 1 261 ? -16.062 -29.734 0.567 1 96.31 261 LEU B CA 1
ATOM 5576 C C . LEU B 1 261 ? -16.25 -29.172 1.972 1 96.31 261 LEU B C 1
ATOM 5578 O O . LEU B 1 261 ? -17.297 -28.594 2.281 1 96.31 261 LEU B O 1
ATOM 5582 N N . LYS B 1 262 ? -15.234 -29.438 2.809 1 97.81 262 LYS B N 1
ATOM 5583 C CA . LYS B 1 262 ? -15.133 -28.781 4.113 1 97.81 262 LYS B CA 1
ATOM 5584 C C . LYS B 1 262 ? -13.781 -28.109 4.289 1 97.81 262 LYS B C 1
ATOM 5586 O O . LYS B 1 262 ? -12.773 -28.578 3.764 1 97.81 262 LYS B O 1
ATOM 5591 N N . ILE B 1 263 ? -13.781 -26.969 5.02 1 98 263 ILE B N 1
ATOM 5592 C CA . ILE B 1 263 ? -12.539 -26.25 5.285 1 98 263 ILE B CA 1
ATOM 5593 C C . ILE B 1 263 ? -12.328 -26.125 6.793 1 98 263 ILE B C 1
ATOM 5595 O O . ILE B 1 263 ? -13.281 -25.859 7.539 1 98 263 ILE B O 1
ATOM 5599 N N . ILE B 1 264 ? -11.133 -26.406 7.234 1 98.06 264 ILE B N 1
ATOM 5600 C CA . ILE B 1 264 ? -10.75 -26.188 8.625 1 98.06 264 ILE B CA 1
ATOM 5601 C C . ILE B 1 264 ? -9.828 -24.969 8.719 1 98.06 264 ILE B C 1
ATOM 5603 O O . ILE B 1 264 ? -8.789 -24.922 8.055 1 98.06 264 ILE B O 1
ATOM 5607 N N . GLU B 1 265 ? -10.188 -23.953 9.508 1 97.38 265 GLU B N 1
ATOM 5608 C CA . GLU B 1 265 ? -9.414 -22.719 9.664 1 97.38 265 GLU B CA 1
ATOM 5609 C C . GLU B 1 265 ? -9.18 -22.406 11.141 1 97.38 265 GLU B C 1
ATOM 5611 O O . GLU B 1 265 ? -10.109 -22.453 11.945 1 97.38 265 GLU B O 1
ATOM 5616 N N . ALA B 1 266 ? -7.957 -22.094 11.469 1 95.81 266 ALA B N 1
ATOM 5617 C CA . ALA B 1 266 ? -7.551 -21.953 12.859 1 95.81 266 ALA B CA 1
ATOM 5618 C C . ALA B 1 266 ? -7.844 -20.531 13.367 1 95.81 266 ALA B C 1
ATOM 5620 O O . ALA B 1 266 ? -7.969 -20.328 14.578 1 95.81 266 ALA B O 1
ATOM 5621 N N . ASP B 1 267 ? -7.855 -19.531 12.555 1 93.81 267 ASP B N 1
ATOM 5622 C CA . ASP B 1 267 ? -8.156 -18.156 12.938 1 93.81 267 ASP B CA 1
ATOM 5623 C C . ASP B 1 267 ? -9.656 -17.891 12.906 1 93.81 267 ASP B C 1
ATOM 5625 O O . ASP B 1 267 ? -10.305 -18.062 11.875 1 93.81 267 ASP B O 1
ATOM 5629 N N . ARG B 1 268 ? -10.195 -17.422 13.984 1 92.69 268 ARG B N 1
ATOM 5630 C CA . ARG B 1 268 ? -11.633 -17.281 14.133 1 92.69 268 ARG B CA 1
ATOM 5631 C C . ARG B 1 268 ? -12.18 -16.234 13.156 1 92.69 268 ARG B C 1
ATOM 5633 O O . ARG B 1 268 ? -13.18 -16.484 12.477 1 92.69 268 ARG B O 1
ATOM 5640 N N . GLU B 1 269 ? -11.617 -15.102 13.125 1 86.44 269 GLU B N 1
ATOM 5641 C CA . GLU B 1 269 ? -12.086 -14.031 12.25 1 86.44 269 GLU B CA 1
ATOM 5642 C C . GLU B 1 269 ? -12.023 -14.445 10.789 1 86.44 269 GLU B C 1
ATOM 5644 O O . GLU B 1 269 ? -12.938 -14.156 10.016 1 86.44 269 GLU B O 1
ATOM 5649 N N . ARG B 1 270 ? -10.992 -15.117 10.461 1 89.38 270 ARG B N 1
ATOM 5650 C CA . ARG B 1 270 ? -10.836 -15.602 9.086 1 89.38 270 ARG B CA 1
ATOM 5651 C C . ARG B 1 270 ? -11.883 -16.656 8.758 1 89.38 270 ARG B C 1
ATOM 5653 O O . ARG B 1 270 ? -12.445 -16.672 7.664 1 89.38 270 ARG B O 1
ATOM 5660 N N . ALA B 1 271 ? -12.109 -17.531 9.688 1 94.44 271 ALA B N 1
ATOM 5661 C CA . ALA B 1 271 ? -13.117 -18.562 9.492 1 94.44 271 ALA B CA 1
ATOM 5662 C C . ALA B 1 271 ? -14.484 -17.953 9.203 1 94.44 271 ALA B C 1
ATOM 5664 O O . ALA B 1 271 ? -15.203 -18.422 8.305 1 94.44 271 ALA B O 1
ATOM 5665 N N . LEU B 1 272 ? -14.781 -16.922 9.922 1 90.88 272 LEU B N 1
ATOM 5666 C CA . LEU B 1 272 ? -16.062 -16.25 9.734 1 90.88 272 LEU B CA 1
ATOM 5667 C C . LEU B 1 272 ? -16.125 -15.555 8.375 1 90.88 272 LEU B C 1
ATOM 5669 O O . LEU B 1 272 ? -17.125 -15.641 7.672 1 90.88 272 LEU B O 1
ATOM 5673 N N . THR B 1 273 ? -15.062 -14.945 8.047 1 86.25 273 THR B N 1
ATOM 5674 C CA . THR B 1 273 ? -14.984 -14.203 6.793 1 86.25 273 THR B CA 1
ATOM 5675 C C . THR B 1 273 ? -15.164 -15.141 5.602 1 86.25 273 THR B C 1
ATOM 5677 O O . THR B 1 273 ? -15.914 -14.828 4.668 1 86.25 273 THR B O 1
ATOM 5680 N N . ILE B 1 274 ? -14.516 -16.281 5.578 1 91.81 274 ILE B N 1
ATOM 5681 C CA . ILE B 1 274 ? -14.57 -17.188 4.43 1 91.81 274 ILE B CA 1
ATOM 5682 C C . ILE B 1 274 ? -15.914 -17.906 4.398 1 91.81 274 ILE B C 1
ATOM 5684 O O . ILE B 1 274 ? -16.438 -18.219 3.326 1 91.81 274 ILE B O 1
ATOM 5688 N N . ALA B 1 275 ? -16.5 -18.109 5.594 1 93.81 275 ALA B N 1
ATOM 5689 C CA . ALA B 1 275 ? -17.828 -18.719 5.648 1 93.81 275 ALA B CA 1
ATOM 5690 C C . ALA B 1 275 ? -18.859 -17.844 4.938 1 93.81 275 ALA B C 1
ATOM 5692 O O . ALA B 1 275 ? -19.781 -18.375 4.301 1 93.81 275 ALA B O 1
ATOM 5693 N N . ASP B 1 276 ? -18.641 -16.609 5.008 1 89.31 276 ASP B N 1
ATOM 5694 C CA . ASP B 1 276 ? -19.547 -15.656 4.398 1 89.31 276 ASP B CA 1
ATOM 5695 C C . ASP B 1 276 ? -19.391 -15.625 2.879 1 89.31 276 ASP B C 1
ATOM 5697 O O . ASP B 1 276 ? -20.281 -15.188 2.158 1 89.31 276 ASP B O 1
ATOM 5701 N N . GLN B 1 277 ? -18.328 -16.078 2.447 1 88.69 277 GLN B N 1
ATOM 5702 C CA . GLN B 1 277 ? -18.016 -15.984 1.023 1 88.69 277 GLN B CA 1
ATOM 5703 C C . GLN B 1 277 ? -18.281 -17.312 0.311 1 88.69 277 GLN B C 1
ATOM 5705 O O . GLN B 1 277 ? -18.109 -17.406 -0.907 1 88.69 277 GLN B O 1
ATOM 5710 N N . LEU B 1 278 ? -18.641 -18.281 1.091 1 93.62 278 LEU B N 1
ATOM 5711 C CA . LEU B 1 278 ? -18.875 -19.609 0.533 1 93.62 278 LEU B CA 1
ATOM 5712 C C . LEU B 1 278 ? -20.344 -20.016 0.7 1 93.62 278 LEU B C 1
ATOM 5714 O O . LEU B 1 278 ? -20.984 -19.656 1.693 1 93.62 278 LEU B O 1
ATOM 5718 N N . GLU B 1 279 ? -20.859 -20.672 -0.239 1 92.44 279 GLU B N 1
ATOM 5719 C CA . GLU B 1 279 ? -22.281 -21 -0.253 1 92.44 279 GLU B CA 1
ATOM 5720 C C . GLU B 1 279 ? -22.531 -22.438 0.152 1 92.44 279 GLU B C 1
ATOM 5722 O O . GLU B 1 279 ? -23.484 -22.734 0.875 1 92.44 279 GLU B O 1
ATOM 5727 N N . LYS B 1 280 ? -21.688 -23.328 -0.304 1 93.44 280 LYS B N 1
ATOM 5728 C CA . LYS B 1 280 ? -21.969 -24.766 -0.151 1 93.44 280 LYS B CA 1
ATOM 5729 C C . LYS B 1 280 ? -20.922 -25.438 0.74 1 93.44 280 LYS B C 1
ATOM 5731 O O . LYS B 1 280 ? -21.078 -26.609 1.098 1 93.44 280 LYS B O 1
ATOM 5736 N N . THR B 1 281 ? -19.938 -24.734 1.084 1 95.25 281 THR B N 1
ATOM 5737 C CA . THR B 1 281 ? -18.828 -25.312 1.823 1 95.25 281 THR B CA 1
ATOM 5738 C C . THR B 1 281 ? -18.969 -25.047 3.318 1 95.25 281 THR B C 1
ATOM 5740 O O . THR B 1 281 ? -19.281 -23.922 3.725 1 95.25 281 THR B O 1
ATOM 5743 N N . THR B 1 282 ? -18.812 -26.062 4.07 1 95.69 282 THR B N 1
ATOM 5744 C CA . THR B 1 282 ? -18.812 -25.906 5.523 1 95.69 282 THR B CA 1
ATOM 5745 C C . THR B 1 282 ? -17.438 -25.484 6.027 1 95.69 282 THR B C 1
ATOM 5747 O O . THR B 1 282 ? -16.438 -26.109 5.699 1 95.69 282 THR B O 1
ATOM 5750 N N . VAL B 1 283 ? -17.438 -24.453 6.832 1 97.44 283 VAL B N 1
ATOM 5751 C CA . VAL B 1 283 ? -16.172 -23.969 7.406 1 97.44 283 VAL B CA 1
ATOM 5752 C C . VAL B 1 283 ? -16.141 -24.266 8.898 1 97.44 283 VAL B C 1
ATOM 5754 O O . VAL B 1 283 ? -17.031 -23.859 9.648 1 97.44 283 VAL B O 1
ATOM 5757 N N . LEU B 1 284 ? -15.172 -25.062 9.32 1 97.25 284 LEU B N 1
ATOM 5758 C CA . LEU B 1 284 ? -14.984 -25.422 10.727 1 97.25 284 LEU B CA 1
ATOM 5759 C C . LEU B 1 284 ? -13.852 -24.609 11.344 1 97.25 284 LEU B C 1
ATOM 5761 O O . LEU B 1 284 ? -12.758 -24.531 10.781 1 97.25 284 LEU B O 1
ATOM 5765 N N . TYR B 1 285 ? -14.18 -23.984 12.469 1 96.69 285 TYR B N 1
ATOM 5766 C CA . TYR B 1 285 ? -13.141 -23.297 13.227 1 96.69 285 TYR B CA 1
ATOM 5767 C C . TYR B 1 285 ? -12.406 -24.281 14.141 1 96.69 285 TYR B C 1
ATOM 5769 O O . TYR B 1 285 ? -13.023 -24.938 14.984 1 96.69 285 TYR B O 1
ATOM 5777 N N . GLY B 1 286 ? -11.023 -24.328 13.914 1 95.5 286 GLY B N 1
ATOM 5778 C CA . GLY B 1 286 ? -10.25 -25.203 14.766 1 95.5 286 GLY B CA 1
ATOM 5779 C C . GLY B 1 286 ? -8.828 -25.422 14.273 1 95.5 286 GLY B C 1
ATOM 5780 O O . GLY B 1 286 ? -8.453 -24.906 13.219 1 95.5 286 GLY B O 1
ATOM 5781 N N . ASP B 1 287 ? -8.117 -26.188 15.086 1 95.19 287 ASP B N 1
ATOM 5782 C CA . ASP B 1 287 ? -6.746 -26.547 14.758 1 95.19 287 ASP B CA 1
ATOM 5783 C C . ASP B 1 287 ? -6.699 -27.859 13.969 1 95.19 287 ASP B C 1
ATOM 5785 O O . ASP B 1 287 ? -7.211 -28.875 14.422 1 95.19 287 ASP B O 1
ATOM 5789 N N . VAL B 1 288 ? -6.102 -27.812 12.852 1 95.44 288 VAL B N 1
ATOM 5790 C CA . VAL B 1 288 ? -6.074 -28.953 11.953 1 95.44 288 VAL B CA 1
ATOM 5791 C C . VAL B 1 288 ? -5.223 -30.062 12.555 1 95.44 288 VAL B C 1
ATOM 5793 O O . VAL B 1 288 ? -5.344 -31.234 12.172 1 95.44 288 VAL B O 1
ATOM 5796 N N . LEU B 1 289 ? -4.414 -29.734 13.539 1 95.25 289 LEU B N 1
ATOM 5797 C CA . LEU B 1 289 ? -3.576 -30.734 14.188 1 95.25 289 LEU B CA 1
ATOM 5798 C C . LEU B 1 289 ? -4.344 -31.469 15.281 1 95.25 289 LEU B C 1
ATOM 5800 O O . LEU B 1 289 ? -3.875 -32.469 15.797 1 95.25 289 LEU B O 1
ATOM 5804 N N . ASP B 1 290 ? -5.461 -31 15.586 1 95.12 290 ASP B N 1
ATOM 5805 C CA . ASP B 1 290 ? -6.312 -31.625 16.594 1 95.12 290 ASP B CA 1
ATOM 5806 C C . ASP B 1 290 ? -7.137 -32.75 15.977 1 95.12 290 ASP B C 1
ATOM 5808 O O . ASP B 1 290 ? -8.047 -32.5 15.18 1 95.12 290 ASP B O 1
ATOM 5812 N N . PRO B 1 291 ? -6.926 -33.938 16.516 1 94.06 291 PRO B N 1
ATOM 5813 C CA . PRO B 1 291 ? -7.656 -35.062 15.953 1 94.06 291 PRO B CA 1
ATOM 5814 C C . PRO B 1 291 ? -9.172 -34.938 16.125 1 94.06 291 PRO B C 1
ATOM 5816 O O . PRO B 1 291 ? -9.938 -35.438 15.297 1 94.06 291 PRO B O 1
ATOM 5819 N N . VAL B 1 292 ? -9.539 -34.25 17.141 1 95.88 292 VAL B N 1
ATOM 5820 C CA . VAL B 1 292 ? -10.961 -34.094 17.406 1 95.88 292 VAL B CA 1
ATOM 5821 C C . VAL B 1 292 ? -11.594 -33.25 16.297 1 95.88 292 VAL B C 1
ATOM 5823 O O . VAL B 1 292 ? -12.688 -33.562 15.812 1 95.88 292 VAL B O 1
ATOM 5826 N N . ILE B 1 293 ? -10.891 -32.312 15.93 1 96.62 293 ILE B N 1
ATOM 5827 C CA . ILE B 1 293 ? -11.383 -31.438 14.875 1 96.62 293 ILE B CA 1
ATOM 5828 C C . ILE B 1 293 ? -11.422 -32.188 13.547 1 96.62 293 ILE B C 1
ATOM 5830 O O . ILE B 1 293 ? -12.367 -32.031 12.773 1 96.62 293 ILE B O 1
ATOM 5834 N N . LEU B 1 294 ? -10.453 -32.938 13.289 1 96.62 294 LEU B N 1
ATOM 5835 C CA . LEU B 1 294 ? -10.391 -33.719 12.062 1 96.62 294 LEU B CA 1
ATOM 5836 C C . LEU B 1 294 ? -11.539 -34.719 11.992 1 96.62 294 LEU B C 1
ATOM 5838 O O . LEU B 1 294 ? -12.141 -34.906 10.938 1 96.62 294 LEU B O 1
ATOM 5842 N N . GLN B 1 295 ? -11.844 -35.219 13.109 1 96.31 295 GLN B N 1
ATOM 5843 C CA . GLN B 1 295 ? -12.945 -36.188 13.172 1 96.31 295 GLN B CA 1
ATOM 5844 C C . GLN B 1 295 ? -14.289 -35.469 12.961 1 96.31 295 GLN B C 1
ATOM 5846 O O . GLN B 1 295 ? -15.164 -36 12.266 1 96.31 295 GLN B O 1
ATOM 5851 N N . GLU B 1 296 ? -14.375 -34.406 13.57 1 95.81 296 GLU B N 1
ATOM 5852 C CA . GLU B 1 296 ? -15.586 -33.625 13.383 1 95.81 296 GLU B CA 1
ATOM 5853 C C . GLU B 1 296 ? -15.789 -33.25 11.914 1 95.81 296 GLU B C 1
ATOM 5855 O O . GLU B 1 296 ? -16.922 -33.188 11.438 1 95.81 296 GLU B O 1
ATOM 5860 N N . ALA B 1 297 ? -14.742 -33.156 11.18 1 96.38 297 ALA B N 1
ATOM 5861 C CA . ALA B 1 297 ? -14.789 -32.812 9.758 1 96.38 297 ALA B CA 1
ATOM 5862 C C . ALA B 1 297 ? -15.078 -34.062 8.914 1 96.38 297 ALA B C 1
ATOM 5864 O O . ALA B 1 297 ? -15.391 -33.938 7.727 1 96.38 297 ALA B O 1
ATOM 5865 N N . GLY B 1 298 ? -15.023 -35.188 9.484 1 96.75 298 GLY B N 1
ATOM 5866 C CA . GLY B 1 298 ? -15.273 -36.438 8.766 1 96.75 298 GLY B CA 1
ATOM 5867 C C . GLY B 1 298 ? -14.07 -36.938 8.008 1 96.75 298 GLY B C 1
ATOM 5868 O O . GLY B 1 298 ? -14.18 -37.344 6.848 1 96.75 298 GLY B O 1
ATOM 5869 N N . ILE B 1 299 ? -12.914 -36.812 8.633 1 97 299 ILE B N 1
ATOM 5870 C CA . ILE B 1 299 ? -11.656 -37.156 7.977 1 97 299 ILE B CA 1
ATOM 5871 C C . ILE B 1 299 ? -11.641 -38.656 7.633 1 97 299 ILE B C 1
ATOM 5873 O O . ILE B 1 299 ? -11.031 -39.062 6.641 1 97 299 ILE B O 1
ATOM 5877 N N . ASP B 1 300 ? -12.305 -39.469 8.406 1 95.62 300 ASP B N 1
ATOM 5878 C CA . ASP B 1 300 ? -12.328 -40.906 8.203 1 95.62 300 ASP B CA 1
ATOM 5879 C C . ASP B 1 300 ? -13.07 -41.281 6.914 1 95.62 300 ASP B C 1
ATOM 5881 O O . ASP B 1 300 ? -12.844 -42.344 6.34 1 95.62 300 ASP B O 1
ATOM 5885 N N . GLN B 1 301 ? -13.859 -40.406 6.496 1 95.5 301 GLN B N 1
ATOM 5886 C CA . GLN B 1 301 ? -14.648 -40.688 5.293 1 95.5 301 GLN B CA 1
ATOM 5887 C C . GLN B 1 301 ? -14.148 -39.844 4.121 1 95.5 301 GLN B C 1
ATOM 5889 O O . GLN B 1 301 ? -14.695 -39.906 3.018 1 95.5 301 GLN B O 1
ATOM 5894 N N . ALA B 1 302 ? -13.156 -39.125 4.281 1 96.38 302 ALA B N 1
ATOM 5895 C CA . ALA B 1 302 ? -12.68 -38.188 3.246 1 96.38 302 ALA B CA 1
ATOM 5896 C C . ALA B 1 302 ? -11.812 -38.938 2.223 1 96.38 302 ALA B C 1
ATOM 5898 O O . ALA B 1 302 ? -11.023 -39.812 2.58 1 96.38 302 ALA B O 1
ATOM 5899 N N . ASP B 1 303 ? -12.023 -38.562 0.983 1 95.38 303 ASP B N 1
ATOM 5900 C CA . ASP B 1 303 ? -11.227 -39.156 -0.092 1 95.38 303 ASP B CA 1
ATOM 5901 C C . ASP B 1 303 ? -9.883 -38.438 -0.222 1 95.38 303 ASP B C 1
ATOM 5903 O O . ASP B 1 303 ? -8.891 -39.062 -0.637 1 95.38 303 ASP B O 1
ATOM 5907 N N . LEU B 1 304 ? -9.891 -37.219 0.071 1 95.44 304 LEU B N 1
ATOM 5908 C CA . LEU B 1 304 ? -8.688 -36.406 -0.138 1 95.44 304 LEU B CA 1
ATOM 5909 C C . LEU B 1 304 ? -8.609 -35.281 0.877 1 95.44 304 LEU B C 1
ATOM 5911 O O . LEU B 1 304 ? -9.594 -34.562 1.115 1 95.44 304 LEU B O 1
ATOM 5915 N N . MET B 1 305 ? -7.477 -35.156 1.464 1 97.19 305 MET B N 1
ATOM 5916 C CA . MET B 1 305 ? -7.18 -34 2.297 1 97.19 305 MET B CA 1
ATOM 5917 C C . MET B 1 305 ? -6.117 -33.125 1.647 1 97.19 305 MET B C 1
ATOM 5919 O O . MET B 1 305 ? -5.074 -33.625 1.222 1 97.19 305 MET B O 1
ATOM 5923 N N . ILE B 1 306 ? -6.426 -31.859 1.551 1 97 306 ILE B N 1
ATOM 5924 C CA . ILE B 1 306 ? -5.48 -30.906 0.994 1 97 306 ILE B CA 1
ATOM 5925 C C . ILE B 1 306 ? -5.051 -29.922 2.078 1 97 306 ILE B C 1
ATOM 5927 O O . ILE B 1 306 ? -5.883 -29.219 2.664 1 97 306 ILE B O 1
ATOM 5931 N N . THR B 1 307 ? -3.797 -29.844 2.354 1 97.38 307 THR B N 1
ATOM 5932 C CA . THR B 1 307 ? -3.307 -28.969 3.406 1 97.38 307 THR B CA 1
ATOM 5933 C C . THR B 1 307 ? -2.637 -27.734 2.807 1 97.38 307 THR B C 1
ATOM 5935 O O . THR B 1 307 ? -1.592 -27.844 2.162 1 97.38 307 THR B O 1
ATOM 5938 N N . LEU B 1 308 ? -3.24 -26.547 3.133 1 95.88 308 LEU B N 1
ATOM 5939 C CA . LEU B 1 308 ? -2.852 -25.328 2.443 1 95.88 308 LEU B CA 1
ATOM 5940 C C . LEU B 1 308 ? -2.572 -24.203 3.439 1 95.88 308 LEU B C 1
ATOM 5942 O O . LEU B 1 308 ? -2.789 -23.031 3.137 1 95.88 308 LEU B O 1
ATOM 5946 N N . THR B 1 309 ? -2.125 -24.531 4.648 1 93.81 309 THR B N 1
ATOM 5947 C CA . THR B 1 309 ? -1.8 -23.516 5.633 1 93.81 309 THR B CA 1
ATOM 5948 C C . THR B 1 309 ? -0.483 -22.828 5.277 1 93.81 309 THR B C 1
ATOM 5950 O O . THR B 1 309 ? 0.14 -23.141 4.266 1 93.81 309 THR B O 1
ATOM 5953 N N . ASN B 1 310 ? -0.042 -21.859 6.086 1 87.06 310 ASN B N 1
ATOM 5954 C CA . ASN B 1 310 ? 1.175 -21.094 5.824 1 87.06 310 ASN B CA 1
ATOM 5955 C C . ASN B 1 310 ? 2.395 -21.75 6.465 1 87.06 310 ASN B C 1
ATOM 5957 O O . ASN B 1 310 ? 3.506 -21.234 6.375 1 87.06 310 ASN B O 1
ATOM 5961 N N . GLN B 1 311 ? 2.184 -22.906 7.059 1 89.44 311 GLN B N 1
ATOM 5962 C CA . GLN B 1 311 ? 3.283 -23.578 7.738 1 89.44 311 GLN B CA 1
ATOM 5963 C C . GLN B 1 311 ? 3.488 -25 7.191 1 89.44 311 GLN B C 1
ATOM 5965 O O . GLN B 1 311 ? 2.607 -25.844 7.32 1 89.44 311 GLN B O 1
ATOM 5970 N N . ASP B 1 312 ? 4.664 -25.234 6.711 1 90.06 312 ASP B N 1
ATOM 5971 C CA . ASP B 1 312 ? 4.984 -26.531 6.121 1 90.06 312 ASP B CA 1
ATOM 5972 C C . ASP B 1 312 ? 4.816 -27.656 7.145 1 90.06 312 ASP B C 1
ATOM 5974 O O . ASP B 1 312 ? 4.309 -28.719 6.816 1 90.06 312 ASP B O 1
ATOM 5978 N N . GLN B 1 313 ? 5.207 -27.297 8.383 1 90.62 313 GLN B N 1
ATOM 5979 C CA . GLN B 1 313 ? 5.152 -28.312 9.43 1 90.62 313 GLN B CA 1
ATOM 5980 C C . GLN B 1 313 ? 3.709 -28.719 9.727 1 90.62 313 GLN B C 1
ATOM 5982 O O . GLN B 1 313 ? 3.41 -29.906 9.883 1 90.62 313 GLN B O 1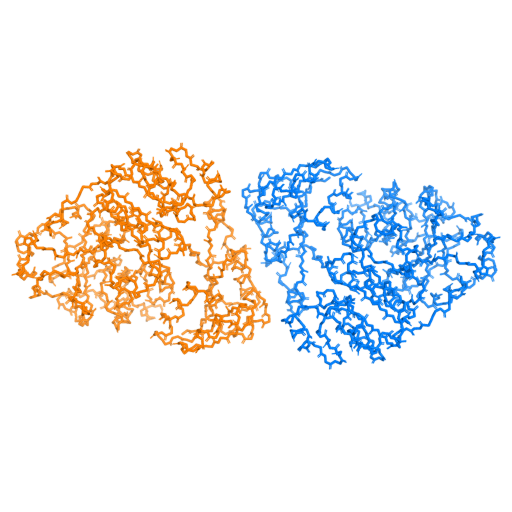
ATOM 5987 N N . VAL B 1 314 ? 2.922 -27.766 9.773 1 93.94 314 VAL B N 1
ATOM 5988 C CA . VAL B 1 314 ? 1.51 -28.016 10.031 1 93.94 314 VAL B CA 1
ATOM 5989 C C . VAL B 1 314 ? 0.908 -28.797 8.867 1 93.94 314 VAL B C 1
ATOM 5991 O O . VAL B 1 314 ? 0.151 -29.75 9.07 1 93.94 314 VAL B O 1
ATOM 5994 N N . ASN B 1 315 ? 1.271 -28.438 7.676 1 94.88 315 ASN B N 1
ATOM 5995 C CA . ASN B 1 315 ? 0.763 -29.109 6.488 1 94.88 315 ASN B CA 1
ATOM 5996 C C . ASN B 1 315 ? 1.192 -30.578 6.457 1 94.88 315 ASN B C 1
ATOM 5998 O O . ASN B 1 315 ? 0.374 -31.469 6.199 1 94.88 315 ASN B O 1
ATOM 6002 N N . LEU B 1 316 ? 2.438 -30.797 6.742 1 92.25 316 LEU B N 1
ATOM 6003 C CA . LEU B 1 316 ? 2.986 -32.156 6.723 1 92.25 316 LEU B CA 1
ATOM 6004 C C . LEU B 1 316 ? 2.363 -33 7.82 1 92.25 316 LEU B C 1
ATOM 6006 O O . LEU B 1 316 ? 1.866 -34.094 7.551 1 92.25 316 LEU B O 1
ATOM 6010 N N . LEU B 1 317 ? 2.355 -32.469 8.977 1 92.88 317 LEU B N 1
ATOM 6011 C CA . LEU B 1 317 ? 1.896 -33.219 10.133 1 92.88 317 LEU B CA 1
ATOM 6012 C C . LEU B 1 317 ? 0.401 -33.5 10.039 1 92.88 317 LEU B C 1
ATOM 6014 O O . LEU B 1 317 ? -0.052 -34.594 10.383 1 92.88 317 LEU B O 1
ATOM 6018 N N . SER B 1 318 ? -0.317 -32.594 9.688 1 95.06 318 SER B N 1
ATOM 6019 C CA . SER B 1 318 ? -1.76 -32.812 9.594 1 95.06 318 SER B CA 1
ATOM 6020 C C . SER B 1 318 ? -2.105 -33.844 8.539 1 95.06 318 SER B C 1
ATOM 6022 O O . SER B 1 318 ? -3.051 -34.625 8.703 1 95.06 318 SER B O 1
ATOM 6024 N N . ALA B 1 319 ? -1.407 -33.844 7.438 1 93.94 319 ALA B N 1
ATOM 6025 C CA . ALA B 1 319 ? -1.62 -34.844 6.395 1 93.94 319 ALA B CA 1
ATOM 6026 C C . ALA B 1 319 ? -1.333 -36.25 6.918 1 93.94 319 ALA B C 1
ATOM 6028 O O . ALA B 1 319 ? -2.061 -37.188 6.605 1 93.94 319 ALA B O 1
ATOM 6029 N N . ILE B 1 320 ? -0.264 -36.344 7.68 1 92.56 320 ILE B N 1
ATOM 6030 C CA . ILE B 1 320 ? 0.123 -37.625 8.25 1 92.56 320 ILE B CA 1
ATOM 6031 C C . ILE B 1 320 ? -0.961 -38.125 9.211 1 92.56 320 ILE B C 1
ATOM 6033 O O . ILE B 1 320 ? -1.373 -39.281 9.164 1 92.56 320 ILE B O 1
ATOM 6037 N N . ILE B 1 321 ? -1.39 -37.219 10.047 1 94.12 321 ILE B N 1
ATOM 6038 C CA . ILE B 1 321 ? -2.432 -37.531 11.016 1 94.12 321 ILE B CA 1
ATOM 6039 C C . ILE B 1 321 ? -3.709 -37.938 10.281 1 94.12 321 ILE B C 1
ATOM 6041 O O . ILE B 1 321 ? -4.367 -38.938 10.656 1 94.12 321 ILE B O 1
ATOM 6045 N N . ALA B 1 322 ? -4.047 -37.281 9.305 1 94.88 322 ALA B N 1
ATOM 6046 C CA . ALA B 1 322 ? -5.258 -37.562 8.531 1 94.88 322 ALA B CA 1
ATOM 6047 C C . ALA B 1 322 ? -5.215 -38.938 7.926 1 94.88 322 ALA B C 1
ATOM 6049 O O . ALA B 1 322 ? -6.219 -39.656 7.922 1 94.88 322 ALA B O 1
ATOM 6050 N N . LYS B 1 323 ? -4.082 -39.281 7.363 1 92 323 LYS B N 1
ATOM 6051 C CA . LYS B 1 323 ? -3.916 -40.594 6.789 1 92 323 LYS B CA 1
ATOM 6052 C C . LYS B 1 323 ? -4.113 -41.688 7.844 1 92 323 LYS B C 1
ATOM 6054 O O . LYS B 1 323 ? -4.738 -42.719 7.578 1 92 323 LYS B O 1
ATOM 6059 N N . ARG B 1 324 ? -3.59 -41.469 8.977 1 92.62 324 ARG B N 1
ATOM 6060 C CA . ARG B 1 324 ? -3.713 -42.406 10.086 1 92.62 324 ARG B CA 1
ATOM 6061 C C . ARG B 1 324 ? -5.164 -42.531 10.539 1 92.62 324 ARG B C 1
ATOM 6063 O O . ARG B 1 324 ? -5.586 -43.594 11 1 92.62 324 ARG B O 1
ATOM 6070 N N . LEU B 1 325 ? -5.887 -41.5 10.367 1 95.31 325 LEU B N 1
ATOM 6071 C CA . LEU B 1 325 ? -7.27 -41.469 10.828 1 95.31 325 LEU B CA 1
ATOM 6072 C C . LEU B 1 325 ? -8.211 -42 9.742 1 95.31 325 LEU B C 1
ATOM 6074 O O . LEU B 1 325 ? -9.422 -42.062 9.953 1 95.31 325 LEU B O 1
ATOM 6078 N N . GLY B 1 326 ? -7.609 -42.312 8.562 1 93.88 326 GLY B N 1
ATOM 6079 C CA . GLY B 1 326 ? -8.43 -43.031 7.609 1 93.88 326 GLY B CA 1
ATOM 6080 C C . GLY B 1 326 ? -8.586 -42.312 6.285 1 93.88 326 GLY B C 1
ATOM 6081 O O . GLY B 1 326 ? -9.25 -42.812 5.371 1 93.88 326 GLY B O 1
ATOM 6082 N N . CYS B 1 327 ? -8.086 -41.156 6.102 1 95.06 327 CYS B N 1
ATOM 6083 C CA . CYS B 1 327 ? -8.18 -40.469 4.828 1 95.06 327 CYS B CA 1
ATOM 6084 C C . CYS B 1 327 ? -7.492 -41.25 3.717 1 95.06 327 CYS B C 1
ATOM 6086 O O . CYS B 1 327 ? -6.41 -41.781 3.916 1 95.06 327 CYS B O 1
ATOM 6088 N N . LYS B 1 328 ? -8.078 -41.281 2.572 1 92.5 328 LYS B N 1
ATOM 6089 C CA . LYS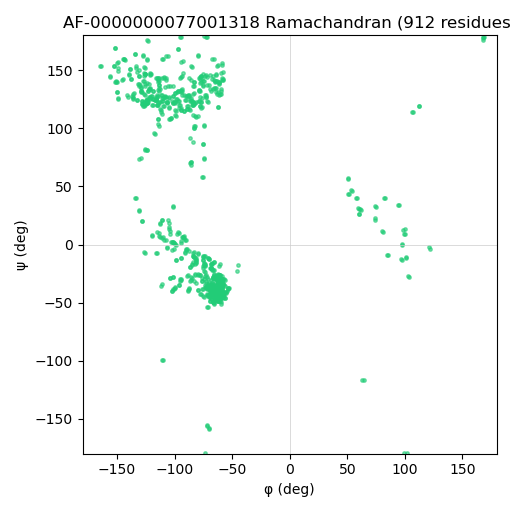 B 1 328 ? -7.59 -42.125 1.503 1 92.5 328 LYS B CA 1
ATOM 6090 C C . LYS B 1 328 ? -6.32 -41.562 0.871 1 92.5 328 LYS B C 1
ATOM 6092 O O . LYS B 1 328 ? -5.395 -42.312 0.548 1 92.5 328 LYS B O 1
ATOM 6097 N N . ALA B 1 329 ? -6.371 -40.281 0.619 1 92 329 ALA B N 1
ATOM 6098 C CA . ALA B 1 329 ? -5.234 -39.625 -0.032 1 92 329 ALA B CA 1
ATOM 6099 C C . ALA B 1 329 ? -5.008 -38.219 0.515 1 92 329 ALA B C 1
ATOM 6101 O O . ALA B 1 329 ? -5.898 -37.656 1.14 1 92 329 ALA B O 1
ATOM 6102 N N . ASN B 1 330 ? -3.773 -37.719 0.319 1 93.5 330 ASN B N 1
ATOM 6103 C CA . ASN B 1 330 ? -3.48 -36.375 0.779 1 93.5 330 ASN B CA 1
ATOM 6104 C C . ASN B 1 330 ? -2.633 -35.625 -0.235 1 93.5 330 ASN B C 1
ATOM 6106 O O . ASN B 1 330 ? -1.957 -36.219 -1.068 1 93.5 330 ASN B O 1
ATOM 6110 N N . MET B 1 331 ? -2.803 -34.312 -0.234 1 93 331 MET B N 1
ATOM 6111 C CA . MET B 1 331 ? -2.02 -33.344 -1.009 1 93 331 MET B CA 1
ATOM 6112 C C . MET B 1 331 ? -1.487 -32.25 -0.115 1 93 331 MET B C 1
ATOM 6114 O O . MET B 1 331 ? -2.264 -31.516 0.516 1 93 331 MET B O 1
ATOM 6118 N N . VAL B 1 332 ? -0.173 -32.094 -0.146 1 93.94 332 VAL B N 1
ATOM 6119 C CA . VAL B 1 332 ? 0.427 -31.234 0.877 1 93.94 332 VAL B CA 1
ATOM 6120 C C . VAL B 1 332 ? 1.189 -30.094 0.214 1 93.94 332 VAL B C 1
ATOM 6122 O O . VAL B 1 332 ? 2.041 -30.312 -0.647 1 93.94 332 VAL B O 1
ATOM 6125 N N . LEU B 1 333 ? 0.884 -28.844 0.611 1 92.69 333 LEU B N 1
ATOM 6126 C CA . LEU B 1 333 ? 1.661 -27.672 0.187 1 92.69 333 LEU B CA 1
ATOM 6127 C C . LEU B 1 333 ? 2.973 -27.594 0.958 1 92.69 333 LEU B C 1
ATOM 6129 O O . LEU B 1 333 ? 2.973 -27.531 2.189 1 92.69 333 LEU B O 1
ATOM 6133 N N . ILE B 1 334 ? 4.023 -27.672 0.215 1 88.56 334 ILE B N 1
ATOM 6134 C CA . ILE B 1 334 ? 5.332 -27.641 0.859 1 88.56 334 ILE B CA 1
ATOM 6135 C C . ILE B 1 334 ? 6.207 -26.578 0.198 1 88.56 334 ILE B C 1
ATOM 6137 O O . ILE B 1 334 ? 6.543 -26.688 -0.983 1 88.56 334 ILE B O 1
ATOM 6141 N N . ASN B 1 335 ? 6.672 -25.609 0.938 1 81.5 335 ASN B N 1
ATOM 6142 C CA . ASN B 1 335 ? 7.527 -24.547 0.428 1 81.5 335 ASN B CA 1
ATOM 6143 C C . ASN B 1 335 ? 9 -24.938 0.473 1 81.5 335 ASN B C 1
ATOM 6145 O O . ASN B 1 335 ? 9.766 -24.609 -0.44 1 81.5 335 ASN B O 1
ATOM 6149 N N . ASN B 1 336 ? 9.352 -25.625 1.529 1 79.25 336 ASN B N 1
ATOM 6150 C CA . ASN B 1 336 ? 10.742 -26.016 1.724 1 79.25 336 ASN B CA 1
ATOM 6151 C C . ASN B 1 336 ? 11.109 -27.234 0.87 1 79.25 336 ASN B C 1
ATOM 6153 O O . ASN B 1 336 ? 10.562 -28.328 1.062 1 79.25 336 ASN B O 1
ATOM 6157 N N . VAL B 1 337 ? 12.109 -27.062 0.074 1 73.56 337 VAL B N 1
ATOM 6158 C CA . VAL B 1 337 ? 12.508 -28.094 -0.88 1 73.56 337 VAL B CA 1
ATOM 6159 C C . VAL B 1 337 ? 13.039 -29.312 -0.132 1 73.56 337 VAL B C 1
ATOM 6161 O O . VAL B 1 337 ? 12.836 -30.453 -0.564 1 73.56 337 VAL B O 1
ATOM 6164 N N . ALA B 1 338 ? 13.68 -29.047 0.944 1 75.69 338 ALA B N 1
ATOM 6165 C CA . ALA B 1 338 ? 14.242 -30.141 1.729 1 75.69 338 ALA B CA 1
ATOM 6166 C C . ALA B 1 338 ? 13.148 -31.078 2.236 1 75.69 338 ALA B C 1
ATOM 6168 O O . ALA B 1 338 ? 13.352 -32.281 2.326 1 75.69 338 ALA B O 1
ATOM 6169 N N . TYR B 1 339 ? 12.016 -30.469 2.508 1 81.31 339 TYR B N 1
ATOM 6170 C CA . TYR B 1 339 ? 10.898 -31.25 3.01 1 81.31 339 TYR B CA 1
ATOM 6171 C C . TYR B 1 339 ? 10.266 -32.094 1.894 1 81.31 339 TYR B C 1
ATOM 6173 O O . TYR B 1 339 ? 9.695 -33.156 2.146 1 81.31 339 TYR B O 1
ATOM 6181 N N . GLN B 1 340 ? 10.438 -31.703 0.685 1 77.12 340 GLN B N 1
ATOM 6182 C CA . GLN B 1 340 ? 9.844 -32.375 -0.458 1 77.12 340 GLN B CA 1
ATOM 6183 C C . GLN B 1 340 ? 10.508 -33.75 -0.696 1 77.12 340 GLN B C 1
ATOM 6185 O O . GLN B 1 340 ? 9.836 -34.719 -1.061 1 77.12 340 GLN B O 1
ATOM 6190 N N . GLU B 1 341 ? 11.75 -33.781 -0.435 1 74 341 GLU B N 1
ATOM 6191 C CA . GLU B 1 341 ? 12.539 -34.969 -0.713 1 74 341 GLU B CA 1
ATOM 6192 C C . GLU B 1 341 ? 12.109 -36.125 0.176 1 74 341 GLU B C 1
ATOM 6194 O O . GLU B 1 341 ? 12.18 -37.281 -0.237 1 74 341 GLU B O 1
ATOM 6199 N N . PHE B 1 342 ? 11.625 -35.719 1.309 1 78.88 342 PHE B N 1
ATOM 6200 C CA . PHE B 1 342 ? 11.305 -36.812 2.199 1 78.88 342 PHE B CA 1
ATOM 6201 C C . PHE B 1 342 ? 9.797 -36.969 2.385 1 78.88 342 PHE B C 1
ATOM 6203 O O . PHE B 1 342 ? 9.336 -37.75 3.195 1 78.88 342 PHE B O 1
ATOM 6210 N N . SER B 1 343 ? 9.086 -36.25 1.686 1 78.38 343 SER B N 1
ATOM 6211 C CA . SER B 1 343 ? 7.641 -36.188 1.876 1 78.38 343 SER B CA 1
ATOM 6212 C C . SER B 1 343 ? 7.004 -37.562 1.618 1 78.38 343 SER B C 1
ATOM 6214 O O . SER B 1 343 ? 6.113 -38 2.357 1 78.38 343 SER B O 1
ATOM 6216 N N . ARG B 1 344 ? 7.461 -38.281 0.666 1 75.06 344 ARG B N 1
ATOM 6217 C CA . ARG B 1 344 ? 6.887 -39.562 0.335 1 75.06 344 ARG B CA 1
ATOM 6218 C C . ARG B 1 344 ? 7.137 -40.594 1.451 1 75.06 344 ARG B C 1
ATOM 6220 O O . ARG B 1 344 ? 6.27 -41.406 1.762 1 75.06 344 ARG B O 1
ATOM 6227 N N . THR B 1 345 ? 8.266 -40.438 1.979 1 78.31 345 THR B N 1
ATOM 6228 C CA . THR B 1 345 ? 8.656 -41.375 3.029 1 78.31 345 THR B CA 1
ATOM 6229 C C . THR B 1 345 ? 7.758 -41.219 4.254 1 78.31 345 THR B C 1
ATOM 6231 O O . THR B 1 345 ? 7.508 -42.188 4.973 1 78.31 345 THR B O 1
ATOM 6234 N N . VAL B 1 346 ? 7.203 -40.094 4.309 1 81.19 346 VAL B N 1
ATOM 6235 C CA . VAL B 1 346 ? 6.445 -39.844 5.531 1 81.19 346 VAL B CA 1
ATOM 6236 C C . VAL B 1 346 ? 4.953 -39.969 5.254 1 81.19 346 VAL B C 1
ATOM 6238 O O . VAL B 1 346 ? 4.125 -39.625 6.098 1 81.19 346 VAL B O 1
ATOM 6241 N N . GLY B 1 347 ? 4.598 -40.469 4.156 1 81.5 347 GLY B N 1
ATOM 6242 C CA . GLY B 1 347 ? 3.203 -40.781 3.887 1 81.5 347 GLY B CA 1
ATOM 6243 C C . GLY B 1 347 ? 2.494 -39.719 3.088 1 81.5 347 GLY B C 1
ATOM 6244 O O . GLY B 1 347 ? 1.264 -39.688 3.025 1 81.5 347 GLY B O 1
ATOM 6245 N N . VAL B 1 348 ? 3.152 -38.812 2.531 1 87.06 348 VAL B N 1
ATOM 6246 C CA . VAL B 1 348 ? 2.568 -37.812 1.663 1 87.06 348 VAL B CA 1
ATOM 6247 C C . VAL B 1 348 ? 2.381 -38.375 0.257 1 87.06 348 VAL B C 1
ATOM 6249 O O . VAL B 1 348 ? 3.334 -38.844 -0.354 1 87.06 348 VAL B O 1
ATOM 6252 N N . ASP B 1 349 ? 1.189 -38.312 -0.13 1 83.06 349 ASP B N 1
ATOM 6253 C CA . ASP B 1 349 ? 0.894 -38.875 -1.441 1 83.06 349 ASP B CA 1
ATOM 6254 C C . ASP B 1 349 ? 1.33 -37.938 -2.561 1 83.06 349 ASP B C 1
ATOM 6256 O O . ASP B 1 349 ? 1.835 -38.406 -3.594 1 83.06 349 ASP B O 1
ATOM 6260 N N . ALA B 1 350 ? 1.057 -36.688 -2.375 1 83.69 350 ALA B N 1
ATOM 6261 C CA . ALA B 1 350 ? 1.434 -35.688 -3.363 1 83.69 350 ALA B CA 1
ATOM 6262 C C . ALA B 1 350 ? 1.818 -34.375 -2.691 1 83.69 350 ALA B C 1
ATOM 6264 O O . ALA B 1 350 ? 1.232 -34 -1.674 1 83.69 350 ALA B O 1
ATOM 6265 N N . HIS B 1 351 ? 2.781 -33.75 -3.207 1 86.06 351 HIS B N 1
ATOM 6266 C CA . HIS B 1 351 ? 3.152 -32.469 -2.664 1 86.06 351 HIS B CA 1
ATOM 6267 C C . HIS B 1 351 ? 3.068 -31.375 -3.73 1 86.06 351 HIS B C 1
ATOM 6269 O O . HIS B 1 351 ? 3.262 -31.641 -4.918 1 86.06 351 HIS B O 1
ATOM 6275 N N . LEU B 1 352 ? 2.719 -30.203 -3.312 1 85.62 352 LEU B N 1
ATOM 6276 C CA . LEU B 1 352 ? 2.607 -29.016 -4.156 1 85.62 352 LEU B CA 1
ATOM 6277 C C . LEU B 1 352 ? 3.738 -28.031 -3.865 1 85.62 352 LEU B C 1
ATOM 6279 O O . LEU B 1 352 ? 3.996 -27.703 -2.707 1 85.62 352 LEU B O 1
ATOM 6283 N N . ASN B 1 353 ? 4.402 -27.656 -4.914 1 81.25 353 ASN B N 1
ATOM 6284 C CA . ASN B 1 353 ? 5.449 -26.656 -4.785 1 81.25 353 ASN B CA 1
ATOM 6285 C C . ASN B 1 353 ? 4.988 -25.297 -5.316 1 81.25 353 ASN B C 1
ATOM 6287 O O . ASN B 1 353 ? 4.961 -25.078 -6.531 1 81.25 353 ASN B O 1
ATOM 6291 N N . PRO B 1 354 ? 4.766 -24.391 -4.422 1 81.38 354 PRO B N 1
ATOM 6292 C CA . PRO B 1 354 ? 4.246 -23.094 -4.879 1 81.38 354 PRO B CA 1
ATOM 6293 C C . PRO B 1 354 ? 5.289 -22.281 -5.641 1 81.38 354 PRO B C 1
ATOM 6295 O O . PRO B 1 354 ? 4.938 -21.484 -6.52 1 81.38 354 PRO B O 1
ATOM 6298 N N . ARG B 1 355 ? 6.504 -22.391 -5.395 1 76.62 355 ARG B N 1
ATOM 6299 C CA . ARG B 1 355 ? 7.57 -21.594 -5.992 1 76.62 355 ARG B CA 1
ATOM 6300 C C . ARG B 1 355 ? 7.676 -21.875 -7.492 1 76.62 355 ARG B C 1
ATOM 6302 O O . ARG B 1 355 ? 7.926 -20.953 -8.273 1 76.62 355 ARG B O 1
ATOM 6309 N N . SER B 1 356 ? 7.473 -23.062 -7.852 1 77.19 356 SER B N 1
ATOM 6310 C CA . SER B 1 356 ? 7.637 -23.469 -9.242 1 77.19 356 SER B CA 1
ATOM 6311 C C . SER B 1 356 ? 6.637 -22.75 -10.148 1 77.19 356 SER B C 1
ATOM 6313 O O . SER B 1 356 ? 6.988 -22.297 -11.234 1 77.19 356 SER B O 1
ATOM 6315 N N . VAL B 1 357 ? 5.469 -22.625 -9.625 1 79.19 357 VAL B N 1
ATOM 6316 C CA . VAL B 1 357 ? 4.406 -22.062 -10.453 1 79.19 357 VAL B CA 1
ATOM 6317 C C . VAL B 1 357 ? 4.594 -20.562 -10.594 1 79.19 357 VAL B C 1
ATOM 6319 O O . VAL B 1 357 ? 4.281 -19.984 -11.641 1 79.19 357 VAL B O 1
ATOM 6322 N N . THR B 1 358 ? 4.992 -19.938 -9.609 1 77.5 358 THR B N 1
ATOM 6323 C CA . THR B 1 358 ? 5.188 -18.484 -9.633 1 77.5 358 THR B CA 1
ATOM 6324 C C . THR B 1 358 ? 6.352 -18.109 -10.539 1 77.5 358 THR B C 1
ATOM 6326 O O . THR B 1 358 ? 6.25 -17.172 -11.336 1 77.5 358 THR B O 1
ATOM 6329 N N . VAL B 1 359 ? 7.387 -18.844 -10.453 1 83.12 359 VAL B N 1
ATOM 6330 C CA . VAL B 1 359 ? 8.586 -18.547 -11.219 1 83.12 359 VAL B CA 1
ATOM 6331 C C . VAL B 1 359 ? 8.328 -18.781 -12.711 1 83.12 359 VAL B C 1
ATOM 6333 O O . VAL B 1 359 ? 8.883 -18.078 -13.562 1 83.12 359 VAL B O 1
ATOM 6336 N N . SER B 1 360 ? 7.441 -19.734 -13.016 1 84.44 360 SER B N 1
ATOM 6337 C CA . SER B 1 360 ? 7.141 -20.094 -14.398 1 84.44 360 SER B CA 1
ATOM 6338 C C . SER B 1 360 ? 6.602 -18.891 -15.18 1 84.44 360 SER B C 1
ATOM 6340 O O . SER B 1 360 ? 6.992 -18.672 -16.328 1 84.44 360 SER B O 1
ATOM 6342 N N . LYS B 1 361 ? 5.77 -18.156 -14.516 1 82.44 361 LYS B N 1
ATOM 6343 C CA . LYS B 1 361 ? 5.172 -17 -15.18 1 82.44 361 LYS B CA 1
ATOM 6344 C C . LYS B 1 361 ? 6.215 -15.922 -15.453 1 82.44 361 LYS B C 1
ATOM 6346 O O . LYS B 1 361 ? 6.156 -15.242 -16.469 1 82.44 361 LYS B O 1
ATOM 6351 N N . ILE B 1 362 ? 7.094 -15.805 -14.609 1 86.5 362 ILE B N 1
ATOM 6352 C CA . ILE B 1 362 ? 8.156 -14.812 -14.766 1 86.5 362 ILE B CA 1
ATOM 6353 C C . ILE B 1 362 ? 9.102 -15.242 -15.883 1 86.5 362 ILE B C 1
ATOM 6355 O O . ILE B 1 362 ? 9.469 -14.43 -16.734 1 86.5 362 ILE B O 1
ATOM 6359 N N . LEU B 1 363 ? 9.461 -16.5 -15.883 1 85.06 363 LEU B N 1
ATOM 6360 C CA . LEU B 1 363 ? 10.367 -17.031 -16.891 1 85.06 363 LEU B CA 1
ATOM 6361 C C . LEU B 1 363 ? 9.781 -16.875 -18.297 1 85.06 363 LEU B C 1
ATOM 6363 O O . LEU B 1 363 ? 10.508 -16.578 -19.25 1 85.06 363 LEU B O 1
ATOM 6367 N N . GLN B 1 364 ? 8.555 -17.125 -18.344 1 85.81 364 GLN B N 1
ATOM 6368 C CA . GLN B 1 364 ? 7.871 -16.969 -19.625 1 85.81 364 GLN B CA 1
ATOM 6369 C C . GLN B 1 364 ? 8.117 -15.594 -20.234 1 85.81 364 GLN B C 1
ATOM 6371 O O . GLN B 1 364 ? 8.32 -15.461 -21.438 1 85.81 364 GLN B O 1
ATOM 6376 N N . GLN B 1 365 ? 8.156 -14.578 -19.344 1 84.38 365 GLN B N 1
ATOM 6377 C CA . GLN B 1 365 ? 8.344 -13.203 -19.797 1 84.38 365 GLN B CA 1
ATOM 6378 C C . GLN B 1 365 ? 9.781 -12.953 -20.234 1 84.38 365 GLN B C 1
ATOM 6380 O O . GLN B 1 365 ? 10.062 -12.023 -20.984 1 84.38 365 GLN B O 1
ATOM 6385 N N . MET B 1 366 ? 10.602 -13.773 -19.844 1 86.19 366 MET B N 1
ATOM 6386 C CA . MET B 1 366 ? 12.023 -13.547 -20.078 1 86.19 366 MET B CA 1
ATOM 6387 C C . MET B 1 366 ? 12.516 -14.328 -21.281 1 86.19 366 MET B C 1
ATOM 6389 O O . MET B 1 366 ? 13.617 -14.102 -21.766 1 86.19 366 MET B O 1
ATOM 6393 N N . ARG B 1 367 ? 11.727 -15.242 -21.734 1 87.5 367 ARG B N 1
ATOM 6394 C CA . ARG B 1 367 ? 12.141 -16.078 -22.844 1 87.5 367 ARG B CA 1
ATOM 6395 C C . ARG B 1 367 ? 12.039 -15.336 -24.172 1 87.5 367 ARG B C 1
ATOM 6397 O O . ARG B 1 367 ? 11.156 -14.5 -24.344 1 87.5 367 ARG B O 1
ATOM 6404 N N . ARG B 1 368 ? 13.008 -15.672 -25.031 1 82.75 368 ARG B N 1
ATOM 6405 C CA . ARG B 1 368 ? 13.039 -15.07 -26.375 1 82.75 368 ARG B CA 1
ATOM 6406 C C . ARG B 1 368 ? 12.305 -15.945 -27.375 1 82.75 368 ARG B C 1
ATOM 6408 O O . ARG B 1 368 ? 12.273 -17.172 -27.25 1 82.75 368 ARG B O 1
ATOM 6415 N N . GLY B 1 369 ? 11.75 -15.266 -28.281 1 81.56 369 GLY B N 1
ATOM 6416 C CA . GLY B 1 369 ? 10.922 -15.969 -29.25 1 81.56 369 GLY B CA 1
ATOM 6417 C C . GLY B 1 369 ? 9.438 -15.875 -28.938 1 81.56 369 GLY B C 1
ATOM 6418 O O . GLY B 1 369 ? 9.039 -15.188 -28 1 81.56 369 GLY B O 1
ATOM 6419 N N . ARG B 1 370 ? 8.641 -16.531 -29.812 1 87.5 370 ARG B N 1
ATOM 6420 C CA . ARG B 1 370 ? 7.203 -16.516 -29.578 1 87.5 370 ARG B CA 1
ATOM 6421 C C . ARG B 1 370 ? 6.797 -17.641 -28.625 1 87.5 370 ARG B C 1
ATOM 6423 O O . ARG B 1 370 ? 6.148 -18.609 -29.047 1 87.5 370 ARG B O 1
ATOM 6430 N N . ILE B 1 371 ? 7.227 -17.453 -27.422 1 90.62 371 ILE B N 1
ATOM 6431 C CA . ILE B 1 371 ? 6.934 -18.422 -26.359 1 90.62 371 ILE B CA 1
ATOM 6432 C C . ILE B 1 371 ? 5.57 -18.109 -25.75 1 90.62 371 ILE B C 1
ATOM 6434 O O . ILE B 1 371 ? 5.348 -17 -25.25 1 90.62 371 ILE B O 1
ATOM 6438 N N . ARG B 1 372 ? 4.703 -19.062 -25.766 1 91 372 ARG B N 1
ATOM 6439 C CA . ARG B 1 372 ? 3.332 -18.859 -25.312 1 91 372 ARG B CA 1
ATOM 6440 C C . ARG B 1 372 ? 3.168 -19.281 -23.859 1 91 372 ARG B C 1
ATOM 6442 O O . ARG B 1 372 ? 2.328 -18.75 -23.125 1 91 372 ARG B O 1
ATOM 6449 N N . ALA B 1 373 ? 3.922 -20.25 -23.453 1 92.5 373 ALA B N 1
ATOM 6450 C CA . ALA B 1 373 ? 3.822 -20.734 -22.078 1 92.5 373 ALA B CA 1
ATOM 6451 C C . ALA B 1 373 ? 5.125 -21.406 -21.641 1 92.5 373 ALA B C 1
ATOM 6453 O O . ALA B 1 373 ? 5.809 -22.031 -22.453 1 92.5 373 ALA B O 1
ATOM 6454 N N . VAL B 1 374 ? 5.438 -21.25 -20.438 1 92.44 374 VAL B N 1
ATOM 6455 C CA . VAL B 1 374 ? 6.59 -21.891 -19.828 1 92.44 374 VAL B CA 1
ATOM 6456 C C . VAL B 1 374 ? 6.199 -22.453 -18.453 1 92.44 374 VAL B C 1
ATOM 6458 O O . VAL B 1 374 ? 5.516 -21.781 -17.688 1 92.44 374 VAL B O 1
ATOM 6461 N N . HIS B 1 375 ? 6.5 -23.672 -18.219 1 91.38 375 HIS B N 1
ATOM 6462 C CA . HIS B 1 375 ? 6.316 -24.266 -16.891 1 91.38 375 HIS B CA 1
ATOM 6463 C C . HIS B 1 375 ? 7.605 -24.906 -16.391 1 91.38 375 HIS B C 1
ATOM 6465 O O . HIS B 1 375 ? 8.133 -25.828 -17.031 1 91.38 375 HIS B O 1
ATOM 6471 N N . SER B 1 376 ? 8.047 -24.375 -15.297 1 89.62 376 SER B N 1
ATOM 6472 C CA . SER B 1 376 ? 9.188 -25 -14.648 1 89.62 376 SER B CA 1
ATOM 6473 C C . SER B 1 376 ? 8.797 -26.328 -13.984 1 89.62 376 SER B C 1
ATOM 6475 O O . SER B 1 376 ? 7.801 -26.391 -13.266 1 89.62 376 SER B O 1
ATOM 6477 N N . VAL B 1 377 ? 9.586 -27.375 -14.312 1 89.19 377 VAL B N 1
ATOM 6478 C CA . VAL B 1 377 ? 9.266 -28.688 -13.758 1 89.19 377 VAL B CA 1
ATOM 6479 C C . VAL B 1 377 ? 10.508 -29.266 -13.086 1 89.19 377 VAL B C 1
ATOM 6481 O O . VAL B 1 377 ? 11.617 -28.781 -13.281 1 89.19 377 VAL B O 1
ATOM 6484 N N . PHE B 1 378 ? 10.312 -30.281 -12.234 1 86.56 378 PHE B N 1
ATOM 6485 C CA . PHE B 1 378 ? 11.375 -30.953 -11.492 1 86.56 378 PHE B CA 1
ATOM 6486 C C . PHE B 1 378 ? 12.227 -29.953 -10.727 1 86.56 378 PHE B C 1
ATOM 6488 O O . PHE B 1 378 ? 13.461 -29.969 -10.844 1 86.56 378 PHE B O 1
ATOM 6495 N N . ASN B 1 379 ? 11.562 -29.094 -10.078 1 79.94 379 ASN B N 1
ATOM 6496 C CA . ASN B 1 379 ? 12.188 -28.109 -9.203 1 79.94 379 ASN B CA 1
ATOM 6497 C C . ASN B 1 379 ? 13.172 -27.219 -9.961 1 79.94 379 ASN B C 1
ATOM 6499 O O . ASN B 1 379 ? 14.281 -26.969 -9.484 1 79.94 379 ASN B O 1
ATOM 6503 N N . GLY B 1 380 ? 12.844 -27.016 -11.227 1 82.31 380 GLY B N 1
ATOM 6504 C CA . GLY B 1 380 ? 13.617 -26.047 -11.977 1 82.31 380 GLY B CA 1
ATOM 6505 C C . GLY B 1 380 ? 14.703 -26.672 -12.828 1 82.31 380 GLY B C 1
ATOM 6506 O O . GLY B 1 380 ? 15.375 -25.984 -13.594 1 82.31 380 GLY B O 1
ATOM 6507 N N . THR B 1 381 ? 14.836 -27.906 -12.797 1 88.19 381 THR B N 1
ATOM 6508 C CA . THR B 1 381 ? 15.891 -28.562 -13.555 1 88.19 381 THR B CA 1
ATOM 6509 C C . THR B 1 381 ? 15.469 -28.75 -15.008 1 88.19 381 THR B C 1
ATOM 6511 O O . THR B 1 381 ? 16.297 -29.062 -15.867 1 88.19 381 THR B O 1
ATOM 6514 N N . ALA B 1 382 ? 14.211 -28.516 -15.227 1 93 382 ALA B N 1
ATOM 6515 C CA . ALA B 1 382 ? 13.719 -28.609 -16.594 1 93 382 ALA B CA 1
ATOM 6516 C C . ALA B 1 382 ? 12.508 -27.688 -16.797 1 93 382 ALA B C 1
ATOM 6518 O O . ALA B 1 382 ? 11.984 -27.125 -15.844 1 93 382 ALA B O 1
ATOM 6519 N N . GLU B 1 383 ? 12.148 -27.547 -18.031 1 93.94 383 GLU B N 1
ATOM 6520 C CA . GLU B 1 383 ? 10.977 -26.766 -18.406 1 93.94 383 GLU B CA 1
ATOM 6521 C C . GLU B 1 383 ? 10.195 -27.438 -19.531 1 93.94 383 GLU B C 1
ATOM 6523 O O . GLU B 1 383 ? 10.766 -28.172 -20.344 1 93.94 383 GLU B O 1
ATOM 6528 N N . ILE B 1 384 ? 8.938 -27.266 -19.484 1 95.69 384 ILE B N 1
ATOM 6529 C CA . ILE B 1 384 ? 8.102 -27.578 -20.641 1 95.69 384 ILE B CA 1
ATOM 6530 C C . ILE B 1 384 ? 7.586 -26.281 -21.266 1 95.69 384 ILE B C 1
ATOM 6532 O O . ILE B 1 384 ? 6.98 -25.453 -20.578 1 95.69 384 ILE B O 1
ATOM 6536 N N . ILE B 1 385 ? 7.812 -26.141 -22.578 1 95.94 385 ILE B N 1
ATOM 6537 C CA . ILE B 1 385 ? 7.613 -24.844 -23.234 1 95.94 385 ILE B CA 1
ATOM 6538 C C . ILE B 1 385 ? 6.676 -25.016 -24.422 1 95.94 385 ILE B C 1
ATOM 6540 O O . ILE B 1 385 ? 6.801 -25.969 -25.203 1 95.94 385 ILE B O 1
ATOM 6544 N N . GLU B 1 386 ? 5.684 -24.203 -24.469 1 96.56 386 GLU B N 1
ATOM 6545 C CA . GLU B 1 386 ? 4.875 -24.062 -25.672 1 96.56 386 GLU B CA 1
ATOM 6546 C C . GLU B 1 386 ? 5.371 -22.906 -26.547 1 96.56 386 GLU B C 1
ATOM 6548 O O . GLU B 1 386 ? 5.371 -21.766 -26.109 1 96.56 386 GLU B O 1
ATOM 6553 N N . ALA B 1 387 ? 5.84 -23.203 -27.719 1 94.75 387 ALA B N 1
ATOM 6554 C CA . ALA B 1 387 ? 6.371 -22.188 -28.609 1 94.75 387 ALA B CA 1
ATOM 6555 C C . ALA B 1 387 ? 5.684 -22.234 -29.969 1 94.75 387 ALA B C 1
ATOM 6557 O O . ALA B 1 387 ? 5.285 -23.312 -30.438 1 94.75 387 ALA B O 1
ATOM 6558 N N . GLU B 1 388 ? 5.57 -21.094 -30.516 1 94.56 388 GLU B N 1
ATOM 6559 C CA . GLU B 1 388 ? 4.992 -20.984 -31.844 1 94.56 388 GLU B CA 1
ATOM 6560 C C . GLU B 1 388 ? 6.078 -20.859 -32.906 1 94.56 388 GLU B C 1
ATOM 6562 O O . GLU B 1 388 ? 6.98 -20.031 -32.781 1 94.56 388 GLU B O 1
ATOM 6567 N N . ALA B 1 389 ? 5.93 -21.688 -33.906 1 92.19 389 ALA B N 1
ATOM 6568 C CA . ALA B 1 389 ? 6.895 -21.656 -35 1 92.19 389 ALA B CA 1
ATOM 6569 C C . ALA B 1 389 ? 6.535 -20.562 -36.031 1 92.19 389 ALA B C 1
ATOM 6571 O O . ALA B 1 389 ? 5.457 -20.594 -36.625 1 92.19 389 ALA B O 1
ATOM 6572 N N . MET B 1 390 ? 7.465 -19.719 -36.125 1 90.81 390 MET B N 1
ATOM 6573 C CA . MET B 1 390 ? 7.262 -18.656 -37.094 1 90.81 390 MET B CA 1
ATOM 6574 C C . MET B 1 390 ? 7.957 -18.984 -38.406 1 90.81 390 MET B C 1
ATOM 6576 O O . MET B 1 390 ? 8.781 -19.906 -38.469 1 90.81 390 MET B O 1
ATOM 6580 N N . GLN B 1 391 ? 7.605 -18.156 -39.438 1 86.12 391 GLN B N 1
ATOM 6581 C CA . GLN B 1 391 ? 8.125 -18.406 -40.781 1 86.12 391 GLN B CA 1
ATOM 6582 C C . GLN B 1 391 ? 9.648 -18.312 -40.812 1 86.12 391 GLN B C 1
ATOM 6584 O O . GLN B 1 391 ? 10.305 -19.016 -41.562 1 86.12 391 GLN B O 1
ATOM 6589 N N . THR B 1 392 ? 10.164 -17.578 -39.938 1 82.81 392 THR B N 1
ATOM 6590 C CA . THR B 1 392 ? 11.602 -17.328 -39.938 1 82.81 392 THR B CA 1
ATOM 6591 C C . THR B 1 392 ? 12.328 -18.297 -39.031 1 82.81 392 THR B C 1
ATOM 6593 O O . THR B 1 392 ? 13.555 -18.297 -38.938 1 82.81 392 THR B O 1
ATOM 6596 N N . SER B 1 393 ? 11.648 -19.141 -38.469 1 84.44 393 SER B N 1
ATOM 6597 C CA . SER B 1 393 ? 12.266 -20.094 -37.562 1 84.44 393 SER B CA 1
ATOM 6598 C C . SER B 1 393 ? 13.086 -21.141 -38.312 1 84.44 393 SER B C 1
ATOM 6600 O O . SER B 1 393 ? 12.734 -21.531 -39.406 1 84.44 393 SER B O 1
ATOM 6602 N N . SER B 1 394 ? 14.188 -21.578 -37.688 1 83.25 394 SER B N 1
ATOM 6603 C CA . SER B 1 394 ? 15.094 -22.562 -38.312 1 83.25 394 SER B CA 1
ATOM 6604 C C . SER B 1 394 ? 14.445 -23.938 -38.375 1 83.25 394 SER B C 1
ATOM 6606 O O . SER B 1 394 ? 14.922 -24.812 -39.125 1 83.25 394 SER B O 1
ATOM 6608 N N . LEU B 1 395 ? 13.352 -24.078 -37.688 1 85.5 395 LEU B N 1
ATOM 6609 C CA . LEU B 1 395 ? 12.688 -25.391 -37.625 1 85.5 395 LEU B CA 1
ATOM 6610 C C . LEU B 1 395 ? 11.812 -25.625 -38.844 1 85.5 395 LEU B C 1
ATOM 6612 O O . LEU B 1 395 ? 11.469 -26.766 -39.156 1 85.5 395 LEU B O 1
ATOM 6616 N N . ILE B 1 396 ? 11.547 -24.594 -39.5 1 87.5 396 ILE B N 1
ATOM 6617 C CA . ILE B 1 396 ? 10.531 -24.703 -40.562 1 87.5 396 ILE B CA 1
ATOM 6618 C C . ILE B 1 396 ? 11.07 -25.516 -41.719 1 87.5 396 ILE B C 1
ATOM 6620 O O . ILE B 1 396 ? 12.211 -25.328 -42.156 1 87.5 396 ILE B O 1
ATOM 6624 N N . GLY B 1 397 ? 10.25 -26.375 -42.219 1 81.25 397 GLY B N 1
ATOM 6625 C CA . GLY B 1 397 ? 10.555 -27.156 -43.406 1 81.25 397 GLY B CA 1
ATOM 6626 C C . GLY B 1 397 ? 11.344 -28.422 -43.125 1 81.25 397 GLY B C 1
ATOM 6627 O O . GLY B 1 397 ? 11.484 -29.297 -43.969 1 81.25 397 GLY B O 1
ATOM 6628 N N . LYS B 1 398 ? 11.805 -28.609 -41.969 1 86.44 398 LYS B N 1
ATOM 6629 C CA . LYS B 1 398 ? 12.562 -29.797 -41.594 1 86.44 398 LYS B CA 1
ATOM 6630 C C . LYS B 1 398 ? 11.648 -30.844 -40.969 1 86.44 398 LYS B C 1
ATOM 6632 O O . LYS B 1 398 ? 10.688 -30.5 -40.281 1 86.44 398 LYS B O 1
ATOM 6637 N N . SER B 1 399 ? 12.023 -32.031 -41.312 1 90.44 399 SER B N 1
ATOM 6638 C CA . SER B 1 399 ? 11.32 -33.125 -40.625 1 90.44 399 SER B CA 1
ATOM 6639 C C . SER B 1 399 ? 11.883 -33.375 -39.219 1 90.44 399 SER B C 1
ATOM 6641 O O . SER B 1 399 ? 12.992 -32.938 -38.906 1 90.44 399 SER B O 1
ATOM 6643 N N . LEU B 1 400 ? 11.148 -34.062 -38.344 1 88.69 400 LEU B N 1
ATOM 6644 C CA . LEU B 1 400 ? 11.578 -34.344 -36.969 1 88.69 400 LEU B CA 1
ATOM 6645 C C . LEU B 1 400 ? 12.875 -35.125 -36.938 1 88.69 400 LEU B C 1
ATOM 6647 O O . LEU B 1 400 ? 13.711 -34.938 -36.062 1 88.69 400 LEU B O 1
ATOM 6651 N N . SER B 1 401 ? 13 -35.969 -37.969 1 85.62 401 SER B N 1
ATOM 6652 C CA . SER B 1 401 ? 14.211 -36.781 -38.062 1 85.62 401 SER B CA 1
ATOM 6653 C C . SER B 1 401 ? 15.406 -35.938 -38.469 1 85.62 401 SER B C 1
ATOM 6655 O O . SER B 1 401 ? 16.547 -36.219 -38.125 1 85.62 401 SER B O 1
ATOM 6657 N N . GLU B 1 402 ? 15.109 -34.875 -39.156 1 87.06 402 GLU B N 1
ATOM 6658 C CA . GLU B 1 402 ? 16.156 -34 -39.656 1 87.06 402 GLU B CA 1
ATOM 6659 C C . GLU B 1 402 ? 16.578 -33 -38.594 1 87.06 402 GLU B C 1
ATOM 6661 O O . GLU B 1 402 ? 17.672 -32.406 -38.656 1 87.06 402 GLU B O 1
ATOM 6666 N N . LEU B 1 403 ? 15.656 -32.906 -37.625 1 84.19 403 LEU B N 1
ATOM 6667 C CA . LEU B 1 403 ? 15.938 -31.938 -36.594 1 84.19 403 LEU B CA 1
ATOM 6668 C C . LEU B 1 403 ? 17.016 -32.438 -35.656 1 84.19 403 LEU B C 1
ATOM 6670 O O . LEU B 1 403 ? 16.922 -33.562 -35.125 1 84.19 403 LEU B O 1
ATOM 6674 N N . LYS B 1 404 ? 18.188 -32.062 -35.688 1 81.5 404 LYS B N 1
ATOM 6675 C CA . LYS B 1 404 ? 19.25 -32.406 -34.781 1 81.5 404 LYS B CA 1
ATOM 6676 C C . LYS B 1 404 ? 19.094 -31.688 -33.438 1 81.5 404 LYS B C 1
ATOM 6678 O O . LYS B 1 404 ? 19.891 -30.797 -33.125 1 81.5 404 LYS B O 1
ATOM 6683 N N . LEU B 1 405 ? 18.109 -32.188 -32.688 1 86.12 405 LEU B N 1
ATOM 6684 C CA . LEU B 1 405 ? 17.875 -31.547 -31.406 1 86.12 405 LEU B CA 1
ATOM 6685 C C . LEU B 1 405 ? 18.984 -31.875 -30.422 1 86.12 405 LEU B C 1
ATOM 6687 O O . LEU B 1 405 ? 19.547 -32.969 -30.469 1 86.12 405 LEU B O 1
ATOM 6691 N N . SER B 1 406 ? 19.234 -30.906 -29.672 1 88.31 406 SER B N 1
ATOM 6692 C CA . SER B 1 406 ? 20.203 -31.141 -28.609 1 88.31 406 SER B CA 1
ATOM 6693 C C . SER B 1 406 ? 19.719 -32.281 -27.688 1 88.31 406 SER B C 1
ATOM 6695 O O . SER B 1 406 ? 18.531 -32.531 -27.594 1 88.31 406 SER B O 1
ATOM 6697 N N . GLU B 1 407 ? 20.594 -32.938 -27.016 1 88.69 407 GLU B N 1
ATOM 6698 C CA . GLU B 1 407 ? 20.328 -34.094 -26.172 1 88.69 407 GLU B CA 1
ATOM 6699 C C . GLU B 1 407 ? 19.375 -33.719 -25.016 1 88.69 407 GLU B C 1
ATOM 6701 O O . GLU B 1 407 ? 18.672 -34.594 -24.484 1 88.69 407 GLU B O 1
ATOM 6706 N N . GLY B 1 408 ? 19.281 -32.531 -24.766 1 93 408 GLY B N 1
ATOM 6707 C CA . GLY B 1 408 ? 18.453 -32.125 -23.641 1 93 408 GLY B CA 1
ATOM 6708 C C . GLY B 1 408 ? 17.062 -31.703 -24.047 1 93 408 GLY B C 1
ATOM 6709 O O . GLY B 1 408 ? 16.281 -31.25 -23.203 1 93 408 GLY B O 1
ATOM 6710 N N . LEU B 1 409 ? 16.688 -31.938 -25.281 1 94.88 409 LEU B N 1
ATOM 6711 C CA . LEU B 1 409 ? 15.398 -31.516 -25.797 1 94.88 409 LEU B CA 1
ATOM 6712 C C . LEU B 1 409 ? 14.594 -32.719 -26.297 1 94.88 409 LEU B C 1
ATOM 6714 O O . LEU B 1 409 ? 15.164 -33.688 -26.797 1 94.88 409 LEU B O 1
ATOM 6718 N N . ARG B 1 410 ? 13.289 -32.594 -26.109 1 94.62 410 ARG B N 1
ATOM 6719 C CA . ARG B 1 410 ? 12.383 -33.562 -26.688 1 94.62 410 ARG B CA 1
ATOM 6720 C C . ARG B 1 410 ? 11.039 -32.938 -27.047 1 94.62 410 ARG B C 1
ATOM 6722 O O . ARG B 1 410 ? 10.391 -32.312 -26.203 1 94.62 410 ARG B O 1
ATOM 6729 N N . ILE B 1 411 ? 10.656 -33.125 -28.297 1 93.75 411 ILE B N 1
ATOM 6730 C CA . ILE B 1 411 ? 9.359 -32.594 -28.719 1 93.75 411 ILE B CA 1
ATOM 6731 C C . ILE B 1 411 ? 8.25 -33.531 -28.219 1 93.75 411 ILE B C 1
ATOM 6733 O O . ILE B 1 411 ? 8.289 -34.75 -28.438 1 93.75 411 ILE B O 1
ATOM 6737 N N . GLY B 1 412 ? 7.344 -32.906 -27.547 1 93.81 412 GLY B N 1
ATOM 6738 C CA . GLY B 1 412 ? 6.266 -33.688 -26.953 1 93.81 412 GLY B CA 1
ATOM 6739 C C . GLY B 1 412 ? 5.016 -33.719 -27.812 1 93.81 412 GLY B C 1
ATOM 6740 O O . GLY B 1 412 ? 4.277 -34.719 -27.812 1 93.81 412 GLY B O 1
ATOM 6741 N N . ALA B 1 413 ? 4.77 -32.625 -28.484 1 94.94 413 ALA B N 1
ATOM 6742 C CA . ALA B 1 413 ? 3.562 -32.531 -29.312 1 94.94 413 ALA B CA 1
ATOM 6743 C C . ALA B 1 413 ? 3.646 -31.359 -30.281 1 94.94 413 ALA B C 1
ATOM 6745 O O . ALA B 1 413 ? 4.383 -30.406 -30.047 1 94.94 413 ALA B O 1
ATOM 6746 N N . ILE B 1 414 ? 2.961 -31.5 -31.344 1 95 414 ILE B N 1
ATOM 6747 C CA . ILE B 1 414 ? 2.758 -30.422 -32.312 1 95 414 ILE B CA 1
ATOM 6748 C C . ILE B 1 414 ? 1.265 -30.141 -32.469 1 95 414 ILE B C 1
ATOM 6750 O O . ILE B 1 414 ? 0.475 -31.078 -32.656 1 95 414 ILE B O 1
ATOM 6754 N N . TYR B 1 415 ? 0.931 -28.938 -32.281 1 96.19 415 TYR B N 1
ATOM 6755 C CA . TYR B 1 415 ? -0.45 -28.484 -32.375 1 96.19 415 TYR B CA 1
ATOM 6756 C C . TYR B 1 415 ? -0.646 -27.578 -33.562 1 96.19 415 TYR B C 1
ATOM 6758 O O . TYR B 1 415 ? 0.008 -26.547 -33.688 1 96.19 415 TYR B O 1
ATOM 6766 N N . ARG B 1 416 ? -1.497 -28.094 -34.594 1 94.62 416 ARG B N 1
ATOM 6767 C CA . ARG B 1 416 ? -1.735 -27.391 -35.844 1 94.62 416 ARG B CA 1
ATOM 6768 C C . ARG B 1 416 ? -3.229 -27.234 -36.125 1 94.62 416 ARG B C 1
ATOM 6770 O O . ARG B 1 416 ? -3.938 -28.234 -36.281 1 94.62 416 ARG B O 1
ATOM 6777 N N . ASN B 1 417 ? -3.727 -26.031 -36.281 1 92.69 417 ASN B N 1
ATOM 6778 C CA . ASN B 1 417 ? -5.121 -25.781 -36.625 1 92.69 417 ASN B CA 1
ATOM 6779 C C . ASN B 1 417 ? -6.074 -26.531 -35.719 1 92.69 417 ASN B C 1
ATOM 6781 O O . ASN B 1 417 ? -6.949 -27.266 -36.188 1 92.69 417 ASN B O 1
ATOM 6785 N N . ASN B 1 418 ? -5.848 -26.562 -34.469 1 90.94 418 ASN B N 1
ATOM 6786 C CA . ASN B 1 418 ? -6.688 -27.125 -33.406 1 90.94 418 ASN B CA 1
ATOM 6787 C C . ASN B 1 418 ? -6.652 -28.641 -33.406 1 90.94 418 ASN B C 1
ATOM 6789 O O . ASN B 1 418 ? -7.586 -29.297 -32.938 1 90.94 418 ASN B O 1
ATOM 6793 N N . THR B 1 419 ? -5.602 -29.109 -34 1 91.75 419 THR B N 1
ATOM 6794 C CA . THR B 1 419 ? -5.43 -30.562 -34 1 91.75 419 THR B CA 1
ATOM 6795 C C . THR B 1 419 ? -4.016 -30.938 -33.562 1 91.75 419 THR B C 1
ATOM 6797 O O . THR B 1 419 ? -3.066 -30.188 -33.781 1 91.75 419 THR B O 1
ATOM 6800 N N . ILE B 1 420 ? -3.961 -32.094 -32.969 1 92.38 420 ILE B N 1
ATOM 6801 C CA . ILE B 1 420 ? -2.662 -32.594 -32.531 1 92.38 420 ILE B CA 1
ATOM 6802 C C . ILE B 1 420 ? -2.072 -33.5 -33.625 1 92.38 420 ILE B C 1
ATOM 6804 O O . ILE B 1 420 ? -2.723 -34.438 -34.094 1 92.38 420 ILE B O 1
ATOM 6808 N N . ILE B 1 421 ? -0.798 -33.188 -34 1 90.38 421 ILE B N 1
ATOM 6809 C CA . ILE B 1 421 ? -0.136 -33.906 -35.094 1 90.38 421 ILE B CA 1
ATOM 6810 C C . ILE B 1 421 ? 0.688 -35.062 -34.531 1 90.38 421 ILE B C 1
ATOM 6812 O O . ILE B 1 421 ? 1.382 -34.906 -33.531 1 90.38 421 ILE B O 1
ATOM 6816 N N . GLN B 1 422 ? 0.541 -36.188 -35.156 1 81.44 422 GLN B N 1
ATOM 6817 C CA . GLN B 1 422 ? 1.344 -37.344 -34.75 1 81.44 422 GLN B CA 1
ATOM 6818 C C . GLN B 1 422 ? 2.828 -37.094 -35 1 81.44 422 GLN B C 1
ATOM 6820 O O . GLN B 1 422 ? 3.213 -36.594 -36.062 1 81.44 422 GLN B O 1
ATOM 6825 N N . LEU B 1 423 ? 3.605 -37.438 -34.031 1 87.62 423 LEU B N 1
ATOM 6826 C CA . LEU B 1 423 ? 5.047 -37.25 -34.125 1 87.62 423 LEU B CA 1
ATOM 6827 C C . LEU B 1 423 ? 5.711 -38.406 -34.844 1 87.62 423 LEU B C 1
ATOM 6829 O O . LEU B 1 423 ? 6.105 -39.406 -34.188 1 87.62 423 LEU B O 1
ATOM 6833 N N . LEU B 1 424 ? 5.773 -38.25 -36.156 1 83 424 LEU B N 1
ATOM 6834 C CA . LEU B 1 424 ? 6.477 -39.25 -36.969 1 83 424 LEU B CA 1
ATOM 6835 C C . LEU B 1 424 ? 7.812 -38.688 -37.438 1 83 424 LEU B C 1
ATOM 6837 O O . LEU B 1 424 ? 8.047 -37.5 -37.406 1 83 424 LEU B O 1
ATOM 6841 N N . ALA B 1 425 ? 8.641 -39.625 -37.844 1 83.5 425 ALA B N 1
ATOM 6842 C CA . ALA B 1 425 ? 9.961 -39.219 -38.312 1 83.5 425 ALA B CA 1
ATOM 6843 C C . ALA B 1 425 ? 9.867 -38.219 -39.469 1 83.5 425 ALA B C 1
ATOM 6845 O O . ALA B 1 425 ? 10.695 -37.312 -39.562 1 83.5 425 ALA B O 1
ATOM 6846 N N . ASP B 1 426 ? 8.836 -38.312 -40.219 1 88.38 426 ASP B N 1
ATOM 6847 C CA . ASP B 1 426 ? 8.727 -37.469 -41.438 1 88.38 426 ASP B CA 1
ATOM 6848 C C . ASP B 1 426 ? 7.816 -36.25 -41.188 1 88.38 426 ASP B C 1
ATOM 6850 O O . ASP B 1 426 ? 7.602 -35.438 -42.062 1 88.38 426 ASP B O 1
ATOM 6854 N N . THR B 1 427 ? 7.348 -36.188 -39.969 1 90.88 427 THR B N 1
ATOM 6855 C CA . THR B 1 427 ? 6.512 -35.031 -39.625 1 90.88 427 THR B CA 1
ATOM 6856 C C . THR B 1 427 ? 7.312 -33.719 -39.75 1 90.88 427 THR B C 1
ATOM 6858 O O . THR B 1 427 ? 8.438 -33.656 -39.25 1 90.88 427 THR B O 1
ATOM 6861 N N . ARG B 1 428 ? 6.734 -32.719 -40.438 1 93.19 428 ARG B N 1
ATOM 6862 C CA . ARG B 1 428 ? 7.391 -31.422 -40.625 1 93.19 428 ARG B CA 1
ATOM 6863 C C . ARG B 1 428 ? 6.695 -30.328 -39.812 1 93.19 428 ARG B C 1
ATOM 6865 O O . ARG B 1 428 ? 5.469 -30.328 -39.688 1 93.19 428 ARG B O 1
ATOM 6872 N N . ILE B 1 429 ? 7.516 -29.484 -39.344 1 92.88 429 ILE B N 1
ATOM 6873 C CA . ILE B 1 429 ? 6.969 -28.344 -38.594 1 92.88 429 ILE B CA 1
ATOM 6874 C C . ILE B 1 429 ? 6.648 -27.219 -39.594 1 92.88 429 ILE B C 1
ATOM 6876 O O . ILE B 1 429 ? 7.484 -26.859 -40.438 1 92.88 429 ILE B O 1
ATOM 6880 N N . LEU B 1 430 ? 5.5 -26.703 -39.562 1 92.94 430 LEU B N 1
ATOM 6881 C CA . LEU B 1 430 ? 5.039 -25.656 -40.469 1 92.94 430 LEU B CA 1
ATOM 6882 C C . LEU B 1 430 ? 4.863 -24.328 -39.719 1 92.94 430 LEU B C 1
ATOM 6884 O O . LEU B 1 430 ? 4.746 -24.312 -38.5 1 92.94 430 LEU B O 1
ATOM 6888 N N . PRO B 1 431 ? 4.867 -23.25 -40.531 1 92.56 431 PRO B N 1
ATOM 6889 C CA . PRO B 1 431 ? 4.602 -21.969 -39.906 1 92.56 431 PRO B CA 1
ATOM 6890 C C . PRO B 1 431 ? 3.238 -21.922 -39.219 1 92.56 431 PRO B C 1
ATOM 6892 O O . PRO B 1 431 ? 2.24 -22.375 -39.781 1 92.56 431 PRO B O 1
ATOM 6895 N N . GLY B 1 432 ? 3.266 -21.406 -37.938 1 92.62 432 GLY B N 1
ATOM 6896 C CA . GLY B 1 432 ? 2.025 -21.297 -37.188 1 92.62 432 GLY B CA 1
ATOM 6897 C C . GLY B 1 432 ? 1.802 -22.453 -36.219 1 92.62 432 GLY B C 1
ATOM 6898 O O . GLY B 1 432 ? 0.931 -22.391 -35.344 1 92.62 432 GLY B O 1
ATOM 6899 N N . ASP B 1 433 ? 2.619 -23.516 -36.406 1 94.56 433 ASP B N 1
ATOM 6900 C CA . ASP B 1 433 ? 2.523 -24.641 -35.5 1 94.56 433 ASP B CA 1
ATOM 6901 C C . ASP B 1 433 ? 2.896 -24.234 -34.094 1 94.56 433 ASP B C 1
ATOM 6903 O O . ASP B 1 433 ? 3.812 -23.438 -33.875 1 94.56 433 ASP B O 1
ATOM 6907 N N . ARG B 1 434 ? 2.154 -24.766 -33.125 1 96.19 434 ARG B N 1
ATOM 6908 C CA . ARG B 1 434 ? 2.574 -24.688 -31.734 1 96.19 434 ARG B CA 1
ATOM 6909 C C . ARG B 1 434 ? 3.221 -25.984 -31.281 1 96.19 434 ARG B C 1
ATOM 6911 O O . ARG B 1 434 ? 2.643 -27.062 -31.438 1 96.19 434 ARG B O 1
ATOM 6918 N N . VAL B 1 435 ? 4.406 -25.859 -30.844 1 95.25 435 VAL B N 1
ATOM 6919 C CA . VAL B 1 435 ? 5.18 -27.031 -30.469 1 95.25 435 VAL B CA 1
ATOM 6920 C C . VAL B 1 435 ? 5.387 -27.047 -28.953 1 95.25 435 VAL B C 1
ATOM 6922 O O . VAL B 1 435 ? 5.801 -26.047 -28.359 1 95.25 435 VAL B O 1
ATOM 6925 N N . VAL B 1 436 ? 5.023 -28.156 -28.281 1 96.88 436 VAL B N 1
ATOM 6926 C CA . VAL B 1 436 ? 5.309 -28.359 -26.875 1 96.88 436 VAL B CA 1
ATOM 6927 C C . VAL B 1 436 ? 6.586 -29.172 -26.719 1 96.88 436 VAL B C 1
ATOM 6929 O O . VAL B 1 436 ? 6.664 -30.312 -27.172 1 96.88 436 VAL B O 1
ATOM 6932 N N . ILE B 1 437 ? 7.559 -28.578 -26.062 1 95.81 437 ILE B N 1
ATOM 6933 C CA . ILE B 1 437 ? 8.883 -29.172 -26.016 1 95.81 437 ILE B CA 1
ATOM 6934 C C . ILE B 1 437 ? 9.367 -29.25 -24.562 1 95.81 437 ILE B C 1
ATOM 6936 O O . ILE B 1 437 ? 9.156 -28.328 -23.781 1 95.81 437 ILE B O 1
ATOM 6940 N N . PHE B 1 438 ? 9.844 -30.391 -24.203 1 96.31 438 PHE B N 1
ATOM 6941 C CA . PHE B 1 438 ? 10.562 -30.531 -22.953 1 96.31 438 PHE B CA 1
ATOM 6942 C C . PHE B 1 438 ? 12.023 -30.125 -23.109 1 96.31 438 PHE B C 1
ATOM 6944 O O . PHE B 1 438 ? 12.672 -30.516 -24.078 1 96.31 438 PHE B O 1
ATOM 6951 N N . ALA B 1 439 ? 12.562 -29.344 -22.125 1 95.88 439 ALA B N 1
ATOM 6952 C CA . ALA B 1 439 ? 13.945 -28.875 -22.188 1 95.88 439 ALA B CA 1
ATOM 6953 C C . ALA B 1 439 ? 14.602 -28.922 -20.812 1 95.88 439 ALA B C 1
ATOM 6955 O O . ALA B 1 439 ? 14.039 -28.438 -19.828 1 95.88 439 ALA B O 1
ATOM 6956 N N . LEU B 1 440 ? 15.758 -29.578 -20.781 1 94.75 440 LEU B N 1
ATOM 6957 C CA . LEU B 1 440 ? 16.578 -29.422 -19.578 1 94.75 440 LEU B CA 1
ATOM 6958 C C . LEU B 1 440 ? 17 -27.969 -19.391 1 94.75 440 LEU B C 1
ATOM 6960 O O . LEU B 1 440 ? 17.078 -27.219 -20.359 1 94.75 440 LEU B O 1
ATOM 6964 N N . ALA B 1 441 ? 17.25 -27.656 -18.172 1 89.31 441 ALA B N 1
ATOM 6965 C CA . ALA B 1 441 ? 17.547 -26.266 -17.828 1 89.31 441 ALA B CA 1
ATOM 6966 C C . ALA B 1 441 ? 18.672 -25.719 -18.688 1 89.31 441 ALA B C 1
ATOM 6968 O O . ALA B 1 441 ? 18.625 -24.578 -19.156 1 89.31 441 ALA B O 1
ATOM 6969 N N . ASP B 1 442 ? 19.641 -26.516 -18.969 1 89.06 442 ASP B N 1
ATOM 6970 C CA . ASP B 1 442 ? 20.828 -26.078 -19.703 1 89.06 442 ASP B CA 1
ATOM 6971 C C . ASP B 1 442 ? 20.547 -26.016 -21.203 1 89.06 442 ASP B C 1
ATOM 6973 O O . ASP B 1 442 ? 21.344 -25.453 -21.953 1 89.06 442 ASP B O 1
ATOM 6977 N N . SER B 1 443 ? 19.422 -26.484 -21.609 1 92.38 443 SER B N 1
ATOM 6978 C CA . SER B 1 443 ? 19.125 -26.547 -23.047 1 92.38 443 SER B CA 1
ATOM 6979 C C . SER B 1 443 ? 18 -25.594 -23.406 1 92.38 443 SER B C 1
ATOM 6981 O O . SER B 1 443 ? 17.516 -25.609 -24.547 1 92.38 443 SER B O 1
ATOM 6983 N N . VAL B 1 444 ? 17.594 -24.812 -22.453 1 90.25 444 VAL B N 1
ATOM 6984 C CA . VAL B 1 444 ? 16.469 -23.906 -22.703 1 90.25 444 VAL B CA 1
ATOM 6985 C C . VAL B 1 444 ? 16.844 -22.891 -23.766 1 90.25 444 VAL B C 1
ATOM 6987 O O . VAL B 1 444 ? 16.016 -22.5 -24.594 1 90.25 444 VAL B O 1
ATOM 6990 N N . ARG B 1 445 ? 18.078 -22.453 -23.812 1 86.81 445 ARG B N 1
ATOM 6991 C CA . ARG B 1 445 ? 18.562 -21.484 -24.781 1 86.81 445 ARG B CA 1
ATOM 6992 C C . ARG B 1 445 ? 18.438 -22.031 -26.203 1 86.81 445 ARG B C 1
ATOM 6994 O O . ARG B 1 445 ? 18.203 -21.266 -27.141 1 86.81 445 ARG B O 1
ATOM 7001 N N . ASP B 1 446 ? 18.578 -23.328 -26.266 1 90.38 446 ASP B N 1
ATOM 7002 C CA . ASP B 1 446 ? 18.453 -23.953 -27.578 1 90.38 446 ASP B CA 1
ATOM 7003 C C . ASP B 1 446 ? 17.031 -23.828 -28.109 1 90.38 446 ASP B C 1
ATOM 7005 O O . ASP B 1 446 ? 16.828 -23.656 -29.312 1 90.38 446 ASP B O 1
ATOM 7009 N N . VAL B 1 447 ? 16.125 -23.922 -27.234 1 90.88 447 VAL B N 1
ATOM 7010 C CA . VAL B 1 447 ? 14.719 -23.766 -27.625 1 90.88 447 VAL B CA 1
ATOM 7011 C C . VAL B 1 447 ? 14.477 -22.359 -28.141 1 90.88 447 VAL B C 1
ATOM 7013 O O . VAL B 1 447 ? 13.82 -22.156 -29.172 1 90.88 447 VAL B O 1
ATOM 7016 N N . GLU B 1 448 ? 15.031 -21.453 -27.406 1 89.62 448 GLU B N 1
ATOM 7017 C CA . GLU B 1 448 ? 14.875 -20.062 -27.797 1 89.62 448 GLU B CA 1
ATOM 7018 C C . GLU B 1 448 ? 15.461 -19.812 -29.188 1 89.62 448 GLU B C 1
ATOM 7020 O O . GLU B 1 448 ? 14.875 -19.078 -29.984 1 89.62 448 GLU B O 1
ATOM 7025 N N . GLN B 1 449 ? 16.547 -20.422 -29.422 1 86.81 449 GLN B N 1
ATOM 7026 C CA . GLN B 1 449 ? 17.203 -20.25 -30.719 1 86.81 449 GLN B CA 1
ATOM 7027 C C . GLN B 1 449 ? 16.391 -20.891 -31.844 1 86.81 449 GLN B C 1
ATOM 7029 O O . GLN B 1 449 ? 16.312 -20.359 -32.938 1 86.81 449 GLN B O 1
ATOM 7034 N N . LEU B 1 450 ? 15.828 -21.969 -31.516 1 88.44 450 LEU B N 1
ATOM 7035 C CA . LEU B 1 450 ? 15.055 -22.719 -32.5 1 88.44 450 LEU B CA 1
ATOM 7036 C C . LEU B 1 450 ? 13.812 -21.922 -32.938 1 88.44 450 LEU B C 1
ATOM 7038 O O . LEU B 1 450 ? 13.383 -22.016 -34.094 1 88.44 450 LEU B O 1
ATOM 7042 N N . PHE B 1 451 ? 13.336 -21.094 -32.031 1 89.25 451 PHE B N 1
ATOM 7043 C CA . PHE B 1 451 ? 12.062 -20.422 -32.312 1 89.25 451 PHE B CA 1
ATOM 7044 C C . PHE B 1 451 ? 12.258 -18.922 -32.469 1 89.25 451 PHE B C 1
ATOM 7046 O O . PHE B 1 451 ? 11.297 -18.156 -32.438 1 89.25 451 PHE B O 1
ATOM 7053 N N . ARG B 1 452 ? 13.477 -18.5 -32.531 1 82.62 452 ARG B N 1
ATOM 7054 C CA . ARG B 1 452 ? 13.805 -17.078 -32.688 1 82.62 452 ARG B CA 1
ATOM 7055 C C . ARG B 1 452 ? 13.352 -16.562 -34.031 1 82.62 452 ARG B C 1
ATOM 7057 O O . ARG B 1 452 ? 13.352 -17.297 -35.031 1 82.62 452 ARG B O 1
ATOM 7064 N N . VAL B 1 453 ? 12.82 -15.25 -34 1 69.88 453 VAL B N 1
ATOM 7065 C CA . VAL B 1 453 ? 12.461 -14.586 -35.25 1 69.88 453 VAL B CA 1
ATOM 7066 C C . VAL B 1 453 ? 13.711 -13.969 -35.875 1 69.88 453 VAL B C 1
ATOM 7068 O O . VAL B 1 453 ? 14.453 -13.242 -35.219 1 69.88 453 VAL B O 1
ATOM 7071 N N . SER B 1 454 ? 14.383 -14.531 -36.906 1 57.88 454 SER B N 1
ATOM 7072 C CA . SER B 1 454 ? 15.523 -13.93 -37.562 1 57.88 454 SER B CA 1
ATOM 7073 C C . SER B 1 454 ? 15.148 -12.594 -38.219 1 57.88 454 SER B C 1
ATOM 7075 O O . SER B 1 454 ? 14.016 -12.414 -38.656 1 57.88 454 SER B O 1
ATOM 7077 N N . LEU B 1 455 ? 15.734 -11.484 -37.812 1 49.31 455 LEU B N 1
ATOM 7078 C CA . LEU B 1 455 ? 15.617 -10.156 -38.406 1 49.31 455 LEU B CA 1
ATOM 7079 C C . LEU B 1 455 ? 15.742 -10.211 -39.906 1 49.31 455 LEU B C 1
ATOM 7081 O O . LEU B 1 455 ? 15.625 -9.188 -40.594 1 49.31 455 LEU B O 1
ATOM 7085 N N . GLU B 1 456 ? 16.219 -11.141 -40.562 1 40.03 456 GLU B N 1
ATOM 7086 C CA . GLU B 1 456 ? 16.406 -10.82 -41.969 1 40.03 456 GLU B CA 1
ATOM 7087 C C . GLU B 1 456 ? 15.07 -10.453 -42.625 1 40.03 456 GLU B C 1
ATOM 7089 O O . GLU B 1 456 ? 15.055 -9.859 -43.719 1 40.03 456 GLU B O 1
ATOM 7094 N N . TYR B 1 457 ? 14.023 -11.07 -42.375 1 34.72 457 TYR B N 1
ATOM 7095 C CA . TYR B 1 457 ? 12.891 -10.773 -43.25 1 34.72 457 TYR B CA 1
ATOM 7096 C C . TYR B 1 457 ? 12.195 -9.484 -42.812 1 34.72 457 TYR B C 1
ATOM 7098 O O . TYR B 1 457 ? 11.125 -9.148 -43.344 1 34.72 457 TYR B O 1
ATOM 7106 N N . PHE B 1 458 ? 12.414 -8.938 -41.594 1 29.69 458 PHE B N 1
ATOM 7107 C CA . PHE B 1 458 ? 11.859 -7.594 -41.75 1 29.69 458 PHE B CA 1
ATOM 7108 C C . PHE B 1 458 ? 12.875 -6.656 -42.406 1 29.69 458 PHE B C 1
ATOM 7110 O O . PHE B 1 458 ? 14.078 -6.773 -42.125 1 29.69 458 PHE B O 1
#

Secondary structure (DSSP, 8-state):
-EEEEE--SHHHHHHHHHHHHTT-EEEEEES-HHHHHHHHHHSS-EEEES-TT-HHHHHHTTGGG-SEEEE--S-HHHHHHHHHHHHHHH--SEEEEE---HHHH-GGGGGGGSTTSS--SEEE-HHHHHHHHHHHHHHSTT-SEEEEETTTTEEEEEEE--TT-TTTT-BHHHHHHH-TT--EEEEEEEETTEEEE--TT-B--TT-EEEEEEEGGGHHHHHHHTT--PPPPSEEEEE--SHHHHHHHHHHHHH-TT-EEEEEES-HHHHHHHHHH-SS-EEEES-TT-HHHHHHTTGGG-SEEEE--S-HHHHHHHHHHHHHTT-SEEEEE---HHHHHHHGGGT-SEEE-HHHHHHHHHHHHH--SSEEEEEEEGGGTEEEEEEEPPTT-TTTT-BTTT----TTEEEEEEEETTEEEP--TT-B--TT-EEEEEEEGGGHHHHHHHT---GGG-/-EEEEE--SHHHHHHHHHHHHTT-EEEEEES-HHHHHHHHHHSS-EEEES-TT-HHHHHHTTGGG-SEEEE--S-HHHHHHHHHHHHHHH--SEEEEE---HHHH-GGGGGGGSTTSS--SEEE-HHHHHHHHHHHHHHSTT-SEEEEETTTTEEEEEEE--TT-TTTT-BHHHHHHH-TT--EEEEEEEETTEEEE--TT-B--TT-EEEEEEEGGGHHHHHHHTT--PPPPSEEEEE--SHHHHHHHHHHHHH-TT-EEEEEES-HHHHHHHHHH-SS-EEEES-TT-HHHHHHTTGGG-SEEEE--S-HHHHHHHHHHHHHTT-SEEEEE---HHHHHTTGGGT-SEEE-HHHHHHHHHHHHH--SSEEEEEEEGGGTEEEEEEEPPTT-TTTT-BTTT----TTEEEEEEEETTEEEP--TT-B--TT-EEEEEEEGGGHHHHHHHT---GGG-

Nearest PDB structures (foldseek):
  4j9u-assembly2_F  TM=9.519E-01  e=6.163E-51  Vibrio parahaemolyticus RIMD 2210633
  4j9u-assembly2_E  TM=9.465E-01  e=4.035E-49  Vibrio parahaemolyticus RIMD 2210633
  4g65-assembly1_A  TM=7.870E-01  e=6.508E-49  Vibrio vulnificus CMCP6
  6v4l-assembly1_D-2  TM=8.305E-01  e=2.544E-44  Vibrio parahaemolyticus RIMD 2210633
  6v4l-assembly1_C-2  TM=8.235E-01  e=5.210E-44  Vibrio parahaemolyticus RIMD 2210633

Organism: NCBI:txid1094491

pLDDT: mean 89.93, std 7.4, range [29.67, 98.12]

Radius of gyration: 35.25 Å; Cα contacts (8 Å, |Δi|>4): 2042; chains: 2; bounding box: 49×108×80 Å

Solvent-accessible surface area (backbone atoms only — not comparable to full-atom values): 46764 Å² total; per-residue (Å²): 99,34,36,38,33,22,19,49,49,74,66,27,42,53,43,49,52,56,43,42,74,69,69,33,47,43,29,38,23,18,69,50,57,70,43,37,51,52,47,47,74,74,40,91,45,48,67,43,75,34,53,54,47,33,55,66,49,33,50,75,66,39,36,71,73,24,50,30,39,40,22,42,44,97,41,43,38,46,13,52,42,21,32,37,44,38,40,74,75,36,59,31,77,38,26,33,26,33,46,75,60,63,62,63,64,36,76,92,41,56,67,52,40,32,75,77,43,39,39,44,78,40,80,41,33,57,45,57,49,42,24,49,48,51,51,43,34,58,73,37,49,68,44,68,40,61,46,72,36,81,90,58,45,32,32,38,33,24,40,63,30,47,90,70,21,73,54,53,72,36,37,43,51,55,49,46,67,75,38,70,83,55,68,59,29,68,35,32,36,32,54,86,91,43,78,43,64,50,48,57,75,42,59,43,48,76,64,24,34,34,36,34,25,24,37,49,90,44,42,65,58,50,42,44,58,45,46,43,76,59,66,75,65,48,31,38,38,33,34,23,57,45,69,36,30,45,48,40,52,53,49,36,64,73,73,37,74,79,50,45,48,37,33,35,15,67,49,64,70,53,33,54,54,50,41,72,74,40,88,81,49,51,65,42,75,37,51,69,78,36,66,68,50,38,51,74,72,39,35,55,72,20,39,29,38,37,24,45,52,97,39,47,64,58,14,52,50,31,45,39,51,37,45,75,56,44,25,70,38,38,38,28,42,38,79,52,67,76,56,59,75,48,33,57,81,61,64,43,70,36,66,41,57,55,62,42,58,48,42,14,59,53,49,38,71,68,53,58,44,53,56,77,43,40,39,45,34,80,91,56,53,23,34,43,34,35,31,36,32,41,81,57,13,76,51,45,79,37,27,54,65,70,50,81,68,56,82,44,49,35,81,37,44,37,39,48,95,91,35,78,51,77,91,42,61,75,37,60,45,47,67,70,24,33,36,34,31,37,22,30,54,90,33,43,65,55,53,28,58,43,29,26,73,55,64,78,81,106,98,35,35,37,32,23,21,48,48,72,66,27,42,51,42,49,52,55,44,41,73,69,69,32,47,42,29,39,23,18,69,49,56,70,44,36,51,52,46,47,75,73,40,93,44,49,65,42,74,34,52,53,48,32,55,65,49,33,50,75,66,40,36,71,73,24,49,28,38,39,22,42,45,98,41,44,39,45,13,53,42,21,30,35,44,38,40,75,75,36,58,31,76,38,25,34,27,35,45,74,60,60,61,64,63,37,75,93,41,56,66,51,39,33,74,77,44,39,40,44,77,39,79,41,34,58,45,58,50,43,24,49,49,51,51,43,34,58,74,39,49,68,43,69,40,60,45,72,37,81,92,58,46,31,33,37,35,26,38,64,30,46,88,73,22,73,54,53,73,37,36,44,52,54,50,47,68,74,37,70,83,56,66,58,28,69,36,31,36,32,53,86,92,44,77,41,65,50,49,58,74,41,58,44,48,78,65,23,34,34,36,34,24,25,36,48,91,45,42,67,59,51,41,43,58,46,48,43,77,61,65,77,64,48,32,38,38,34,33,22,57,46,71,35,32,46,48,38,50,53,48,36,64,73,73,38,74,80,50,44,45,37,34,34,14,68,48,65,69,54,34,53,54,50,42,72,75,40,87,82,48,49,64,43,77,37,52,70,76,37,66,67,50,38,52,73,70,40,34,55,72,20,40,30,37,36,22,45,50,98,39,47,66,58,15,52,50,31,46,38,52,36,45,74,56,44,23,70,39,37,36,29,42,38,78,54,66,76,55,59,76,48,32,56,81,61,63,43,71,35,67,40,58,55,63,42,59,47,42,12,60,55,48,39,72,69,51,59,45,53,57,76,41,40,39,46,35,81,91,56,54,23,34,41,34,35,32,37,33,39,81,57,14,78,51,46,79,36,28,54,66,68,49,82,68,57,82,45,50,33,81,38,44,38,38,48,96,95,37,78,50,75,90,41,61,75,38,60,46,48,68,70,24,34,36,33,31,36,24,29,52,89,34,44,66,56,54,28,60,43,27,27,73,56,65,78,82,106

Sequence (916 aa):
MRVIICGAGQVGYGIAERLSAENHDITVIDVEARLVEKIRDALDVRSFVGYGSHPEVLLAAGADEADMLIAVTLFDEVNMVACQVAHSLFNVPTKIARIRSQSYLEPCYKTLFARENIPIDVVISPEVEVGEMVLRRIALPGAIDVLYFCNDDIVAFALECMEDCPVINTPLRQLTELFPDLRTTVTAIKRGSELLVAHSDTQLRIGDVIYLIAARDQVRRAVGLFGHKEQEAHRIIIAGGGHIGLYVAQAIEKRLHKLKLKIIEADRERALTIADQLEKTTVLYGDVLDPVILQEAGIDQADLMITLTNQDQVNLLSAIIAKRLGCKANMVLINNVAYQEFSRTVGVDAHLNPRSVTVSKILQQMRRGRIRAVHSVFNGTAEIIEAEAMQTSSLIGKSLSELKLSEGLRIGAIYRNNTIIQLLADTRILPGDRVVIFALADSVRDVEQLFRVSLEYFMRVIICGAGQVGYGIAERLSAENHDITVIDVEARLVEKIRDALDVRSFVGYGSHPEVLLAAGADEADMLIAVTLFDEVNMVACQVAHSLFNVPTKIARIRSQSYLEPCYKTLFARENIPIDVVISPEVEVGEMVLRRIALPGAIDVLYFCNDDIVAFALECMEDCPVINTPLRQLTELFPDLRTTVTAIKRGSELLVAHSDTQLRIGDVIYLIAARDQVRRAVGLFGHKEQEAHRIIIAGGGHIGLYVAQAIEKRLHKLKLKIIEADRERALTIADQLEKTTVLYGDVLDPVILQEAGIDQADLMITLTNQDQVNLLSAIIAKRLGCKANMVLINNVAYQEFSRTVGVDAHLNPRSVTVSKILQQMRRGRIRAVHSVFNGTAEIIEAEAMQTSSLIGKSLSELKLSEGLRIGAIYRNNTIIQLLADTRILPGDRVVIFALADSVRDVEQLFRVSLEYF

Foldseek 3Di:
DEEEEEALPLLSLLLQVQVVVVVYAYEYEEQDPVSQVVSVVPGVYHYYHDQLLDLVRCVVSPLLPGQEYEYEHPDQVSLLSSQQSSCPPRNRPAYEGEDQDCVCVDPVNVCCCPCVHRPHPYYDHLLLLLLVQVVQCLVPDQWQGWDADDVRFKIKTKHAQAPQFPQAFPFQLVVCVVCVPFLKDWAWKDDPPDIAGHDRGDGHHHGIMIIMMGGNVCSNVVCVNRPDDDDRWAEEEEEALPSNNLSNQVCCVVPPVRHAYEYEHADDVSLVVSVVVHDRYHYHHHQLLDVVSCVVSVLQPGQEYEYDHPDQVSQLNSQLVSVVSHHNAYEGEHADPVCVSCSVVSPHPYYGHSNQSRSFSVVQVVFAAQWDGWGQPPSNQKIKTKHFAAPQFPQAPDFPLRDPADRFKDWTWKADPNDTDRRDRRDGDHHGIIIIMMGGNVCSVVVSNRRHRDPPVD/DEEEEEALPLLSLLLQVQVVVVVYAYEYEEQDPVSQVVSVVPGVYHYYHDQLLDLVRCVVSPLLPGQEYEYEHPDQVSLLSSQQSSCPPRNRPAYEGEDADCVCVDPVNPCCCPCVHRPHPYYDHLLLLLLVQVVQCLVPDQWQGWDADDVRFKIKTKHAQAPQFPQAFPFQLVVCV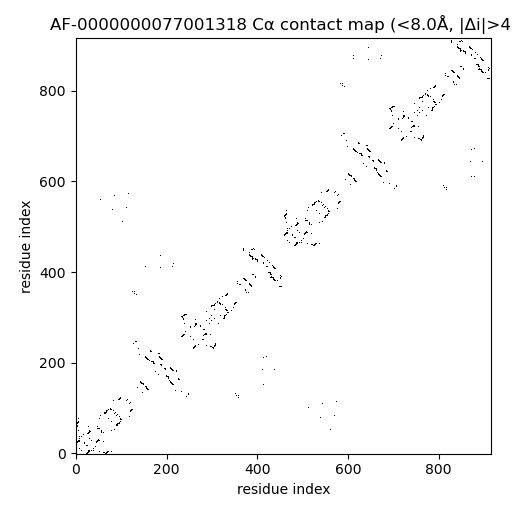VCVPFLKDWAWKDDPPDIAGHDRGDGHHHGIMIIMMGGNVRSNVVCVNRPDDDDRWAEEEEEALPSNNLSNQVCCVVPPVRHAYEYEHADDVSQVVSVVVHDRYHYHHHQLLDVVSCVVSVLQPGQEYEYDHPDQVSQLNSQLVSVVSHHNAYEGEHADPVCVSCSVVSPHPYYGHSNQSRSQVVVQVVFAAQWDGWGQPPSNQKIKTKHFAAPQFPQAPDFPLRDPADRFKDWTWKADPNDTDRRDRRDGDHHGIIIIMMGGNVCSVVVSNRRHRDPPVD